Protein AF-0000000084940306 (afdb_homodimer)

Secondary structure (DSSP, 8-state):
---S---EE-GGGS-EE--SS--S---GGGGGS-SS-HHHHHHHHHHHHHHTS-GGGGGGGSSS----PPB----STT------HHHHHHHHHHHHHHHHHHHHTTT-TTHHHHHHHHHHHHHHHHHHTBT----HHHHHHHHHHHHHTTT-SS--TTT-TTHHHHHHS-HHHHHHHHHHHHHHHHHHHHHTTTT-SS---HHHHHHHHHHHHTTSTTGGG-SB--S-HHHHHHHHT----TTTB-PPPGGGHHHHHHHHHHHHH-SSS-HHHHHHHHHHHHHHTT-BSS--HHHHHHHHHHHHHHTTS-SS----TTHHHHH-HHHHHHHH-HHHH-TT--HHHHHHHHHHHHHHHHHHHHHHHHHHHHHHHHHHHHHHHHHHHHHHTT----HHHHHHHHHHHH--EE-HHHHHHHHT--HHHHHHHHHHHHHTTS-EEEE--SS--EEE-HHHHHHHHHHHHHHS-SS--BHHHHHHHHHH-TT--S------TT---/---S---EE-TTSS-EE--SS--S---GGGGGS-SS-HHHHHHHHHHHHHHHS-GGGTTTTTSS----PPB----STT------HHHHHHHHHHHHHHHHHHHHTTT-TTHHHHHHHHHHHHHHHHHHTBT----HHHHHHHHHHHHHTTT-S---TTT-TTHHHHHHS-HHHHHHHHHHHHHHHHHHHHHTTTT-SS---HHHHHHHHHHHHTTSTTGGG-SB--S-HHHHHHHHT----TTTB-PPPGGGHHHHHHHHHHHHH-SSS-HHHHHHHHHHHHHHTT-BSS--HHHHHHHHHHHHHHTTS-SS----TTHHHHH-HHHHHHHH-HHHH-TT--HHHHHHHHHHHHHHHHHHHHHHHHHHHHHHHHHHHHHHHHHHHHHHTT----HHHHHHHHHHHH--EEEHHHHHHHHT--HHHHHHHHHHHHHTTS-EEEE--SS--EEE-HHHHHHHHHHHHHHS-SS--BHHHHHHHHHH-TT--S------TT---

Nearest PDB structures (foldseek):
  7cb8-assembly1_A  TM=8.113E-01  e=1.638E-12  Mycobacterium marinum M
  7cb8-assembly2_B  TM=8.211E-01  e=1.141E-11  Mycobacterium marinum M
  3zcn-assembly2_B  TM=7.288E-01  e=4.977E-09  Shewanella oneidensis
  3eqx-assembly1_B  TM=7.258E-01  e=2.475E-08  Shewanella oneidensis
  8cil-assembly1_A  TM=5.936E-01  e=3.453E-06  Coxiella burnetii

Structure (mmCIF, N/CA/C/O backbone):
data_AF-0000000084940306-model_v1
#
loop_
_entity.id
_entity.type
_entity.pdbx_description
1 polymer 'Fido domain-containing protein'
#
loop_
_atom_site.group_PDB
_atom_site.id
_atom_site.type_symbol
_atom_site.label_atom_id
_atom_site.label_alt_id
_atom_site.label_comp_id
_atom_site.label_asym_id
_atom_site.label_entity_id
_atom_site.label_seq_id
_atom_site.pdbx_PDB_ins_code
_atom_site.Cartn_x
_atom_site.Cartn_y
_atom_site.Cartn_z
_atom_site.occupancy
_atom_site.B_iso_or_equiv
_atom_site.auth_seq_id
_atom_site.auth_comp_id
_atom_site.auth_asym_id
_atom_site.auth_atom_id
_atom_site.pdbx_PDB_model_num
ATOM 1 N N . MET A 1 1 ? -8.75 5.555 -23.359 1 19.38 1 MET A N 1
ATOM 2 C CA . MET A 1 1 ? -9.391 6.438 -22.391 1 19.38 1 MET A CA 1
ATOM 3 C C . MET A 1 1 ? -8.758 6.289 -21.016 1 19.38 1 MET A C 1
ATOM 5 O O . MET A 1 1 ? -8.727 5.191 -20.453 1 19.38 1 MET A O 1
ATOM 9 N N . GLU A 1 2 ? -7.746 7.164 -20.812 1 25.11 2 GLU A N 1
ATOM 10 C CA . GLU A 1 2 ? -6.73 7.438 -19.797 1 25.11 2 GLU A CA 1
ATOM 11 C C . GLU A 1 2 ? -7.363 7.734 -18.438 1 25.11 2 GLU A C 1
ATOM 13 O O . GLU A 1 2 ? -7.684 8.883 -18.141 1 25.11 2 GLU A O 1
ATOM 18 N N . SER A 1 3 ? -8.289 7.008 -18.188 1 28.73 3 SER A N 1
ATOM 19 C CA . SER A 1 3 ? -9.133 7.402 -17.062 1 28.73 3 SER A CA 1
ATOM 20 C C . SER A 1 3 ? -8.312 7.547 -15.781 1 28.73 3 SER A C 1
ATOM 22 O O . SER A 1 3 ? -8.867 7.766 -14.703 1 28.73 3 SER A O 1
ATOM 24 N N . GLY A 1 4 ? -7.227 6.805 -15.75 1 29.41 4 GLY A N 1
ATOM 25 C CA . GLY A 1 4 ? -6.57 6.809 -14.453 1 29.41 4 GLY A CA 1
ATOM 26 C C . GLY A 1 4 ? -6.109 8.188 -14.023 1 29.41 4 GLY A C 1
ATOM 27 O O . GLY A 1 4 ? -5.773 9.023 -14.859 1 29.41 4 GLY A O 1
ATOM 28 N N . PHE A 1 5 ? -6.754 8.805 -13.156 1 30.81 5 PHE A N 1
ATOM 29 C CA . PHE A 1 5 ? -6.324 10.047 -12.539 1 30.81 5 PHE A CA 1
ATOM 30 C C . PHE A 1 5 ? -4.805 10.133 -12.484 1 30.81 5 PHE A C 1
ATOM 32 O O . PHE A 1 5 ? -4.16 9.344 -11.781 1 30.81 5 PHE A O 1
ATOM 39 N N . ARG A 1 6 ? -4.16 10.344 -13.633 1 35.56 6 ARG A N 1
ATOM 40 C CA . ARG A 1 6 ? -2.719 10.578 -13.625 1 35.56 6 ARG A CA 1
ATOM 41 C C . ARG A 1 6 ? -2.35 11.688 -12.648 1 35.56 6 ARG A C 1
ATOM 43 O O . ARG A 1 6 ? -3.209 12.477 -12.234 1 35.56 6 ARG A O 1
ATOM 50 N N . ALA A 1 7 ? -0.98 11.734 -12.508 1 38.09 7 ALA A N 1
ATOM 51 C CA . ALA A 1 7 ? -0.039 12.523 -11.719 1 38.09 7 ALA A CA 1
ATOM 52 C C . ALA A 1 7 ? -0.328 14.016 -11.852 1 38.09 7 ALA A C 1
ATOM 54 O O . ALA A 1 7 ? -0.888 14.461 -12.859 1 38.09 7 ALA A O 1
ATOM 55 N N . VAL A 1 8 ? -0.591 14.641 -10.781 1 40.59 8 VAL A N 1
ATOM 56 C CA . VAL A 1 8 ? -0.479 16.094 -10.711 1 40.59 8 VAL A CA 1
ATOM 57 C C . VAL A 1 8 ? 0.73 16.562 -11.516 1 40.59 8 VAL A C 1
ATOM 59 O O . VAL A 1 8 ? 1.843 16.062 -11.32 1 40.59 8 VAL A O 1
ATOM 62 N N . ASP A 1 9 ? 0.517 16.766 -12.812 1 39.81 9 ASP A N 1
ATOM 63 C CA . ASP A 1 9 ? 1.61 17.359 -13.57 1 39.81 9 ASP A CA 1
ATOM 64 C C . ASP A 1 9 ? 1.823 18.828 -13.156 1 39.81 9 ASP A C 1
ATOM 66 O O . ASP A 1 9 ? 0.876 19.609 -13.133 1 39.81 9 ASP A O 1
ATOM 70 N N . PHE A 1 10 ? 2.756 18.938 -12.375 1 34.66 10 PHE A N 1
ATOM 71 C CA . PHE A 1 10 ? 3.17 20.266 -11.977 1 34.66 10 PHE A CA 1
ATOM 72 C C . PHE A 1 10 ? 3.967 20.953 -13.086 1 34.66 10 PHE A C 1
ATOM 74 O O . PHE A 1 10 ? 4.809 21.812 -12.812 1 34.66 10 PHE A O 1
ATOM 81 N N . ALA A 1 11 ? 3.789 20.703 -14.297 1 35.56 11 ALA A N 1
ATOM 82 C CA . ALA A 1 11 ? 4.516 21.453 -15.32 1 35.56 11 ALA A CA 1
ATOM 83 C C . ALA A 1 11 ? 3.992 22.875 -15.43 1 35.56 11 ALA A C 1
ATOM 85 O O . ALA A 1 11 ? 2.807 23.125 -15.203 1 35.56 11 ALA A O 1
ATOM 86 N N . ASP A 1 12 ? 5.008 24.031 -15.5 1 40.28 12 ASP A N 1
ATOM 87 C CA . ASP A 1 12 ? 5.098 25.469 -15.664 1 40.28 12 ASP A CA 1
ATOM 88 C C . ASP A 1 12 ? 4.574 26.203 -14.422 1 40.28 12 ASP A C 1
ATOM 90 O O . ASP A 1 12 ? 4.027 27.297 -14.523 1 40.28 12 ASP A O 1
ATOM 94 N N . GLY A 1 13 ? 4.637 25.578 -13.25 1 37.5 13 GLY A N 1
ATOM 95 C CA . GLY A 1 13 ? 4.25 26.156 -11.977 1 37.5 13 GLY A CA 1
ATOM 96 C C . GLY A 1 13 ? 2.795 25.922 -11.625 1 37.5 13 GLY A C 1
ATOM 97 O O . GLY A 1 13 ? 2.305 26.422 -10.609 1 37.5 13 GLY A O 1
ATOM 98 N N . LYS A 1 14 ? 2.094 25.5 -12.727 1 39 14 LYS A N 1
ATOM 99 C CA . LYS A 1 14 ? 0.675 25.234 -12.5 1 39 14 LYS A CA 1
ATOM 100 C C . LYS A 1 14 ? 0.43 23.75 -12.211 1 39 14 LYS A C 1
ATOM 102 O O . LYS A 1 14 ? 0.997 22.891 -12.875 1 39 14 LYS A O 1
ATOM 107 N N . MET A 1 15 ? 0.136 23.562 -11.062 1 41.12 15 MET A N 1
ATOM 108 C CA . MET A 1 15 ? -0.288 22.219 -10.711 1 41.12 15 MET A CA 1
ATOM 109 C C . MET A 1 15 ? -1.394 21.719 -11.641 1 41.12 15 MET A C 1
ATOM 111 O O . MET A 1 15 ? -2.443 22.359 -11.75 1 41.12 15 MET A O 1
ATOM 115 N N . ARG A 1 16 ? -1.066 21.016 -12.773 1 45.19 16 ARG A N 1
ATOM 116 C CA . ARG A 1 16 ? -2.092 20.406 -13.609 1 45.19 16 ARG A CA 1
ATOM 117 C C . ARG A 1 16 ? -2.389 18.969 -13.164 1 45.19 16 ARG A C 1
ATOM 119 O O . ARG A 1 16 ? -1.468 18.188 -12.922 1 45.19 16 ARG A O 1
ATOM 126 N N . MET A 1 17 ? -3.299 18.844 -12.5 1 42.03 17 MET A N 1
ATOM 127 C CA . MET A 1 17 ? -3.713 17.469 -12.258 1 42.03 17 MET A CA 1
ATOM 128 C C . MET A 1 17 ? -4.215 16.812 -13.539 1 42.03 17 MET A C 1
ATOM 130 O O . MET A 1 17 ? -5.078 17.359 -14.227 1 42.03 17 MET A O 1
ATOM 134 N N . LEU A 1 18 ? -3.432 16.219 -14.312 1 38.16 18 LEU A N 1
ATOM 135 C CA . LEU A 1 18 ? -3.77 15.633 -15.602 1 38.16 18 LEU A CA 1
ATOM 136 C C . LEU A 1 18 ? -4.844 14.562 -15.445 1 38.16 18 LEU A C 1
ATOM 138 O O . LEU A 1 18 ? -4.617 13.539 -14.805 1 38.16 18 LEU A O 1
ATOM 142 N N . ARG A 1 19 ? -6.008 14.812 -15.164 1 34.69 19 ARG A N 1
ATOM 143 C CA . ARG A 1 19 ? -6.941 13.742 -15.5 1 34.69 19 ARG A CA 1
ATOM 144 C C . ARG A 1 19 ? -6.852 13.383 -16.984 1 34.69 19 ARG A C 1
ATOM 146 O O . ARG A 1 19 ? -6.398 14.188 -17.797 1 34.69 19 ARG A O 1
ATOM 153 N N . GLY A 1 20 ? -7.375 12.258 -17.484 1 32.53 20 GLY A N 1
ATOM 154 C CA . GLY A 1 20 ? -7.703 11.992 -18.875 1 32.53 20 GLY A CA 1
ATOM 155 C C . GLY A 1 20 ? -7.957 13.258 -19.672 1 32.53 20 GLY A C 1
ATOM 156 O O . GLY A 1 20 ? -7.664 14.359 -19.219 1 32.53 20 GLY A O 1
ATOM 157 N N . SER A 1 21 ? -8.867 13.141 -20.828 1 30.34 21 SER A N 1
ATOM 158 C CA . SER A 1 21 ? -9.258 14.055 -21.891 1 30.34 21 SER A CA 1
ATOM 159 C C . SER A 1 21 ? -9.852 15.344 -21.328 1 30.34 21 SER A C 1
ATOM 161 O O . SER A 1 21 ? -10.383 16.172 -22.078 1 30.34 21 SER A O 1
ATOM 163 N N . ILE A 1 22 ? -10.242 15.484 -20.219 1 29.73 22 ILE A N 1
ATOM 164 C CA . ILE A 1 22 ? -11.047 16.688 -20.094 1 29.73 22 ILE A CA 1
ATOM 165 C C . ILE A 1 22 ? -10.141 17.922 -20.156 1 29.73 22 ILE A C 1
ATOM 167 O O . ILE A 1 22 ? -9.32 18.141 -19.25 1 29.73 22 ILE A O 1
ATOM 171 N N . LYS A 1 23 ? -9.906 18.391 -21.156 1 36.25 23 LYS A N 1
ATOM 172 C CA . LYS A 1 23 ? -9.398 19.672 -21.609 1 36.25 23 LYS A CA 1
ATOM 173 C C . LYS A 1 23 ? -10.125 20.828 -20.906 1 36.25 23 LYS A C 1
ATOM 175 O O . LYS A 1 23 ? -11.219 21.219 -21.312 1 36.25 23 LYS A O 1
ATOM 180 N N . GLY A 1 24 ? -10.602 20.812 -19.422 1 34.28 24 GLY A N 1
ATOM 181 C CA . GLY A 1 24 ? -11.141 22.031 -18.828 1 34.28 24 GLY A CA 1
ATOM 182 C C . GLY A 1 24 ? -10.469 22.406 -17.516 1 34.28 24 GLY A C 1
ATOM 183 O O . GLY A 1 24 ? -9.57 21.703 -17.062 1 34.28 24 GLY A O 1
ATOM 184 N N . LYS A 1 25 ? -10.75 23.641 -16.969 1 39.41 25 LYS A N 1
ATOM 185 C CA . LYS A 1 25 ? -10.344 24.266 -15.719 1 39.41 25 LYS A CA 1
ATOM 186 C C . LYS A 1 25 ? -10.57 23.328 -14.539 1 39.41 25 LYS A C 1
ATOM 188 O O . LYS A 1 25 ? -11.625 22.703 -14.422 1 39.41 25 LYS A O 1
ATOM 193 N N . TRP A 1 26 ? -9.555 23 -13.992 1 42.69 26 TRP A N 1
ATOM 194 C CA . TRP A 1 26 ? -9.641 22.156 -12.805 1 42.69 26 TRP A CA 1
ATOM 195 C C . TRP A 1 26 ? -10.625 22.719 -11.797 1 42.69 26 TRP A C 1
ATOM 197 O O . TRP A 1 26 ? -10.531 23.891 -11.414 1 42.69 26 TRP A O 1
ATOM 207 N N . ASP A 1 27 ? -11.68 22.219 -11.641 1 48.31 27 ASP A N 1
ATOM 208 C CA . ASP A 1 27 ? -12.531 22.469 -10.484 1 48.31 27 ASP A CA 1
ATOM 209 C C . ASP A 1 27 ? -12.195 21.531 -9.336 1 48.31 27 ASP A C 1
ATOM 211 O O . ASP A 1 27 ? -12.539 20.344 -9.375 1 48.31 27 ASP A O 1
ATOM 215 N N . PRO A 1 28 ? -11.156 22.016 -8.43 1 51.5 28 PRO A N 1
ATOM 216 C CA . PRO A 1 28 ? -10.789 21.188 -7.281 1 51.5 28 PRO A CA 1
ATOM 217 C C . PRO A 1 28 ? -11.984 20.469 -6.652 1 51.5 28 PRO A C 1
ATOM 219 O O . PRO A 1 28 ? -11.836 19.391 -6.086 1 51.5 28 PRO A O 1
ATOM 222 N N . MET A 1 29 ? -13.094 21.078 -6.906 1 55.94 29 MET A N 1
ATOM 223 C CA . MET A 1 29 ? -14.273 20.5 -6.254 1 55.94 29 MET A CA 1
ATOM 224 C C . MET A 1 29 ? -14.727 19.234 -6.965 1 55.94 29 MET A C 1
ATOM 226 O O . MET A 1 29 ? -15.359 18.375 -6.355 1 55.94 29 MET A O 1
ATOM 230 N N . GLN A 1 30 ? -14.344 19.156 -8.156 1 53.62 30 GLN A N 1
ATOM 231 C CA . GLN A 1 30 ? -14.734 17.969 -8.914 1 53.62 30 GLN A CA 1
ATOM 232 C C . GLN A 1 30 ? -13.945 16.75 -8.461 1 53.62 30 GLN A C 1
ATOM 234 O O . GLN A 1 30 ? -14.43 15.617 -8.57 1 53.62 30 GLN A O 1
ATOM 239 N N . PHE A 1 31 ? -12.82 17.078 -7.871 1 53.12 31 PHE A N 1
ATOM 240 C CA . PHE A 1 31 ? -11.961 16.016 -7.371 1 53.12 31 PHE A CA 1
ATOM 241 C C . PHE A 1 31 ? -12.641 15.258 -6.242 1 53.12 31 PHE A C 1
ATOM 243 O O . PHE A 1 31 ? -12.406 14.062 -6.062 1 53.12 31 PHE A O 1
ATOM 250 N N . PHE A 1 32 ? -13.555 15.875 -5.688 1 62.53 32 PHE A N 1
ATOM 251 C CA . PHE A 1 32 ? -14.164 15.297 -4.5 1 62.53 32 PHE A CA 1
ATOM 252 C C . PHE A 1 32 ? -15.555 14.758 -4.812 1 62.53 32 PHE A C 1
ATOM 254 O O . PHE A 1 32 ? -16.25 14.258 -3.922 1 62.53 32 PHE A O 1
ATOM 261 N N . SER A 1 33 ? -15.883 14.859 -6.156 1 66.75 33 SER A N 1
ATOM 262 C CA . SER A 1 33 ? -17.219 14.398 -6.504 1 66.75 33 SER A CA 1
ATOM 263 C C . SER A 1 33 ? -17.234 12.906 -6.824 1 66.75 33 SER A C 1
ATOM 265 O O . SER A 1 33 ? -16.25 12.383 -7.367 1 66.75 33 SER A O 1
ATOM 267 N N . ARG A 1 34 ? -18.297 12.227 -6.457 1 71.81 34 ARG A N 1
ATOM 268 C CA . ARG A 1 34 ? -18.469 10.805 -6.746 1 71.81 34 ARG A CA 1
ATOM 269 C C . ARG A 1 34 ? -18.719 10.57 -8.234 1 71.81 34 ARG A C 1
ATOM 271 O O . ARG A 1 34 ? -19.312 11.414 -8.914 1 71.81 34 ARG A O 1
ATOM 278 N N . GLN A 1 35 ? -18.109 9.5 -8.719 1 55.66 35 GLN A N 1
ATOM 279 C CA . GLN A 1 35 ? -18.281 9.125 -10.125 1 55.66 35 GLN A CA 1
ATOM 280 C C . GLN A 1 35 ? -19.484 8.203 -10.297 1 55.66 35 GLN A C 1
ATOM 282 O O . GLN A 1 35 ? -20.094 8.172 -11.367 1 55.66 35 GLN A O 1
ATOM 287 N N . GLN A 1 36 ? -19.641 7.223 -9.406 1 55.78 36 GLN A N 1
ATOM 288 C CA . GLN A 1 36 ? -20.719 6.238 -9.516 1 55.78 36 GLN A CA 1
ATOM 289 C C . GLN A 1 36 ? -21.953 6.688 -8.75 1 55.78 36 GLN A C 1
ATOM 291 O O . GLN A 1 36 ? -21.859 7.488 -7.816 1 55.78 36 GLN A O 1
ATOM 296 N N . SER A 1 37 ? -23.031 6.203 -9.203 1 50.19 37 SER A N 1
ATOM 297 C CA . SER A 1 37 ? -24.312 6.703 -8.719 1 50.19 37 SER A CA 1
ATOM 298 C C . SER A 1 37 ? -24.484 6.449 -7.227 1 50.19 37 SER A C 1
ATOM 300 O O . SER A 1 37 ? -24.453 5.301 -6.781 1 50.19 37 SER A O 1
ATOM 302 N N . HIS A 1 38 ? -24.188 7.391 -6.457 1 55.41 38 HIS A N 1
ATOM 303 C CA . HIS A 1 38 ? -24.562 7.539 -5.051 1 55.41 38 HIS A CA 1
ATOM 304 C C . HIS A 1 38 ? -25.969 7.027 -4.801 1 55.41 38 HIS A C 1
ATOM 306 O O . HIS A 1 38 ? -26.281 6.531 -3.713 1 55.41 38 HIS A O 1
ATOM 312 N N . ASP A 1 39 ? -26.562 6.906 -5.914 1 54.28 39 ASP A N 1
ATOM 313 C CA . ASP A 1 39 ? -27.984 6.562 -5.777 1 54.28 39 ASP A CA 1
ATOM 314 C C . ASP A 1 39 ? -28.156 5.078 -5.473 1 54.28 39 ASP A C 1
ATOM 316 O O . ASP A 1 39 ? -29 4.703 -4.648 1 54.28 39 ASP A O 1
ATOM 320 N N . LEU A 1 40 ? -27.422 4.297 -6.098 1 56 40 LEU A N 1
ATOM 321 C CA . LEU A 1 40 ? -27.562 2.865 -5.852 1 56 40 LEU A CA 1
ATOM 322 C C . LEU A 1 40 ? -27.188 2.521 -4.41 1 56 40 LEU A C 1
ATOM 324 O O . LEU A 1 40 ? -27.875 1.722 -3.766 1 56 40 LEU A O 1
ATOM 328 N N . PHE A 1 41 ? -26.266 3.213 -3.959 1 61.84 41 PHE A N 1
ATOM 329 C CA . PHE A 1 41 ? -25.859 2.969 -2.582 1 61.84 41 PHE A CA 1
ATOM 330 C C . PHE A 1 41 ? -26.891 3.504 -1.604 1 61.84 41 PHE A C 1
ATOM 332 O O . PHE A 1 41 ? -27.25 2.83 -0.634 1 61.84 41 PHE A O 1
ATOM 339 N N . ALA A 1 42 ? -27.297 4.695 -1.97 1 60.09 42 ALA A N 1
ATOM 340 C CA . ALA A 1 42 ? -28.344 5.277 -1.125 1 60.09 42 ALA A CA 1
ATOM 341 C C . ALA A 1 42 ? -29.562 4.359 -1.037 1 60.09 42 ALA A C 1
ATOM 343 O O . ALA A 1 42 ? -30.125 4.172 0.041 1 60.09 42 ALA A O 1
ATOM 344 N N . ARG A 1 43 ? -29.859 3.754 -2.107 1 61.88 43 ARG A N 1
ATOM 345 C CA . ARG A 1 43 ? -30.984 2.83 -2.135 1 61.88 43 ARG A CA 1
ATOM 346 C C . ARG A 1 43 ? -30.703 1.597 -1.284 1 61.88 43 ARG A C 1
ATOM 348 O O . ARG A 1 43 ? -31.594 1.1 -0.587 1 61.88 43 ARG A O 1
ATOM 355 N N . THR A 1 44 ? -29.547 1.229 -1.351 1 62.16 44 THR A N 1
ATOM 356 C CA . THR A 1 44 ? -29.141 0.072 -0.559 1 62.16 44 THR A CA 1
ATOM 357 C C . THR A 1 44 ? -29.234 0.379 0.933 1 62.16 44 THR A C 1
ATOM 359 O O . THR A 1 44 ? -29.75 -0.43 1.708 1 62.16 44 THR A O 1
ATOM 362 N N . ILE A 1 45 ? -28.812 1.524 1.296 1 62.53 45 ILE A N 1
ATOM 363 C CA . ILE A 1 45 ? -28.844 1.934 2.695 1 62.53 45 ILE A CA 1
ATOM 364 C C . ILE A 1 45 ? -30.281 2.07 3.166 1 62.53 45 ILE A C 1
ATOM 366 O O . ILE A 1 45 ? -30.625 1.676 4.285 1 62.53 45 ILE A O 1
ATOM 370 N N . GLU A 1 46 ? -31.078 2.697 2.318 1 60.62 46 GLU A N 1
ATOM 371 C CA . GLU A 1 46 ? -32.5 2.818 2.648 1 60.62 46 GLU A CA 1
ATOM 372 C C . GLU A 1 46 ? -33.125 1.449 2.883 1 60.62 46 GLU A C 1
ATOM 374 O O . GLU A 1 46 ? -33.938 1.283 3.793 1 60.62 46 GLU A O 1
ATOM 379 N N . LYS A 1 47 ? -32.656 0.621 2.123 1 59.78 47 LYS A N 1
ATOM 380 C CA . LYS A 1 47 ? -33.156 -0.743 2.25 1 59.78 47 LYS A CA 1
ATOM 381 C C . LYS A 1 47 ? -32.719 -1.371 3.568 1 59.78 47 LYS A C 1
ATOM 383 O O . LYS A 1 47 ? -33.5 -2.049 4.234 1 59.78 47 LYS A O 1
ATOM 388 N N . ILE A 1 48 ? -31.594 -1.102 3.904 1 58.59 48 ILE A N 1
ATOM 389 C CA . ILE A 1 48 ? -31.031 -1.628 5.145 1 58.59 48 ILE A CA 1
ATOM 390 C C . ILE A 1 48 ? -31.719 -0.981 6.34 1 58.59 48 ILE A C 1
ATOM 392 O O . ILE A 1 48 ? -32.062 -1.661 7.312 1 58.59 48 ILE A O 1
ATOM 396 N N . ALA A 1 49 ? -31.891 0.34 6.254 1 56.28 49 ALA A N 1
ATOM 397 C CA . ALA A 1 49 ? -32.531 1.095 7.34 1 56.28 49 ALA A CA 1
ATOM 398 C C . ALA A 1 49 ? -34 0.714 7.5 1 56.28 49 ALA A C 1
ATOM 400 O O . ALA A 1 49 ? -34.5 0.664 8.617 1 56.28 49 ALA A O 1
ATOM 401 N N . ALA A 1 50 ? -34.75 0.526 6.508 1 53 50 ALA A N 1
ATOM 402 C CA . ALA A 1 50 ? -36.188 0.182 6.543 1 53 50 ALA A CA 1
ATOM 403 C C . ALA A 1 50 ? -36.406 -1.155 7.242 1 53 50 ALA A C 1
ATOM 405 O O . ALA A 1 50 ? -37.438 -1.369 7.871 1 53 50 ALA A O 1
ATOM 406 N N . THR A 1 51 ? -35.562 -2.023 7.023 1 46.72 51 THR A N 1
ATOM 407 C CA . THR A 1 51 ? -35.781 -3.348 7.602 1 46.72 51 THR A CA 1
ATOM 408 C C . THR A 1 51 ? -35.531 -3.33 9.102 1 46.72 51 THR A C 1
ATOM 410 O O . THR A 1 51 ? -36 -4.195 9.836 1 46.72 51 THR A O 1
ATOM 413 N N . GLY A 1 52 ? -34.656 -2.564 9.531 1 42.5 52 GLY A N 1
ATOM 414 C CA . GLY A 1 52 ? -34.438 -2.438 10.961 1 42.5 52 GLY A CA 1
ATOM 415 C C . GLY A 1 52 ? -35.656 -1.859 11.695 1 42.5 52 GLY A C 1
ATOM 416 O O . GLY A 1 52 ? -35.656 -1.807 12.93 1 42.5 52 GLY A O 1
ATOM 417 N N . GLU A 1 53 ? -36.5 -1.1 11.07 1 38.88 53 GLU A N 1
ATOM 418 C CA . GLU A 1 53 ? -37.688 -0.621 11.766 1 38.88 53 GLU A CA 1
ATOM 419 C C . GLU A 1 53 ? -38.688 -1.751 11.992 1 38.88 53 GLU A C 1
ATOM 421 O O . GLU A 1 53 ? -39.156 -2.365 11.031 1 38.88 53 GLU A O 1
ATOM 426 N N . THR A 1 54 ? -38.75 -2.643 12.898 1 33.72 54 THR A N 1
ATOM 427 C CA . THR A 1 54 ? -39.844 -3.455 13.391 1 33.72 54 THR A CA 1
ATOM 428 C C . THR A 1 54 ? -41.188 -2.732 13.188 1 33.72 54 THR A C 1
ATOM 430 O O . THR A 1 54 ? -41.219 -1.5 13.164 1 33.72 54 THR A O 1
ATOM 433 N N . ALA A 1 55 ? -42.469 -3.594 13.039 1 34.81 55 ALA A N 1
ATOM 434 C CA . ALA A 1 55 ? -43.906 -3.354 13.016 1 34.81 55 ALA A CA 1
ATOM 435 C C . ALA A 1 55 ? -44.312 -2.383 14.125 1 34.81 55 ALA A C 1
ATOM 437 O O . ALA A 1 55 ? -45.344 -1.709 14.016 1 34.81 55 ALA A O 1
ATOM 438 N N . SER A 1 56 ? -43.906 -2.639 15.336 1 30.55 56 SER A N 1
ATOM 439 C CA . SER A 1 56 ? -44.562 -1.891 16.391 1 30.55 56 SER A CA 1
ATOM 440 C C . SER A 1 56 ? -44.531 -0.39 16.125 1 30.55 56 SER A C 1
ATOM 442 O O . SER A 1 56 ? -45.438 0.347 16.547 1 30.55 56 SER A O 1
ATOM 444 N N . SER A 1 57 ? -43.438 0.116 15.477 1 30.39 57 SER A N 1
ATOM 445 C CA . SER A 1 57 ? -43.5 1.57 15.383 1 30.39 57 SER A CA 1
ATOM 446 C C . SER A 1 57 ? -44.094 2.01 14.062 1 30.39 57 SER A C 1
ATOM 448 O O . SER A 1 57 ? -44.062 3.189 13.703 1 30.39 57 SER A O 1
ATOM 450 N N . ARG A 1 58 ? -44.625 1.123 13.164 1 33.66 58 ARG A N 1
ATOM 451 C CA . ARG A 1 58 ? -45.469 1.665 12.102 1 33.66 58 ARG A CA 1
ATOM 452 C C . ARG A 1 58 ? -46.688 2.361 12.68 1 33.66 58 ARG A C 1
ATOM 454 O O . ARG A 1 58 ? -47.469 2.973 11.938 1 33.66 58 ARG A O 1
ATOM 461 N N . LYS A 1 59 ? -47.312 1.747 13.625 1 32.84 59 LYS A N 1
ATOM 462 C CA . LYS A 1 59 ? -48.594 2.33 14.008 1 32.84 59 LYS A CA 1
ATOM 463 C C . LYS A 1 59 ? -48.5 3.844 14.172 1 32.84 59 LYS A C 1
ATOM 465 O O . LYS A 1 59 ? -49.5 4.555 14.086 1 32.84 59 LYS A O 1
ATOM 470 N N . ARG A 1 60 ? -47.438 4.367 14.789 1 31.3 60 ARG A N 1
ATOM 471 C CA . ARG A 1 60 ? -47.531 5.82 14.922 1 31.3 60 ARG A CA 1
ATOM 472 C C . ARG A 1 60 ? -47.094 6.516 13.641 1 31.3 60 ARG A C 1
ATOM 474 O O . ARG A 1 60 ? -46.25 7.434 13.688 1 31.3 60 ARG A O 1
ATOM 481 N N . ALA A 1 61 ? -46.844 5.902 12.672 1 34.16 61 ALA A N 1
ATOM 482 C CA . ALA A 1 61 ? -46.531 6.629 11.445 1 34.16 61 ALA A CA 1
ATOM 483 C C . ALA A 1 61 ? -47.719 7.453 10.969 1 34.16 61 ALA A C 1
ATOM 485 O O . ALA A 1 61 ? -47.594 8.273 10.055 1 34.16 61 ALA A O 1
ATOM 486 N N . ASN A 1 62 ? -48.844 7.043 11.008 1 30.55 62 ASN A N 1
ATOM 487 C CA . ASN A 1 62 ? -49.969 7.805 10.477 1 30.55 62 ASN A CA 1
ATOM 488 C C . ASN A 1 62 ? -50.094 9.172 11.141 1 30.55 62 ASN A C 1
ATOM 490 O O . ASN A 1 62 ? -51.062 9.898 10.914 1 30.55 62 ASN A O 1
ATOM 494 N N . VAL A 1 63 ? -49.844 9.188 12.531 1 29.5 63 VAL A N 1
ATOM 495 C CA . VAL A 1 63 ? -50.188 10.516 13.039 1 29.5 63 VAL A CA 1
ATOM 496 C C . VAL A 1 63 ? -49.219 11.555 12.445 1 29.5 63 VAL A C 1
ATOM 498 O O . VAL A 1 63 ? -48.062 11.281 12.227 1 29.5 63 VAL A O 1
ATOM 501 N N . ALA A 1 64 ? -49.719 12.781 12.055 1 33.59 64 ALA A N 1
ATOM 502 C CA . ALA A 1 64 ? -49.219 14.031 11.492 1 33.59 64 ALA A CA 1
ATOM 503 C C . ALA A 1 64 ? -47.75 14.234 11.82 1 33.59 64 ALA A C 1
ATOM 505 O O . ALA A 1 64 ? -46.906 14.414 10.922 1 33.59 64 ALA A O 1
ATOM 506 N N . GLY A 1 65 ? -47.312 15.258 12.781 1 33.38 65 GLY A N 1
ATOM 507 C CA . GLY A 1 65 ? -46.219 16.047 13.297 1 33.38 65 GLY A CA 1
ATOM 508 C C . GLY A 1 65 ? -45.156 15.219 13.977 1 33.38 65 GLY A C 1
ATOM 509 O O . GLY A 1 65 ? -44.719 15.539 15.078 1 33.38 65 GLY A O 1
ATOM 510 N N . ALA A 1 66 ? -45.062 14.062 13.906 1 39.03 66 ALA A N 1
ATOM 511 C CA . ALA A 1 66 ? -44.156 13.336 14.805 1 39.03 66 ALA A CA 1
ATOM 512 C C . ALA A 1 66 ? -42.75 13.938 14.766 1 39.03 66 ALA A C 1
ATOM 514 O O . ALA A 1 66 ? -42.125 14.031 13.703 1 39.03 66 ALA A O 1
ATOM 515 N N . ALA A 1 67 ? -42.344 14.727 15.586 1 44.09 67 ALA A N 1
ATOM 516 C CA . ALA A 1 67 ? -41.156 15.523 15.836 1 44.09 67 ALA A CA 1
ATOM 517 C C . ALA A 1 67 ? -39.875 14.703 15.578 1 44.09 67 ALA A C 1
ATOM 519 O O . ALA A 1 67 ? -39.719 13.609 16.109 1 44.09 67 ALA A O 1
ATOM 520 N N . ALA A 1 68 ? -39.188 14.68 14.43 1 56.09 68 ALA A N 1
ATOM 521 C CA . ALA A 1 68 ? -37.906 14.102 14 1 56.09 68 ALA A CA 1
ATOM 522 C C . ALA A 1 68 ? -36.938 13.992 15.172 1 56.09 68 ALA A C 1
ATOM 524 O O . ALA A 1 68 ? -36.781 14.93 15.961 1 56.09 68 ALA A O 1
ATOM 525 N N . VAL A 1 69 ? -36.656 12.695 15.68 1 68.25 69 VAL A N 1
ATOM 526 C CA . VAL A 1 69 ? -35.688 12.5 16.75 1 68.25 69 VAL A CA 1
ATOM 527 C C . VAL A 1 69 ? -34.344 13.102 16.375 1 68.25 69 VAL A C 1
ATOM 529 O O . VAL A 1 69 ? -33.781 12.797 15.305 1 68.25 69 VAL A O 1
ATOM 532 N N . PRO A 1 70 ? -33.969 14.078 17.172 1 77.31 70 PRO A N 1
ATOM 533 C CA . PRO A 1 70 ? -32.656 14.68 16.875 1 77.31 70 PRO A CA 1
ATOM 534 C C . PRO A 1 70 ? -31.531 13.648 16.875 1 77.31 70 PRO A C 1
ATOM 536 O O . PRO A 1 70 ? -31.609 12.633 17.578 1 77.31 70 PRO A O 1
ATOM 539 N N . PHE A 1 71 ? -30.562 13.891 16.062 1 83.94 71 PHE A N 1
ATOM 540 C CA . PHE A 1 71 ? -29.375 13.031 16 1 83.94 71 PHE A CA 1
ATOM 541 C C . PHE A 1 71 ? -28.562 13.141 17.281 1 83.94 71 PHE A C 1
ATOM 543 O O . PHE A 1 71 ? -28.281 14.25 17.75 1 83.94 71 PHE A O 1
ATOM 550 N N . SER A 1 72 ? -28.359 12.008 17.922 1 86.19 72 SER A N 1
ATOM 551 C CA . SER A 1 72 ? -27.438 11.883 19.047 1 86.19 72 SER A CA 1
ATOM 552 C C . SER A 1 72 ? -26.406 10.781 18.797 1 86.19 72 SER A C 1
ATOM 554 O O . SER A 1 72 ? -26.781 9.617 18.594 1 86.19 72 SER A O 1
ATOM 556 N N . PRO A 1 73 ? -25.141 11.188 18.812 1 89.62 73 PRO A N 1
ATOM 557 C CA . PRO A 1 73 ? -24.125 10.164 18.516 1 89.62 73 PRO A CA 1
ATOM 558 C C . PRO A 1 73 ? -24.062 9.062 19.578 1 89.62 73 PRO A C 1
ATOM 560 O O . PRO A 1 73 ? -24.125 9.352 20.766 1 89.62 73 PRO A O 1
ATOM 563 N N . GLY A 1 74 ? -24.062 7.824 19.094 1 89.12 74 GLY A N 1
ATOM 564 C CA . GLY A 1 74 ? -23.875 6.664 19.953 1 89.12 74 GLY A CA 1
ATOM 565 C C . GLY A 1 74 ? -22.5 6.035 19.812 1 89.12 74 GLY A C 1
ATOM 566 O O . GLY A 1 74 ? -21.609 6.609 19.203 1 89.12 74 GLY A O 1
ATOM 567 N N . PRO A 1 75 ? -22.328 4.918 20.531 1 92.56 75 PRO A N 1
ATOM 568 C CA . PRO A 1 75 ? -21.047 4.219 20.422 1 92.56 75 PRO A CA 1
ATOM 569 C C . PRO A 1 75 ? -20.734 3.797 19 1 92.56 75 PRO A C 1
ATOM 571 O O . PRO A 1 75 ? -21.594 3.26 18.297 1 92.56 75 PRO A O 1
ATOM 574 N N . LEU A 1 76 ? -19.516 4.066 18.625 1 90.5 76 LEU A N 1
ATOM 575 C CA . LEU A 1 76 ? -19.062 3.781 17.266 1 90.5 76 LEU A CA 1
ATOM 576 C C . LEU A 1 76 ? -18.891 2.281 17.062 1 90.5 76 LEU A C 1
ATOM 578 O O . LEU A 1 76 ? -19.172 1.765 15.977 1 90.5 76 LEU A O 1
ATOM 582 N N . CYS A 1 77 ? -18.406 1.511 18.047 1 88.38 77 CYS A N 1
ATOM 583 C CA . CYS A 1 77 ? -18.094 0.089 17.938 1 88.38 77 CYS A CA 1
ATOM 584 C C . CYS A 1 77 ? -19.344 -0.72 17.641 1 88.38 77 CYS A C 1
ATOM 586 O O . CYS A 1 77 ? -19.266 -1.816 17.094 1 88.38 77 CYS A O 1
ATOM 588 N N . GLN A 1 78 ? -20.469 -0.221 17.953 1 79.75 78 GLN A N 1
ATOM 589 C CA . GLN A 1 78 ? -21.734 -0.945 17.797 1 79.75 78 GLN A CA 1
ATOM 590 C C . GLN A 1 78 ? -22.438 -0.52 16.516 1 79.75 78 GLN A C 1
ATOM 592 O O . GLN A 1 78 ? -23.484 -1.075 16.172 1 79.75 78 GLN A O 1
ATOM 597 N N . GLN A 1 79 ? -21.938 0.414 15.867 1 76.44 79 GLN A N 1
ATOM 598 C CA . GLN A 1 79 ? -22.578 0.945 14.672 1 76.44 79 GLN A CA 1
ATOM 599 C C . GLN A 1 79 ? -22.328 0.042 13.469 1 76.44 79 GLN A C 1
ATOM 601 O O . GLN A 1 79 ? -21.203 -0.426 13.258 1 76.44 79 GLN A O 1
ATOM 606 N N . GLU A 1 80 ? -23.422 -0.322 12.805 1 69.94 80 GLU A N 1
ATOM 607 C CA . GLU A 1 80 ? -23.297 -1.036 11.539 1 69.94 80 GLU A CA 1
ATOM 608 C C . GLU A 1 80 ? -22.828 -0.103 10.422 1 69.94 80 GLU A C 1
ATOM 610 O O . GLU A 1 80 ? -23.438 0.936 10.18 1 69.94 80 GLU A O 1
ATOM 615 N N . LEU A 1 81 ? -21.734 -0.352 9.859 1 76.5 81 LEU A N 1
ATOM 616 C CA . LEU A 1 81 ? -21.156 0.502 8.828 1 76.5 81 LEU A CA 1
ATOM 617 C C . LEU A 1 81 ? -21.156 -0.208 7.48 1 76.5 81 LEU A C 1
ATOM 619 O O . LEU A 1 81 ? -20.703 -1.355 7.383 1 76.5 81 LEU A O 1
ATOM 623 N N . VAL A 1 82 ? -21.828 0.373 6.516 1 75.19 82 VAL A N 1
ATOM 624 C CA . VAL A 1 82 ? -21.766 -0.077 5.129 1 75.19 82 VAL A CA 1
ATOM 625 C C . VAL A 1 82 ? -21.188 1.032 4.25 1 75.19 82 VAL A C 1
ATOM 627 O O . VAL A 1 82 ? -21.641 2.178 4.312 1 75.19 82 VAL A O 1
ATOM 630 N N . LEU A 1 83 ? -20.172 0.711 3.586 1 82.31 83 LEU A N 1
ATOM 631 C CA . LEU A 1 83 ? -19.562 1.666 2.67 1 82.31 83 LEU A CA 1
ATOM 632 C C . LEU A 1 83 ? -19.781 1.255 1.22 1 82.31 83 LEU A C 1
ATOM 634 O O . LEU A 1 83 ? -19.812 0.063 0.906 1 82.31 83 LEU A O 1
ATOM 638 N N . SER A 1 84 ? -19.984 2.225 0.374 1 80.12 84 SER A N 1
ATOM 639 C CA . SER A 1 84 ? -20.188 1.967 -1.048 1 80.12 84 SER A CA 1
ATOM 640 C C . SER A 1 84 ? -18.922 1.385 -1.689 1 80.12 84 SER A C 1
ATOM 642 O O . SER A 1 84 ? -17.812 1.586 -1.19 1 80.12 84 SER A O 1
ATOM 644 N N . SER A 1 85 ? -19.078 0.698 -2.842 1 76.62 85 SER A N 1
ATOM 645 C CA . SER A 1 85 ? -17.953 0.132 -3.584 1 76.62 85 SER A CA 1
ATOM 646 C C . SER A 1 85 ? -17 1.223 -4.062 1 76.62 85 SER A C 1
ATOM 648 O O . SER A 1 85 ? -15.789 1.025 -4.09 1 76.62 85 SER A O 1
ATOM 650 N N . GLU A 1 86 ? -17.578 2.35 -4.445 1 80.44 86 GLU A N 1
ATOM 651 C CA . GLU A 1 86 ? -16.75 3.465 -4.895 1 80.44 86 GLU A CA 1
ATOM 652 C C . GLU A 1 86 ? -15.836 3.961 -3.775 1 80.44 86 GLU A C 1
ATOM 654 O O . GLU A 1 86 ? -14.656 4.223 -4.004 1 80.44 86 GLU A O 1
ATOM 659 N N . THR A 1 87 ? -16.453 4.102 -2.584 1 87.81 87 THR A N 1
ATOM 660 C CA . THR A 1 87 ? -15.68 4.535 -1.424 1 87.81 87 THR A CA 1
ATOM 661 C C . THR A 1 87 ? -14.578 3.529 -1.104 1 87.81 87 THR A C 1
ATOM 663 O O . THR A 1 87 ? -13.422 3.912 -0.891 1 87.81 87 THR A O 1
ATOM 666 N N . LEU A 1 88 ? -14.906 2.334 -1.204 1 85.31 88 LEU A N 1
ATOM 667 C CA . LEU A 1 88 ? -13.953 1.284 -0.857 1 85.31 88 LEU A CA 1
ATOM 668 C C . LEU A 1 88 ? -12.836 1.206 -1.887 1 85.31 88 LEU A C 1
ATOM 670 O O . LEU A 1 88 ? -11.672 0.969 -1.533 1 85.31 88 LEU A O 1
ATOM 674 N N . ALA A 1 89 ? -13.148 1.368 -3.111 1 84.12 89 ALA A N 1
ATOM 675 C CA . ALA A 1 89 ? -12.125 1.4 -4.16 1 84.12 89 ALA A CA 1
ATOM 676 C C . ALA A 1 89 ? -11.172 2.568 -3.957 1 84.12 89 ALA A C 1
ATOM 678 O O . ALA A 1 89 ? -9.953 2.418 -4.113 1 84.12 89 ALA A O 1
ATOM 679 N N . ALA A 1 90 ? -11.734 3.715 -3.629 1 87.12 90 ALA A N 1
ATOM 680 C CA . ALA A 1 90 ? -10.914 4.895 -3.381 1 87.12 90 ALA A CA 1
ATOM 681 C C . ALA A 1 90 ? -10 4.688 -2.176 1 87.12 90 ALA A C 1
ATOM 683 O O . ALA A 1 90 ? -8.844 5.105 -2.186 1 87.12 90 ALA A O 1
ATOM 684 N N . VAL A 1 91 ? -10.547 4.027 -1.147 1 92.31 91 VAL A N 1
ATOM 685 C CA . VAL A 1 91 ? -9.773 3.738 0.052 1 92.31 91 VAL A CA 1
ATOM 686 C C . VAL A 1 91 ? -8.57 2.867 -0.309 1 92.31 91 VAL A C 1
ATOM 688 O O . VAL A 1 91 ? -7.438 3.17 0.076 1 92.31 91 VAL A O 1
ATOM 691 N N . SER A 1 92 ? -8.797 1.862 -1.035 1 88.81 92 SER A N 1
ATOM 692 C CA . SER A 1 92 ? -7.734 0.951 -1.446 1 88.81 92 SER A CA 1
ATOM 693 C C . SER A 1 92 ? -6.656 1.68 -2.246 1 88.81 92 SER A C 1
ATOM 695 O O . SER A 1 92 ? -5.465 1.541 -1.963 1 88.81 92 SER A O 1
ATOM 697 N N . ARG A 1 93 ? -7.031 2.455 -3.203 1 87.19 93 ARG A N 1
ATOM 698 C CA . ARG A 1 93 ? -6.086 3.189 -4.039 1 87.19 93 ARG A CA 1
ATOM 699 C C . ARG A 1 93 ? -5.242 4.145 -3.205 1 87.19 93 ARG A C 1
ATOM 701 O O . ARG A 1 93 ? -4.023 4.211 -3.375 1 87.19 93 ARG A O 1
ATOM 708 N N . ALA A 1 94 ? -5.914 4.824 -2.359 1 92.19 94 ALA A N 1
ATOM 709 C CA . ALA A 1 94 ? -5.207 5.801 -1.529 1 92.19 94 ALA A CA 1
ATOM 710 C C . ALA A 1 94 ? -4.203 5.109 -0.61 1 92.19 94 ALA A C 1
ATOM 712 O O . ALA A 1 94 ? -3.057 5.551 -0.492 1 92.19 94 ALA A O 1
ATOM 713 N N . GLU A 1 95 ? -4.648 4.047 0.027 1 94 95 GLU A N 1
ATOM 714 C CA . GLU A 1 95 ? -3.785 3.355 0.979 1 94 95 GLU A CA 1
ATOM 715 C C . GLU A 1 95 ? -2.574 2.742 0.281 1 94 95 GLU A C 1
ATOM 717 O O . GLU A 1 95 ? -1.457 2.805 0.796 1 94 95 GLU A O 1
ATOM 722 N N . ILE A 1 96 ? -2.77 2.178 -0.898 1 91.31 96 ILE A N 1
ATOM 723 C CA . ILE A 1 96 ? -1.676 1.615 -1.683 1 91.31 96 ILE A CA 1
ATOM 724 C C . ILE A 1 96 ? -0.683 2.717 -2.047 1 91.31 96 ILE A C 1
ATOM 726 O O . ILE A 1 96 ? 0.526 2.559 -1.856 1 91.31 96 ILE A O 1
ATOM 730 N N . ALA A 1 97 ? -1.199 3.82 -2.533 1 91.56 97 ALA A N 1
ATOM 731 C CA . ALA A 1 97 ? -0.348 4.926 -2.967 1 91.56 97 ALA A CA 1
ATOM 732 C C . ALA A 1 97 ? 0.458 5.488 -1.798 1 91.56 97 ALA A C 1
ATOM 734 O O . ALA A 1 97 ? 1.656 5.746 -1.93 1 91.56 97 ALA A O 1
ATOM 735 N N . ILE A 1 98 ? -0.176 5.648 -0.688 1 95.56 98 ILE A N 1
ATOM 736 C CA . ILE A 1 98 ? 0.474 6.195 0.498 1 95.56 98 ILE A CA 1
ATOM 737 C C . ILE A 1 98 ? 1.566 5.238 0.973 1 95.56 98 ILE A C 1
ATOM 739 O O . ILE A 1 98 ? 2.689 5.66 1.255 1 95.56 98 ILE A O 1
ATOM 743 N N . ALA A 1 99 ? 1.261 3.992 1.007 1 93.44 99 ALA A N 1
ATOM 744 C CA . ALA A 1 99 ? 2.219 2.986 1.46 1 93.44 99 ALA A CA 1
ATOM 745 C C . ALA A 1 99 ? 3.426 2.92 0.529 1 93.44 99 ALA A C 1
ATOM 747 O O . ALA A 1 99 ? 4.566 2.834 0.989 1 93.44 99 ALA A O 1
ATOM 748 N N . ARG A 1 100 ? 3.191 2.936 -0.764 1 93.12 100 ARG A N 1
ATOM 749 C CA . ARG A 1 100 ? 4.27 2.879 -1.744 1 93.12 100 ARG A CA 1
ATOM 750 C C . ARG A 1 100 ? 5.191 4.09 -1.616 1 93.12 100 ARG A C 1
ATOM 752 O O . ARG A 1 100 ? 6.414 3.949 -1.614 1 93.12 100 ARG A O 1
ATOM 759 N N . PHE A 1 101 ? 4.59 5.242 -1.519 1 94.19 101 PHE A N 1
ATOM 760 C CA . PHE A 1 101 ? 5.398 6.449 -1.426 1 94.19 101 PHE A CA 1
ATOM 761 C C . PHE A 1 101 ? 6.227 6.449 -0.145 1 94.19 101 PHE A C 1
ATOM 763 O O . PHE A 1 101 ? 7.426 6.727 -0.173 1 94.19 101 PHE A O 1
ATOM 770 N N . ASP A 1 102 ? 5.609 6.16 0.929 1 95.75 102 ASP A N 1
ATOM 771 C CA . ASP A 1 102 ? 6.297 6.117 2.215 1 95.75 102 ASP A CA 1
ATOM 772 C C . ASP A 1 102 ? 7.488 5.156 2.166 1 95.75 102 ASP A C 1
ATOM 774 O O . ASP A 1 102 ? 8.586 5.496 2.619 1 95.75 102 ASP A O 1
ATOM 778 N N . THR A 1 103 ? 7.254 3.959 1.576 1 93.5 103 THR A N 1
ATOM 779 C CA . THR A 1 103 ? 8.289 2.936 1.495 1 93.5 103 THR A CA 1
ATOM 780 C C . THR A 1 103 ? 9.414 3.373 0.562 1 93.5 103 THR A C 1
ATOM 782 O O . THR A 1 103 ? 10.586 3.068 0.803 1 93.5 103 THR A O 1
ATOM 785 N N . SER A 1 104 ? 9.094 4.09 -0.434 1 93.69 104 SER A N 1
ATOM 786 C CA . SER A 1 104 ? 10.078 4.527 -1.421 1 93.69 104 SER A CA 1
ATOM 787 C C . SER A 1 104 ? 11.086 5.496 -0.809 1 93.69 104 SER A C 1
ATOM 789 O O . SER A 1 104 ? 12.148 5.734 -1.379 1 93.69 104 SER A O 1
ATOM 791 N N . LEU A 1 105 ? 10.766 6 0.316 1 94.75 105 LEU A N 1
ATOM 792 C CA . LEU A 1 105 ? 11.633 6.988 0.955 1 94.75 105 LEU A CA 1
ATOM 793 C C . LEU A 1 105 ? 12.703 6.309 1.801 1 94.75 105 LEU A C 1
ATOM 795 O O . LEU A 1 105 ? 13.641 6.957 2.258 1 94.75 105 LEU A O 1
ATOM 799 N N . ASN A 1 106 ? 12.5 4.996 1.954 1 91.81 106 ASN A N 1
ATOM 800 C CA . ASN A 1 106 ? 13.516 4.289 2.725 1 91.81 106 ASN A CA 1
ATOM 801 C C . ASN A 1 106 ? 14.906 4.469 2.117 1 91.81 106 ASN A C 1
ATOM 803 O O . ASN A 1 106 ? 15.109 4.191 0.934 1 91.81 106 ASN A O 1
ATOM 807 N N . GLY A 1 107 ? 15.797 4.965 2.891 1 89.81 107 GLY A N 1
ATOM 808 C CA . GLY A 1 107 ? 17.172 5.141 2.445 1 89.81 107 GLY A CA 1
ATOM 809 C C . GLY A 1 107 ? 17.391 6.41 1.646 1 89.81 107 GLY A C 1
ATOM 810 O O . GLY A 1 107 ? 18.5 6.707 1.227 1 89.81 107 GLY A O 1
ATOM 811 N N . SER A 1 108 ? 16.328 7.176 1.447 1 92.94 108 SER A N 1
ATOM 812 C CA . SER A 1 108 ? 16.453 8.422 0.691 1 92.94 108 SER A CA 1
ATOM 813 C C . SER A 1 108 ? 17.172 9.492 1.499 1 92.94 108 SER A C 1
ATOM 815 O O . SER A 1 108 ? 16.938 9.641 2.697 1 92.94 108 SER A O 1
ATOM 817 N N . CYS A 1 109 ? 18.016 10.227 0.836 1 94.06 109 CYS A N 1
ATOM 818 C CA . CYS A 1 109 ? 18.734 11.312 1.499 1 94.06 109 CYS A CA 1
ATOM 819 C C . CYS A 1 109 ? 17.812 12.5 1.761 1 94.06 109 CYS A C 1
ATOM 821 O O . CYS A 1 109 ? 18.156 13.398 2.531 1 94.06 109 CYS A O 1
ATOM 823 N N . LEU A 1 110 ? 16.656 12.539 1.144 1 95.5 110 LEU A N 1
ATOM 824 C CA . LEU A 1 110 ? 15.742 13.664 1.264 1 95.5 110 LEU A CA 1
ATOM 825 C C . LEU A 1 110 ? 14.703 13.406 2.344 1 95.5 110 LEU A C 1
ATOM 827 O O . LEU A 1 110 ? 13.844 14.258 2.607 1 95.5 110 LEU A O 1
ATOM 831 N N . LEU A 1 111 ? 14.719 12.258 2.941 1 96.44 111 LEU A N 1
ATOM 832 C CA . LEU A 1 111 ? 13.672 11.82 3.859 1 96.44 111 LEU A CA 1
ATOM 833 C C . LEU A 1 111 ? 13.453 12.852 4.961 1 96.44 111 LEU A C 1
ATOM 835 O O . LEU A 1 111 ? 12.32 13.305 5.18 1 96.44 111 LEU A O 1
ATOM 839 N N . ASP A 1 112 ? 14.484 13.297 5.605 1 95.69 112 ASP A N 1
ATOM 840 C CA . ASP A 1 112 ? 14.359 14.211 6.742 1 95.69 112 ASP A CA 1
ATOM 841 C C . ASP A 1 112 ? 13.805 15.562 6.309 1 95.69 112 ASP A C 1
ATOM 843 O O . ASP A 1 112 ? 12.953 16.141 6.992 1 95.69 112 ASP A O 1
ATOM 847 N N . SER A 1 113 ? 14.328 16.062 5.219 1 96.5 113 SER A N 1
ATOM 848 C CA . SER A 1 113 ? 13.867 17.359 4.715 1 96.5 113 SER A CA 1
ATOM 849 C C . SER A 1 113 ? 12.391 17.297 4.324 1 96.5 113 SER A C 1
ATOM 851 O O . SER A 1 113 ? 11.633 18.219 4.613 1 96.5 113 SER A O 1
ATOM 853 N N . LEU A 1 114 ? 12.055 16.234 3.656 1 96.44 114 LEU A N 1
ATOM 854 C CA . LEU A 1 114 ? 10.664 16.062 3.24 1 96.44 114 LEU A CA 1
ATOM 855 C C . LEU A 1 114 ? 9.75 15.953 4.449 1 96.44 114 LEU A C 1
ATOM 857 O O . LEU A 1 114 ? 8.648 16.516 4.453 1 96.44 114 LEU A O 1
ATOM 861 N N . ARG A 1 115 ? 10.188 15.195 5.414 1 96.88 115 ARG A N 1
ATOM 862 C CA . ARG A 1 115 ? 9.43 15.016 6.648 1 96.88 115 ARG A CA 1
ATOM 863 C C . ARG A 1 115 ? 9.125 16.359 7.305 1 96.88 115 ARG A C 1
ATOM 865 O O . ARG A 1 115 ? 7.984 16.625 7.695 1 96.88 115 ARG A O 1
ATOM 872 N N . GLN A 1 116 ? 10.094 17.203 7.406 1 96.06 116 GLN A N 1
ATOM 873 C CA . GLN A 1 116 ? 9.93 18.516 8 1 96.06 116 GLN A CA 1
ATOM 874 C C . GLN A 1 116 ? 8.984 19.391 7.164 1 96.06 116 GLN A C 1
ATOM 876 O O . GLN A 1 116 ? 8.07 20.016 7.703 1 96.06 116 GLN A O 1
ATOM 881 N N . GLY A 1 117 ? 9.219 19.391 5.914 1 95.62 117 GLY A N 1
ATOM 882 C CA . GLY A 1 117 ? 8.414 20.219 5.035 1 95.62 117 GLY A CA 1
ATOM 883 C C . GLY A 1 117 ? 6.945 19.828 5.027 1 95.62 117 GLY A C 1
ATOM 884 O O . GLY A 1 117 ? 6.066 20.688 5.121 1 95.62 117 GLY A O 1
ATOM 885 N N . LEU A 1 118 ? 6.68 18.562 4.906 1 96.19 118 LEU A N 1
ATOM 886 C CA . LEU A 1 118 ? 5.301 18.094 4.844 1 96.19 118 LEU A CA 1
ATOM 887 C C . LEU A 1 118 ? 4.586 18.328 6.172 1 96.19 118 LEU A C 1
ATOM 889 O O . LEU A 1 118 ? 3.404 18.672 6.195 1 96.19 118 LEU A O 1
ATOM 893 N N . ALA A 1 119 ? 5.281 18.078 7.277 1 97 119 ALA A N 1
ATOM 894 C CA . ALA A 1 119 ? 4.691 18.328 8.586 1 97 119 ALA A CA 1
ATOM 895 C C . ALA A 1 119 ? 4.355 19.812 8.758 1 97 119 ALA A C 1
ATOM 897 O O . ALA A 1 119 ? 3.336 20.156 9.367 1 97 119 ALA A O 1
ATOM 898 N N . ARG A 1 120 ? 5.203 20.672 8.258 1 96.06 120 ARG A N 1
ATOM 899 C CA . ARG A 1 120 ? 4.953 22.109 8.328 1 96.06 120 ARG A CA 1
ATOM 900 C C . ARG A 1 120 ? 3.713 22.5 7.531 1 96.06 120 ARG A C 1
ATOM 902 O O . ARG A 1 120 ? 2.893 23.297 7.992 1 96.06 120 ARG A O 1
ATOM 909 N N . ILE A 1 121 ? 3.596 21.906 6.359 1 94.06 121 ILE A N 1
ATOM 910 C CA . ILE A 1 121 ? 2.422 22.172 5.539 1 94.06 121 ILE A CA 1
ATOM 911 C C . ILE A 1 121 ? 1.166 21.688 6.254 1 94.06 121 ILE A C 1
ATOM 913 O O . ILE A 1 121 ? 0.118 22.328 6.195 1 94.06 121 ILE A O 1
ATOM 917 N N . GLU A 1 122 ? 1.291 20.547 6.844 1 95.75 122 GLU A N 1
ATOM 918 C CA . GLU A 1 122 ? 0.167 20.016 7.613 1 95.75 122 GLU A CA 1
ATOM 919 C C . GLU A 1 122 ? -0.243 20.969 8.727 1 95.75 122 GLU A C 1
ATOM 921 O O . GLU A 1 122 ? -1.433 21.234 8.922 1 95.75 122 GLU A O 1
ATOM 926 N N . GLY A 1 123 ? 0.748 21.5 9.453 1 95.31 123 GLY A N 1
ATOM 927 C CA . GLY A 1 123 ? 0.458 22.469 10.5 1 95.31 123 GLY A CA 1
ATOM 928 C C . GLY A 1 123 ? -0.22 23.734 9.977 1 95.31 123 GLY A C 1
ATOM 929 O O . GLY A 1 123 ? -1.25 24.141 10.508 1 95.31 123 GLY A O 1
ATOM 930 N N . VAL A 1 124 ? 0.327 24.281 8.945 1 94.12 124 VAL A N 1
ATOM 931 C CA . VAL A 1 124 ? -0.203 25.5 8.352 1 94.12 124 VAL A CA 1
ATOM 932 C C . VAL A 1 124 ? -1.62 25.25 7.84 1 94.12 124 VAL A C 1
ATOM 934 O O . VAL A 1 124 ? -2.525 26.062 8.094 1 94.12 124 VAL A O 1
ATOM 937 N N . SER A 1 125 ? -1.791 24.125 7.176 1 93.44 125 SER A N 1
ATOM 938 C CA . SER A 1 125 ? -3.094 23.797 6.609 1 93.44 125 SER A CA 1
ATOM 939 C C . SER A 1 125 ? -4.137 23.594 7.703 1 93.44 125 SER A C 1
ATOM 941 O O . SER A 1 125 ? -5.277 24.062 7.57 1 93.44 125 SER A O 1
ATOM 943 N N . THR A 1 126 ? -3.799 22.922 8.703 1 93.38 126 THR A N 1
ATOM 944 C CA . THR A 1 126 ? -4.715 22.641 9.805 1 93.38 126 THR A CA 1
ATOM 945 C C . THR A 1 126 ? -5.203 23.938 10.438 1 93.38 126 THR A C 1
ATOM 947 O O . THR A 1 126 ? -6.402 24.125 10.664 1 93.38 126 THR A O 1
ATOM 950 N N . ILE A 1 127 ? -4.324 24.859 10.719 1 91.25 127 ILE A N 1
ATOM 951 C CA . ILE A 1 127 ? -4.656 26.094 11.422 1 91.25 127 ILE A CA 1
ATOM 952 C C . ILE A 1 127 ? -5.457 27 10.508 1 91.25 127 ILE A C 1
ATOM 954 O O . ILE A 1 127 ? -6.332 27.75 10.969 1 91.25 127 ILE A O 1
ATOM 958 N N . ARG A 1 128 ? -5.262 26.938 9.25 1 90.88 128 ARG A N 1
ATOM 959 C CA . ARG A 1 128 ? -6.023 27.75 8.305 1 90.88 128 ARG A CA 1
ATOM 960 C C . ARG A 1 128 ? -7.512 27.422 8.391 1 90.88 128 ARG A C 1
ATOM 962 O O . ARG A 1 128 ? -8.352 28.297 8.125 1 90.88 128 ARG A O 1
ATOM 969 N N . THR A 1 129 ? -7.859 26.25 8.766 1 88.69 129 THR A N 1
ATOM 970 C CA . THR A 1 129 ? -9.258 25.859 8.867 1 88.69 129 THR A CA 1
ATOM 971 C C . THR A 1 129 ? -9.93 26.562 10.047 1 88.69 129 THR A C 1
ATOM 973 O O . THR A 1 129 ? -11.148 26.5 10.203 1 88.69 129 THR A O 1
ATOM 976 N N . MET A 1 130 ? -9.164 27.203 10.828 1 85.75 130 MET A N 1
ATOM 977 C CA . MET A 1 130 ? -9.688 27.984 11.945 1 85.75 130 MET A CA 1
ATOM 978 C C . MET A 1 130 ? -9.953 29.422 11.539 1 85.75 130 MET A C 1
ATOM 980 O O . MET A 1 130 ? -10.32 30.25 12.367 1 85.75 130 MET A O 1
ATOM 984 N N . GLY A 1 131 ? -9.688 29.766 10.344 1 87 131 GLY A N 1
ATOM 985 C CA . GLY A 1 131 ? -9.992 31.078 9.812 1 87 131 GLY A CA 1
ATOM 986 C C . GLY A 1 131 ? -8.852 32.062 9.984 1 87 131 GLY A C 1
ATOM 987 O O . GLY A 1 131 ? -9.055 33.281 9.883 1 87 131 GLY A O 1
ATOM 988 N N . VAL A 1 132 ? -7.715 31.578 10.383 1 89.75 132 VAL A N 1
ATOM 989 C CA . VAL A 1 132 ? -6.539 32.406 10.547 1 89.75 132 VAL A CA 1
ATOM 990 C C . VAL A 1 132 ? -5.453 31.984 9.562 1 89.75 132 VAL A C 1
ATOM 992 O O . VAL A 1 132 ? -5.535 30.906 8.969 1 89.75 132 VAL A O 1
ATOM 995 N N . LYS A 1 133 ? -4.477 32.875 9.391 1 91.56 133 LYS A N 1
ATOM 996 C CA . LYS A 1 133 ? -3.5 32.656 8.328 1 91.56 133 LYS A CA 1
ATOM 997 C C . LYS A 1 133 ? -2.084 32.562 8.891 1 91.56 133 LYS A C 1
ATOM 999 O O . LYS A 1 133 ? -1.372 33.594 8.945 1 91.56 133 LYS A O 1
ATOM 1004 N N . PRO A 1 134 ? -1.617 31.375 9.125 1 92.88 134 PRO A N 1
ATOM 1005 C CA . PRO A 1 134 ? -0.205 31.219 9.484 1 92.88 134 PRO A CA 1
ATOM 1006 C C . PRO A 1 134 ? 0.733 31.453 8.305 1 92.88 134 PRO A C 1
ATOM 1008 O O . PRO A 1 134 ? 0.289 31.469 7.152 1 92.88 134 PRO A O 1
ATOM 1011 N N . SER A 1 135 ? 1.934 31.734 8.633 1 91.12 135 SER A N 1
ATOM 1012 C CA . SER A 1 135 ? 2.967 31.922 7.625 1 91.12 135 SER A CA 1
ATOM 1013 C C . SER A 1 135 ? 3.98 30.797 7.637 1 91.12 135 SER A C 1
ATOM 1015 O O . SER A 1 135 ? 4.59 30.5 8.672 1 91.12 135 SER A O 1
ATOM 1017 N N . TYR A 1 136 ? 4.141 30.188 6.504 1 92.31 136 TYR A N 1
ATOM 1018 C CA . TYR A 1 136 ? 5.109 29.094 6.395 1 92.31 136 TYR A CA 1
ATOM 1019 C C . TYR A 1 136 ? 6.512 29.578 6.734 1 92.31 136 TYR A C 1
ATOM 1021 O O . TYR A 1 136 ? 7.254 28.906 7.453 1 92.31 136 TYR A O 1
ATOM 1029 N N . ARG A 1 137 ? 6.906 30.719 6.16 1 90.75 137 ARG A N 1
ATOM 1030 C CA . ARG A 1 137 ? 8.227 31.281 6.418 1 90.75 137 ARG A CA 1
ATOM 1031 C C . ARG A 1 137 ? 8.438 31.516 7.91 1 90.75 137 ARG A C 1
ATOM 1033 O O . ARG A 1 137 ? 9.508 31.219 8.453 1 90.75 137 ARG A O 1
ATOM 1040 N N . MET A 1 138 ? 7.445 32.094 8.5 1 90.69 138 MET A N 1
ATOM 1041 C CA . MET A 1 138 ? 7.562 32.375 9.93 1 90.69 138 MET A CA 1
ATOM 1042 C C . MET A 1 138 ? 7.672 31.094 10.734 1 90.69 138 MET A C 1
ATOM 1044 O O . MET A 1 138 ? 8.312 31.062 11.781 1 90.69 138 MET A O 1
ATOM 1048 N N . CYS A 1 139 ? 7.043 30.016 10.266 1 92.25 139 CYS A N 1
ATOM 1049 C CA . CYS A 1 139 ? 7.23 28.719 10.914 1 92.25 139 CYS A CA 1
ATOM 1050 C C . CYS A 1 139 ? 8.695 28.312 10.898 1 92.25 139 CYS A C 1
ATOM 1052 O O . CYS A 1 139 ? 9.219 27.812 11.898 1 92.25 139 CYS A O 1
ATOM 1054 N N . CYS A 1 140 ? 9.375 28.5 9.773 1 92.5 140 CYS A N 1
ATOM 1055 C CA . CYS A 1 140 ? 10.789 28.156 9.656 1 92.5 140 CYS A CA 1
ATOM 1056 C C . CYS A 1 140 ? 11.625 28.984 10.633 1 92.5 140 CYS A C 1
ATOM 1058 O O . CYS A 1 140 ? 12.539 28.453 11.266 1 92.5 140 CYS A O 1
ATOM 1060 N N . ILE A 1 141 ? 11.297 30.203 10.742 1 89.94 141 ILE A N 1
ATOM 1061 C CA . ILE A 1 141 ? 12.023 31.109 11.633 1 89.94 141 ILE A CA 1
ATOM 1062 C C . ILE A 1 141 ? 11.789 30.688 13.086 1 89.94 141 ILE A C 1
ATOM 1064 O O . ILE A 1 141 ? 12.727 30.672 13.891 1 89.94 141 ILE A O 1
ATOM 1068 N N . LEU A 1 142 ? 10.562 30.375 13.375 1 88.25 142 LEU A N 1
ATOM 1069 C CA . LEU A 1 142 ? 10.227 29.938 14.727 1 88.25 142 LEU A CA 1
ATOM 1070 C C . LEU A 1 142 ? 10.992 28.656 15.086 1 88.25 142 LEU A C 1
ATOM 1072 O O . LEU A 1 142 ? 11.398 28.484 16.234 1 88.25 142 LEU A O 1
ATOM 1076 N N . GLU A 1 143 ? 11.141 27.797 14.172 1 88.62 143 GLU A N 1
ATOM 1077 C CA . GLU A 1 143 ? 11.875 26.562 14.406 1 88.62 143 GLU A CA 1
ATOM 1078 C C . GLU A 1 143 ? 13.344 26.859 14.734 1 88.62 143 GLU A C 1
ATOM 1080 O O . GLU A 1 143 ? 13.922 26.219 15.617 1 88.62 143 GLU A O 1
ATOM 1085 N N . PHE A 1 144 ? 13.898 27.75 13.992 1 89.25 144 PHE A N 1
ATOM 1086 C CA . PHE A 1 144 ? 15.266 28.172 14.273 1 89.25 144 PHE A CA 1
ATOM 1087 C C . PHE A 1 144 ? 15.367 28.781 15.664 1 89.25 144 PHE A C 1
ATOM 1089 O O . PHE A 1 144 ? 16.281 28.469 16.422 1 89.25 144 PHE A O 1
ATOM 1096 N N . ALA A 1 145 ? 14.406 29.609 15.945 1 84.06 145 ALA A N 1
ATOM 1097 C CA . ALA A 1 145 ? 14.391 30.266 17.25 1 84.06 145 ALA A CA 1
ATOM 1098 C C . ALA A 1 145 ? 14.266 29.266 18.375 1 84.06 145 ALA A C 1
ATOM 1100 O O . ALA A 1 145 ? 14.898 29.406 19.422 1 84.06 145 ALA A O 1
ATOM 1101 N N . SER A 1 146 ? 13.43 28.344 18.203 1 83.12 146 SER A N 1
ATOM 1102 C CA . SER A 1 146 ? 13.25 27.281 19.203 1 83.12 146 SER A CA 1
ATOM 1103 C C . SER A 1 146 ? 14.547 26.516 19.422 1 83.12 146 SER A C 1
ATOM 1105 O O . SER A 1 146 ? 14.867 26.125 20.547 1 83.12 146 SER A O 1
ATOM 1107 N N . TRP A 1 147 ? 15.211 26.156 18.391 1 83.06 147 TRP A N 1
ATOM 1108 C CA . TRP A 1 147 ? 16.484 25.453 18.5 1 83.06 147 TRP A CA 1
ATOM 1109 C C . TRP A 1 147 ? 17.5 26.297 19.281 1 83.06 147 TRP A C 1
ATOM 1111 O O . TRP A 1 147 ? 18.234 25.766 20.125 1 83.06 147 TRP A O 1
ATOM 1121 N N . GLU A 1 148 ? 17.625 27.531 18.984 1 79.94 148 GLU A N 1
ATOM 1122 C CA . GLU A 1 148 ? 18.578 28.422 19.625 1 79.94 148 GLU A CA 1
ATOM 1123 C C . GLU A 1 148 ? 18.359 28.469 21.141 1 79.94 148 GLU A C 1
ATOM 1125 O O . GLU A 1 148 ? 19.328 28.609 21.891 1 79.94 148 GLU A O 1
ATOM 1130 N N . CYS A 1 149 ? 17.172 28.312 21.484 1 75.5 149 CYS A N 1
ATOM 1131 C CA . CYS A 1 149 ? 16.844 28.422 22.891 1 75.5 149 CYS A CA 1
ATOM 1132 C C . CYS A 1 149 ? 16.938 27.062 23.578 1 75.5 149 CYS A C 1
ATOM 1134 O O . CYS A 1 149 ? 16.625 26.938 24.766 1 75.5 149 CYS A O 1
ATOM 1136 N N . GLY A 1 150 ? 17.531 25.984 22.984 1 69.06 150 GLY A N 1
ATOM 1137 C CA . GLY A 1 150 ? 17.688 24.672 23.578 1 69.06 150 GLY A CA 1
ATOM 1138 C C . GLY A 1 150 ? 16.391 23.891 23.656 1 69.06 150 GLY A C 1
ATOM 1139 O O . GLY A 1 150 ? 16.234 23.047 24.547 1 69.06 150 GLY A O 1
ATOM 1140 N N . GLY A 1 151 ? 15.523 24.031 22.781 1 58.06 151 GLY A N 1
ATOM 1141 C CA . GLY A 1 151 ? 14.305 23.234 22.703 1 58.06 151 GLY A CA 1
ATOM 1142 C C . GLY A 1 151 ? 13.25 23.672 23.703 1 58.06 151 GLY A C 1
ATOM 1143 O O . GLY A 1 151 ? 12.203 23.047 23.812 1 58.06 151 GLY A O 1
ATOM 1144 N N . VAL A 1 152 ? 13.633 24.516 24.781 1 46 152 VAL A N 1
ATOM 1145 C CA . VAL A 1 152 ? 12.688 24.859 25.828 1 46 152 VAL A CA 1
ATOM 1146 C C . VAL A 1 152 ? 11.531 25.672 25.234 1 46 152 VAL A C 1
ATOM 1148 O O . VAL A 1 152 ? 11.719 26.406 24.266 1 46 152 VAL A O 1
ATOM 1151 N N . ALA A 1 153 ? 10.336 25.141 25.391 1 47.53 153 ALA A N 1
ATOM 1152 C CA . ALA A 1 153 ? 9.016 25.562 24.922 1 47.53 153 ALA A CA 1
ATOM 1153 C C . ALA A 1 153 ? 8.93 27.078 24.828 1 47.53 153 ALA A C 1
ATOM 1155 O O . ALA A 1 153 ? 8 27.625 24.203 1 47.53 153 ALA A O 1
ATOM 1156 N N . ALA A 1 154 ? 9.43 27.812 25.922 1 42.66 154 ALA A N 1
ATOM 1157 C CA . ALA A 1 154 ? 9.062 29.219 26.047 1 42.66 154 ALA A CA 1
ATOM 1158 C C . ALA A 1 154 ? 9.797 30.078 25.031 1 42.66 154 ALA A C 1
ATOM 1160 O O . ALA A 1 154 ? 11.023 30 24.922 1 42.66 154 ALA A O 1
ATOM 1161 N N . PHE A 1 155 ? 9.078 30.297 23.953 1 45.56 155 PHE A N 1
ATOM 1162 C CA . PHE A 1 155 ? 9.539 31.359 23.062 1 45.56 155 PHE A CA 1
ATOM 1163 C C . PHE A 1 155 ? 10.203 32.469 23.875 1 45.56 155 PHE A C 1
ATOM 1165 O O . PHE A 1 155 ? 9.547 33.156 24.672 1 45.56 155 PHE A O 1
ATOM 1172 N N . SER A 1 156 ? 11.258 32.281 24.5 1 42.69 156 SER A N 1
ATOM 1173 C CA . SER A 1 156 ? 11.867 33.469 25.109 1 42.69 156 SER A CA 1
ATOM 1174 C C . SER A 1 156 ? 12.18 34.531 24.062 1 42.69 156 SER A C 1
ATOM 1176 O O . SER A 1 156 ? 12.875 34.25 23.078 1 42.69 156 SER A O 1
ATOM 1178 N N . PRO A 1 157 ? 11.445 35.344 24.078 1 43.12 157 PRO A N 1
ATOM 1179 C CA . PRO A 1 157 ? 11.727 36.531 23.25 1 43.12 157 PRO A CA 1
ATOM 1180 C C . PRO A 1 157 ? 13.219 36.844 23.172 1 43.12 157 PRO A C 1
ATOM 1182 O O . PRO A 1 157 ? 13.664 37.469 22.203 1 43.12 157 PRO A O 1
ATOM 1185 N N . ALA A 1 158 ? 13.836 36.656 24.391 1 40.41 158 ALA A N 1
ATOM 1186 C CA . ALA A 1 158 ? 15.242 37.062 24.438 1 40.41 158 ALA A CA 1
ATOM 1187 C C . ALA A 1 158 ? 16.078 36.25 23.453 1 40.41 158 ALA A C 1
ATOM 1189 O O . ALA A 1 158 ? 17.25 36.562 23.203 1 40.41 158 ALA A O 1
ATOM 1190 N N . ALA A 1 159 ? 15.898 35 23.531 1 46.53 159 ALA A N 1
ATOM 1191 C CA . ALA A 1 159 ? 16.812 34.25 22.688 1 46.53 159 ALA A CA 1
ATOM 1192 C C . ALA A 1 159 ? 16.984 34.906 21.328 1 46.53 159 ALA A C 1
ATOM 1194 O O . ALA A 1 159 ? 17.891 34.531 20.562 1 46.53 159 ALA A O 1
ATOM 1195 N N . ALA A 1 160 ? 16 35.094 20.422 1 50.59 160 ALA A N 1
ATOM 1196 C CA . ALA A 1 160 ? 16.219 34.875 18.984 1 50.59 160 ALA A CA 1
ATOM 1197 C C . ALA A 1 160 ? 16.953 36.062 18.359 1 50.59 160 ALA A C 1
ATOM 1199 O O . ALA A 1 160 ? 16.703 37.219 18.734 1 50.59 160 ALA A O 1
ATOM 1200 N N . GLY A 1 161 ? 18.125 35.875 17.875 1 56.59 161 GLY A N 1
ATOM 1201 C CA . GLY A 1 161 ? 18.625 36.531 16.672 1 56.59 161 GLY A CA 1
ATOM 1202 C C . GLY A 1 161 ? 17.516 37 15.742 1 56.59 161 GLY A C 1
ATOM 1203 O O . GLY A 1 161 ? 17.656 38 15.062 1 56.59 161 GLY A O 1
ATOM 1204 N N . MET A 1 162 ? 16.406 36.219 15.891 1 63.59 162 MET A N 1
ATOM 1205 C CA . MET A 1 162 ? 15.328 36.594 14.984 1 63.59 162 MET A CA 1
ATOM 1206 C C . MET A 1 162 ? 14.172 37.219 15.742 1 63.59 162 MET A C 1
ATOM 1208 O O . MET A 1 162 ? 13.047 37.281 15.242 1 63.59 162 MET A O 1
ATOM 1212 N N . ALA A 1 163 ? 14.43 37.625 16.953 1 66.44 163 ALA A N 1
ATOM 1213 C CA . ALA A 1 163 ? 13.398 38.25 17.797 1 66.44 163 ALA A CA 1
ATOM 1214 C C . ALA A 1 163 ? 12.758 39.438 17.109 1 66.44 163 ALA A C 1
ATOM 1216 O O . ALA A 1 163 ? 11.531 39.625 17.172 1 66.44 163 ALA A O 1
ATOM 1217 N N . ASN A 1 164 ? 13.664 40.156 16.5 1 69.19 164 ASN A N 1
ATOM 1218 C CA . ASN A 1 164 ? 13.164 41.375 15.828 1 69.19 164 ASN A CA 1
ATOM 1219 C C . ASN A 1 164 ? 12.211 41 14.688 1 69.19 164 ASN A C 1
ATOM 1221 O O . ASN A 1 164 ? 11.195 41.688 14.492 1 69.19 164 ASN A O 1
ATOM 1225 N N . THR A 1 165 ? 12.578 40.031 13.977 1 72.44 165 THR A N 1
ATOM 1226 C CA . THR A 1 165 ? 11.734 39.594 12.875 1 72.44 165 THR A CA 1
ATOM 1227 C C . THR A 1 165 ? 10.398 39.062 13.391 1 72.44 165 THR A C 1
ATOM 1229 O O . THR A 1 165 ? 9.344 39.375 12.82 1 72.44 165 THR A O 1
ATOM 1232 N N . LEU A 1 166 ? 10.375 38.438 14.391 1 77.06 166 LEU A N 1
ATOM 1233 C CA . LEU A 1 166 ? 9.164 37.875 15 1 77.06 166 LEU A CA 1
ATOM 1234 C C . LEU A 1 166 ? 8.297 39 15.578 1 77.06 166 LEU A C 1
ATOM 1236 O O . LEU A 1 166 ? 7.066 38.938 15.484 1 77.06 166 LEU A O 1
ATOM 1240 N N . ALA A 1 167 ? 9.031 39.938 16.031 1 75 167 ALA A N 1
ATOM 1241 C CA . ALA A 1 167 ? 8.312 41.062 16.625 1 75 167 ALA A CA 1
ATOM 1242 C C . ALA A 1 167 ? 7.582 41.875 15.555 1 75 167 ALA A C 1
ATOM 1244 O O . ALA A 1 167 ? 6.555 42.5 15.836 1 75 167 ALA A O 1
ATOM 1245 N N . LYS A 1 168 ? 8.133 41.906 14.398 1 81.81 168 LYS A N 1
ATOM 1246 C CA . LYS A 1 168 ? 7.539 42.656 13.312 1 81.81 168 LYS A CA 1
ATOM 1247 C C . LYS A 1 168 ? 6.359 41.938 12.688 1 81.81 168 LYS A C 1
ATOM 1249 O O . LYS A 1 168 ? 5.578 42.5 11.938 1 81.81 168 LYS A O 1
ATOM 1254 N N . CYS A 1 169 ? 6.234 40.781 13.055 1 86.06 169 CYS A N 1
ATOM 1255 C CA . CYS A 1 169 ? 5.117 39.969 12.555 1 86.06 169 CYS A CA 1
ATOM 1256 C C . CYS A 1 169 ? 3.814 40.375 13.242 1 86.06 169 CYS A C 1
ATOM 1258 O O . CYS A 1 169 ? 3.777 40.562 14.461 1 86.06 169 CYS A O 1
ATOM 1260 N N . PRO A 1 170 ? 2.756 40.625 12.367 1 88.69 170 PRO A N 1
ATOM 1261 C CA . PRO A 1 170 ? 1.469 40.906 13.016 1 88.69 170 PRO A CA 1
ATOM 1262 C C . PRO A 1 170 ? 1.105 39.844 14.062 1 88.69 170 PRO A C 1
ATOM 1264 O O . PRO A 1 170 ? 1.304 38.656 13.844 1 88.69 170 PRO A O 1
ATOM 1267 N N . PRO A 1 171 ? 0.642 40.344 15.18 1 85.88 171 PRO A N 1
ATOM 1268 C CA . PRO A 1 171 ? 0.407 39.438 16.297 1 85.88 171 PRO A CA 1
ATOM 1269 C C . PRO A 1 171 ? -0.518 38.281 15.945 1 85.88 171 PRO A C 1
ATOM 1271 O O . PRO A 1 171 ? -0.303 37.156 16.391 1 85.88 171 PRO A O 1
ATOM 1274 N N . ASP A 1 172 ? -1.538 38.562 15.18 1 86.62 172 ASP A N 1
ATOM 1275 C CA . ASP A 1 172 ? -2.48 37.5 14.797 1 86.62 172 ASP A CA 1
ATOM 1276 C C . ASP A 1 172 ? -1.8 36.438 13.945 1 86.62 172 ASP A C 1
ATOM 1278 O O . ASP A 1 172 ? -2.072 35.25 14.102 1 86.62 172 ASP A O 1
ATOM 1282 N N . VAL A 1 173 ? -0.963 36.875 13.094 1 89.75 173 VAL A N 1
ATOM 1283 C CA . VAL A 1 173 ? -0.227 35.938 12.227 1 89.75 173 VAL A CA 1
ATOM 1284 C C . VAL A 1 173 ? 0.771 35.156 13.055 1 89.75 173 VAL A C 1
ATOM 1286 O O . VAL A 1 173 ? 0.93 33.938 12.852 1 89.75 173 VAL A O 1
ATOM 1289 N N . LEU A 1 174 ? 1.402 35.812 13.961 1 88.44 174 LEU A N 1
ATOM 1290 C CA . LEU A 1 174 ? 2.375 35.156 14.812 1 88.44 174 LEU A CA 1
ATOM 1291 C C . LEU A 1 174 ? 1.702 34.094 15.664 1 88.44 174 LEU A C 1
ATOM 1293 O O . LEU A 1 174 ? 2.219 32.969 15.797 1 88.44 174 LEU A O 1
ATOM 1297 N N . GLU A 1 175 ? 0.593 34.5 16.203 1 87.5 175 GLU A N 1
ATOM 1298 C CA . GLU A 1 175 ? -0.146 33.531 17.031 1 87.5 175 GLU A CA 1
ATOM 1299 C C . GLU A 1 175 ? -0.563 32.312 16.203 1 87.5 175 GLU A C 1
ATOM 1301 O O . GLU A 1 175 ? -0.438 31.172 16.672 1 87.5 175 GLU A O 1
ATOM 1306 N N . ALA A 1 176 ? -1.104 32.531 15.039 1 90.31 176 ALA A N 1
ATOM 1307 C CA . ALA A 1 176 ? -1.486 31.469 14.133 1 90.31 176 ALA A CA 1
ATOM 1308 C C . ALA A 1 176 ? -0.284 30.594 13.781 1 90.31 176 ALA A C 1
ATOM 1310 O O . ALA A 1 176 ? -0.403 29.375 13.672 1 90.31 176 ALA A O 1
ATOM 1311 N N . THR A 1 177 ? 0.821 31.234 13.586 1 91.81 177 THR A N 1
ATOM 1312 C CA . THR A 1 177 ? 2.035 30.547 13.18 1 91.81 177 THR A CA 1
ATOM 1313 C C . THR A 1 177 ? 2.564 29.672 14.32 1 91.81 177 THR A C 1
ATOM 1315 O O . THR A 1 177 ? 3.068 28.578 14.086 1 91.81 177 THR A O 1
ATOM 1318 N N . VAL A 1 178 ? 2.484 30.188 15.477 1 88.94 178 VAL A N 1
ATOM 1319 C CA . VAL A 1 178 ? 2.898 29.406 16.641 1 88.94 178 VAL A CA 1
ATOM 1320 C C . VAL A 1 178 ? 2.039 28.156 16.75 1 88.94 178 VAL A C 1
ATOM 1322 O O . VAL A 1 178 ? 2.557 27.062 17 1 88.94 178 VAL A O 1
ATOM 1325 N N . ALA A 1 179 ? 0.766 28.312 16.578 1 90.31 179 ALA A N 1
ATOM 1326 C CA . ALA A 1 179 ? -0.143 27.172 16.625 1 90.31 179 ALA A CA 1
ATOM 1327 C C . ALA A 1 179 ? 0.205 26.156 15.539 1 90.31 179 ALA A C 1
ATOM 1329 O O . ALA A 1 179 ? 0.185 24.953 15.789 1 90.31 179 ALA A O 1
ATOM 1330 N N . ALA A 1 180 ? 0.489 26.625 14.367 1 93.31 180 ALA A N 1
ATOM 1331 C CA . ALA A 1 180 ? 0.868 25.75 13.258 1 93.31 180 ALA A CA 1
ATOM 1332 C C . ALA A 1 180 ? 2.146 24.984 13.57 1 93.31 180 ALA A C 1
ATOM 1334 O O . ALA A 1 180 ? 2.26 23.797 13.258 1 93.31 180 ALA A O 1
ATOM 1335 N N . ALA A 1 181 ? 3.084 25.688 14.148 1 92.19 181 ALA A N 1
ATOM 1336 C CA . ALA A 1 181 ? 4.352 25.062 14.523 1 92.19 181 ALA A CA 1
ATOM 1337 C C . ALA A 1 181 ? 4.141 23.969 15.555 1 92.19 181 ALA A C 1
ATOM 1339 O O . ALA A 1 181 ? 4.836 22.953 15.539 1 92.19 181 ALA A O 1
ATOM 1340 N N . GLN A 1 182 ? 3.234 24.188 16.453 1 91.75 182 GLN A N 1
ATOM 1341 C CA . GLN A 1 182 ? 2.943 23.188 17.453 1 91.75 182 GLN A CA 1
ATOM 1342 C C . GLN A 1 182 ? 2.35 21.922 16.828 1 91.75 182 GLN A C 1
ATOM 1344 O O . GLN A 1 182 ? 2.672 20.812 17.234 1 91.75 182 GLN A O 1
ATOM 1349 N N . ILE A 1 183 ? 1.452 22.109 15.898 1 94.62 183 ILE A N 1
ATOM 1350 C CA . ILE A 1 183 ? 0.888 20.969 15.18 1 94.62 183 ILE A CA 1
ATOM 1351 C C . ILE A 1 183 ? 1.997 20.219 14.445 1 94.62 183 ILE A C 1
ATOM 1353 O O . ILE A 1 183 ? 2.066 19 14.492 1 94.62 183 ILE A O 1
ATOM 1357 N N . LYS A 1 184 ? 2.795 20.969 13.734 1 96 184 LYS A N 1
ATOM 1358 C CA . LYS A 1 184 ? 3.934 20.391 13.031 1 96 184 LYS A CA 1
ATOM 1359 C C . LYS A 1 184 ? 4.789 19.547 13.969 1 96 184 LYS A C 1
ATOM 1361 O O . LYS A 1 184 ? 5.141 18.406 13.633 1 96 184 LYS A O 1
ATOM 1366 N N . ASP A 1 185 ? 5.129 20.078 15.117 1 93.5 185 ASP A N 1
ATOM 1367 C CA . ASP A 1 185 ? 5.961 19.375 16.078 1 93.5 185 ASP A CA 1
ATOM 1368 C C . ASP A 1 185 ? 5.27 18.094 16.578 1 93.5 185 ASP A C 1
ATOM 1370 O O . ASP A 1 185 ? 5.914 17.062 16.75 1 93.5 185 ASP A O 1
ATOM 1374 N N . CYS A 1 186 ? 4.02 18.25 16.781 1 95.56 186 CYS A N 1
ATOM 1375 C CA . CYS A 1 186 ? 3.271 17.078 17.234 1 95.56 186 CYS A CA 1
ATOM 1376 C C . CYS A 1 186 ? 3.277 15.977 16.188 1 95.56 186 CYS A C 1
ATOM 1378 O O . CYS A 1 186 ? 3.393 14.797 16.516 1 95.56 186 CYS A O 1
ATOM 1380 N N . VAL A 1 187 ? 3.109 16.312 14.922 1 97.19 187 VAL A N 1
ATOM 1381 C CA . VAL A 1 187 ? 3.166 15.344 13.828 1 97.19 187 VAL A CA 1
ATOM 1382 C C . VAL A 1 187 ? 4.512 14.625 13.844 1 97.19 187 VAL A C 1
ATOM 1384 O O . VAL A 1 187 ? 4.566 13.391 13.742 1 97.19 187 VAL A O 1
ATOM 1387 N N . ILE A 1 188 ? 5.59 15.375 13.984 1 96.56 188 ILE A N 1
ATOM 1388 C CA . ILE A 1 188 ? 6.938 14.812 14 1 96.56 188 ILE A CA 1
ATOM 1389 C C . ILE A 1 188 ? 7.09 13.875 15.195 1 96.56 188 ILE A C 1
ATOM 1391 O O . ILE A 1 188 ? 7.648 12.781 15.07 1 96.56 188 ILE A O 1
ATOM 1395 N N . ASP A 1 189 ? 6.605 14.305 16.312 1 95.75 189 ASP A N 1
ATOM 1396 C CA . ASP A 1 189 ? 6.691 13.484 17.516 1 95.75 189 ASP A CA 1
ATOM 1397 C C . ASP A 1 189 ? 5.973 12.148 17.328 1 95.75 189 ASP A C 1
ATOM 1399 O O . ASP A 1 189 ? 6.465 11.102 17.75 1 95.75 189 ASP A O 1
ATOM 1403 N N . ILE A 1 190 ? 4.832 12.227 16.766 1 96.88 190 ILE A N 1
ATOM 1404 C CA . ILE A 1 190 ? 4.07 11.008 16.5 1 96.88 190 ILE A CA 1
ATOM 1405 C C . ILE A 1 190 ? 4.867 10.094 15.578 1 96.88 190 ILE A C 1
ATOM 1407 O O . ILE A 1 190 ? 5.008 8.898 15.852 1 96.88 190 ILE A O 1
ATOM 1411 N N . LEU A 1 191 ? 5.391 10.578 14.508 1 96.31 191 LEU A N 1
ATOM 1412 C CA . LEU A 1 191 ? 6.137 9.789 13.531 1 96.31 191 LEU A CA 1
ATOM 1413 C C . LEU A 1 191 ? 7.387 9.188 14.164 1 96.31 191 LEU A C 1
ATOM 1415 O O . LEU A 1 191 ? 7.801 8.078 13.797 1 96.31 191 LEU A O 1
ATOM 1419 N N . ASP A 1 192 ? 7.93 9.891 15.156 1 95.5 192 ASP A N 1
ATOM 1420 C CA . ASP A 1 192 ? 9.148 9.43 15.812 1 95.5 192 ASP A CA 1
ATOM 1421 C C . ASP A 1 192 ? 8.836 8.359 16.859 1 95.5 192 ASP A C 1
ATOM 1423 O O . ASP A 1 192 ? 9.75 7.797 17.469 1 95.5 192 ASP A O 1
ATOM 1427 N N . GLY A 1 193 ? 7.621 8.164 17.172 1 93 193 GLY A N 1
ATOM 1428 C CA . GLY A 1 193 ? 7.234 7.125 18.109 1 93 193 GLY A CA 1
ATOM 1429 C C . GLY A 1 193 ? 7.152 7.617 19.547 1 93 193 GLY A C 1
ATOM 1430 O O . GLY A 1 193 ? 7.188 6.82 20.484 1 93 193 GLY A O 1
ATOM 1431 N N . SER A 1 194 ? 7.059 8.914 19.703 1 91.38 194 SER A N 1
ATOM 1432 C CA . SER A 1 194 ? 7.027 9.516 21.047 1 91.38 194 SER A CA 1
ATOM 1433 C C . SER A 1 194 ? 5.793 9.07 21.812 1 91.38 194 SER A C 1
ATOM 1435 O O . SER A 1 194 ? 5.762 9.156 23.047 1 91.38 194 SER A O 1
ATOM 1437 N N . PHE A 1 195 ? 4.789 8.633 21.219 1 93.06 195 PHE A N 1
ATOM 1438 C CA . PHE A 1 195 ? 3.562 8.188 21.859 1 93.06 195 PHE A CA 1
ATOM 1439 C C . PHE A 1 195 ? 3.586 6.676 22.094 1 93.06 195 PHE A C 1
ATOM 1441 O O . PHE A 1 195 ? 2.561 6.078 22.422 1 93.06 195 PHE A O 1
ATOM 1448 N N . GLY A 1 196 ? 4.727 6.078 21.859 1 89.75 196 GLY A N 1
ATOM 1449 C CA . GLY A 1 196 ? 4.887 4.652 22.094 1 89.75 196 GLY A CA 1
ATOM 1450 C C . GLY A 1 196 ? 4.43 3.801 20.922 1 89.75 196 GLY A C 1
ATOM 1451 O O . GLY A 1 196 ? 3.818 4.309 19.984 1 89.75 196 GLY A O 1
ATOM 1452 N N . GLU A 1 197 ? 4.656 2.459 21.016 1 87.5 197 GLU A N 1
ATOM 1453 C CA . GLU A 1 197 ? 4.316 1.524 19.938 1 87.5 197 GLU A CA 1
ATOM 1454 C C . GLU A 1 197 ? 3.023 0.776 20.266 1 87.5 197 GLU A C 1
ATOM 1456 O O . GLU A 1 197 ? 2.531 0.004 19.438 1 87.5 197 GLU A O 1
ATOM 1461 N N . GLY A 1 198 ? 2.484 1.017 21.406 1 89.19 198 GLY A N 1
ATOM 1462 C CA . GLY A 1 198 ? 1.26 0.345 21.797 1 89.19 198 GLY A CA 1
ATOM 1463 C C . GLY A 1 198 ? 0.02 0.918 21.141 1 89.19 198 GLY A C 1
ATOM 1464 O O . GLY A 1 198 ? 0.118 1.792 20.281 1 89.19 198 GLY A O 1
ATOM 1465 N N . PRO A 1 199 ? -1.162 0.378 21.531 1 93.06 199 PRO A N 1
ATOM 1466 C CA . PRO A 1 199 ? -2.412 0.861 20.938 1 93.06 199 PRO A CA 1
ATOM 1467 C C . PRO A 1 199 ? -2.717 2.311 21.312 1 93.06 199 PRO A C 1
ATOM 1469 O O . PRO A 1 199 ? -2.156 2.838 22.281 1 93.06 199 PRO A O 1
ATOM 1472 N N . VAL A 1 200 ? -3.502 2.963 20.516 1 96.06 200 VAL A N 1
ATOM 1473 C CA . VAL A 1 200 ? -4 4.301 20.812 1 96.06 200 VAL A CA 1
ATOM 1474 C C . VAL A 1 200 ? -4.738 4.281 22.156 1 96.06 200 VAL A C 1
ATOM 1476 O O . VAL A 1 200 ? -5.492 3.348 22.438 1 96.06 200 VAL A O 1
ATOM 1479 N N . SER A 1 201 ? -4.566 5.219 22.953 1 95.38 201 SER A N 1
ATOM 1480 C CA . SER A 1 201 ? -5.234 5.32 24.234 1 95.38 201 SER A CA 1
ATOM 1481 C C . SER A 1 201 ? -5.938 6.664 24.406 1 95.38 201 SER A C 1
ATOM 1483 O O . SER A 1 201 ? -5.684 7.598 23.625 1 95.38 201 SER A O 1
ATOM 1485 N N . ALA A 1 202 ? -6.844 6.695 25.422 1 93.62 202 ALA A N 1
ATOM 1486 C CA . ALA A 1 202 ? -7.488 7.969 25.734 1 93.62 202 ALA A CA 1
ATOM 1487 C C . ALA A 1 202 ? -6.469 9 26.219 1 93.62 202 ALA A C 1
ATOM 1489 O O . ALA A 1 202 ? -6.609 10.188 25.938 1 93.62 202 ALA A O 1
ATOM 1490 N N . SER A 1 203 ? -5.453 8.508 26.875 1 93.12 203 SER A N 1
ATOM 1491 C CA . SER A 1 203 ? -4.395 9.391 27.359 1 93.12 203 SER A CA 1
ATOM 1492 C C . SER A 1 203 ? -3.639 10.023 26.188 1 93.12 203 SER A C 1
ATOM 1494 O O . SER A 1 203 ? -3.207 11.172 26.266 1 93.12 203 SER A O 1
ATOM 1496 N N . ASP A 1 204 ? -3.395 9.258 25.141 1 95.19 204 ASP A N 1
ATOM 1497 C CA . ASP A 1 204 ? -2.771 9.805 23.938 1 95.19 204 ASP A CA 1
ATOM 1498 C C . ASP A 1 204 ? -3.555 11.008 23.406 1 95.19 204 ASP A C 1
ATOM 1500 O O . ASP A 1 204 ? -2.967 12.023 23.047 1 95.19 204 ASP A O 1
ATOM 1504 N N . LEU A 1 205 ? -4.898 10.875 23.406 1 92.94 205 LEU A N 1
ATOM 1505 C CA . LEU A 1 205 ? -5.762 11.922 22.875 1 92.94 205 LEU A CA 1
ATOM 1506 C C . LEU A 1 205 ? -5.691 13.172 23.734 1 92.94 205 LEU A C 1
ATOM 1508 O O . LEU A 1 205 ? -5.621 14.289 23.219 1 92.94 205 LEU A O 1
ATOM 1512 N N . LEU A 1 206 ? -5.711 12.977 24.969 1 91.06 206 LEU A N 1
ATOM 1513 C CA . LEU A 1 206 ? -5.637 14.102 25.891 1 91.06 206 LEU A CA 1
ATOM 1514 C C . LEU A 1 206 ? -4.27 14.781 25.812 1 91.06 206 LEU A C 1
ATOM 1516 O O . LEU A 1 206 ? -4.176 16.016 25.891 1 91.06 206 LEU A O 1
ATOM 1520 N N . ASP A 1 207 ? -3.281 13.977 25.656 1 92.5 207 ASP A N 1
ATOM 1521 C CA . ASP A 1 207 ? -1.931 14.516 25.531 1 92.5 207 ASP A CA 1
ATOM 1522 C C . ASP A 1 207 ? -1.783 15.336 24.25 1 92.5 207 ASP A C 1
ATOM 1524 O O . ASP A 1 207 ? -1.169 16.406 24.266 1 92.5 207 ASP A O 1
ATOM 1528 N N . ILE A 1 208 ? -2.279 14.828 23.203 1 93.88 208 ILE A N 1
ATOM 1529 C CA . ILE A 1 208 ? -2.25 15.555 21.938 1 93.88 208 ILE A CA 1
ATOM 1530 C C . ILE A 1 208 ? -2.959 16.906 22.094 1 93.88 208 ILE A C 1
ATOM 1532 O O . ILE A 1 208 ? -2.418 17.938 21.719 1 93.88 208 ILE A O 1
ATOM 1536 N N . ASN A 1 209 ? -4.18 16.844 22.672 1 91.94 209 ASN A N 1
ATOM 1537 C CA . ASN A 1 209 ? -4.945 18.062 22.859 1 91.94 209 ASN A CA 1
ATOM 1538 C C . ASN A 1 209 ? -4.184 19.078 23.719 1 91.94 209 ASN A C 1
ATOM 1540 O O . ASN A 1 209 ? -4.145 20.266 23.391 1 91.94 209 ASN A O 1
ATOM 1544 N N . ARG A 1 210 ? -3.551 18.641 24.703 1 88.62 210 ARG A N 1
ATOM 1545 C CA . ARG A 1 210 ? -2.793 19.5 25.609 1 88.62 210 ARG A CA 1
ATOM 1546 C C . ARG A 1 210 ? -1.602 20.125 24.875 1 88.62 210 ARG A C 1
ATOM 1548 O O . ARG A 1 210 ? -1.348 21.328 25.016 1 88.62 210 ARG A O 1
ATOM 1555 N N . ARG A 1 211 ? -0.926 19.391 24.156 1 88.62 211 ARG A N 1
ATOM 1556 C CA . ARG A 1 211 ? 0.281 19.844 23.469 1 88.62 211 ARG A CA 1
ATOM 1557 C C . ARG A 1 211 ? -0.044 20.938 22.453 1 88.62 211 ARG A C 1
ATOM 1559 O O . ARG A 1 211 ? 0.704 21.906 22.328 1 88.62 211 ARG A O 1
ATOM 1566 N N . ILE A 1 212 ? -1.127 20.766 21.781 1 89.19 212 ILE A N 1
ATOM 1567 C CA . ILE A 1 212 ? -1.357 21.672 20.672 1 89.19 212 ILE A CA 1
ATOM 1568 C C . ILE A 1 212 ? -2.086 22.922 21.156 1 89.19 212 ILE A C 1
ATOM 1570 O O . ILE A 1 212 ? -2.184 23.922 20.438 1 89.19 212 ILE A O 1
ATOM 1574 N N . THR A 1 213 ? -2.555 22.906 22.422 1 85.12 213 THR A N 1
ATOM 1575 C CA . THR A 1 213 ? -3.244 24.078 22.969 1 85.12 213 THR A CA 1
ATOM 1576 C C . THR A 1 213 ? -2.314 24.875 23.875 1 85.12 213 THR A C 1
ATOM 1578 O O . THR A 1 213 ? -2.584 26.047 24.172 1 85.12 213 THR A O 1
ATOM 1581 N N . LEU A 1 214 ? -1.258 24.312 24.266 1 83.12 214 LEU A N 1
ATOM 1582 C CA . LEU A 1 214 ? -0.358 24.953 25.219 1 83.12 214 LEU A CA 1
ATOM 1583 C C . LEU A 1 214 ? 0.185 26.25 24.656 1 83.12 214 LEU A C 1
ATOM 1585 O O . LEU A 1 214 ? 0.723 26.281 23.547 1 83.12 214 LEU A O 1
ATOM 1589 N N . GLY A 1 215 ? 0.035 27.328 25.391 1 75.94 215 GLY A N 1
ATOM 1590 C CA . GLY A 1 215 ? 0.57 28.625 25 1 75.94 215 GLY A CA 1
ATOM 1591 C C . GLY A 1 215 ? -0.263 29.312 23.938 1 75.94 215 GLY A C 1
ATOM 1592 O O . GLY A 1 215 ? 0.133 30.359 23.422 1 75.94 215 GLY A O 1
ATOM 1593 N N . THR A 1 216 ? -1.362 28.734 23.562 1 77.06 216 THR A N 1
ATOM 1594 C CA . THR A 1 216 ? -2.25 29.344 22.562 1 77.06 216 THR A CA 1
ATOM 1595 C C . THR A 1 216 ? -3.482 29.938 23.25 1 77.06 216 THR A C 1
ATOM 1597 O O . THR A 1 216 ? -3.707 29.719 24.438 1 77.06 216 THR A O 1
ATOM 1600 N N . PRO A 1 217 ? -4.238 30.672 22.453 1 69.81 217 PRO A N 1
ATOM 1601 C CA . PRO A 1 217 ? -5.465 31.234 23.016 1 69.81 217 PRO A CA 1
ATOM 1602 C C . PRO A 1 217 ? -6.477 30.156 23.422 1 69.81 217 PRO A C 1
ATOM 1604 O O . PRO A 1 217 ? -7.402 30.438 24.188 1 69.81 217 PRO A O 1
ATOM 1607 N N . TRP A 1 218 ? -6.258 29 23.062 1 75.62 218 TRP A N 1
ATOM 1608 C CA . TRP A 1 218 ? -7.23 27.938 23.281 1 75.62 218 TRP A CA 1
ATOM 1609 C C . TRP A 1 218 ? -6.809 27.062 24.453 1 75.62 218 TRP A C 1
ATOM 1611 O O . TRP A 1 218 ? -7.469 26.062 24.766 1 75.62 218 TRP A O 1
ATOM 1621 N N . GLU A 1 219 ? -5.762 27.438 25.094 1 80.38 219 GLU A N 1
ATOM 1622 C CA . GLU A 1 219 ? -5.242 26.656 26.219 1 80.38 219 GLU A CA 1
ATOM 1623 C C . GLU A 1 219 ? -6.277 26.516 27.328 1 80.38 219 GLU A C 1
ATOM 1625 O O . GLU A 1 219 ? -6.367 25.484 27.984 1 80.38 219 GLU A O 1
ATOM 1630 N N . ALA A 1 220 ? -7.031 27.547 27.5 1 76.75 220 ALA A N 1
ATOM 1631 C CA . ALA A 1 220 ? -8.023 27.562 28.578 1 76.75 220 ALA A CA 1
ATOM 1632 C C . ALA A 1 220 ? -9.117 26.531 28.312 1 76.75 220 ALA A C 1
ATOM 1634 O O . ALA A 1 220 ? -9.781 26.078 29.25 1 76.75 220 ALA A O 1
ATOM 1635 N N . GLU A 1 221 ? -9.234 26.125 27.141 1 77.12 221 GLU A N 1
ATOM 1636 C CA . GLU A 1 221 ? -10.289 25.188 26.75 1 77.12 221 GLU A CA 1
ATOM 1637 C C . GLU A 1 221 ? -9.734 23.781 26.547 1 77.12 221 GLU A C 1
ATOM 1639 O O . GLU A 1 221 ? -10.422 22.906 26.031 1 77.12 221 GLU A O 1
ATOM 1644 N N . ALA A 1 222 ? -8.547 23.656 27.031 1 80.81 222 ALA A N 1
ATOM 1645 C CA . ALA A 1 222 ? -7.914 22.344 26.844 1 80.81 222 ALA A CA 1
ATOM 1646 C C . ALA A 1 222 ? -8.586 21.281 27.703 1 80.81 222 ALA A C 1
ATOM 1648 O O . ALA A 1 222 ? -9.102 21.594 28.781 1 80.81 222 ALA A O 1
ATOM 1649 N N . GLY A 1 223 ? -8.594 20.047 27.172 1 82.88 223 GLY A N 1
ATOM 1650 C CA . GLY A 1 223 ? -9.148 18.938 27.922 1 82.88 223 GLY A CA 1
ATOM 1651 C C . GLY A 1 223 ? -10.539 18.547 27.484 1 82.88 223 GLY A C 1
ATOM 1652 O O . GLY A 1 223 ? -11.133 19.203 26.625 1 82.88 223 GLY A O 1
ATOM 1653 N N . LEU A 1 224 ? -11.016 17.5 28.078 1 87.81 224 LEU A N 1
ATOM 1654 C CA . LEU A 1 224 ? -12.359 17 27.766 1 87.81 224 LEU A CA 1
ATOM 1655 C C . LEU A 1 224 ? -13.422 18.016 28.203 1 87.81 224 LEU A C 1
ATOM 1657 O O . LEU A 1 224 ? -13.328 18.594 29.281 1 87.81 224 LEU A O 1
ATOM 1661 N N . ARG A 1 225 ? -14.391 18.188 27.359 1 87.56 225 ARG A N 1
ATOM 1662 C CA . ARG A 1 225 ? -15.453 19.141 27.656 1 87.56 225 ARG A CA 1
ATOM 1663 C C . ARG A 1 225 ? -16.125 18.797 28.984 1 87.56 225 ARG A C 1
ATOM 1665 O O . ARG A 1 225 ? -16.594 17.672 29.172 1 87.56 225 ARG A O 1
ATOM 1672 N N . ALA A 1 226 ? -16.25 19.766 29.797 1 85.44 226 ALA A N 1
ATOM 1673 C CA . ALA A 1 226 ? -16.812 19.562 31.141 1 85.44 226 ALA A CA 1
ATOM 1674 C C . ALA A 1 226 ? -18.188 20.188 31.266 1 85.44 226 ALA A C 1
ATOM 1676 O O . ALA A 1 226 ? -18.938 19.875 32.188 1 85.44 226 ALA A O 1
ATOM 1677 N N . VAL A 1 227 ? -18.516 21.016 30.297 1 83.81 227 VAL A N 1
ATOM 1678 C CA . VAL A 1 227 ? -19.781 21.734 30.375 1 83.81 227 VAL A CA 1
ATOM 1679 C C . VAL A 1 227 ? -20.719 21.281 29.25 1 83.81 227 VAL A C 1
ATOM 1681 O O . VAL A 1 227 ? -20.25 20.797 28.219 1 83.81 227 VAL A O 1
ATOM 1684 N N . ASP A 1 228 ? -22 21.438 29.578 1 83.62 228 ASP A N 1
ATOM 1685 C CA . ASP A 1 228 ? -22.969 21.109 28.531 1 83.62 228 ASP A CA 1
ATOM 1686 C C . ASP A 1 228 ? -22.781 22 27.312 1 83.62 228 ASP A C 1
ATOM 1688 O O . ASP A 1 228 ? -22.531 23.203 27.453 1 83.62 228 ASP A O 1
ATOM 1692 N N . TYR A 1 229 ? -22.922 21.453 26.188 1 79.25 229 TYR A N 1
ATOM 1693 C CA . TYR A 1 229 ? -22.641 22.172 24.938 1 79.25 229 TYR A CA 1
ATOM 1694 C C . TYR A 1 229 ? -23.594 23.344 24.766 1 79.25 229 TYR A C 1
ATOM 1696 O O . TYR A 1 229 ? -23.25 24.344 24.156 1 79.25 229 TYR A O 1
ATOM 1704 N N . ARG A 1 230 ? -24.781 23.203 25.281 1 73.19 230 ARG A N 1
ATOM 1705 C CA . ARG A 1 230 ? -25.734 24.297 25.203 1 73.19 230 ARG A CA 1
ATOM 1706 C C . ARG A 1 230 ? -25.156 25.578 25.812 1 73.19 230 ARG A C 1
ATOM 1708 O O . ARG A 1 230 ? -25.375 26.672 25.297 1 73.19 230 ARG A O 1
ATOM 1715 N N . THR A 1 231 ? -24.484 25.344 26.875 1 72.06 231 THR A N 1
ATOM 1716 C CA . THR A 1 231 ? -23.859 26.469 27.562 1 72.06 231 THR A CA 1
ATOM 1717 C C . THR A 1 231 ? -22.75 27.062 26.703 1 72.06 231 THR A C 1
ATOM 1719 O O . THR A 1 231 ? -22.625 28.281 26.594 1 72.06 231 THR A O 1
ATOM 1722 N N . LEU A 1 232 ? -22.016 26.219 26.094 1 68.31 232 LEU A N 1
ATOM 1723 C CA . LEU A 1 232 ? -20.906 26.656 25.266 1 68.31 232 LEU A CA 1
ATOM 1724 C C . LEU A 1 232 ? -21.422 27.375 24.016 1 68.31 232 LEU A C 1
ATOM 1726 O O . LEU A 1 232 ? -20.812 28.359 23.562 1 68.31 232 LEU A O 1
ATOM 1730 N N . LYS A 1 233 ? -22.438 26.828 23.5 1 66.31 233 LYS A N 1
ATOM 1731 C CA . LYS A 1 233 ? -23.062 27.422 22.312 1 66.31 233 LYS A CA 1
ATOM 1732 C C . LYS A 1 233 ? -23.438 28.875 22.547 1 66.31 233 LYS A C 1
ATOM 1734 O O . LYS A 1 233 ? -23.25 29.719 21.672 1 66.31 233 LYS A O 1
ATOM 1739 N N . GLU A 1 234 ? -24.031 29.031 23.594 1 63.88 234 GLU A N 1
ATOM 1740 C CA . GLU A 1 234 ? -24.469 30.375 23.938 1 63.88 234 GLU A CA 1
ATOM 1741 C C . GLU A 1 234 ? -23.297 31.328 24.031 1 63.88 234 GLU A C 1
ATOM 1743 O O . GLU A 1 234 ? -23.344 32.438 23.516 1 63.88 234 GLU A O 1
ATOM 1748 N N . VAL A 1 235 ? -22.312 30.797 24.562 1 55.78 235 VAL A N 1
ATOM 1749 C CA . VAL A 1 235 ? -21.125 31.625 24.766 1 55.78 235 VAL A CA 1
ATOM 1750 C C . VAL A 1 235 ? -20.438 31.891 23.422 1 55.78 235 VAL A C 1
ATOM 1752 O O . VAL A 1 235 ? -19.984 33 23.156 1 55.78 235 VAL A O 1
ATOM 1755 N N . ARG A 1 236 ? -20.5 30.891 22.578 1 62.12 236 ARG A N 1
ATOM 1756 C CA . ARG A 1 236 ? -19.75 30.984 21.344 1 62.12 236 ARG A CA 1
ATOM 1757 C C . ARG A 1 236 ? -20.641 31.422 20.188 1 62.12 236 ARG A C 1
ATOM 1759 O O . ARG A 1 236 ? -20.172 31.594 19.062 1 62.12 236 ARG A O 1
ATOM 1766 N N . GLN A 1 237 ? -21.906 31.656 20.516 1 58.94 237 GLN A N 1
ATOM 1767 C CA . GLN A 1 237 ? -22.875 32.031 19.484 1 58.94 237 GLN A CA 1
ATOM 1768 C C . GLN A 1 237 ? -22.828 31.062 18.312 1 58.94 237 GLN A C 1
ATOM 1770 O O . GLN A 1 237 ? -22.766 31.484 17.156 1 58.94 237 GLN A O 1
ATOM 1775 N N . SER A 1 238 ? -22.766 29.812 18.734 1 62.62 238 SER A N 1
ATOM 1776 C CA . SER A 1 238 ? -22.719 28.766 17.719 1 62.62 238 SER A CA 1
ATOM 1777 C C . SER A 1 238 ? -24.047 28.609 17 1 62.62 238 SER A C 1
ATOM 1779 O O . SER A 1 238 ? -25.109 28.781 17.609 1 62.62 238 SER A O 1
ATOM 1781 N N . ALA A 1 239 ? -24.016 28.422 15.703 1 61.69 239 ALA A N 1
ATOM 1782 C CA . ALA A 1 239 ? -25.203 28.281 14.859 1 61.69 239 ALA A CA 1
ATOM 1783 C C . ALA A 1 239 ? -25.781 26.875 14.945 1 61.69 239 ALA A C 1
ATOM 1785 O O . ALA A 1 239 ? -26.766 26.562 14.266 1 61.69 239 ALA A O 1
ATOM 1786 N N . VAL A 1 240 ? -25.312 26.156 15.883 1 64.12 240 VAL A N 1
ATOM 1787 C CA . VAL A 1 240 ? -25.766 24.781 15.977 1 64.12 240 VAL A CA 1
ATOM 1788 C C . VAL A 1 240 ? -27.219 24.734 16.406 1 64.12 240 VAL A C 1
ATOM 1790 O O . VAL A 1 240 ? -27.625 25.438 17.344 1 64.12 240 VAL A O 1
ATOM 1793 N N . ASP A 1 241 ? -28.016 23.984 15.609 1 68.56 241 ASP A N 1
ATOM 1794 C CA . ASP A 1 241 ? -29.422 23.781 15.961 1 68.56 241 ASP A CA 1
ATOM 1795 C C . ASP A 1 241 ? -29.578 22.562 16.875 1 68.56 241 ASP A C 1
ATOM 1797 O O . ASP A 1 241 ? -29.484 21.422 16.422 1 68.56 241 ASP A O 1
ATOM 1801 N N . LEU A 1 242 ? -29.875 22.844 18.094 1 73.81 242 LEU A N 1
ATOM 1802 C CA . LEU A 1 242 ? -29.922 21.781 19.094 1 73.81 242 LEU A CA 1
ATOM 1803 C C . LEU A 1 242 ? -31.234 21 18.984 1 73.81 242 LEU A C 1
ATOM 1805 O O . LEU A 1 242 ? -31.406 19.969 19.625 1 73.81 242 LEU A O 1
ATOM 1809 N N . ASP A 1 243 ? -32.094 21.375 18.094 1 72.44 243 ASP A N 1
ATOM 1810 C CA . ASP A 1 243 ? -33.312 20.609 17.828 1 72.44 243 ASP A CA 1
ATOM 1811 C C . ASP A 1 243 ? -33.062 19.469 16.844 1 72.44 243 ASP A C 1
ATOM 1813 O O . ASP A 1 243 ? -33.812 18.516 16.766 1 72.44 243 ASP A O 1
ATOM 1817 N N . LEU A 1 244 ? -32.031 19.703 16.234 1 72.94 244 LEU A N 1
ATOM 1818 C CA . LEU A 1 244 ? -31.703 18.719 15.227 1 72.94 244 LEU A CA 1
ATOM 1819 C C . LEU A 1 244 ? -30.547 17.828 15.695 1 72.94 244 LEU A C 1
ATOM 1821 O O . LEU A 1 244 ? -30.391 16.703 15.219 1 72.94 244 LEU A O 1
ATOM 1825 N N . TYR A 1 245 ? -29.781 18.312 16.531 1 82.81 245 TYR A N 1
ATOM 1826 C CA . TYR A 1 245 ? -28.562 17.656 17 1 82.81 245 TYR A CA 1
ATOM 1827 C C . TYR A 1 245 ? -28.391 17.828 18.5 1 82.81 245 TYR A C 1
ATOM 1829 O O . TYR A 1 245 ? -28.5 18.953 19.016 1 82.81 245 TYR A O 1
ATOM 1837 N N . VAL A 1 246 ? -28.203 16.672 19.188 1 83.31 246 VAL A N 1
ATOM 1838 C CA . VAL A 1 246 ? -27.969 16.703 20.625 1 83.31 246 VAL A CA 1
ATOM 1839 C C . VAL A 1 246 ? -26.547 16.219 20.906 1 83.31 246 VAL A C 1
ATOM 1841 O O . VAL A 1 246 ? -26.281 15.008 20.891 1 83.31 246 VAL A O 1
ATOM 1844 N N . PRO A 1 247 ? -25.688 17.141 21.328 1 85.75 247 PRO A N 1
ATOM 1845 C CA . PRO A 1 247 ? -24.328 16.719 21.672 1 85.75 247 PRO A CA 1
ATOM 1846 C C . PRO A 1 247 ? -24.297 15.812 22.906 1 85.75 247 PRO A C 1
ATOM 1848 O O . PRO A 1 247 ? -25.203 15.867 23.734 1 85.75 247 PRO A O 1
ATOM 1851 N N . THR A 1 248 ? -23.312 15.055 22.969 1 90.69 248 THR A N 1
ATOM 1852 C CA . THR A 1 248 ? -23.172 14.125 24.078 1 90.69 248 THR A CA 1
ATOM 1853 C C . THR A 1 248 ? -23 14.867 25.406 1 90.69 248 THR A C 1
ATOM 1855 O O . THR A 1 248 ? -22.172 15.766 25.516 1 90.69 248 THR A O 1
ATOM 1858 N N . PRO A 1 249 ? -23.766 14.531 26.422 1 91.25 249 PRO A N 1
ATOM 1859 C CA . PRO A 1 249 ? -23.562 15.133 27.75 1 91.25 249 PRO A CA 1
ATOM 1860 C C . PRO A 1 249 ? -22.188 14.82 28.328 1 91.25 249 PRO A C 1
ATOM 1862 O O . PRO A 1 249 ? -21.672 13.711 28.141 1 91.25 249 PRO A O 1
ATOM 1865 N N . PRO A 1 250 ? -21.656 15.789 29.094 1 91.12 250 PRO A N 1
ATOM 1866 C CA . PRO A 1 250 ? -20.297 15.633 29.625 1 91.12 250 PRO A CA 1
ATOM 1867 C C . PRO A 1 250 ? -20.125 14.336 30.422 1 91.12 250 PRO A C 1
ATOM 1869 O O . PRO A 1 250 ? -19.078 13.688 30.344 1 91.12 250 PRO A O 1
ATOM 1872 N N . LYS A 1 251 ? -21.094 13.867 31.109 1 92.75 251 LYS A N 1
ATOM 1873 C CA . LYS A 1 251 ? -21 12.68 31.953 1 92.75 251 LYS A CA 1
ATOM 1874 C C . LYS A 1 251 ? -20.781 11.422 31.125 1 92.75 251 LYS A C 1
ATOM 1876 O O . LYS A 1 251 ? -20.234 10.438 31.609 1 92.75 251 LYS A O 1
ATOM 1881 N N . ARG A 1 252 ? -21.188 11.508 29.922 1 94.69 252 ARG A N 1
ATOM 1882 C CA . ARG A 1 252 ? -21.125 10.336 29.047 1 94.69 252 ARG A CA 1
ATOM 1883 C C . ARG A 1 252 ? -19.875 10.367 28.172 1 94.69 252 ARG A C 1
ATOM 1885 O O . ARG A 1 252 ? -19.547 9.383 27.516 1 94.69 252 ARG A O 1
ATOM 1892 N N . LEU A 1 253 ? -19.172 11.414 28.172 1 93.19 253 LEU A N 1
ATOM 1893 C CA . LEU A 1 253 ? -18.062 11.625 27.234 1 93.19 253 LEU A CA 1
ATOM 1894 C C . LEU A 1 253 ? -16.938 10.633 27.5 1 93.19 253 LEU A C 1
ATOM 1896 O O . LEU A 1 253 ? -16.391 10.055 26.562 1 93.19 253 LEU A O 1
ATOM 1900 N N . PRO A 1 254 ? -16.609 10.305 28.828 1 93.94 254 PRO A N 1
ATOM 1901 C CA . PRO A 1 254 ? -15.539 9.336 29.047 1 93.94 254 PRO A CA 1
ATOM 1902 C C . PRO A 1 254 ? -15.844 7.965 28.469 1 93.94 254 PRO A C 1
ATOM 1904 O O . PRO A 1 254 ? -14.969 7.32 27.891 1 93.94 254 PRO A O 1
ATOM 1907 N N . ARG A 1 255 ? -17.031 7.586 28.562 1 94.75 255 ARG A N 1
ATOM 1908 C CA . ARG A 1 255 ? -17.438 6.293 28.016 1 94.75 255 ARG A CA 1
ATOM 1909 C C . ARG A 1 255 ? -17.344 6.273 26.5 1 94.75 255 ARG A C 1
ATOM 1911 O O . ARG A 1 255 ? -16.859 5.305 25.906 1 94.75 255 ARG A O 1
ATOM 1918 N N . LEU A 1 256 ? -17.781 7.324 25.844 1 95.12 256 LEU A N 1
ATOM 1919 C CA . LEU A 1 256 ? -17.75 7.391 24.391 1 95.12 256 LEU A CA 1
ATOM 1920 C C . LEU A 1 256 ? -16.312 7.551 23.875 1 95.12 256 LEU A C 1
ATOM 1922 O O . LEU A 1 256 ? -15.977 7.055 22.797 1 95.12 256 LEU A O 1
ATOM 1926 N N . LEU A 1 257 ? -15.492 8.203 24.703 1 94.38 257 LEU A N 1
ATOM 1927 C CA . LEU A 1 257 ? -14.086 8.305 24.344 1 94.38 257 LEU A CA 1
ATOM 1928 C C . LEU A 1 257 ? -13.414 6.934 24.375 1 94.38 257 LEU A C 1
ATOM 1930 O O . LEU A 1 257 ? -12.609 6.602 23.5 1 94.38 257 LEU A O 1
ATOM 1934 N N . ASN A 1 258 ? -13.75 6.164 25.391 1 95.12 258 ASN A N 1
ATOM 1935 C CA . ASN A 1 258 ? -13.211 4.812 25.484 1 95.12 258 ASN A CA 1
ATOM 1936 C C . ASN A 1 258 ? -13.695 3.934 24.328 1 95.12 258 ASN A C 1
ATOM 1938 O O . ASN A 1 258 ? -12.945 3.096 23.828 1 95.12 258 ASN A O 1
ATOM 1942 N N . ASP A 1 259 ? -14.891 4.117 24.016 1 96.44 259 ASP A N 1
ATOM 1943 C CA . ASP A 1 259 ? -15.43 3.404 22.859 1 96.44 259 ASP A CA 1
ATOM 1944 C C . ASP A 1 259 ? -14.695 3.799 21.578 1 96.44 259 ASP A C 1
ATOM 1946 O O . ASP A 1 259 ? -14.398 2.945 20.75 1 96.44 259 ASP A O 1
ATOM 1950 N N . LEU A 1 260 ? -14.461 5.074 21.453 1 95.69 260 LEU A N 1
ATOM 1951 C CA . LEU A 1 260 ? -13.727 5.586 20.297 1 95.69 260 LEU A CA 1
ATOM 1952 C C . LEU A 1 260 ? -12.336 4.965 20.219 1 95.69 260 LEU A C 1
ATOM 1954 O O . LEU A 1 260 ? -11.906 4.535 19.141 1 95.69 260 LEU A O 1
ATOM 1958 N N . VAL A 1 261 ? -11.688 4.891 21.297 1 95.62 261 VAL A N 1
ATOM 1959 C CA . VAL A 1 261 ? -10.344 4.32 21.359 1 95.62 261 VAL A CA 1
ATOM 1960 C C . VAL A 1 261 ? -10.391 2.84 20.984 1 95.62 261 VAL A C 1
ATOM 1962 O O . VAL A 1 261 ? -9.531 2.35 20.25 1 95.62 261 VAL A O 1
ATOM 1965 N N . SER A 1 262 ? -11.359 2.121 21.484 1 94.81 262 SER A N 1
ATOM 1966 C CA . SER A 1 262 ? -11.539 0.718 21.125 1 94.81 262 SER A CA 1
ATOM 1967 C C . SER A 1 262 ? -11.742 0.55 19.625 1 94.81 262 SER A C 1
ATOM 1969 O O . SER A 1 262 ? -11.188 -0.371 19.016 1 94.81 262 SER A O 1
ATOM 1971 N N . PHE A 1 263 ? -12.484 1.41 19.109 1 94.38 263 PHE A N 1
ATOM 1972 C CA . PHE A 1 263 ? -12.727 1.401 17.672 1 94.38 263 PHE A CA 1
ATOM 1973 C C . PHE A 1 263 ? -11.438 1.632 16.906 1 94.38 263 PHE A C 1
ATOM 1975 O O . PHE A 1 263 ? -11.156 0.932 15.93 1 94.38 263 PHE A O 1
ATOM 1982 N N . CYS A 1 264 ? -10.672 2.586 17.328 1 94.5 264 CYS A N 1
ATOM 1983 C CA . CYS A 1 264 ? -9.414 2.924 16.672 1 94.5 264 CYS A CA 1
ATOM 1984 C C . CYS A 1 264 ? -8.477 1.726 16.641 1 94.5 264 CYS A C 1
ATOM 1986 O O . CYS A 1 264 ? -7.68 1.578 15.703 1 94.5 264 CYS A O 1
ATOM 1988 N N . ASN A 1 265 ? -8.57 0.909 17.625 1 92.06 265 ASN A N 1
ATOM 1989 C CA . ASN A 1 265 ? -7.617 -0.188 17.781 1 92.06 265 ASN A CA 1
ATOM 1990 C C . ASN A 1 265 ? -8.156 -1.484 17.188 1 92.06 265 ASN A C 1
ATOM 1992 O O . ASN A 1 265 ? -7.449 -2.494 17.141 1 92.06 265 ASN A O 1
ATOM 1996 N N . SER A 1 266 ? -9.344 -1.417 16.703 1 85.12 266 SER A N 1
ATOM 1997 C CA . SER A 1 266 ? -9.938 -2.619 16.125 1 85.12 266 SER A CA 1
ATOM 1998 C C . SER A 1 266 ? -9.406 -2.885 14.719 1 85.12 266 SER A C 1
ATOM 2000 O O . SER A 1 266 ? -8.859 -1.986 14.078 1 85.12 266 SER A O 1
ATOM 2002 N N . ASP A 1 267 ? -9.453 -4.078 14.273 1 76.75 267 ASP A N 1
ATOM 2003 C CA . ASP A 1 267 ? -9.008 -4.441 12.938 1 76.75 267 ASP A CA 1
ATOM 2004 C C . ASP A 1 267 ? -10.203 -4.711 12.016 1 76.75 267 ASP A C 1
ATOM 2006 O O . ASP A 1 267 ? -10.062 -5.406 11.008 1 76.75 267 ASP A O 1
ATOM 2010 N N . ARG A 1 268 ? -11.305 -4.023 12.391 1 79.38 268 ARG A N 1
ATOM 2011 C CA . ARG A 1 268 ? -12.539 -4.297 11.672 1 79.38 268 ARG A CA 1
ATOM 2012 C C . ARG A 1 268 ? -12.602 -3.504 10.367 1 79.38 268 ARG A C 1
ATOM 2014 O O . ARG A 1 268 ? -13.336 -3.863 9.453 1 79.38 268 ARG A O 1
ATOM 2021 N N . HIS A 1 269 ? -11.906 -2.396 10.406 1 88.12 269 HIS A N 1
ATOM 2022 C CA . HIS A 1 269 ? -11.906 -1.526 9.234 1 88.12 269 HIS A CA 1
ATOM 2023 C C . HIS A 1 269 ? -10.484 -1.16 8.82 1 88.12 269 HIS A C 1
ATOM 2025 O O . HIS A 1 269 ? -9.539 -1.355 9.586 1 88.12 269 HIS A O 1
ATOM 2031 N N . SER A 1 270 ? -10.422 -0.727 7.555 1 90.19 270 SER A N 1
ATOM 2032 C CA . SER A 1 270 ? -9.117 -0.266 7.094 1 90.19 270 SER A CA 1
ATOM 2033 C C . SER A 1 270 ? -8.641 0.943 7.895 1 90.19 270 SER A C 1
ATOM 2035 O O . SER A 1 270 ? -9.445 1.62 8.539 1 90.19 270 SER A O 1
ATOM 2037 N N . VAL A 1 271 ? -7.426 1.215 7.832 1 92.56 271 VAL A N 1
ATOM 2038 C CA . VAL A 1 271 ? -6.785 2.248 8.641 1 92.56 271 VAL A CA 1
ATOM 2039 C C . VAL A 1 271 ? -7.371 3.613 8.289 1 92.56 271 VAL A C 1
ATOM 2041 O O . VAL A 1 271 ? -7.699 4.402 9.188 1 92.56 271 VAL A O 1
ATOM 2044 N N . VAL A 1 272 ? -7.535 3.932 7.008 1 94.81 272 VAL A N 1
ATOM 2045 C CA . VAL A 1 272 ? -8.039 5.23 6.574 1 94.81 272 VAL A CA 1
ATOM 2046 C C . VAL A 1 272 ? -9.508 5.371 6.969 1 94.81 272 VAL A C 1
ATOM 2048 O O . VAL A 1 272 ? -9.945 6.441 7.398 1 94.81 272 VAL A O 1
ATOM 2051 N N . VAL A 1 273 ? -10.258 4.27 6.836 1 94.44 273 VAL A N 1
ATOM 2052 C CA . VAL A 1 273 ? -11.664 4.293 7.234 1 94.44 273 VAL A CA 1
ATOM 2053 C C . VAL A 1 273 ? -11.773 4.531 8.742 1 94.44 273 VAL A C 1
ATOM 2055 O O . VAL A 1 273 ? -12.57 5.363 9.188 1 94.44 273 VAL A O 1
ATOM 2058 N N . ARG A 1 274 ? -11 3.846 9.5 1 94.38 274 ARG A N 1
ATOM 2059 C CA . ARG A 1 274 ? -11.008 3.994 10.953 1 94.38 274 ARG A CA 1
ATOM 2060 C C . ARG A 1 274 ? -10.672 5.426 11.359 1 94.38 274 ARG A C 1
ATOM 2062 O O . ARG A 1 274 ? -11.328 6 12.227 1 94.38 274 ARG A O 1
ATOM 2069 N N . SER A 1 275 ? -9.664 5.953 10.75 1 96.06 275 SER A N 1
ATOM 2070 C CA . SER A 1 275 ? -9.242 7.305 11.102 1 96.06 275 SER A CA 1
ATOM 2071 C C . SER A 1 275 ? -10.305 8.328 10.727 1 96.06 275 SER A C 1
ATOM 2073 O O . SER A 1 275 ? -10.555 9.281 11.477 1 96.06 275 SER A O 1
ATOM 2075 N N . ALA A 1 276 ? -10.875 8.164 9.516 1 96.12 276 ALA A N 1
ATOM 2076 C CA . ALA A 1 276 ? -11.93 9.078 9.086 1 96.12 276 ALA A CA 1
ATOM 2077 C C . ALA A 1 276 ? -13.117 9.023 10.047 1 96.12 276 ALA A C 1
ATOM 2079 O O . ALA A 1 276 ? -13.617 10.07 10.477 1 96.12 276 ALA A O 1
ATOM 2080 N N . LEU A 1 277 ? -13.555 7.824 10.375 1 95.62 277 LEU A N 1
ATOM 2081 C CA . LEU A 1 277 ? -14.719 7.668 11.234 1 95.62 277 LEU A CA 1
ATOM 2082 C C . LEU A 1 277 ? -14.414 8.133 12.656 1 95.62 277 LEU A C 1
ATOM 2084 O O . LEU A 1 277 ? -15.289 8.656 13.352 1 95.62 277 LEU A O 1
ATOM 2088 N N . ALA A 1 278 ? -13.219 7.918 13.086 1 95.69 278 ALA A N 1
ATOM 2089 C CA . ALA A 1 278 ? -12.812 8.438 14.391 1 95.69 278 ALA A CA 1
ATOM 2090 C C . ALA A 1 278 ? -12.914 9.953 14.43 1 95.69 278 ALA A C 1
ATOM 2092 O O . ALA A 1 278 ? -13.391 10.523 15.414 1 95.69 278 ALA A O 1
ATOM 2093 N N . HIS A 1 279 ? -12.422 10.547 13.398 1 94.75 279 HIS A N 1
ATOM 2094 C CA . HIS A 1 279 ? -12.531 11.992 13.297 1 94.75 279 HIS A CA 1
ATOM 2095 C C . HIS A 1 279 ? -13.992 12.445 13.312 1 94.75 279 HIS A C 1
ATOM 2097 O O . HIS A 1 279 ? -14.344 13.391 14.016 1 94.75 279 HIS A O 1
ATOM 2103 N N . PHE A 1 280 ? -14.812 11.766 12.531 1 93.69 280 PHE A N 1
ATOM 2104 C CA . PHE A 1 280 ? -16.25 12.047 12.5 1 93.69 280 PHE A CA 1
ATOM 2105 C C . PHE A 1 280 ? -16.844 11.945 13.891 1 93.69 280 PHE A C 1
ATOM 2107 O O . PHE A 1 280 ? -17.578 12.844 14.328 1 93.69 280 PHE A O 1
ATOM 2114 N N . GLN A 1 281 ? -16.547 10.875 14.562 1 93.62 281 GLN A N 1
ATOM 2115 C CA . GLN A 1 281 ? -17.094 10.609 15.898 1 93.62 281 GLN A CA 1
ATOM 2116 C C . GLN A 1 281 ? -16.625 11.664 16.891 1 93.62 281 GLN A C 1
ATOM 2118 O O . GLN A 1 281 ? -17.406 12.109 17.75 1 93.62 281 GLN A O 1
ATOM 2123 N N . MET A 1 282 ? -15.391 12.055 16.859 1 92 282 MET A N 1
ATOM 2124 C CA . MET A 1 282 ? -14.844 13.062 17.75 1 92 282 MET A CA 1
ATOM 2125 C C . MET A 1 282 ? -15.609 14.375 17.641 1 92 282 MET A C 1
ATOM 2127 O O . MET A 1 282 ? -15.898 15.023 18.641 1 92 282 MET A O 1
ATOM 2131 N N . GLU A 1 283 ? -15.883 14.719 16.422 1 89.56 283 GLU A N 1
ATOM 2132 C CA . GLU A 1 283 ? -16.641 15.945 16.188 1 89.56 283 GLU A CA 1
ATOM 2133 C C . GLU A 1 283 ? -18.094 15.773 16.609 1 89.56 283 GLU A C 1
ATOM 2135 O O . GLU A 1 283 ? -18.703 16.703 17.141 1 89.56 283 GLU A O 1
ATOM 2140 N N . ALA A 1 284 ? -18.641 14.633 16.328 1 89.06 284 ALA A N 1
ATOM 2141 C CA . ALA A 1 284 ? -20.047 14.383 16.625 1 89.06 284 ALA A CA 1
ATOM 2142 C C . ALA A 1 284 ? -20.297 14.406 18.125 1 89.06 284 ALA A C 1
ATOM 2144 O O . ALA A 1 284 ? -21.328 14.93 18.578 1 89.06 284 ALA A O 1
ATOM 2145 N N . ILE A 1 285 ? -19.438 13.891 18.875 1 90.38 285 ILE A N 1
ATOM 2146 C CA . ILE A 1 285 ? -19.672 13.812 20.312 1 90.38 285 ILE A CA 1
ATOM 2147 C C . ILE A 1 285 ? -19.219 15.117 20.969 1 90.38 285 ILE A C 1
ATOM 2149 O O . ILE A 1 285 ? -19.453 15.328 22.156 1 90.38 285 ILE A O 1
ATOM 2153 N N . LYS A 1 286 ? -18.562 15.953 20.203 1 88.19 286 LYS A N 1
ATOM 2154 C CA . LYS A 1 286 ? -18.031 17.203 20.719 1 88.19 286 LYS A CA 1
ATOM 2155 C C . LYS A 1 286 ? -17.203 16.969 21.984 1 88.19 286 LYS A C 1
ATOM 2157 O O . LYS A 1 286 ? -17.469 17.578 23.031 1 88.19 286 LYS A O 1
ATOM 2162 N N . ALA A 1 287 ? -16.25 16.234 21.828 1 88 287 ALA A N 1
ATOM 2163 C CA . ALA A 1 287 ? -15.461 15.727 22.938 1 88 287 ALA A CA 1
ATOM 2164 C C . ALA A 1 287 ? -14.703 16.859 23.641 1 88 287 ALA A C 1
ATOM 2166 O O . ALA A 1 287 ? -14.477 16.797 24.844 1 88 287 ALA A O 1
ATOM 2167 N N . PHE A 1 288 ? -14.305 17.859 22.922 1 85.38 288 PHE A N 1
ATOM 2168 C CA . PHE A 1 288 ? -13.477 18.938 23.469 1 85.38 288 PHE A CA 1
ATOM 2169 C C . PHE A 1 288 ? -14.188 20.266 23.344 1 85.38 288 PHE A C 1
ATOM 2171 O O . PHE A 1 288 ? -15.086 20.438 22.516 1 85.38 288 PHE A O 1
ATOM 2178 N N . GLU A 1 289 ? -13.859 21.141 24.234 1 73.69 289 GLU A N 1
ATOM 2179 C CA . GLU A 1 289 ? -14.492 22.469 24.25 1 73.69 289 GLU A CA 1
ATOM 2180 C C . GLU A 1 289 ? -14.078 23.297 23.031 1 73.69 289 GLU A C 1
ATOM 2182 O O . GLU A 1 289 ? -14.914 23.906 22.375 1 73.69 289 GLU A O 1
ATOM 2187 N N . ALA A 1 290 ? -12.727 23.312 22.938 1 62.56 290 ALA A N 1
ATOM 2188 C CA . ALA A 1 290 ? -12.227 24.016 21.766 1 62.56 290 ALA A CA 1
ATOM 2189 C C . ALA A 1 290 ? -12.438 23.203 20.5 1 62.56 290 ALA A C 1
ATOM 2191 O O . ALA A 1 290 ? -12.789 22.016 20.562 1 62.56 290 ALA A O 1
ATOM 2192 N N . GLU A 1 291 ? -12.469 23.859 19.359 1 64.12 291 GLU A N 1
ATOM 2193 C CA . GLU A 1 291 ? -12.586 23.141 18.094 1 64.12 291 GLU A CA 1
ATOM 2194 C C . GLU A 1 291 ? -11.648 21.938 18.062 1 64.12 291 GLU A C 1
ATOM 2196 O O . GLU A 1 291 ? -10.461 22.062 18.375 1 64.12 291 GLU A O 1
ATOM 2201 N N . SER A 1 292 ? -12.234 20.797 18.031 1 68 292 SER A N 1
ATOM 2202 C CA . SER A 1 292 ? -11.578 19.5 18.156 1 68 292 SER A CA 1
ATOM 2203 C C . SER A 1 292 ? -11 19.047 16.812 1 68 292 SER A C 1
ATOM 2205 O O . SER A 1 292 ? -10.406 17.969 16.734 1 68 292 SER A O 1
ATOM 2207 N N . ASP A 1 293 ? -11.078 19.906 15.867 1 81.31 293 ASP A N 1
ATOM 2208 C CA . ASP A 1 293 ? -10.703 19.438 14.531 1 81.31 293 ASP A CA 1
ATOM 2209 C C . ASP A 1 293 ? -9.219 19.109 14.461 1 81.31 293 ASP A C 1
ATOM 2211 O O . ASP A 1 293 ? -8.828 18.109 13.852 1 81.31 293 ASP A O 1
ATOM 2215 N N . GLN A 1 294 ? -8.438 19.922 15.234 1 88.94 294 GLN A N 1
ATOM 2216 C CA . GLN A 1 294 ? -6.996 19.703 15.234 1 88.94 294 GLN A CA 1
ATOM 2217 C C . GLN A 1 294 ? -6.645 18.391 15.922 1 88.94 294 GLN A C 1
ATOM 2219 O O . GLN A 1 294 ? -5.824 17.625 15.414 1 88.94 294 GLN A O 1
ATOM 2224 N N . THR A 1 295 ? -7.309 18.188 17 1 91.56 295 THR A N 1
ATOM 2225 C CA . THR A 1 295 ? -7.074 16.938 17.734 1 91.56 295 THR A CA 1
ATOM 2226 C C . THR A 1 295 ? -7.492 15.734 16.906 1 91.56 295 THR A C 1
ATOM 2228 O O . THR A 1 295 ? -6.809 14.711 16.891 1 91.56 295 THR A O 1
ATOM 2231 N N . GLY A 1 296 ? -8.602 15.867 16.266 1 92.75 296 GLY A N 1
ATOM 2232 C CA . GLY A 1 296 ? -9.078 14.797 15.406 1 92.75 296 GLY A CA 1
ATOM 2233 C C . GLY A 1 296 ? -8.117 14.461 14.281 1 92.75 296 GLY A C 1
ATOM 2234 O O . GLY A 1 296 ? -7.906 13.289 13.961 1 92.75 296 GLY A O 1
ATOM 2235 N N . ARG A 1 297 ? -7.562 15.422 13.695 1 92.94 297 ARG A N 1
ATOM 2236 C CA . ARG A 1 297 ? -6.602 15.219 12.617 1 92.94 297 ARG A CA 1
ATOM 2237 C C . ARG A 1 297 ? -5.328 14.562 13.133 1 92.94 297 ARG A C 1
ATOM 2239 O O . ARG A 1 297 ? -4.766 13.68 12.484 1 92.94 297 ARG A O 1
ATOM 2246 N N . LEU A 1 298 ? -4.855 15.031 14.25 1 96.12 298 LEU A N 1
ATOM 2247 C CA . LEU A 1 298 ? -3.65 14.438 14.82 1 96.12 298 LEU A CA 1
ATOM 2248 C C . LEU A 1 298 ? -3.918 13.016 15.297 1 96.12 298 LEU A C 1
ATOM 2250 O O . LEU A 1 298 ? -3.025 12.164 15.258 1 96.12 298 LEU A O 1
ATOM 2254 N N . LEU A 1 299 ? -5.18 12.766 15.727 1 95.62 299 LEU A N 1
ATOM 2255 C CA . LEU A 1 299 ? -5.559 11.383 16.016 1 95.62 299 LEU A CA 1
ATOM 2256 C C . LEU A 1 299 ? -5.418 10.516 14.766 1 95.62 299 LEU A C 1
ATOM 2258 O O . LEU A 1 299 ? -4.961 9.375 14.852 1 95.62 299 LEU A O 1
ATOM 2262 N N . ALA A 1 300 ? -5.836 11.031 13.688 1 95.81 300 ALA A N 1
ATOM 2263 C CA . ALA A 1 300 ? -5.68 10.305 12.43 1 95.81 300 ALA A CA 1
ATOM 2264 C C . ALA A 1 300 ? -4.211 9.984 12.164 1 95.81 300 ALA A C 1
ATOM 2266 O O . ALA A 1 300 ? -3.877 8.867 11.766 1 95.81 300 ALA A O 1
ATOM 2267 N N . VAL A 1 301 ? -3.322 10.953 12.375 1 96.62 301 VAL A N 1
ATOM 2268 C CA . VAL A 1 301 ? -1.888 10.742 12.203 1 96.62 301 VAL A CA 1
ATOM 2269 C C . VAL A 1 301 ? -1.414 9.617 13.117 1 96.62 301 VAL A C 1
ATOM 2271 O O . VAL A 1 301 ? -0.653 8.742 12.695 1 96.62 301 VAL A O 1
ATOM 2274 N N . LEU A 1 302 ? -1.842 9.688 14.305 1 97.19 302 LEU A N 1
ATOM 2275 C CA . LEU A 1 302 ? -1.447 8.688 15.289 1 97.19 302 LEU A CA 1
ATOM 2276 C C . LEU A 1 302 ? -1.898 7.297 14.867 1 97.19 302 LEU A C 1
ATOM 2278 O O . LEU A 1 302 ? -1.134 6.332 14.961 1 97.19 302 LEU A O 1
ATOM 2282 N N . ILE A 1 303 ? -3.107 7.168 14.438 1 96.06 303 ILE A N 1
ATOM 2283 C CA . ILE A 1 303 ? -3.648 5.895 13.977 1 96.06 303 ILE A CA 1
ATOM 2284 C C . ILE A 1 303 ? -2.812 5.371 12.812 1 96.06 303 ILE A C 1
ATOM 2286 O O . ILE A 1 303 ? -2.422 4.203 12.797 1 96.06 303 ILE A O 1
ATOM 2290 N N . TRP A 1 304 ? -2.562 6.219 11.797 1 96.12 304 TRP A N 1
ATOM 2291 C CA . TRP A 1 304 ? -1.802 5.816 10.617 1 96.12 304 TRP A CA 1
ATOM 2292 C C . TRP A 1 304 ? -0.426 5.293 11.016 1 96.12 304 TRP A C 1
ATOM 2294 O O . TRP A 1 304 ? 0.039 4.285 10.477 1 96.12 304 TRP A O 1
ATOM 2304 N N . ARG A 1 305 ? 0.215 5.992 11.93 1 95.94 305 ARG A N 1
ATOM 2305 C CA . ARG A 1 305 ? 1.559 5.613 12.352 1 95.94 305 ARG A CA 1
ATOM 2306 C C . ARG A 1 305 ? 1.536 4.301 13.133 1 95.94 305 ARG A C 1
ATOM 2308 O O . ARG A 1 305 ? 2.346 3.408 12.875 1 95.94 305 ARG A O 1
ATOM 2315 N N . LYS A 1 306 ? 0.691 4.215 14.086 1 93.69 306 LYS A N 1
ATOM 2316 C CA . LYS A 1 306 ? 0.665 3.039 14.953 1 93.69 306 LYS A CA 1
ATOM 2317 C C . LYS A 1 306 ? 0.217 1.802 14.18 1 93.69 306 LYS A C 1
ATOM 2319 O O . LYS A 1 306 ? 0.64 0.685 14.484 1 93.69 306 LYS A O 1
ATOM 2324 N N . GLN A 1 307 ? -0.587 2.023 13.164 1 90.31 307 GLN A N 1
ATOM 2325 C CA . GLN A 1 307 ? -1.07 0.896 12.375 1 90.31 307 GLN A CA 1
ATOM 2326 C C . GLN A 1 307 ? -0.142 0.612 11.195 1 90.31 307 GLN A C 1
ATOM 2328 O O . GLN A 1 307 ? -0.38 -0.317 10.422 1 90.31 307 GLN A O 1
ATOM 2333 N N . GLY A 1 308 ? 0.771 1.439 10.953 1 88.88 308 GLY A N 1
ATOM 2334 C CA . GLY A 1 308 ? 1.841 1.132 10.016 1 88.88 308 GLY A CA 1
ATOM 2335 C C . GLY A 1 308 ? 1.561 1.622 8.609 1 88.88 308 GLY A C 1
ATOM 2336 O O . GLY A 1 308 ? 2.266 1.256 7.668 1 88.88 308 GLY A O 1
ATOM 2337 N N . LEU A 1 309 ? 0.518 2.357 8.414 1 93.56 309 LEU A N 1
ATOM 2338 C CA . LEU A 1 309 ? 0.275 2.906 7.086 1 93.56 309 LEU A CA 1
ATOM 2339 C C . LEU A 1 309 ? 1.367 3.896 6.699 1 93.56 309 LEU A C 1
ATOM 2341 O O . LEU A 1 309 ? 1.791 3.939 5.539 1 93.56 309 LEU A O 1
ATOM 2345 N N . VAL A 1 310 ? 1.825 4.703 7.688 1 95.44 310 VAL A N 1
ATOM 2346 C CA . VAL A 1 310 ? 2.961 5.594 7.473 1 95.44 310 VAL A CA 1
ATOM 2347 C C . VAL A 1 310 ? 4.035 5.324 8.523 1 95.44 310 VAL A C 1
ATOM 2349 O O . VAL A 1 310 ? 3.721 5.008 9.672 1 95.44 310 VAL A O 1
ATOM 2352 N N . ARG A 1 311 ? 5.266 5.457 8.055 1 93.12 311 ARG A N 1
ATOM 2353 C CA . ARG A 1 311 ? 6.402 5.285 8.945 1 93.12 311 ARG A CA 1
ATOM 2354 C C . ARG A 1 311 ? 7.359 6.469 8.852 1 93.12 311 ARG A C 1
ATOM 2356 O O . ARG A 1 311 ? 7.984 6.852 9.844 1 93.12 311 ARG A O 1
ATOM 2363 N N . ASN A 1 312 ? 7.398 7.039 7.699 1 95.06 312 ASN A N 1
ATOM 2364 C CA . ASN A 1 312 ? 8.43 8.031 7.422 1 95.06 312 ASN A CA 1
ATOM 2365 C C . ASN A 1 312 ? 7.848 9.445 7.359 1 95.06 312 ASN A C 1
ATOM 2367 O O . ASN A 1 312 ? 8.375 10.367 7.984 1 95.06 312 ASN A O 1
ATOM 2371 N N . VAL A 1 313 ? 6.805 9.648 6.605 1 96.75 313 VAL A N 1
ATOM 2372 C CA . VAL A 1 313 ? 6.25 10.984 6.402 1 96.75 313 VAL A CA 1
ATOM 2373 C C . VAL A 1 313 ? 4.727 10.922 6.484 1 96.75 313 VAL A C 1
ATOM 2375 O O . VAL A 1 313 ? 4.121 9.875 6.242 1 96.75 313 VAL A O 1
ATOM 2378 N N . MET A 1 314 ? 4.148 11.992 6.84 1 96.25 314 MET A N 1
ATOM 2379 C CA . MET A 1 314 ? 2.697 12.148 6.824 1 96.25 314 MET A CA 1
ATOM 2380 C C . MET A 1 314 ? 2.258 13.023 5.652 1 96.25 314 MET A C 1
ATOM 2382 O O . MET A 1 314 ? 2.604 14.203 5.586 1 96.25 314 MET A O 1
ATOM 2386 N N . PRO A 1 315 ? 1.517 12.398 4.68 1 96.31 315 PRO A N 1
ATOM 2387 C CA . PRO A 1 315 ? 0.918 13.281 3.682 1 96.31 315 PRO A CA 1
ATOM 2388 C C . PRO A 1 315 ? 0.043 14.367 4.305 1 96.31 315 PRO A C 1
ATOM 2390 O O . PRO A 1 315 ? -0.745 14.086 5.211 1 96.31 315 PRO A O 1
ATOM 2393 N N . PRO A 1 316 ? 0.191 15.602 3.889 1 95.38 316 PRO A N 1
ATOM 2394 C CA . PRO A 1 316 ? -0.563 16.688 4.516 1 95.38 316 PRO A CA 1
ATOM 2395 C C . PRO A 1 316 ? -2.033 16.703 4.102 1 95.38 316 PRO A C 1
ATOM 2397 O O . PRO A 1 316 ? -2.443 17.547 3.293 1 95.38 316 PRO A O 1
ATOM 2400 N N . PHE A 1 317 ? -2.828 15.898 4.68 1 94.19 317 PHE A N 1
ATOM 2401 C CA . PHE A 1 317 ? -4.195 15.68 4.223 1 94.19 317 PHE A CA 1
ATOM 2402 C C . PHE A 1 317 ? -5.102 16.828 4.664 1 94.19 317 PHE A C 1
ATOM 2404 O O . PHE A 1 317 ? -6.254 16.922 4.234 1 94.19 317 PHE A O 1
ATOM 2411 N N . SER A 1 318 ? -4.586 17.781 5.477 1 93.88 318 SER A N 1
ATOM 2412 C CA . SER A 1 318 ? -5.371 18.938 5.887 1 93.88 318 SER A CA 1
ATOM 2413 C C . SER A 1 318 ? -5.391 20.016 4.797 1 93.88 318 SER A C 1
ATOM 2415 O O . SER A 1 318 ? -6.102 21.016 4.914 1 93.88 318 SER A O 1
ATOM 2417 N N . ILE A 1 319 ? -4.664 19.812 3.717 1 89.75 319 ILE A N 1
ATOM 2418 C CA . ILE A 1 319 ? -4.684 20.734 2.588 1 89.75 319 ILE A CA 1
ATOM 2419 C C . ILE A 1 319 ? -6.102 20.859 2.041 1 89.75 319 ILE A C 1
ATOM 2421 O O . ILE A 1 319 ? -6.559 21.953 1.712 1 89.75 319 ILE A O 1
ATOM 2425 N N . THR A 1 320 ? -6.801 19.766 2.002 1 87.5 320 THR A N 1
ATOM 2426 C CA . THR A 1 320 ? -8.133 19.75 1.406 1 87.5 320 THR A CA 1
ATOM 2427 C C . THR A 1 320 ? -9.117 20.547 2.258 1 87.5 320 THR A C 1
ATOM 2429 O O . THR A 1 320 ? -9.828 21.406 1.745 1 87.5 320 THR A O 1
ATOM 2432 N N . PRO A 1 321 ? -9.234 20.281 3.562 1 89.5 321 PRO A N 1
ATOM 2433 C CA . PRO A 1 321 ? -10.133 21.125 4.371 1 89.5 321 PRO A CA 1
ATOM 2434 C C . PRO A 1 321 ? -9.773 22.609 4.309 1 89.5 321 PRO A C 1
ATOM 2436 O O . PRO A 1 321 ? -10.664 23.453 4.375 1 89.5 321 PRO A O 1
ATOM 2439 N N . ALA A 1 322 ? -8.516 22.875 4.238 1 88.19 322 ALA A N 1
ATOM 2440 C CA . ALA A 1 322 ? -8.102 24.281 4.156 1 88.19 322 ALA A CA 1
ATOM 2441 C C . ALA A 1 322 ? -8.516 24.891 2.822 1 88.19 322 ALA A C 1
ATOM 2443 O O . ALA A 1 322 ? -8.867 26.078 2.758 1 88.19 322 ALA A O 1
ATOM 2444 N N . MET A 1 323 ? -8.43 24.109 1.841 1 82.62 323 MET A N 1
ATOM 2445 C CA . MET A 1 323 ? -8.758 24.531 0.486 1 82.62 323 MET A CA 1
ATOM 2446 C C . MET A 1 323 ? -10.273 24.672 0.317 1 82.62 323 MET A C 1
ATOM 2448 O O . MET A 1 323 ? -10.742 25.594 -0.352 1 82.62 323 MET A O 1
ATOM 2452 N N . ALA A 1 324 ? -10.953 23.781 0.89 1 82.38 324 ALA A N 1
ATOM 2453 C CA . ALA A 1 324 ? -12.406 23.703 0.729 1 82.38 324 ALA A CA 1
ATOM 2454 C C . ALA A 1 324 ? -13.094 23.484 2.072 1 82.38 324 ALA A C 1
ATOM 2456 O O . ALA A 1 324 ? -13.812 22.5 2.26 1 82.38 324 ALA A O 1
ATOM 2457 N N . THR A 1 325 ? -12.977 24.484 2.857 1 84.94 325 THR A N 1
ATOM 2458 C CA . THR A 1 325 ? -13.461 24.391 4.23 1 84.94 325 THR A CA 1
ATOM 2459 C C . THR A 1 325 ? -14.969 24.156 4.254 1 84.94 325 THR A C 1
ATOM 2461 O O . THR A 1 325 ? -15.469 23.375 5.066 1 84.94 325 THR A O 1
ATOM 2464 N N . ASN A 1 326 ? -15.688 24.797 3.398 1 80.25 326 ASN A N 1
ATOM 2465 C CA . ASN A 1 326 ? -17.141 24.656 3.342 1 80.25 326 ASN A CA 1
ATOM 2466 C C . ASN A 1 326 ? -17.547 23.219 3.078 1 80.25 326 ASN A C 1
ATOM 2468 O O . ASN A 1 326 ? -18.391 22.656 3.793 1 80.25 326 ASN A O 1
ATOM 2472 N N . ARG A 1 327 ? -16.984 22.656 2.115 1 82.5 327 ARG A N 1
ATOM 2473 C CA . ARG A 1 327 ? -17.312 21.281 1.764 1 82.5 327 ARG A CA 1
ATOM 2474 C C . ARG A 1 327 ? -16.922 20.328 2.887 1 82.5 327 ARG A C 1
ATOM 2476 O O . ARG A 1 327 ? -17.641 19.375 3.184 1 82.5 327 ARG A O 1
ATOM 2483 N N . HIS A 1 328 ? -15.789 20.609 3.393 1 87.25 328 HIS A N 1
ATOM 2484 C CA . HIS A 1 328 ? -15.297 19.766 4.48 1 87.25 328 HIS A CA 1
ATOM 2485 C C . HIS A 1 328 ? -16.266 19.766 5.656 1 87.25 328 HIS A C 1
ATOM 2487 O O . HIS A 1 328 ? -16.609 18.703 6.184 1 87.25 328 HIS A O 1
ATOM 2493 N N . VAL A 1 329 ? -16.781 20.891 5.988 1 84.5 329 VAL A N 1
ATOM 2494 C CA . VAL A 1 329 ? -17.656 21.016 7.148 1 84.5 329 VAL A CA 1
ATOM 2495 C C . VAL A 1 329 ? -18.984 20.328 6.871 1 84.5 329 VAL A C 1
ATOM 2497 O O . VAL A 1 329 ? -19.547 19.656 7.746 1 84.5 329 VAL A O 1
ATOM 2500 N N . MET A 1 330 ? -19.422 20.422 5.711 1 82.75 330 MET A N 1
ATOM 2501 C CA . MET A 1 330 ? -20.719 19.828 5.344 1 82.75 330 MET A CA 1
ATOM 2502 C C . MET A 1 330 ? -20.641 18.312 5.379 1 82.75 330 MET A C 1
ATOM 2504 O O . MET A 1 330 ? -21.625 17.641 5.672 1 82.75 330 MET A O 1
ATOM 2508 N N . LYS A 1 331 ? -19.484 17.844 5.059 1 88.25 331 LYS A N 1
ATOM 2509 C CA . LYS A 1 331 ? -19.312 16.391 5.07 1 88.25 331 LYS A CA 1
ATOM 2510 C C . LYS A 1 331 ? -19.016 15.883 6.477 1 88.25 331 LYS A C 1
ATOM 2512 O O . LYS A 1 331 ? -19.453 14.797 6.859 1 88.25 331 LYS A O 1
ATOM 2517 N N . LEU A 1 332 ? -18.328 16.656 7.215 1 89.12 332 LEU A N 1
ATOM 2518 C CA . LEU A 1 332 ? -17.906 16.25 8.547 1 89.12 332 LEU A CA 1
ATOM 2519 C C . LEU A 1 332 ? -19.047 16.375 9.547 1 89.12 332 LEU A C 1
ATOM 2521 O O . LEU A 1 332 ? -19.188 15.547 10.445 1 89.12 332 LEU A O 1
ATOM 2525 N N . GLU A 1 333 ? -19.844 17.422 9.391 1 86.81 333 GLU A N 1
ATOM 2526 C CA . GLU A 1 333 ? -20.906 17.688 10.352 1 86.81 333 GLU A CA 1
ATOM 2527 C C . GLU A 1 333 ? -22.25 17.875 9.641 1 86.81 333 GLU A C 1
ATOM 2529 O O . GLU A 1 333 ? -22.922 18.891 9.852 1 86.81 333 GLU A O 1
ATOM 2534 N N . PRO A 1 334 ? -22.609 16.859 8.977 1 78.31 334 PRO A N 1
ATOM 2535 C CA . PRO A 1 334 ? -23.875 16.984 8.258 1 78.31 334 PRO A CA 1
ATOM 2536 C C . PRO A 1 334 ? -25.078 17.141 9.195 1 78.31 334 PRO A C 1
ATOM 2538 O O . PRO A 1 334 ? -26.109 17.672 8.797 1 78.31 334 PRO A O 1
ATOM 2541 N N . TYR A 1 335 ? -25 16.734 10.391 1 79.5 335 TYR A N 1
ATOM 2542 C CA . TYR A 1 335 ? -26.094 16.766 11.367 1 79.5 335 TYR A CA 1
ATOM 2543 C C . TYR A 1 335 ? -26.328 18.188 11.859 1 79.5 335 TYR A C 1
ATOM 2545 O O . TYR A 1 335 ? -27.344 18.469 12.492 1 79.5 335 TYR A O 1
ATOM 2553 N N . LEU A 1 336 ? -25.422 19.031 11.555 1 76.25 336 LEU A N 1
ATOM 2554 C CA . LEU A 1 336 ? -25.625 20.438 11.914 1 76.25 336 LEU A CA 1
ATOM 2555 C C . LEU A 1 336 ? -26.234 21.219 10.75 1 76.25 336 LEU A C 1
ATOM 2557 O O . LEU A 1 336 ? -26.781 22.297 10.945 1 76.25 336 LEU A O 1
ATOM 2561 N N . ALA A 1 337 ? -26.078 20.688 9.617 1 65.06 337 ALA A N 1
ATOM 2562 C CA . ALA A 1 337 ? -26.406 21.453 8.422 1 65.06 337 ALA A CA 1
ATOM 2563 C C . ALA A 1 337 ? -27.781 21.094 7.891 1 65.06 337 ALA A C 1
ATOM 2565 O O . ALA A 1 337 ? -28.453 21.906 7.254 1 65.06 337 ALA A O 1
ATOM 2566 N N . THR A 1 338 ? -28.109 19.891 8.078 1 63.34 338 THR A N 1
ATOM 2567 C CA . THR A 1 338 ? -29.312 19.453 7.387 1 63.34 338 THR A CA 1
ATOM 2568 C C . THR A 1 338 ? -30.453 19.219 8.383 1 63.34 338 THR A C 1
ATOM 2570 O O . THR A 1 338 ? -30.25 18.578 9.414 1 63.34 338 THR A O 1
ATOM 2573 N N . SER A 1 339 ? -31.578 19.703 8.055 1 59.84 339 SER A N 1
ATOM 2574 C CA . SER A 1 339 ? -32.75 19.625 8.914 1 59.84 339 SER A CA 1
ATOM 2575 C C . SER A 1 339 ? -33.344 18.219 8.922 1 59.84 339 SER A C 1
ATOM 2577 O O . SER A 1 339 ? -34.094 17.859 9.828 1 59.84 339 SER A O 1
ATOM 2579 N N . THR A 1 340 ? -32.906 17.453 8.062 1 59.97 340 THR A N 1
ATOM 2580 C CA . THR A 1 340 ? -33.562 16.141 7.93 1 59.97 340 THR A CA 1
ATOM 2581 C C . THR A 1 340 ? -32.562 15.023 8.305 1 59.97 340 THR A C 1
ATOM 2583 O O . THR A 1 340 ? -32.844 13.852 8.016 1 59.97 340 THR A O 1
ATOM 2586 N N . PHE A 1 341 ? -31.562 15.43 8.984 1 66.81 341 PHE A N 1
ATOM 2587 C CA . PHE A 1 341 ? -30.578 14.406 9.32 1 66.81 341 PHE A CA 1
ATOM 2588 C C . PHE A 1 341 ? -31.109 13.477 10.414 1 66.81 341 PHE A C 1
ATOM 2590 O O . PHE A 1 341 ? -31.469 13.938 11.5 1 66.81 341 PHE A O 1
ATOM 2597 N N . ARG A 1 342 ? -31.391 12.188 9.961 1 63.44 342 ARG A N 1
ATOM 2598 C CA . ARG A 1 342 ? -31.875 11.156 10.883 1 63.44 342 ARG A CA 1
ATOM 2599 C C . ARG A 1 342 ? -30.859 10.023 11 1 63.44 342 ARG A C 1
ATOM 2601 O O . ARG A 1 342 ? -29.844 10.016 10.312 1 63.44 342 ARG A O 1
ATOM 2608 N N . THR A 1 343 ? -31.125 9.18 11.938 1 62.94 343 THR A N 1
ATOM 2609 C CA . THR A 1 343 ? -30.219 8.07 12.234 1 62.94 343 THR A CA 1
ATOM 2610 C C . THR A 1 343 ? -30 7.211 10.992 1 62.94 343 THR A C 1
ATOM 2612 O O . THR A 1 343 ? -28.891 6.703 10.773 1 62.94 343 THR A O 1
ATOM 2615 N N . ASP A 1 344 ? -31.031 7.086 10.242 1 61.12 344 ASP A N 1
ATOM 2616 C CA . ASP A 1 344 ? -30.938 6.266 9.039 1 61.12 344 ASP A CA 1
ATOM 2617 C C . ASP A 1 344 ? -30 6.91 8.008 1 61.12 344 ASP A C 1
ATOM 2619 O O . ASP A 1 344 ? -29.391 6.215 7.203 1 61.12 344 ASP A O 1
ATOM 2623 N N . LYS A 1 345 ? -29.922 8.195 8.18 1 73 345 LYS A N 1
ATOM 2624 C CA . LYS A 1 345 ? -29.062 8.906 7.23 1 73 345 LYS A CA 1
ATOM 2625 C C . LYS A 1 345 ? -27.609 8.914 7.695 1 73 345 LYS A C 1
ATOM 2627 O O . LYS A 1 345 ? -26.719 9.25 6.922 1 73 345 LYS A O 1
ATOM 2632 N N . ALA A 1 346 ? -27.484 8.484 8.875 1 76.38 346 ALA A N 1
ATOM 2633 C CA . ALA A 1 346 ? -26.141 8.492 9.453 1 76.38 346 ALA A CA 1
ATOM 2634 C C . ALA A 1 346 ? -25.203 7.586 8.664 1 76.38 346 ALA A C 1
ATOM 2636 O O . ALA A 1 346 ? -24.031 7.934 8.43 1 76.38 346 ALA A O 1
ATOM 2637 N N . MET A 1 347 ? -25.719 6.492 8.172 1 77.81 347 MET A N 1
ATOM 2638 C CA . MET A 1 347 ? -24.875 5.574 7.414 1 77.81 347 MET A CA 1
ATOM 2639 C C . MET A 1 347 ? -24.453 6.199 6.094 1 77.81 347 MET A C 1
ATOM 2641 O O . MET A 1 347 ? -23.281 6.082 5.699 1 77.81 347 MET A O 1
ATOM 2645 N N . LEU A 1 348 ? -25.406 6.832 5.508 1 80.94 348 LEU A N 1
ATOM 2646 C CA . LEU A 1 348 ? -25.094 7.492 4.246 1 80.94 348 LEU A CA 1
ATOM 2647 C C . LEU A 1 348 ? -24.109 8.633 4.457 1 80.94 348 LEU A C 1
ATOM 2649 O O . LEU A 1 348 ? -23.188 8.82 3.652 1 80.94 348 LEU A O 1
ATOM 2653 N N . ALA A 1 349 ? -24.312 9.336 5.531 1 84.44 349 ALA A N 1
ATOM 2654 C CA . ALA A 1 349 ? -23.438 10.453 5.855 1 84.44 349 ALA A CA 1
ATOM 2655 C C . ALA A 1 349 ? -22.016 9.969 6.137 1 84.44 349 ALA A C 1
ATOM 2657 O O . ALA A 1 349 ? -21.031 10.625 5.754 1 84.44 349 ALA A O 1
ATOM 2658 N N . MET A 1 350 ? -21.969 8.867 6.766 1 88.81 350 MET A N 1
ATOM 2659 C CA . MET A 1 350 ? -20.656 8.312 7.078 1 88.81 350 MET A CA 1
ATOM 2660 C C . MET A 1 350 ? -19.938 7.867 5.809 1 88.81 350 MET A C 1
ATOM 2662 O O . MET A 1 350 ? -18.734 8.078 5.668 1 88.81 350 MET A O 1
ATOM 2666 N N . ASP A 1 351 ? -20.625 7.25 4.91 1 86.38 351 ASP A N 1
ATOM 2667 C CA . ASP A 1 351 ? -20.047 6.883 3.625 1 86.38 351 ASP A CA 1
ATOM 2668 C C . ASP A 1 351 ? -19.531 8.117 2.883 1 86.38 351 ASP A C 1
ATOM 2670 O O . ASP A 1 351 ? -18.422 8.102 2.34 1 86.38 351 ASP A O 1
ATOM 2674 N N . GLU A 1 352 ? -20.312 9.188 2.914 1 88.06 352 GLU A N 1
ATOM 2675 C CA . GLU A 1 352 ? -19.922 10.422 2.242 1 88.06 352 GLU A CA 1
ATOM 2676 C C . GLU A 1 352 ? -18.688 11.039 2.883 1 88.06 352 GLU A C 1
ATOM 2678 O O . GLU A 1 352 ? -17.812 11.555 2.184 1 88.06 352 GLU A O 1
ATOM 2683 N N . TRP A 1 353 ? -18.656 10.977 4.129 1 92.88 353 TRP A N 1
ATOM 2684 C CA . TRP A 1 353 ? -17.516 11.523 4.855 1 92.88 353 TRP A CA 1
ATOM 2685 C C . TRP A 1 353 ? -16.25 10.734 4.547 1 92.88 353 TRP A C 1
ATOM 2687 O O . TRP A 1 353 ? -15.195 11.312 4.277 1 92.88 353 TRP A O 1
ATOM 2697 N N . VAL A 1 354 ? -16.375 9.414 4.609 1 93.81 354 VAL A N 1
ATOM 2698 C CA . VAL A 1 354 ? -15.219 8.578 4.324 1 93.81 354 VAL A CA 1
ATOM 2699 C C . VAL A 1 354 ? -14.727 8.844 2.902 1 93.81 354 VAL A C 1
ATOM 2701 O O . VAL A 1 354 ? -13.523 8.984 2.674 1 93.81 354 VAL A O 1
ATOM 2704 N N . PHE A 1 355 ? -15.641 8.938 2 1 90.62 355 PHE A N 1
ATOM 2705 C CA . PHE A 1 355 ? -15.273 9.211 0.618 1 90.62 355 PHE A CA 1
ATOM 2706 C C . PHE A 1 355 ? -14.539 10.547 0.513 1 90.62 355 PHE A C 1
ATOM 2708 O O . PHE A 1 355 ? -13.492 10.633 -0.137 1 90.62 355 PHE A O 1
ATOM 2715 N N . HIS A 1 356 ? -15.039 11.57 1.167 1 91.19 356 HIS A N 1
ATOM 2716 C CA . HIS A 1 356 ? -14.406 12.883 1.18 1 91.19 356 HIS A CA 1
ATOM 2717 C C . HIS A 1 356 ? -13 12.812 1.768 1 91.19 356 HIS A C 1
ATOM 2719 O O . HIS A 1 356 ? -12.062 13.391 1.218 1 91.19 356 HIS A O 1
ATOM 2725 N N . SER A 1 357 ? -12.867 12.141 2.842 1 94.94 357 SER A N 1
ATOM 2726 C CA . SER A 1 357 ? -11.586 12.008 3.533 1 94.94 357 SER A CA 1
ATOM 2727 C C . SER A 1 357 ? -10.562 11.273 2.67 1 94.94 357 SER A C 1
ATOM 2729 O O . SER A 1 357 ? -9.391 11.648 2.635 1 94.94 357 SER A O 1
ATOM 2731 N N . VAL A 1 358 ? -11.023 10.234 2.027 1 93.5 358 VAL A N 1
ATOM 2732 C CA . VAL A 1 358 ? -10.102 9.43 1.233 1 93.5 358 VAL A CA 1
ATOM 2733 C C . VAL A 1 358 ? -9.641 10.234 0.018 1 93.5 358 VAL A C 1
ATOM 2735 O O . VAL A 1 358 ? -8.477 10.133 -0.395 1 93.5 358 VAL A O 1
ATOM 2738 N N . ARG A 1 359 ? -10.484 10.977 -0.564 1 88.5 359 ARG A N 1
ATOM 2739 C CA . ARG A 1 359 ? -10.078 11.844 -1.671 1 88.5 359 ARG A CA 1
ATOM 2740 C C . ARG A 1 359 ? -9.07 12.883 -1.214 1 88.5 359 ARG A C 1
ATOM 2742 O O . ARG A 1 359 ? -8.141 13.227 -1.955 1 88.5 359 ARG A O 1
ATOM 2749 N N . ALA A 1 360 ? -9.289 13.383 -0.053 1 91.62 360 ALA A N 1
ATOM 2750 C CA . ALA A 1 360 ? -8.312 14.289 0.54 1 91.62 360 ALA A CA 1
ATOM 2751 C C . ALA A 1 360 ? -6.957 13.617 0.69 1 91.62 360 ALA A C 1
ATOM 2753 O O . ALA A 1 360 ? -5.918 14.234 0.451 1 91.62 360 ALA A O 1
ATOM 2754 N N . CYS A 1 361 ? -6.996 12.344 1.075 1 94.06 361 CYS A N 1
ATOM 2755 C CA . CYS A 1 361 ? -5.766 11.578 1.226 1 94.06 361 CYS A CA 1
ATOM 2756 C C . CYS A 1 361 ? -5.07 11.398 -0.118 1 94.06 361 CYS A C 1
ATOM 2758 O O . CYS A 1 361 ? -3.842 11.484 -0.201 1 94.06 361 CYS A O 1
ATOM 2760 N N . GLU A 1 362 ? -5.836 11.133 -1.122 1 88.31 362 GLU A N 1
ATOM 2761 C CA . GLU A 1 362 ? -5.262 10.969 -2.455 1 88.31 362 GLU A CA 1
ATOM 2762 C C . GLU A 1 362 ? -4.566 12.25 -2.91 1 88.31 362 GLU A C 1
ATOM 2764 O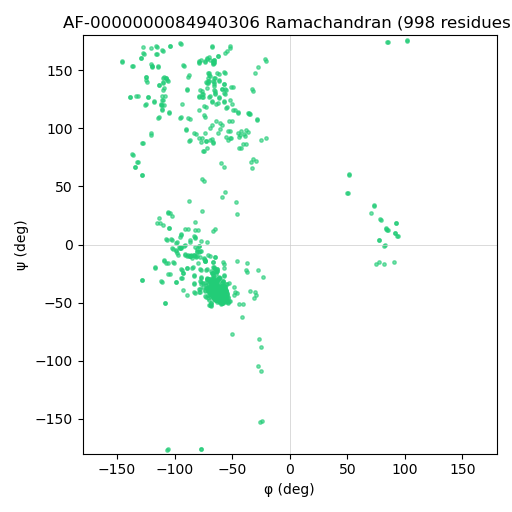 O . GLU A 1 362 ? -3.461 12.203 -3.459 1 88.31 362 GLU A O 1
ATOM 2769 N N . LEU A 1 363 ? -5.207 13.336 -2.674 1 86.06 363 LEU A N 1
ATOM 2770 C CA . LEU A 1 363 ? -4.602 14.617 -3.023 1 86.06 363 LEU A CA 1
ATOM 2771 C C . LEU A 1 363 ? -3.332 14.852 -2.213 1 86.06 363 LEU A C 1
ATOM 2773 O O . LEU A 1 363 ? -2.312 15.281 -2.76 1 86.06 363 LEU A O 1
ATOM 2777 N N . ALA A 1 364 ? -3.404 14.617 -0.97 1 92.12 364 ALA A N 1
ATOM 2778 C CA . ALA A 1 364 ? -2.252 14.82 -0.093 1 92.12 364 ALA A CA 1
ATOM 2779 C C . ALA A 1 364 ? -1.063 13.977 -0.549 1 92.12 364 ALA A C 1
ATOM 2781 O O . ALA A 1 364 ? 0.082 14.43 -0.495 1 92.12 364 ALA A O 1
ATOM 2782 N N . GLU A 1 365 ? -1.342 12.734 -0.914 1 91.75 365 GLU A N 1
ATOM 2783 C CA . GLU A 1 365 ? -0.288 11.867 -1.43 1 91.75 365 GLU A CA 1
ATOM 2784 C C . GLU A 1 365 ? 0.333 12.445 -2.697 1 91.75 365 GLU A C 1
ATOM 2786 O O . GLU A 1 365 ? 1.555 12.414 -2.865 1 91.75 365 GLU A O 1
ATOM 2791 N N . SER A 1 366 ? -0.429 12.977 -3.578 1 86.31 366 SER A N 1
ATOM 2792 C CA . SER A 1 366 ? 0.066 13.609 -4.801 1 86.31 366 SER A CA 1
ATOM 2793 C C . SER A 1 366 ? 0.931 14.82 -4.484 1 86.31 366 SER A C 1
ATOM 2795 O O . SER A 1 366 ? 1.959 15.039 -5.125 1 86.31 366 SER A O 1
ATOM 2797 N N . VAL A 1 367 ? 0.481 15.57 -3.539 1 86.81 367 VAL A N 1
ATOM 2798 C CA . VAL A 1 367 ? 1.244 16.734 -3.107 1 86.81 367 VAL A CA 1
ATOM 2799 C C . VAL A 1 367 ? 2.584 16.297 -2.527 1 86.81 367 VAL A C 1
ATOM 2801 O O . VAL A 1 367 ? 3.613 16.938 -2.766 1 86.81 367 VAL A O 1
ATOM 2804 N N . SER A 1 368 ? 2.602 15.234 -1.769 1 93.12 368 SER A N 1
ATOM 2805 C CA . SER A 1 368 ? 3.834 14.703 -1.193 1 93.12 368 SER A CA 1
ATOM 2806 C C . SER A 1 368 ? 4.832 14.32 -2.281 1 93.12 368 SER A C 1
ATOM 2808 O O . SER A 1 368 ? 6.02 14.625 -2.176 1 93.12 368 SER A O 1
ATOM 2810 N N . ARG A 1 369 ? 4.352 13.672 -3.285 1 89.06 369 ARG A N 1
ATOM 2811 C CA . ARG A 1 369 ? 5.203 13.289 -4.402 1 89.06 369 ARG A CA 1
ATOM 2812 C C . ARG A 1 369 ? 5.754 14.516 -5.121 1 89.06 369 ARG A C 1
ATOM 2814 O O . ARG A 1 369 ? 6.93 14.555 -5.488 1 89.06 369 ARG A O 1
ATOM 2821 N N . PHE A 1 370 ? 4.902 15.453 -5.219 1 86.62 370 PHE A N 1
ATOM 2822 C CA . PHE A 1 370 ? 5.309 16.703 -5.844 1 86.62 370 PHE A CA 1
ATOM 2823 C C . PHE A 1 370 ? 6.41 17.391 -5.039 1 86.62 370 PHE A C 1
ATOM 2825 O O . PHE A 1 370 ? 7.418 17.828 -5.602 1 86.62 370 PHE A O 1
ATOM 2832 N N . CYS A 1 371 ? 6.199 17.484 -3.783 1 91 371 CYS A N 1
ATOM 2833 C CA . CYS A 1 371 ? 7.18 18.125 -2.92 1 91 371 CYS A CA 1
ATOM 2834 C C . CYS A 1 371 ? 8.516 17.391 -2.967 1 91 371 CYS A C 1
ATOM 2836 O O . CYS A 1 371 ? 9.578 18.016 -2.977 1 91 371 CYS A O 1
ATOM 2838 N N . CYS A 1 372 ? 8.461 16.078 -3.008 1 92.88 372 CYS A N 1
ATOM 2839 C CA . CYS A 1 372 ? 9.688 15.281 -3.09 1 92.88 372 CYS A CA 1
ATOM 2840 C C . CYS A 1 372 ? 10.445 15.578 -4.379 1 92.88 372 CYS A C 1
ATOM 2842 O O . CYS A 1 372 ? 11.656 15.773 -4.355 1 92.88 372 CYS A O 1
ATOM 2844 N N . ALA A 1 373 ? 9.719 15.617 -5.449 1 89.12 373 ALA A N 1
ATOM 2845 C CA . ALA A 1 373 ? 10.328 15.914 -6.746 1 89.12 373 ALA A CA 1
ATOM 2846 C C . ALA A 1 373 ? 10.914 17.312 -6.766 1 89.12 373 ALA A C 1
ATOM 2848 O O . ALA A 1 373 ? 12.008 17.531 -7.305 1 89.12 373 ALA A O 1
ATOM 2849 N N . GLU A 1 374 ? 10.211 18.234 -6.219 1 89.44 374 GLU A N 1
ATOM 2850 C CA . GLU A 1 374 ? 10.672 19.625 -6.195 1 89.44 374 GLU A CA 1
ATOM 2851 C C . GLU A 1 374 ? 11.898 19.781 -5.305 1 89.44 374 GLU A C 1
ATOM 2853 O O . GLU A 1 374 ? 12.797 20.562 -5.617 1 89.44 374 GLU A O 1
ATOM 2858 N N . LEU A 1 375 ? 11.914 19.141 -4.164 1 94.56 375 LEU A N 1
ATOM 2859 C CA . LEU A 1 375 ? 13.094 19.172 -3.299 1 94.56 375 LEU A CA 1
ATOM 2860 C C . LEU A 1 375 ? 14.32 18.641 -4.023 1 94.56 375 LEU A C 1
ATOM 2862 O O . LEU A 1 375 ? 15.414 19.188 -3.895 1 94.56 375 LEU A O 1
ATOM 2866 N N . THR A 1 376 ? 14.078 17.562 -4.785 1 94.88 376 THR A N 1
ATOM 2867 C CA . THR A 1 376 ? 15.156 16.984 -5.578 1 94.88 376 THR A CA 1
ATOM 2868 C C . THR A 1 376 ? 15.672 17.984 -6.605 1 94.88 376 THR A C 1
ATOM 2870 O O . THR A 1 376 ? 16.875 18.125 -6.793 1 94.88 376 THR A O 1
ATOM 2873 N N . ARG A 1 377 ? 14.797 18.672 -7.203 1 92.5 377 ARG A N 1
ATOM 2874 C CA . ARG A 1 377 ? 15.164 19.688 -8.203 1 92.5 377 ARG A CA 1
ATOM 2875 C C . ARG A 1 377 ? 15.953 20.812 -7.566 1 92.5 377 ARG A C 1
ATOM 2877 O O . ARG A 1 377 ? 16.969 21.266 -8.117 1 92.5 377 ARG A O 1
ATOM 2884 N N . VAL A 1 378 ? 15.492 21.312 -6.434 1 95.75 378 VAL A N 1
ATOM 2885 C CA . VAL A 1 378 ? 16.188 22.391 -5.734 1 95.75 378 VAL A CA 1
ATOM 2886 C C . VAL A 1 378 ? 17.578 21.938 -5.336 1 95.75 378 VAL A C 1
ATOM 2888 O O . VAL A 1 378 ? 18.562 22.688 -5.516 1 95.75 378 VAL A O 1
ATOM 2891 N N . TYR A 1 379 ? 17.719 20.766 -4.836 1 97.31 379 TYR A N 1
ATOM 2892 C CA . TYR A 1 379 ? 19 20.219 -4.426 1 97.31 379 TYR A CA 1
ATOM 2893 C C . TYR A 1 379 ? 19.969 20.141 -5.609 1 97.31 379 TYR A C 1
ATOM 2895 O O . TYR A 1 379 ? 21.125 20.531 -5.5 1 97.31 379 TYR A O 1
ATOM 2903 N N . ASN A 1 380 ? 19.469 19.625 -6.73 1 96.5 380 ASN A N 1
ATOM 2904 C CA . ASN A 1 380 ? 20.281 19.5 -7.93 1 96.5 380 ASN A CA 1
ATOM 2905 C C . ASN A 1 380 ? 20.703 20.875 -8.461 1 96.5 380 ASN A C 1
ATOM 2907 O O . ASN A 1 380 ? 21.828 21.031 -8.953 1 96.5 380 ASN A O 1
ATOM 2911 N N . ASN A 1 381 ? 19.828 21.797 -8.383 1 96.81 381 ASN A N 1
ATOM 2912 C CA . ASN A 1 381 ? 20.172 23.172 -8.75 1 96.81 381 ASN A CA 1
ATOM 2913 C C . ASN A 1 381 ? 21.281 23.719 -7.863 1 96.81 381 ASN A C 1
ATOM 2915 O O . ASN A 1 381 ? 22.156 24.453 -8.344 1 96.81 381 ASN A O 1
ATOM 2919 N N . TRP A 1 382 ? 21.234 23.484 -6.578 1 97.75 382 TRP A N 1
ATOM 2920 C CA . TRP A 1 382 ? 22.266 23.922 -5.645 1 97.75 382 TRP A CA 1
ATOM 2921 C C . TRP A 1 382 ? 23.625 23.297 -6 1 97.75 382 TRP A C 1
ATOM 2923 O O . TRP A 1 382 ? 24.656 23.984 -5.941 1 97.75 382 TRP A O 1
ATOM 2933 N N . LEU A 1 383 ? 23.609 22 -6.391 1 97.06 383 LEU A N 1
ATOM 2934 C CA . LEU A 1 383 ? 24.828 21.328 -6.812 1 97.06 383 LEU A CA 1
ATOM 2935 C C . LEU A 1 383 ? 25.422 22.016 -8.039 1 97.06 383 LEU A C 1
ATOM 2937 O O . LEU A 1 383 ? 26.641 22.219 -8.125 1 97.06 383 LEU A O 1
ATOM 2941 N N . THR A 1 384 ? 24.578 22.375 -8.961 1 96.94 384 THR A N 1
ATOM 2942 C CA . THR A 1 384 ? 25 23.062 -10.172 1 96.94 384 THR A CA 1
ATOM 2943 C C . THR A 1 384 ? 25.594 24.422 -9.836 1 96.94 384 THR A C 1
ATOM 2945 O O . THR A 1 384 ? 26.609 24.828 -10.414 1 96.94 384 THR A O 1
ATOM 2948 N N . ARG A 1 385 ? 25.031 25.172 -8.922 1 96.75 385 ARG A N 1
ATOM 2949 C CA . ARG A 1 385 ? 25.516 26.469 -8.508 1 96.75 385 ARG A CA 1
ATOM 2950 C C . ARG A 1 385 ? 26.875 26.359 -7.816 1 96.75 385 ARG A C 1
ATOM 2952 O O . ARG A 1 385 ? 27.75 27.203 -8 1 96.75 385 ARG A O 1
ATOM 2959 N N . LEU A 1 386 ? 27 25.344 -6.996 1 96.5 386 LEU A N 1
ATOM 2960 C CA . LEU A 1 386 ? 28.281 25.094 -6.336 1 96.5 386 LEU A CA 1
ATOM 2961 C C . LEU A 1 386 ? 29.375 24.828 -7.359 1 96.5 386 LEU A C 1
ATOM 2963 O O . LEU A 1 386 ? 30.484 25.375 -7.238 1 96.5 386 LEU A O 1
ATOM 2967 N N . GLU A 1 387 ? 29.062 24 -8.289 1 95 387 GLU A N 1
ATOM 2968 C CA . GLU A 1 387 ? 30.016 23.719 -9.359 1 95 387 GLU A CA 1
ATOM 2969 C C . GLU A 1 387 ? 30.359 24.984 -10.133 1 95 387 GLU A C 1
ATOM 2971 O O . GLU A 1 387 ? 31.531 25.203 -10.492 1 95 387 GLU A O 1
ATOM 2976 N N . GLY A 1 388 ? 29.359 25.75 -10.414 1 93.81 388 GLY A N 1
ATOM 2977 C CA . GLY A 1 388 ? 29.578 27 -11.102 1 93.81 388 GLY A CA 1
ATOM 2978 C C . GLY A 1 388 ? 30.469 27.969 -10.328 1 93.81 388 GLY A C 1
ATOM 2979 O O . GLY A 1 388 ? 31.172 28.781 -10.922 1 93.81 388 GLY A O 1
ATOM 2980 N N . ALA A 1 389 ? 30.469 27.891 -9.031 1 93.38 389 ALA A N 1
ATOM 2981 C CA . ALA A 1 389 ? 31.297 28.734 -8.172 1 93.38 389 ALA A CA 1
ATOM 2982 C C . ALA A 1 389 ? 32.688 28.125 -7.965 1 93.38 389 ALA A C 1
ATOM 2984 O O . ALA A 1 389 ? 33.469 28.625 -7.172 1 93.38 389 ALA A O 1
ATOM 2985 N N . GLY A 1 390 ? 32.969 26.984 -8.609 1 93 390 GLY A N 1
ATOM 2986 C CA . GLY A 1 390 ? 34.281 26.312 -8.547 1 93 390 GLY A CA 1
ATOM 2987 C C . GLY A 1 390 ? 34.469 25.531 -7.258 1 93 390 GLY A C 1
ATOM 2988 O O . GLY A 1 390 ? 35.594 25.359 -6.809 1 93 390 GLY A O 1
ATOM 2989 N N . LYS A 1 391 ? 33.375 25.188 -6.641 1 93.25 391 LYS A N 1
ATOM 2990 C CA . LYS A 1 391 ? 33.438 24.484 -5.367 1 93.25 391 LYS A CA 1
ATOM 2991 C C . LYS A 1 391 ? 32.969 23.031 -5.512 1 93.25 391 LYS A C 1
ATOM 2993 O O . LYS A 1 391 ? 32.031 22.75 -6.25 1 93.25 391 LYS A O 1
ATOM 2998 N N . HIS A 1 392 ? 33.688 22.156 -4.84 1 92.75 392 HIS A N 1
ATOM 2999 C CA . HIS A 1 392 ? 33.344 20.75 -4.824 1 92.75 392 HIS A CA 1
ATOM 3000 C C . HIS A 1 392 ? 32.375 20.438 -3.674 1 92.75 392 HIS A C 1
ATOM 3002 O O . HIS A 1 392 ? 32.594 20.891 -2.549 1 92.75 392 HIS A O 1
ATOM 3008 N N . ALA A 1 393 ? 31.375 19.703 -3.984 1 93.75 393 ALA A N 1
ATOM 3009 C CA . ALA A 1 393 ? 30.422 19.312 -2.957 1 93.75 393 ALA A CA 1
ATOM 3010 C C . ALA A 1 393 ? 30.953 18.172 -2.105 1 93.75 393 ALA A C 1
ATOM 3012 O O . ALA A 1 393 ? 30.688 17 -2.379 1 93.75 393 ALA A O 1
ATOM 3013 N N . THR A 1 394 ? 31.594 18.5 -1.047 1 94.06 394 THR A N 1
ATOM 3014 C CA . THR A 1 394 ? 32.094 17.484 -0.115 1 94.06 394 THR A CA 1
ATOM 3015 C C . THR A 1 394 ? 30.938 16.781 0.589 1 94.06 394 THR A C 1
ATOM 3017 O O . THR A 1 394 ? 29.797 17.219 0.49 1 94.06 394 THR A O 1
ATOM 3020 N N . LYS A 1 395 ? 31.266 15.734 1.298 1 94.12 395 LYS A N 1
ATOM 3021 C CA . LYS A 1 395 ? 30.266 14.992 2.047 1 94.12 395 LYS A CA 1
ATOM 3022 C C . LYS A 1 395 ? 29.531 15.898 3.035 1 94.12 395 LYS A C 1
ATOM 3024 O O . LYS A 1 395 ? 28.312 15.867 3.125 1 94.12 395 LYS A O 1
ATOM 3029 N N . ASN A 1 396 ? 30.266 16.734 3.758 1 94.69 396 ASN A N 1
ATOM 3030 C CA . ASN A 1 396 ? 29.688 17.641 4.746 1 94.69 396 ASN A CA 1
ATOM 3031 C C . ASN A 1 396 ? 28.828 18.719 4.086 1 94.69 396 ASN A C 1
ATOM 3033 O O . ASN A 1 396 ? 27.781 19.094 4.613 1 94.69 396 ASN A O 1
ATOM 3037 N N . LEU A 1 397 ? 29.328 19.219 3.02 1 95.88 397 LEU A N 1
ATOM 3038 C CA . LEU A 1 397 ? 28.562 20.25 2.311 1 95.88 397 LEU A CA 1
ATOM 3039 C C . LEU A 1 397 ? 27.25 19.672 1.784 1 95.88 397 LEU A C 1
ATOM 3041 O O . LEU A 1 397 ? 26.219 20.344 1.828 1 95.88 397 LEU A O 1
ATOM 3045 N N . ARG A 1 398 ? 27.281 18.469 1.275 1 96.75 398 ARG A N 1
ATOM 3046 C CA . ARG A 1 398 ? 26.062 17.797 0.82 1 96.75 398 ARG A CA 1
ATOM 3047 C C . ARG A 1 398 ? 25.078 17.609 1.968 1 96.75 398 ARG A C 1
ATOM 3049 O O . ARG A 1 398 ? 23.891 17.859 1.81 1 96.75 398 ARG A O 1
ATOM 3056 N N . GLN A 1 399 ? 25.625 17.219 3.047 1 96.06 399 GLN A N 1
ATOM 3057 C CA . GLN A 1 399 ? 24.797 17.031 4.227 1 96.06 399 GLN A CA 1
ATOM 3058 C C . GLN A 1 399 ? 24.156 18.344 4.672 1 96.06 399 GLN A C 1
ATOM 3060 O O . GLN A 1 399 ? 22.984 18.375 5.062 1 96.06 399 GLN A O 1
ATOM 3065 N N . ALA A 1 400 ? 24.922 19.359 4.684 1 96.94 400 ALA A N 1
ATOM 3066 C CA . ALA A 1 400 ? 24.406 20.672 5.055 1 96.94 400 ALA A CA 1
ATOM 3067 C C . ALA A 1 400 ? 23.281 21.109 4.113 1 96.94 400 ALA A C 1
ATOM 3069 O O . ALA A 1 400 ? 22.25 21.609 4.555 1 96.94 400 ALA A O 1
ATOM 3070 N N . MET A 1 401 ? 23.531 20.922 2.838 1 97.69 401 MET A N 1
ATOM 3071 C CA . MET A 1 401 ? 22.547 21.328 1.842 1 97.69 401 MET A CA 1
ATOM 3072 C C . MET A 1 401 ? 21.25 20.531 2.02 1 97.69 401 MET A C 1
ATOM 3074 O O . MET A 1 401 ? 20.156 21.094 1.906 1 97.69 401 MET A O 1
ATOM 3078 N N . LEU A 1 402 ? 21.391 19.266 2.279 1 97.31 402 LEU A N 1
ATOM 3079 C CA . LEU A 1 402 ? 20.219 18.438 2.508 1 97.31 402 LEU A CA 1
ATOM 3080 C C . LEU A 1 402 ? 19.453 18.922 3.736 1 97.31 402 LEU A C 1
ATOM 3082 O O . LEU A 1 402 ? 18.219 19 3.711 1 97.31 402 LEU A O 1
ATOM 3086 N N . ALA A 1 403 ? 20.125 19.266 4.758 1 96.19 403 ALA A N 1
ATOM 3087 C CA . ALA A 1 403 ? 19.484 19.75 5.977 1 96.19 403 ALA A CA 1
ATOM 3088 C C . ALA A 1 403 ? 18.766 21.078 5.734 1 96.19 403 ALA A C 1
ATOM 3090 O O . ALA A 1 403 ? 17.688 21.312 6.285 1 96.19 403 ALA A O 1
ATOM 3091 N N . LEU A 1 404 ? 19.328 21.906 4.906 1 97.12 404 LEU A N 1
ATOM 3092 C CA . LEU A 1 404 ? 18.781 23.219 4.621 1 97.12 404 LEU A CA 1
ATOM 3093 C C . LEU A 1 404 ? 17.438 23.125 3.91 1 97.12 404 LEU A C 1
ATOM 3095 O O . LEU A 1 404 ? 16.594 24 4.039 1 97.12 404 LEU A O 1
ATOM 3099 N N . LEU A 1 405 ? 17.281 22.062 3.207 1 97 405 LEU A N 1
ATOM 3100 C CA . LEU A 1 405 ? 16.016 21.875 2.5 1 97 405 LEU A CA 1
ATOM 3101 C C . LEU A 1 405 ? 14.859 21.75 3.48 1 97 405 LEU A C 1
ATOM 3103 O O . LEU A 1 405 ? 13.758 22.219 3.203 1 97 405 LEU A O 1
ATOM 3107 N N . GLY A 1 406 ? 15.078 21.125 4.605 1 95.5 406 GLY A N 1
ATOM 3108 C CA . GLY A 1 406 ? 14.055 20.922 5.617 1 95.5 406 GLY A CA 1
ATOM 3109 C C . GLY A 1 406 ? 14.047 22.016 6.68 1 95.5 406 GLY A C 1
ATOM 3110 O O . GLY A 1 406 ? 13.008 22.266 7.297 1 95.5 406 GLY A O 1
ATOM 3111 N N . MET A 1 407 ? 15.219 22.594 6.902 1 94.88 407 MET A N 1
ATOM 3112 C CA . MET A 1 407 ? 15.414 23.688 7.859 1 94.88 407 MET A CA 1
ATOM 3113 C C . MET A 1 407 ? 16.125 24.859 7.203 1 94.88 407 MET A C 1
ATOM 3115 O O . MET A 1 407 ? 17.312 25.094 7.434 1 94.88 407 MET A O 1
ATOM 3119 N N . PRO A 1 408 ? 15.32 25.688 6.613 1 96.38 408 PRO A N 1
ATOM 3120 C CA . PRO A 1 408 ? 15.922 26.641 5.684 1 96.38 408 PRO A CA 1
ATOM 3121 C C . PRO A 1 408 ? 16.484 27.875 6.387 1 96.38 408 PRO A C 1
ATOM 3123 O O . PRO A 1 408 ? 17.141 28.719 5.754 1 96.38 408 PRO A O 1
ATOM 3126 N N . VAL A 1 409 ? 16.281 28.141 7.691 1 93.56 409 VAL A N 1
ATOM 3127 C CA . VAL A 1 409 ? 16.844 29.234 8.469 1 93.56 409 VAL A CA 1
ATOM 3128 C C . VAL A 1 409 ? 17.875 28.703 9.461 1 93.56 409 VAL A C 1
ATOM 3130 O O . VAL A 1 409 ? 17.547 27.891 10.328 1 93.56 409 VAL A O 1
ATOM 3133 N N . VAL A 1 410 ? 19.109 29.219 9.273 1 93.56 410 VAL A N 1
ATOM 3134 C CA . VAL A 1 410 ? 20.141 28.578 10.07 1 93.56 410 VAL A CA 1
ATOM 3135 C C . VAL A 1 410 ? 21.188 29.625 10.484 1 93.56 410 VAL A C 1
ATOM 3137 O O . VAL A 1 410 ? 21.25 30.703 9.914 1 93.56 410 VAL A O 1
ATOM 3140 N N . SER A 1 411 ? 21.891 29.328 11.508 1 91.94 411 SER A N 1
ATOM 3141 C CA . SER A 1 411 ? 23.141 29.969 11.891 1 91.94 411 SER A CA 1
ATOM 3142 C C . SER A 1 411 ? 24.328 29.016 11.719 1 91.94 411 SER A C 1
ATOM 3144 O O . SER A 1 411 ? 24.141 27.828 11.445 1 91.94 411 SER A O 1
ATOM 3146 N N . VAL A 1 412 ? 25.516 29.594 11.797 1 93.5 412 VAL A N 1
ATOM 3147 C CA . VAL A 1 412 ? 26.703 28.75 11.727 1 93.5 412 VAL A CA 1
ATOM 3148 C C . VAL A 1 412 ? 26.656 27.688 12.82 1 93.5 412 VAL A C 1
ATOM 3150 O O . VAL A 1 412 ? 27.031 26.531 12.586 1 93.5 412 VAL A O 1
ATOM 3153 N N . GLY A 1 413 ? 26.188 28.094 13.969 1 91.12 413 GLY A N 1
ATOM 3154 C CA . GLY A 1 413 ? 26.047 27.156 15.062 1 91.12 413 GLY A CA 1
ATOM 3155 C C . GLY A 1 413 ? 25.125 26 14.742 1 91.12 413 GLY A C 1
ATOM 3156 O O . GLY A 1 413 ? 25.422 24.844 15.078 1 91.12 413 GLY A O 1
ATOM 3157 N N . MET A 1 414 ? 24.031 26.25 14.148 1 91.75 414 MET A N 1
ATOM 3158 C CA . MET A 1 414 ? 23.062 25.219 13.805 1 91.75 414 MET A CA 1
ATOM 3159 C C . MET A 1 414 ? 23.625 24.297 12.734 1 91.75 414 MET A C 1
ATOM 3161 O O . MET A 1 414 ? 23.422 23.078 12.789 1 91.75 414 MET A O 1
ATOM 3165 N N . VAL A 1 415 ? 24.281 24.812 11.742 1 95.06 415 VAL A N 1
ATOM 3166 C CA . VAL A 1 415 ? 24.891 24 10.703 1 95.06 415 VAL A CA 1
ATOM 3167 C C . VAL A 1 415 ? 25.922 23.047 11.32 1 95.06 415 VAL A C 1
ATOM 3169 O O . VAL A 1 415 ? 26 21.875 10.945 1 95.06 415 VAL A O 1
ATOM 3172 N N . SER A 1 416 ? 26.703 23.594 12.203 1 95.69 416 SER A N 1
ATOM 3173 C CA . SER A 1 416 ? 27.688 22.766 12.906 1 95.69 416 SER A CA 1
ATOM 3174 C C . SER A 1 416 ? 27 21.625 13.648 1 95.69 416 SER A C 1
ATOM 3176 O O . SER A 1 416 ? 27.453 20.469 13.578 1 95.69 416 SER A O 1
ATOM 3178 N N . SER A 1 417 ? 25.938 21.953 14.273 1 92.56 417 SER A N 1
ATOM 3179 C CA . SER A 1 417 ? 25.203 20.969 15.062 1 92.56 417 SER A CA 1
ATOM 3180 C C . SER A 1 417 ? 24.625 19.875 14.18 1 92.56 417 SER A C 1
ATOM 3182 O O . SER A 1 417 ? 24.719 18.688 14.508 1 92.56 417 SER A O 1
ATOM 3184 N N . VAL A 1 418 ? 24.047 20.156 13.078 1 90.62 418 VAL A N 1
ATOM 3185 C CA . VAL A 1 418 ? 23.312 19.219 12.234 1 90.62 418 VAL A CA 1
ATOM 3186 C C . VAL A 1 418 ? 24.297 18.344 11.445 1 90.62 418 VAL A C 1
ATOM 3188 O O . VAL A 1 418 ? 24.031 17.172 11.195 1 90.62 418 VAL A O 1
ATOM 3191 N N . THR A 1 419 ? 25.406 18.844 11.102 1 93.69 419 THR A N 1
ATOM 3192 C CA . THR A 1 419 ? 26.359 18.094 10.297 1 93.69 419 THR A CA 1
ATOM 3193 C C . THR A 1 419 ? 27.359 17.359 11.188 1 93.69 419 THR A C 1
ATOM 3195 O O . THR A 1 419 ? 28.062 16.453 10.727 1 93.69 419 THR A O 1
ATOM 3198 N N . GLY A 1 420 ? 27.547 17.859 12.359 1 93.62 420 GLY A N 1
ATOM 3199 C CA . GLY A 1 420 ? 28.484 17.25 13.289 1 93.62 420 GLY A CA 1
ATOM 3200 C C . GLY A 1 420 ? 29.906 17.719 13.078 1 93.62 420 GLY A C 1
ATOM 3201 O O . GLY A 1 420 ? 30.844 17.125 13.625 1 93.62 420 GLY A O 1
ATOM 3202 N N . CYS A 1 421 ? 30.109 18.703 12.352 1 95 421 CYS A N 1
ATOM 3203 C CA . CYS A 1 421 ? 31.453 19.203 12.102 1 95 421 CYS A CA 1
ATOM 3204 C C . CYS A 1 421 ? 31.797 20.344 13.062 1 95 421 CYS A C 1
ATOM 3206 O O . CYS A 1 421 ? 30.969 20.766 13.852 1 95 421 CYS A O 1
ATOM 3208 N N . SER A 1 422 ? 33.062 20.781 13.016 1 95.69 422 SER A N 1
ATOM 3209 C CA . SER A 1 422 ? 33.531 21.891 13.867 1 95.69 422 SER A CA 1
ATOM 3210 C C . SER A 1 422 ? 32.906 23.203 13.438 1 95.69 422 SER A C 1
ATOM 3212 O O . SER A 1 422 ? 32.438 23.344 12.305 1 95.69 422 SER A O 1
ATOM 3214 N N . PHE A 1 423 ? 32.906 24.188 14.398 1 94.88 423 PHE A N 1
ATOM 3215 C CA . PHE A 1 423 ? 32.375 25.516 14.109 1 94.88 423 PHE A CA 1
ATOM 3216 C C . PHE A 1 423 ? 33.125 26.156 12.945 1 94.88 423 PHE A C 1
ATOM 3218 O O . PHE A 1 423 ? 32.531 26.828 12.109 1 94.88 423 PHE A O 1
ATOM 3225 N N . SER A 1 424 ? 34.438 26 12.922 1 96.12 424 SER A N 1
ATOM 3226 C CA . SER A 1 424 ? 35.25 26.578 11.859 1 96.12 424 SER A CA 1
ATOM 3227 C C . SER A 1 424 ? 34.906 25.984 10.5 1 96.12 424 SER A C 1
ATOM 3229 O O . SER A 1 424 ? 34.781 26.703 9.508 1 96.12 424 SER A O 1
ATOM 3231 N N . THR A 1 425 ? 34.688 24.641 10.477 1 96.06 425 THR A N 1
ATOM 3232 C CA . THR A 1 425 ? 34.281 23.984 9.242 1 96.06 425 THR A CA 1
ATOM 3233 C C . THR A 1 425 ? 32.906 24.438 8.797 1 96.06 425 THR A C 1
ATOM 3235 O O . THR A 1 425 ? 32.656 24.688 7.613 1 96.06 425 THR A O 1
ATOM 3238 N N . ALA A 1 426 ? 32 24.562 9.758 1 96.88 426 ALA A N 1
ATOM 3239 C CA . ALA A 1 426 ? 30.656 25.047 9.469 1 96.88 426 ALA A CA 1
ATOM 3240 C C . ALA A 1 426 ? 30.672 26.469 8.922 1 96.88 426 ALA A C 1
ATOM 3242 O O . ALA A 1 426 ? 29.922 26.797 8 1 96.88 426 ALA A O 1
ATOM 3243 N N . SER A 1 427 ? 31.5 27.266 9.531 1 95.75 427 SER A N 1
ATOM 3244 C CA . SER A 1 427 ? 31.625 28.656 9.078 1 95.75 427 SER A CA 1
ATOM 3245 C C . SER A 1 427 ? 32.125 28.734 7.637 1 95.75 427 SER A C 1
ATOM 3247 O O . SER A 1 427 ? 31.609 29.531 6.848 1 95.75 427 SER A O 1
ATOM 3249 N N . SER A 1 428 ? 33.031 27.922 7.355 1 96.19 428 SER A N 1
ATOM 3250 C CA . SER A 1 428 ? 33.562 27.859 5.992 1 96.19 428 SER A CA 1
ATOM 3251 C C . SER A 1 428 ? 32.469 27.391 5.016 1 96.19 428 SER A C 1
ATOM 3253 O O . SER A 1 428 ? 32.375 27.906 3.9 1 96.19 428 SER A O 1
ATOM 3255 N N . MET A 1 429 ? 31.703 26.375 5.406 1 96.5 429 MET A N 1
ATOM 3256 C CA . MET A 1 429 ? 30.641 25.859 4.562 1 96.5 429 MET A CA 1
ATOM 3257 C C . MET A 1 429 ? 29.578 26.922 4.309 1 96.5 429 MET A C 1
ATOM 3259 O O . MET A 1 429 ? 29.125 27.094 3.178 1 96.5 429 MET A O 1
ATOM 3263 N N . VAL A 1 430 ? 29.234 27.641 5.332 1 96.88 430 VAL A N 1
ATOM 3264 C CA . VAL A 1 430 ? 28.234 28.688 5.215 1 96.88 430 VAL A CA 1
ATOM 3265 C C . VAL A 1 430 ? 28.719 29.781 4.262 1 96.88 430 VAL A C 1
ATOM 3267 O O . VAL A 1 430 ? 27.953 30.297 3.445 1 96.88 430 VAL A O 1
ATOM 3270 N N . ALA A 1 431 ? 29.969 30.094 4.355 1 96.12 431 ALA A N 1
ATOM 3271 C CA . ALA A 1 431 ? 30.562 31.078 3.461 1 96.12 431 ALA A CA 1
ATOM 3272 C C . ALA A 1 431 ? 30.484 30.625 2.006 1 96.12 431 ALA A C 1
ATOM 3274 O O . ALA A 1 431 ? 30.172 31.422 1.118 1 96.12 431 ALA A O 1
ATOM 3275 N N . VAL A 1 432 ? 30.766 29.406 1.82 1 97.12 432 VAL A N 1
ATOM 3276 C CA . VAL A 1 432 ? 30.719 28.844 0.478 1 97.12 432 VAL A CA 1
ATOM 3277 C C . VAL A 1 432 ? 29.281 28.891 -0.054 1 97.12 432 VAL A C 1
ATOM 3279 O O . VAL A 1 432 ? 29.062 29.234 -1.213 1 97.12 432 VAL A O 1
ATOM 3282 N N . LEU A 1 433 ? 28.359 28.5 0.752 1 97.81 433 LEU A N 1
ATOM 3283 C CA . LEU A 1 433 ? 26.953 28.469 0.348 1 97.81 433 LEU A CA 1
ATOM 3284 C C . LEU A 1 433 ? 26.422 29.875 0.106 1 97.81 433 LEU A C 1
ATOM 3286 O O . LEU A 1 433 ? 25.578 30.078 -0.768 1 97.81 433 LEU A O 1
ATOM 3290 N N . GLU A 1 434 ? 26.906 30.781 0.876 1 96.38 434 GLU A N 1
ATOM 3291 C CA . GLU A 1 434 ? 26.547 32.188 0.656 1 96.38 434 GLU A CA 1
ATOM 3292 C C . GLU A 1 434 ? 27.109 32.688 -0.668 1 96.38 434 GLU A C 1
ATOM 3294 O O . GLU A 1 434 ? 26.406 33.375 -1.42 1 96.38 434 GLU A O 1
ATOM 3299 N N . GLN A 1 435 ? 28.328 32.375 -0.954 1 95.88 435 GLN A N 1
ATOM 3300 C CA . GLN A 1 435 ? 28.969 32.781 -2.199 1 95.88 435 GLN A CA 1
ATOM 3301 C C . GLN A 1 435 ? 28.25 32.188 -3.408 1 95.88 435 GLN A C 1
ATOM 3303 O O . GLN A 1 435 ? 28.125 32.844 -4.449 1 95.88 435 GLN A O 1
ATOM 3308 N N . ALA A 1 436 ? 27.797 31.016 -3.178 1 97.06 436 ALA A N 1
ATOM 3309 C CA . ALA A 1 436 ? 27.109 30.344 -4.27 1 97.06 436 ALA A CA 1
ATOM 3310 C C . ALA A 1 436 ? 25.672 30.828 -4.41 1 97.06 436 ALA A C 1
ATOM 3312 O O . ALA A 1 436 ? 24.953 30.406 -5.309 1 97.06 436 ALA A O 1
ATOM 3313 N N . GLY A 1 437 ? 25.188 31.641 -3.523 1 96.06 437 GLY A N 1
ATOM 3314 C CA . GLY A 1 437 ? 23.844 32.219 -3.588 1 96.06 437 GLY A CA 1
ATOM 3315 C C . GLY A 1 437 ? 22.781 31.281 -3.023 1 96.06 437 GLY A C 1
ATOM 3316 O O . GLY A 1 437 ? 21.594 31.484 -3.262 1 96.06 437 GLY A O 1
ATOM 3317 N N . ILE A 1 438 ? 23.188 30.281 -2.344 1 97.75 438 ILE A N 1
ATOM 3318 C CA . ILE A 1 438 ? 22.25 29.312 -1.767 1 97.75 438 ILE A CA 1
ATOM 3319 C C . ILE A 1 438 ? 21.703 29.844 -0.441 1 97.75 438 ILE A C 1
ATOM 3321 O O . ILE A 1 438 ? 20.516 29.719 -0.146 1 97.75 438 ILE A O 1
ATOM 3325 N N . LEU A 1 439 ? 22.625 30.438 0.326 1 97.5 439 LEU A N 1
ATOM 3326 C CA . LEU A 1 439 ? 22.25 31.094 1.573 1 97.5 439 LEU A CA 1
ATOM 3327 C C . LEU A 1 439 ? 22.328 32.594 1.44 1 97.5 439 LEU A C 1
ATOM 3329 O O . LEU A 1 439 ? 23.219 33.125 0.759 1 97.5 439 LEU A O 1
ATOM 3333 N N . ARG A 1 440 ? 21.406 33.25 2.084 1 95.38 440 ARG A N 1
ATOM 3334 C CA . ARG A 1 440 ? 21.422 34.688 2.201 1 95.38 440 ARG A CA 1
ATOM 3335 C C . ARG A 1 440 ? 21.375 35.125 3.664 1 95.38 440 ARG A C 1
ATOM 3337 O O . ARG A 1 440 ? 20.641 34.531 4.465 1 95.38 440 ARG A O 1
ATOM 3344 N N . ARG A 1 441 ? 22.094 36.125 3.928 1 91.19 441 ARG A N 1
ATOM 3345 C CA . ARG A 1 441 ? 22.109 36.656 5.293 1 91.19 441 ARG A CA 1
ATOM 3346 C C . ARG A 1 441 ? 20.844 37.438 5.578 1 91.19 441 ARG A C 1
ATOM 3348 O O . ARG A 1 441 ? 20.438 38.281 4.781 1 91.19 441 ARG A O 1
ATOM 3355 N N . VAL A 1 442 ? 20.141 37.125 6.652 1 86 442 VAL A N 1
ATOM 3356 C CA . VAL A 1 442 ? 18.891 37.812 6.965 1 86 442 VAL A CA 1
ATOM 3357 C C . VAL A 1 442 ? 19.062 38.656 8.227 1 86 442 VAL A C 1
ATOM 3359 O O . VAL A 1 442 ? 18.312 39.594 8.445 1 86 442 VAL A O 1
ATOM 3362 N N . LYS A 1 443 ? 19.844 38.281 9.109 1 75.75 443 LYS A N 1
ATOM 3363 C CA . LYS A 1 443 ? 20.156 39.094 10.289 1 75.75 443 LYS A CA 1
ATOM 3364 C C . LYS A 1 443 ? 21.656 39.344 10.398 1 75.75 443 LYS A C 1
ATOM 3366 O O . LYS A 1 443 ? 22.453 38.438 10.266 1 75.75 443 LYS A O 1
ATOM 3371 N N . SER A 1 444 ? 21.984 40.719 10.516 1 62 444 SER A N 1
ATOM 3372 C CA . SER A 1 444 ? 23.391 41.094 10.414 1 62 444 SER A CA 1
ATOM 3373 C C . SER A 1 444 ? 23.969 41.406 11.789 1 62 444 SER A C 1
ATOM 3375 O O . SER A 1 444 ? 25 42.062 11.898 1 62 444 SER A O 1
ATOM 3377 N N . GLY A 1 445 ? 23.5 40.875 12.852 1 56.38 445 GLY A N 1
ATOM 3378 C CA . GLY A 1 445 ? 24.25 41.25 14.031 1 56.38 445 GLY A CA 1
ATOM 3379 C C . GLY A 1 445 ? 25.656 40.719 14.055 1 56.38 445 GLY A C 1
ATOM 3380 O O . GLY A 1 445 ? 25.969 39.75 13.352 1 56.38 445 GLY A O 1
ATOM 3381 N N . GLU A 1 446 ? 26.688 41.469 14.523 1 55.62 446 GLU A N 1
ATOM 3382 C CA . GLU A 1 446 ? 28.125 41.156 14.508 1 55.62 446 GLU A CA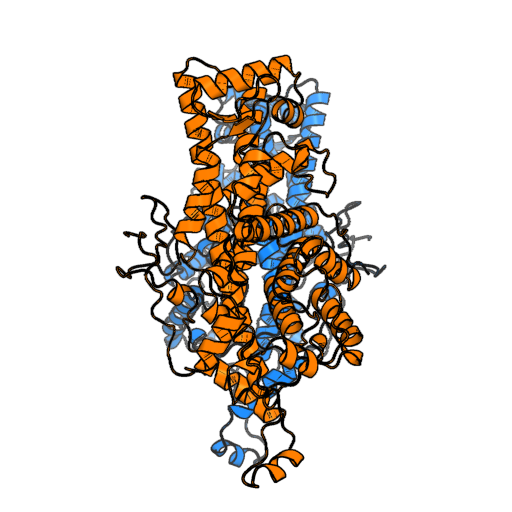 1
ATOM 3383 C C . GLU A 1 446 ? 28.391 39.75 15 1 55.62 446 GLU A C 1
ATOM 3385 O O . GLU A 1 446 ? 29.219 39.031 14.43 1 55.62 446 GLU A O 1
ATOM 3390 N N . ARG A 1 447 ? 27.75 39.156 16.078 1 60.25 447 ARG A N 1
ATOM 3391 C CA . ARG A 1 447 ? 28.156 37.906 16.688 1 60.25 447 ARG A CA 1
ATOM 3392 C C . ARG A 1 447 ? 27.188 36.781 16.344 1 60.25 447 ARG A C 1
ATOM 3394 O O . ARG A 1 447 ? 27.547 35.625 16.375 1 60.25 447 ARG A O 1
ATOM 3401 N N . ASN A 1 448 ? 25.922 37.188 15.82 1 75.75 448 ASN A N 1
ATOM 3402 C CA . ASN A 1 448 ? 24.984 36.062 15.633 1 75.75 448 ASN A CA 1
ATOM 3403 C C . ASN A 1 448 ? 24.25 36.188 14.297 1 75.75 448 ASN A C 1
ATOM 3405 O O . ASN A 1 448 ? 23.047 36.469 14.266 1 75.75 448 ASN A O 1
ATOM 3409 N N . LYS A 1 449 ? 24.984 35.812 13.234 1 87.25 449 LYS A N 1
ATOM 3410 C CA . LYS A 1 449 ? 24.422 35.906 11.883 1 87.25 449 LYS A CA 1
ATOM 3411 C C . LYS A 1 449 ? 23.453 34.75 11.609 1 87.25 449 LYS A C 1
ATOM 3413 O O . LYS A 1 449 ? 23.672 33.625 12.023 1 87.25 449 LYS A O 1
ATOM 3418 N N . VAL A 1 450 ? 22.359 35.125 11.086 1 91.75 450 VAL A N 1
ATOM 3419 C CA . VAL A 1 450 ? 21.359 34.156 10.68 1 91.75 450 VAL A CA 1
ATOM 3420 C C . VAL A 1 450 ? 21.203 34.156 9.164 1 91.75 450 VAL A C 1
ATOM 3422 O O . VAL A 1 450 ? 21.266 35.219 8.531 1 91.75 450 VAL A O 1
ATOM 3425 N N . TYR A 1 451 ? 21.109 32.969 8.57 1 94.38 451 TYR A N 1
ATOM 3426 C CA . TYR A 1 451 ? 21.016 32.812 7.121 1 94.38 451 TYR A CA 1
ATOM 3427 C C . TYR A 1 451 ? 19.719 32.094 6.742 1 94.38 451 TYR A C 1
ATOM 3429 O O . TYR A 1 451 ? 19.156 31.359 7.551 1 94.38 451 TYR A O 1
ATOM 3437 N N . GLU A 1 452 ? 19.297 32.344 5.523 1 95.25 452 GLU A N 1
ATOM 3438 C CA . GLU A 1 452 ? 18.078 31.719 5.012 1 95.25 452 GLU A CA 1
ATOM 3439 C C . GLU A 1 452 ? 18.297 31.156 3.617 1 95.25 452 GLU A C 1
ATOM 3441 O O . GLU A 1 452 ? 18.922 31.781 2.77 1 95.25 452 GLU A O 1
ATOM 3446 N N . ALA A 1 453 ? 17.953 29.891 3.457 1 97.44 453 ALA A N 1
ATOM 3447 C CA . ALA A 1 453 ? 17.875 29.312 2.121 1 97.44 453 ALA A CA 1
ATOM 3448 C C . ALA A 1 453 ? 16.531 29.625 1.457 1 97.44 453 ALA A C 1
ATOM 3450 O O . ALA A 1 453 ? 15.594 28.844 1.548 1 97.44 453 ALA A O 1
ATOM 3451 N N . LYS A 1 454 ? 16.484 30.594 0.7 1 95.06 454 LYS A N 1
ATOM 3452 C CA . LYS A 1 454 ? 15.25 31.141 0.142 1 95.06 454 LYS A CA 1
ATOM 3453 C C . LYS A 1 454 ? 14.555 30.141 -0.77 1 95.06 454 LYS A C 1
ATOM 3455 O O . LYS A 1 454 ? 13.32 30.062 -0.794 1 95.06 454 LYS A O 1
ATOM 3460 N N . ASP A 1 455 ? 15.328 29.391 -1.55 1 95.69 455 ASP A N 1
ATOM 3461 C CA . ASP A 1 455 ? 14.758 28.438 -2.484 1 95.69 455 ASP A CA 1
ATOM 3462 C C . ASP A 1 455 ? 13.891 27.406 -1.755 1 95.69 455 ASP A C 1
ATOM 3464 O O . ASP A 1 455 ? 12.828 27.016 -2.248 1 95.69 455 ASP A O 1
ATOM 3468 N N . ALA A 1 456 ? 14.383 26.969 -0.622 1 95 456 ALA A N 1
ATOM 3469 C CA . ALA A 1 456 ? 13.656 25.969 0.156 1 95 456 ALA A CA 1
ATOM 3470 C C . ALA A 1 456 ? 12.375 26.547 0.736 1 95 456 ALA A C 1
ATOM 3472 O O . ALA A 1 456 ? 11.336 25.875 0.759 1 95 456 ALA A O 1
ATOM 3473 N N . VAL A 1 457 ? 12.359 27.75 1.192 1 93.38 457 VAL A N 1
ATOM 3474 C CA . VAL A 1 457 ? 11.18 28.422 1.723 1 93.38 457 VAL A CA 1
ATOM 3475 C C . VAL A 1 457 ? 10.164 28.641 0.603 1 93.38 457 VAL A C 1
ATOM 3477 O O . VAL A 1 457 ? 8.969 28.406 0.781 1 93.38 457 VAL A O 1
ATOM 3480 N N . ASP A 1 458 ? 10.664 29.047 -0.52 1 90.56 458 ASP A N 1
ATOM 3481 C CA . ASP A 1 458 ? 9.805 29.391 -1.653 1 90.56 458 ASP A CA 1
ATOM 3482 C C . ASP A 1 458 ? 9.078 28.156 -2.176 1 90.56 458 ASP A C 1
ATOM 3484 O O . ASP A 1 458 ? 7.945 28.25 -2.66 1 90.56 458 ASP A O 1
ATOM 3488 N N . LEU A 1 459 ? 9.742 27.062 -2.139 1 86.75 459 LEU A N 1
ATOM 3489 C CA . LEU A 1 459 ? 9.133 25.828 -2.611 1 86.75 459 LEU A CA 1
ATOM 3490 C C . LEU A 1 459 ? 7.801 25.578 -1.915 1 86.75 459 LEU A C 1
ATOM 3492 O O . LEU A 1 459 ? 6.781 25.375 -2.576 1 86.75 459 LEU A O 1
ATOM 3496 N N . PHE A 1 460 ? 7.73 25.734 -0.662 1 83.31 460 PHE A N 1
ATOM 3497 C CA . PHE A 1 460 ? 6.535 25.344 0.082 1 83.31 460 PHE A CA 1
ATOM 3498 C C . PHE A 1 460 ? 5.543 26.5 0.136 1 83.31 460 PHE A C 1
ATOM 3500 O O . PHE A 1 460 ? 4.34 26.297 0.288 1 83.31 460 PHE A O 1
ATOM 3507 N N . THR A 1 461 ? 6.086 27.672 -0.087 1 82 461 THR A N 1
ATOM 3508 C CA . THR A 1 461 ? 5.188 28.812 -0.227 1 82 461 THR A CA 1
ATOM 3509 C C . THR A 1 461 ? 4.402 28.734 -1.532 1 82 461 THR A C 1
ATOM 3511 O O . THR A 1 461 ? 3.244 29.156 -1.596 1 82 461 THR A O 1
ATOM 3514 N N . LYS A 1 462 ? 5.047 28.125 -2.457 1 77.44 462 LYS A N 1
ATOM 3515 C CA . LYS A 1 462 ? 4.363 27.875 -3.723 1 77.44 462 LYS A CA 1
ATOM 3516 C C . LYS A 1 462 ? 3.197 26.906 -3.537 1 77.44 462 LYS A C 1
ATOM 3518 O O . LYS A 1 462 ? 2.152 27.062 -4.172 1 77.44 462 LYS A O 1
ATOM 3523 N N . VAL A 1 463 ? 3.391 25.984 -2.711 1 77.19 463 VAL A N 1
ATOM 3524 C CA . VAL A 1 463 ? 2.322 25.031 -2.418 1 77.19 463 VAL A CA 1
ATOM 3525 C C . VAL A 1 463 ? 1.163 25.75 -1.736 1 77.19 463 VAL A C 1
ATOM 3527 O O . VAL A 1 463 ? -0.002 25.516 -2.064 1 77.19 463 VAL A O 1
ATOM 3530 N N . GLU A 1 464 ? 1.431 26.578 -0.825 1 77.31 464 GLU A N 1
ATOM 3531 C CA . GLU A 1 464 ? 0.41 27.359 -0.136 1 77.31 464 GLU A CA 1
ATOM 3532 C C . GLU A 1 464 ? -0.418 28.172 -1.123 1 77.31 464 GLU A C 1
ATOM 3534 O O . GLU A 1 464 ? -1.647 28.203 -1.035 1 77.31 464 GLU A O 1
ATOM 3539 N N . ARG A 1 465 ? 0.272 28.75 -1.989 1 73.62 465 ARG A N 1
ATOM 3540 C CA . ARG A 1 465 ? -0.383 29.641 -2.945 1 73.62 465 ARG A CA 1
ATOM 3541 C C . ARG A 1 465 ? -1.234 28.844 -3.932 1 73.62 465 ARG A C 1
ATOM 3543 O O . ARG A 1 465 ? -2.273 29.328 -4.391 1 73.62 465 ARG A O 1
ATOM 3550 N N . ALA A 1 466 ? -0.771 27.719 -4.129 1 72.38 466 ALA A N 1
ATOM 3551 C CA . ALA A 1 466 ? -1.462 26.906 -5.125 1 72.38 466 ALA A CA 1
ATOM 3552 C C . ALA A 1 466 ? -2.762 26.328 -4.562 1 72.38 466 ALA A C 1
ATOM 3554 O O . ALA A 1 466 ? -3.748 26.188 -5.289 1 72.38 466 ALA A O 1
ATOM 3555 N N . PHE A 1 467 ? -2.805 26.125 -3.285 1 76.19 467 PHE A N 1
ATOM 3556 C CA . PHE A 1 467 ? -3.924 25.328 -2.801 1 76.19 467 PHE A CA 1
ATOM 3557 C C . PHE A 1 467 ? -4.809 26.141 -1.867 1 76.19 467 PHE A C 1
ATOM 3559 O O . PHE A 1 467 ? -5.984 25.812 -1.679 1 76.19 467 PHE A O 1
ATOM 3566 N N . PHE A 1 468 ? -4.348 27.172 -1.32 1 79.38 468 PHE A N 1
ATOM 3567 C CA . PHE A 1 468 ? -5.105 27.828 -0.252 1 79.38 468 PHE A CA 1
ATOM 3568 C C . PHE A 1 468 ? -5.742 29.125 -0.744 1 79.38 468 PHE A C 1
ATOM 3570 O O . PHE A 1 468 ? -5.113 29.891 -1.474 1 79.38 468 PHE A O 1
ATOM 3577 N N . PRO A 1 469 ? -6.918 29.328 -0.286 1 77.06 469 PRO A N 1
ATOM 3578 C CA . PRO A 1 469 ? -7.527 30.641 -0.556 1 77.06 469 PRO A CA 1
ATOM 3579 C C . PRO A 1 469 ? -6.801 31.781 0.142 1 77.06 469 PRO A C 1
ATOM 3581 O O . PRO A 1 469 ? -6.16 31.578 1.174 1 77.06 469 PRO A O 1
ATOM 3584 N N . ALA A 1 470 ? -6.984 32.938 -0.428 1 79.69 470 ALA A N 1
ATOM 3585 C CA . ALA A 1 470 ? -6.34 34.125 0.127 1 79.69 470 ALA A CA 1
ATOM 3586 C C . ALA A 1 470 ? -6.863 34.438 1.525 1 79.69 470 ALA A C 1
ATOM 3588 O O . ALA A 1 470 ? -6.102 34.844 2.408 1 79.69 470 ALA A O 1
ATOM 3589 N N . VAL A 1 471 ? -8.109 34.281 1.621 1 82.5 471 VAL A N 1
ATOM 3590 C CA . VAL A 1 471 ? -8.734 34.5 2.916 1 82.5 471 VAL A CA 1
ATOM 3591 C C . VAL A 1 471 ? -9.234 33.188 3.492 1 82.5 471 VAL A C 1
ATOM 3593 O O . VAL A 1 471 ? -10.109 32.531 2.908 1 82.5 471 VAL A O 1
ATOM 3596 N N . PRO A 1 472 ? -8.633 32.812 4.605 1 85.81 472 PRO A N 1
ATOM 3597 C CA . PRO A 1 472 ? -9.094 31.578 5.203 1 85.81 472 PRO A CA 1
ATOM 3598 C C . PRO A 1 472 ? -10.508 31.688 5.781 1 85.81 472 PRO A C 1
ATOM 3600 O O . PRO A 1 472 ? -10.906 32.75 6.234 1 85.81 472 PRO A O 1
ATOM 3603 N N . LEU A 1 473 ? -11.234 30.641 5.688 1 80.94 473 LEU A N 1
ATOM 3604 C CA . LEU A 1 473 ? -12.57 30.5 6.25 1 80.94 473 LEU A CA 1
ATOM 3605 C C . LEU A 1 473 ? -12.57 29.562 7.441 1 80.94 473 LEU A C 1
ATOM 3607 O O . LEU A 1 473 ? -11.984 28.469 7.379 1 80.94 473 LEU A O 1
ATOM 3611 N N . SER A 1 474 ? -13.156 30.109 8.531 1 81.69 474 SER A N 1
ATOM 3612 C CA . SER A 1 474 ? -13.266 29.203 9.68 1 81.69 474 SER A CA 1
ATOM 3613 C C . SER A 1 474 ? -14.43 28.234 9.508 1 81.69 474 SER A C 1
ATOM 3615 O O . SER A 1 474 ? -15.359 28.5 8.742 1 81.69 474 SER A O 1
ATOM 3617 N N . ARG A 1 475 ? -14.383 27.156 10.18 1 78.12 475 ARG A N 1
ATOM 3618 C CA . ARG A 1 475 ? -15.469 26.188 10.133 1 78.12 475 ARG A CA 1
ATOM 3619 C C . ARG A 1 475 ? -16.781 26.797 10.617 1 78.12 475 ARG A C 1
ATOM 3621 O O . ARG A 1 475 ? -17.844 26.547 10.039 1 78.12 475 ARG A O 1
ATOM 3628 N N . ASP A 1 476 ? -16.672 27.562 11.609 1 75.69 476 ASP A N 1
ATOM 3629 C CA . ASP A 1 476 ? -17.859 28.219 12.164 1 75.69 476 ASP A CA 1
ATOM 3630 C C . ASP A 1 476 ? -18.5 29.141 11.141 1 75.69 476 ASP A C 1
ATOM 3632 O O . ASP A 1 476 ? -19.734 29.172 11 1 75.69 476 ASP A O 1
ATOM 3636 N N . GLU A 1 477 ? -17.641 29.891 10.547 1 77.81 477 GLU A N 1
ATOM 3637 C CA . GLU A 1 477 ? -18.141 30.797 9.523 1 77.81 477 GLU A CA 1
ATOM 3638 C C . GLU A 1 477 ? -18.766 30.031 8.359 1 77.81 477 GLU A C 1
ATOM 3640 O O . GLU A 1 477 ? -19.766 30.453 7.789 1 77.81 477 GLU A O 1
ATOM 3645 N N . ALA A 1 478 ? -18.141 28.938 8.062 1 77.19 478 ALA A N 1
ATOM 3646 C CA . ALA A 1 478 ? -18.656 28.109 6.98 1 77.19 478 ALA A CA 1
ATOM 3647 C C . ALA A 1 478 ? -20.031 27.562 7.328 1 77.19 478 ALA A C 1
ATOM 3649 O O . ALA A 1 478 ? -20.938 27.547 6.48 1 77.19 478 ALA A O 1
ATOM 3650 N N . LEU A 1 479 ? -20.219 27.078 8.484 1 75.88 479 LEU A N 1
ATOM 3651 C CA . LEU A 1 479 ? -21.484 26.547 8.93 1 75.88 479 LEU A CA 1
ATOM 3652 C C . LEU A 1 479 ? -22.562 27.609 8.938 1 75.88 479 LEU A C 1
ATOM 3654 O O . LEU A 1 479 ? -23.703 27.359 8.547 1 75.88 479 LEU A O 1
ATOM 3658 N N . LYS A 1 480 ? -22.219 28.797 9.422 1 75.44 480 LYS A N 1
ATOM 3659 C CA . LYS A 1 480 ? -23.172 29.906 9.445 1 75.44 480 LYS A CA 1
ATOM 3660 C C . LYS A 1 480 ? -23.641 30.25 8.031 1 75.44 480 LYS A C 1
ATOM 3662 O O . LYS A 1 480 ? -24.828 30.5 7.824 1 75.44 480 LYS A O 1
ATOM 3667 N N . ARG A 1 481 ? -22.734 30.25 7.164 1 74.69 481 ARG A N 1
ATOM 3668 C CA . ARG A 1 481 ? -23.062 30.562 5.777 1 74.69 481 ARG A CA 1
ATOM 3669 C C . ARG A 1 481 ? -24.016 29.516 5.195 1 74.69 481 ARG A C 1
ATOM 3671 O O . ARG A 1 481 ? -24.906 29.844 4.418 1 74.69 481 ARG A O 1
ATOM 3678 N N . TYR A 1 482 ? -23.75 28.344 5.582 1 71.69 482 TYR A N 1
ATOM 3679 C CA . TYR A 1 482 ? -24.578 27.25 5.059 1 71.69 482 TYR A CA 1
ATOM 3680 C C . TYR A 1 482 ? -25.984 27.312 5.625 1 71.69 482 TYR A C 1
ATOM 3682 O O . TYR A 1 482 ? -26.953 27.109 4.898 1 71.69 482 TYR A O 1
ATOM 3690 N N . VAL A 1 483 ? -26.109 27.469 6.879 1 68.62 483 VAL A N 1
ATOM 3691 C CA . VAL A 1 483 ? -27.406 27.531 7.535 1 68.62 483 VAL A CA 1
ATOM 3692 C C . VAL A 1 483 ? -28.219 28.703 6.984 1 68.62 483 VAL A C 1
ATOM 3694 O O . VAL A 1 483 ? -29.438 28.609 6.836 1 68.62 483 VAL A O 1
ATOM 3697 N N . GLN A 1 484 ? -27.531 29.734 6.688 1 68.06 484 GLN A N 1
ATOM 3698 C CA . GLN A 1 484 ? -28.203 30.922 6.168 1 68.06 484 GLN A CA 1
ATOM 3699 C C . GLN A 1 484 ? -28.609 30.734 4.707 1 68.06 484 GLN A C 1
ATOM 3701 O O . GLN A 1 484 ? -29.609 31.266 4.262 1 68.06 484 GLN A O 1
ATOM 3706 N N . ASN A 1 485 ? -27.797 30.062 3.961 1 61.59 485 ASN A N 1
ATOM 3707 C CA . ASN A 1 485 ? -28.078 29.812 2.549 1 61.59 485 ASN A CA 1
ATOM 3708 C C . ASN A 1 485 ? -27.875 28.344 2.184 1 61.59 485 ASN A C 1
ATOM 3710 O O . ASN A 1 485 ? -26.875 27.984 1.562 1 61.59 485 ASN A O 1
ATOM 3714 N N . PRO A 1 486 ? -28.906 27.562 2.764 1 54.16 486 PRO A N 1
ATOM 3715 C CA . PRO A 1 486 ? -28.703 26.125 2.561 1 54.16 486 PRO A CA 1
ATOM 3716 C C . PRO A 1 486 ? -28.562 25.75 1.088 1 54.16 486 PRO A C 1
ATOM 3718 O O . PRO A 1 486 ? -27.984 24.703 0.765 1 54.16 486 PRO A O 1
ATOM 3721 N N . TYR A 1 487 ? -29.516 26.422 0.297 1 43.16 487 TYR A N 1
ATOM 3722 C CA . TYR A 1 487 ? -29.531 26.062 -1.116 1 43.16 487 TYR A CA 1
ATOM 3723 C C . TYR A 1 487 ? -28.266 26.531 -1.815 1 43.16 487 TYR A C 1
ATOM 3725 O O . TYR A 1 487 ? -28.109 26.344 -3.023 1 43.16 487 TYR A O 1
ATOM 3733 N N . ASP A 1 488 ? -27.766 27.625 -1.329 1 39 488 ASP A N 1
ATOM 3734 C CA . ASP A 1 488 ? -26.688 28.172 -2.152 1 39 488 ASP A CA 1
ATOM 3735 C C . ASP A 1 488 ? -25.609 27.125 -2.4 1 39 488 ASP A C 1
ATOM 3737 O O . ASP A 1 488 ? -25.047 26.562 -1.455 1 39 488 ASP A O 1
ATOM 3741 N N . GLY A 1 489 ? -25.766 26.438 -3.395 1 37.09 489 GLY A N 1
ATOM 3742 C CA . GLY A 1 489 ? -24.672 25.672 -3.961 1 37.09 489 GLY A CA 1
ATOM 3743 C C . GLY A 1 489 ? -23.312 26.172 -3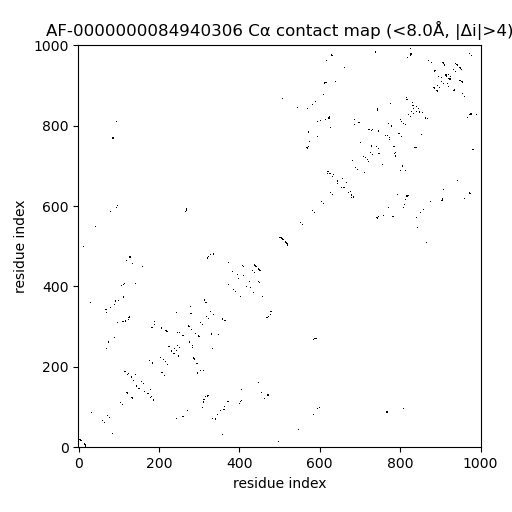.539 1 37.09 489 GLY A C 1
ATOM 3744 O O . GLY A 1 489 ? -23.188 27.25 -2.932 1 37.09 489 GLY A O 1
ATOM 3745 N N . PHE A 1 490 ? -22.281 25.359 -3.6 1 37.59 490 PHE A N 1
ATOM 3746 C CA . PHE A 1 490 ? -20.906 25.719 -3.322 1 37.59 490 PHE A CA 1
ATOM 3747 C C . PHE A 1 490 ? -20.609 27.141 -3.809 1 37.59 490 PHE A C 1
ATOM 3749 O O . PHE A 1 490 ? -20.906 27.484 -4.961 1 37.59 490 PHE A O 1
ATOM 3756 N N . PRO A 1 491 ? -20.672 28.141 -2.955 1 34.19 491 PRO A N 1
ATOM 3757 C CA . PRO A 1 491 ? -20.188 29.375 -3.588 1 34.19 491 PRO A CA 1
ATOM 3758 C C . PRO A 1 491 ? -19.094 29.109 -4.613 1 34.19 491 PRO A C 1
ATOM 3760 O O . PRO A 1 491 ? -18.344 28.125 -4.488 1 34.19 491 PRO A O 1
ATOM 3763 N N . LYS A 1 492 ? -19.203 29.688 -5.781 1 35.31 492 LYS A N 1
ATOM 3764 C CA . LYS A 1 492 ? -18.125 29.656 -6.766 1 35.31 492 LYS A CA 1
ATOM 3765 C C . LYS A 1 492 ? -16.766 29.938 -6.109 1 35.31 492 LYS A C 1
ATOM 3767 O O . LYS A 1 492 ? -16.625 30.906 -5.375 1 35.31 492 LYS A O 1
ATOM 3772 N N . ALA A 1 493 ? -16.078 29.016 -5.715 1 35.22 493 ALA A N 1
ATOM 3773 C CA . ALA A 1 493 ? -14.719 29.281 -5.242 1 35.22 493 ALA A CA 1
ATOM 3774 C C . ALA A 1 493 ? -14.203 30.609 -5.793 1 35.22 493 ALA A C 1
ATOM 3776 O O . ALA A 1 493 ? -14.227 30.844 -7.004 1 35.22 493 ALA A O 1
ATOM 3777 N N . GLU A 1 494 ? -14.359 31.703 -5.121 1 32.28 494 GLU A N 1
ATOM 3778 C CA . GLU A 1 494 ? -13.547 32.844 -5.578 1 32.28 494 GLU A CA 1
ATOM 3779 C C . GLU A 1 494 ? -12.188 32.344 -6.074 1 32.28 494 GLU A C 1
ATOM 3781 O O . GLU A 1 494 ? -11.539 31.531 -5.43 1 32.28 494 GLU A O 1
ATOM 3786 N N . ARG A 1 495 ? -11.945 32.438 -7.297 1 32.34 495 ARG A N 1
ATOM 3787 C CA . ARG A 1 495 ? -10.742 32.094 -8.047 1 32.34 495 ARG A CA 1
ATOM 3788 C C . ARG A 1 495 ? -9.492 32.469 -7.273 1 32.34 495 ARG A C 1
ATOM 3790 O O . ARG A 1 495 ? -9.336 33.625 -6.848 1 32.34 495 ARG A O 1
ATOM 3797 N N . PRO A 1 496 ? -9.016 31.609 -6.586 1 34.25 496 PRO A N 1
ATOM 3798 C CA . PRO A 1 496 ? -7.742 32.188 -6.18 1 34.25 496 PRO A CA 1
ATOM 3799 C C . PRO A 1 496 ? -7.09 33.031 -7.293 1 34.25 496 PRO A C 1
ATOM 3801 O O . PRO A 1 496 ? -7.27 32.719 -8.477 1 34.25 496 PRO A O 1
ATOM 3804 N N . ASN A 1 497 ? -6.973 34.344 -7.105 1 30.3 497 ASN A N 1
ATOM 3805 C CA . ASN A 1 497 ? -6.516 35.25 -8.164 1 30.3 497 ASN A CA 1
ATOM 3806 C C . ASN A 1 497 ? -5.645 34.5 -9.18 1 30.3 497 ASN A C 1
ATOM 3808 O O . ASN A 1 497 ? -5.844 34.656 -10.391 1 30.3 497 ASN A O 1
ATOM 3812 N N . GLY A 1 498 ? -4.254 34.469 -8.828 1 27.17 498 GLY A N 1
ATOM 3813 C CA . GLY A 1 498 ? -3.131 34.344 -9.742 1 27.17 498 GLY A CA 1
ATOM 3814 C C . GLY A 1 498 ? -2.982 32.969 -10.344 1 27.17 498 GLY A C 1
ATOM 3815 O O . GLY A 1 498 ? -1.927 32.625 -10.883 1 27.17 498 GLY A O 1
ATOM 3816 N N . LEU A 1 499 ? -3.859 32.25 -9.977 1 27.17 499 LEU A N 1
ATOM 3817 C CA . LEU A 1 499 ? -3.559 31 -10.68 1 27.17 499 LEU A CA 1
ATOM 3818 C C . LEU A 1 499 ? -3.922 31.109 -12.156 1 27.17 499 LEU A C 1
ATOM 3820 O O . LEU A 1 499 ? -5.102 31.156 -12.508 1 27.17 499 LEU A O 1
ATOM 3824 N N . CYS A 1 500 ? -3.326 32.156 -12.75 1 24.52 500 CYS A N 1
ATOM 3825 C CA . CYS A 1 500 ? -3.359 32.062 -14.203 1 24.52 500 CYS A CA 1
ATOM 3826 C C . CYS A 1 500 ? -3.047 30.625 -14.648 1 24.52 500 CYS A C 1
ATOM 3828 O O . CYS A 1 500 ? -1.964 30.109 -14.367 1 24.52 500 CYS A O 1
ATOM 3830 N N . LEU A 1 501 ? -3.951 29.797 -14.656 1 22.38 501 LEU A N 1
ATOM 3831 C CA . LEU A 1 501 ? -3.775 28.625 -15.516 1 22.38 501 LEU A CA 1
ATOM 3832 C C . LEU A 1 501 ? -3.482 29.047 -16.953 1 22.38 501 LEU A C 1
ATOM 3834 O O . LEU A 1 501 ? -4.105 29.984 -17.469 1 22.38 501 LEU A O 1
ATOM 3838 N N . MET B 1 1 ? -2.592 -7.309 24.422 1 19.23 1 MET B N 1
ATOM 3839 C CA . MET B 1 1 ? -3.023 -8.398 23.547 1 19.23 1 MET B CA 1
ATOM 3840 C C . MET B 1 1 ? -2.699 -8.094 22.094 1 19.23 1 MET B C 1
ATOM 3842 O O . MET B 1 1 ? -3.115 -7.059 21.562 1 19.23 1 MET B O 1
ATOM 3846 N N . GLU B 1 2 ? -1.504 -8.594 21.688 1 24.84 2 GLU B N 1
ATOM 3847 C CA . GLU B 1 2 ? -0.655 -8.547 20.5 1 24.84 2 GLU B CA 1
ATOM 3848 C C . GLU B 1 2 ? -1.406 -9.031 19.266 1 24.84 2 GLU B C 1
ATOM 3850 O O . GLU B 1 2 ? -1.45 -10.227 18.984 1 24.84 2 GLU B O 1
ATOM 3855 N N . SER B 1 3 ? -2.494 -8.602 19.156 1 29.06 3 SER B N 1
ATOM 3856 C CA . SER B 1 3 ? -3.371 -9.227 18.172 1 29.06 3 SER B CA 1
ATOM 3857 C C . SER B 1 3 ? -2.76 -9.18 16.781 1 29.06 3 SER B C 1
ATOM 3859 O O . SER B 1 3 ? -3.432 -9.477 15.789 1 29.06 3 SER B O 1
ATOM 3861 N N . GLY B 1 4 ? -1.818 -8.258 16.625 1 29.55 4 GLY B N 1
ATOM 3862 C CA . GLY B 1 4 ? -1.349 -8.102 15.258 1 29.55 4 GLY B CA 1
ATOM 3863 C C . GLY B 1 4 ? -0.736 -9.375 14.695 1 29.55 4 GLY B C 1
ATOM 3864 O O . GLY B 1 4 ? -0.082 -10.125 15.414 1 29.55 4 GLY B O 1
ATOM 3865 N N . PHE B 1 5 ? -1.388 -10.125 13.953 1 31.22 5 PHE B N 1
ATOM 3866 C CA . PHE B 1 5 ? -0.844 -11.258 13.219 1 31.22 5 PHE B CA 1
ATOM 3867 C C . PHE B 1 5 ? 0.606 -11 12.82 1 31.22 5 PHE B C 1
ATOM 3869 O O . PHE B 1 5 ? 0.891 -10.102 12.023 1 31.22 5 PHE B O 1
ATOM 3876 N N . ARG B 1 6 ? 1.535 -11.055 13.766 1 36.22 6 ARG B N 1
ATOM 3877 C CA . ARG B 1 6 ? 2.959 -10.969 13.453 1 36.22 6 ARG B CA 1
ATOM 3878 C C . ARG B 1 6 ? 3.35 -11.977 12.383 1 36.22 6 ARG B C 1
ATOM 3880 O O . ARG B 1 6 ? 2.633 -12.953 12.141 1 36.22 6 ARG B O 1
ATOM 3887 N N . ALA B 1 7 ? 4.633 -11.703 11.93 1 38.44 7 ALA B N 1
ATOM 3888 C CA . ALA B 1 7 ? 5.539 -12.25 10.922 1 38.44 7 ALA B CA 1
ATOM 3889 C C . ALA B 1 7 ? 5.688 -13.758 11.086 1 38.44 7 ALA B C 1
ATOM 3891 O O . ALA B 1 7 ? 5.496 -14.297 12.188 1 38.44 7 ALA B O 1
ATOM 3892 N N . VAL B 1 8 ? 5.426 -14.469 10.078 1 41.47 8 VAL B N 1
ATOM 3893 C CA . VAL B 1 8 ? 5.883 -15.844 9.953 1 41.47 8 VAL B CA 1
ATOM 3894 C C . VAL B 1 8 ? 7.316 -15.961 10.469 1 41.47 8 VAL B C 1
ATOM 3896 O O . VAL B 1 8 ? 8.195 -15.203 10.055 1 41.47 8 VAL B O 1
ATOM 3899 N N . ASP B 1 9 ? 7.484 -16.172 11.766 1 40.75 9 ASP B N 1
ATOM 3900 C CA . ASP B 1 9 ? 8.828 -16.453 12.258 1 40.75 9 ASP B CA 1
ATOM 3901 C C . ASP B 1 9 ? 9.336 -17.797 11.758 1 40.75 9 ASP B C 1
ATOM 3903 O O . ASP B 1 9 ? 8.656 -18.812 11.898 1 40.75 9 ASP B O 1
ATOM 3907 N N . PHE B 1 10 ? 10.188 -17.656 10.781 1 36.22 10 PHE B N 1
ATOM 3908 C CA . PHE B 1 10 ? 10.844 -18.828 10.227 1 36.22 10 PHE B CA 1
ATOM 3909 C C . PHE B 1 10 ? 12.039 -19.234 11.07 1 36.22 10 PHE B C 1
ATOM 3911 O O . PHE B 1 10 ? 12.977 -19.859 10.57 1 36.22 10 PHE B O 1
ATOM 3918 N N . ALA B 1 11 ? 12.25 -18.891 12.281 1 34.62 11 ALA B N 1
ATOM 3919 C CA . ALA B 1 11 ? 13.547 -19.094 12.93 1 34.62 11 ALA B CA 1
ATOM 3920 C C . ALA B 1 11 ? 14.039 -20.516 12.75 1 34.62 11 ALA B C 1
ATOM 3922 O O . ALA B 1 11 ? 15.195 -20.75 12.398 1 34.62 11 ALA B O 1
ATOM 3923 N N . ASP B 1 12 ? 13.594 -21.609 13.43 1 40.06 12 ASP B N 1
ATOM 3924 C CA . ASP B 1 12 ? 14.188 -22.938 13.523 1 40.06 12 ASP B CA 1
ATOM 3925 C C . ASP B 1 12 ? 13.719 -23.828 12.383 1 40.06 12 ASP B C 1
ATOM 3927 O O . ASP B 1 12 ? 13.625 -25.047 12.531 1 40.06 12 ASP B O 1
ATOM 3931 N N . GLY B 1 13 ? 13.555 -23.328 11.203 1 37.53 13 GLY B N 1
ATOM 3932 C CA . GLY B 1 13 ? 13.125 -24.047 10.008 1 37.53 13 GLY B CA 1
ATOM 3933 C C . GLY B 1 13 ? 11.617 -24.219 9.938 1 37.53 13 GLY B C 1
ATOM 3934 O O . GLY B 1 13 ? 11.109 -24.859 9.016 1 37.53 13 GLY B O 1
ATOM 3935 N N . LYS B 1 14 ? 11.062 -24 11.172 1 39.72 14 LYS B N 1
ATOM 3936 C CA . LYS B 1 14 ? 9.609 -24.141 11.211 1 39.72 14 LYS B CA 1
ATOM 3937 C C . LYS B 1 14 ? 8.922 -22.797 11.023 1 39.72 14 LYS B C 1
ATOM 3939 O O . LYS B 1 14 ? 9.344 -21.797 11.594 1 39.72 14 LYS B O 1
ATOM 3944 N N . MET B 1 15 ? 8.367 -22.719 9.945 1 41.47 15 MET B N 1
ATOM 3945 C CA . MET B 1 15 ? 7.535 -21.547 9.742 1 41.47 15 MET B CA 1
ATOM 3946 C C . MET B 1 15 ? 6.555 -21.359 10.898 1 41.47 15 MET B C 1
ATOM 3948 O O . MET B 1 15 ? 5.754 -22.25 11.188 1 41.47 15 MET B O 1
ATOM 3952 N N . ARG B 1 16 ? 6.887 -20.594 11.969 1 45.75 16 ARG B N 1
ATOM 3953 C CA . ARG B 1 16 ? 5.934 -20.266 13.031 1 45.75 16 ARG B CA 1
ATOM 3954 C C . ARG B 1 16 ? 5.184 -18.969 12.711 1 45.75 16 ARG B C 1
ATOM 3956 O O . ARG B 1 16 ? 5.797 -17.969 12.328 1 45.75 16 ARG B O 1
ATOM 3963 N N . MET B 1 17 ? 4.141 -19.078 12.273 1 42.12 17 MET B N 1
ATOM 3964 C CA . MET B 1 17 ? 3.342 -17.859 12.164 1 42.12 17 MET B CA 1
ATOM 3965 C C . MET B 1 17 ? 2.99 -17.312 13.547 1 42.12 17 MET B C 1
ATOM 3967 O O . MET B 1 17 ? 2.473 -18.047 14.391 1 42.12 17 MET B O 1
ATOM 3971 N N . LEU B 1 18 ? 3.738 -16.547 14.141 1 38.41 18 LEU B N 1
ATOM 3972 C CA . LEU B 1 18 ? 3.564 -16.031 15.492 1 38.41 18 LEU B CA 1
ATOM 3973 C C . LEU B 1 18 ? 2.236 -15.297 15.633 1 38.41 18 LEU B C 1
ATOM 3975 O O . LEU B 1 18 ? 2.031 -14.25 15.008 1 38.41 18 LEU B O 1
ATOM 3979 N N . ARG B 1 19 ? 1.121 -15.828 15.57 1 34.75 19 ARG B N 1
ATOM 3980 C CA . ARG B 1 19 ? 0.043 -15.031 16.156 1 34.75 19 ARG B CA 1
ATOM 3981 C C . ARG B 1 19 ? 0.357 -14.656 17.594 1 34.75 19 ARG B C 1
ATOM 3983 O O . ARG B 1 19 ? 1.177 -15.305 18.25 1 34.75 19 ARG B O 1
ATOM 3990 N N . GLY B 1 20 ? -0.344 -13.711 18.25 1 32.56 20 GLY B N 1
ATOM 3991 C CA . GLY B 1 20 ? -0.437 -13.508 19.688 1 32.56 20 GLY B CA 1
ATOM 3992 C C . GLY B 1 20 ? -0.198 -14.781 20.484 1 32.56 20 GLY B C 1
ATOM 3993 O O . GLY B 1 20 ? 0.254 -15.789 19.938 1 32.56 20 GLY B O 1
ATOM 3994 N N . SER B 1 21 ? -0.853 -14.875 21.812 1 30.55 21 SER B N 1
ATOM 3995 C CA . SER B 1 21 ? -0.791 -15.836 22.906 1 30.55 21 SER B CA 1
ATOM 3996 C C . SER B 1 21 ? -1.17 -17.234 22.453 1 30.55 21 SER B C 1
ATOM 3998 O O . SER B 1 21 ? -1.337 -18.141 23.266 1 30.55 21 SER B O 1
ATOM 4000 N N . ILE B 1 22 ? -1.724 -17.516 21.422 1 30.16 22 ILE B N 1
ATOM 4001 C CA . ILE B 1 22 ? -2.234 -18.875 21.422 1 30.16 22 ILE B CA 1
ATOM 4002 C C . ILE B 1 22 ? -1.075 -19.859 21.297 1 30.16 22 ILE B C 1
ATOM 4004 O O . ILE B 1 22 ? -0.407 -19.906 20.25 1 30.16 22 ILE B O 1
ATOM 4008 N N . LYS B 1 23 ? -0.539 -20.25 22.219 1 36.12 23 LYS B N 1
ATOM 4009 C CA . LYS B 1 23 ? 0.365 -21.359 22.531 1 36.12 23 LYS B CA 1
ATOM 4010 C C . LYS B 1 23 ? -0.133 -22.656 21.922 1 36.12 23 LYS B C 1
ATOM 4012 O O . LYS B 1 23 ? 0.416 -23.734 22.188 1 36.12 23 LYS B O 1
ATOM 4017 N N . GLY B 1 24 ? -1.026 -22.781 20.656 1 34.53 24 GLY B N 1
ATOM 4018 C CA . GLY B 1 24 ? -1.351 -24.109 20.141 1 34.53 24 GLY B CA 1
ATOM 4019 C C . GLY B 1 24 ? -0.884 -24.328 18.703 1 34.53 24 GLY B C 1
ATOM 4020 O O . GLY B 1 24 ? -0.316 -23.422 18.094 1 34.53 24 GLY B O 1
ATOM 4021 N N . LYS B 1 25 ? -0.926 -25.609 18.172 1 39.28 25 LYS B N 1
ATOM 4022 C CA . LYS B 1 25 ? -0.628 -26.141 16.844 1 39.28 25 LYS B CA 1
ATOM 4023 C C . LYS B 1 25 ? -1.299 -25.297 15.758 1 39.28 25 LYS B C 1
ATOM 4025 O O . LYS B 1 25 ? -2.482 -24.969 15.867 1 39.28 25 LYS B O 1
ATOM 4030 N N . TRP B 1 26 ? -0.538 -24.734 15.031 1 42.44 26 TRP B N 1
ATOM 4031 C CA . TRP B 1 26 ? -1.057 -23.938 13.93 1 42.44 26 TRP B CA 1
ATOM 4032 C C . TRP B 1 26 ? -2.033 -24.75 13.078 1 42.44 26 TRP B C 1
ATOM 4034 O O . TRP B 1 26 ? -1.706 -25.844 12.625 1 42.44 26 TRP B O 1
ATOM 4044 N N . ASP B 1 27 ? -3.197 -24.547 13.133 1 49.53 27 ASP B N 1
ATOM 4045 C CA . ASP B 1 27 ? -4.148 -25.016 12.133 1 49.53 27 ASP B CA 1
ATOM 4046 C C . ASP B 1 27 ? -4.273 -24.016 10.984 1 49.53 27 ASP B C 1
ATOM 4048 O O . ASP B 1 27 ? -4.887 -22.953 11.133 1 49.53 27 ASP B O 1
ATOM 4052 N N . PRO B 1 28 ? -3.32 -24.25 9.883 1 52.97 28 PRO B N 1
ATOM 4053 C CA . PRO B 1 28 ? -3.377 -23.359 8.727 1 52.97 28 PRO B CA 1
ATOM 4054 C C . PRO B 1 28 ? -4.805 -22.969 8.352 1 52.97 28 PRO B C 1
ATOM 4056 O O . PRO B 1 28 ? -5.031 -21.891 7.797 1 52.97 28 PRO B O 1
ATOM 4059 N N . MET B 1 29 ? -5.664 -23.812 8.789 1 58.31 29 MET B N 1
ATOM 4060 C CA . MET B 1 29 ? -7.043 -23.547 8.375 1 58.31 29 MET B CA 1
ATOM 4061 C C . MET B 1 29 ? -7.656 -22.422 9.203 1 58.31 29 MET B C 1
ATOM 4063 O O . MET B 1 29 ? -8.594 -21.766 8.758 1 58.31 29 MET B O 1
ATOM 4067 N N . GLN B 1 30 ? -7.082 -22.234 10.305 1 56.72 30 GLN B N 1
ATOM 4068 C CA . GLN B 1 30 ? -7.59 -21.156 11.148 1 56.72 30 GLN B CA 1
ATOM 4069 C C . GLN B 1 30 ? -7.242 -19.781 10.578 1 56.72 30 GLN B C 1
ATOM 4071 O O . GLN B 1 30 ? -7.957 -18.812 10.805 1 56.72 30 GLN B O 1
ATOM 4076 N N . PHE B 1 31 ? -6.207 -19.859 9.742 1 57.44 31 PHE B N 1
ATOM 4077 C CA . PHE B 1 31 ? -5.762 -18.625 9.094 1 57.44 31 PHE B CA 1
ATOM 4078 C C . PHE B 1 31 ? -6.828 -18.094 8.156 1 57.44 31 PHE B C 1
ATOM 4080 O O . PHE B 1 31 ? -6.945 -16.875 7.965 1 57.44 31 PHE B O 1
ATOM 4087 N N . PHE B 1 32 ? -7.664 -18.938 7.805 1 67.75 32 PHE B N 1
ATOM 4088 C CA . PHE B 1 32 ? -8.633 -18.547 6.781 1 67.75 32 PHE B CA 1
ATOM 4089 C C . PHE B 1 32 ? -10.016 -18.359 7.387 1 67.75 32 PHE B C 1
ATOM 4091 O O . PHE B 1 32 ? -10.977 -18.094 6.672 1 67.75 32 PHE B O 1
ATOM 4098 N N . SER B 1 33 ? -10.023 -18.5 8.758 1 70.19 33 SER B N 1
ATOM 4099 C CA . SER B 1 33 ? -11.328 -18.375 9.391 1 70.19 33 SER B CA 1
ATOM 4100 C C . SER B 1 33 ? -11.648 -16.922 9.727 1 70.19 33 SER B C 1
ATOM 4102 O O . SER B 1 33 ? -10.75 -16.141 10.07 1 70.19 33 SER B O 1
ATOM 4104 N N . ARG B 1 34 ? -12.93 -16.562 9.625 1 75.38 34 ARG B N 1
ATOM 4105 C CA . ARG B 1 34 ? -13.398 -15.234 9.977 1 75.38 34 ARG B CA 1
ATOM 4106 C C . ARG B 1 34 ? -13.352 -15.016 11.484 1 75.38 34 ARG B C 1
ATOM 4108 O O . ARG B 1 34 ? -13.562 -15.953 12.258 1 75.38 34 ARG B O 1
ATOM 4115 N N . GLN B 1 35 ? -13.008 -13.805 11.828 1 60.22 35 GLN B N 1
ATOM 4116 C CA . GLN B 1 35 ? -12.961 -13.43 13.242 1 60.22 35 GLN B CA 1
ATOM 4117 C C . GLN B 1 35 ? -14.289 -12.82 13.688 1 60.22 35 GLN B C 1
ATOM 4119 O O . GLN B 1 35 ? -14.641 -12.883 14.875 1 60.22 35 GLN B O 1
ATOM 4124 N N . GLN B 1 36 ? -14.875 -12.023 12.805 1 58.09 36 GLN B N 1
ATOM 4125 C CA . GLN B 1 36 ? -16.141 -11.391 13.133 1 58.09 36 GLN B CA 1
ATOM 4126 C C . GLN B 1 36 ? -17.328 -12.242 12.656 1 58.09 36 GLN B C 1
ATOM 4128 O O . GLN B 1 36 ? -17.188 -13.031 11.719 1 58.09 36 GLN B O 1
ATOM 4133 N N . SER B 1 37 ? -18.344 -11.984 13.359 1 53 37 SER B N 1
ATOM 4134 C CA . SER B 1 37 ? -19.516 -12.836 13.141 1 53 37 SER B CA 1
ATOM 4135 C C . SER B 1 37 ? -20.047 -12.664 11.727 1 53 37 SER B C 1
ATOM 4137 O O . SER B 1 37 ? -20.422 -11.562 11.32 1 53 37 SER B O 1
ATOM 4139 N N . HIS B 1 38 ? -19.844 -13.578 10.93 1 59.5 38 HIS B N 1
ATOM 4140 C CA . HIS B 1 38 ? -20.453 -13.789 9.625 1 59.5 38 HIS B CA 1
ATOM 4141 C C . HIS B 1 38 ? -21.969 -13.578 9.68 1 59.5 38 HIS B C 1
ATOM 4143 O O . HIS B 1 38 ? -22.578 -13.172 8.688 1 59.5 38 HIS B O 1
ATOM 4149 N N . ASP B 1 39 ? -22.391 -13.562 10.898 1 57.28 39 ASP B N 1
ATOM 4150 C CA . ASP B 1 39 ? -23.844 -13.508 11.062 1 57.28 39 ASP B CA 1
ATOM 4151 C C . ASP B 1 39 ? -24.359 -12.094 10.828 1 57.28 39 ASP B C 1
ATOM 4153 O O . ASP B 1 39 ? -25.406 -11.914 10.195 1 57.28 39 ASP B O 1
ATOM 4157 N N . LEU B 1 40 ? -23.688 -11.18 11.289 1 60.19 40 LEU B N 1
ATOM 4158 C CA . LEU B 1 40 ? -24.141 -9.805 11.125 1 60.19 40 LEU B CA 1
ATOM 4159 C C . LEU B 1 40 ? -24.172 -9.422 9.648 1 60.19 40 LEU B C 1
ATOM 4161 O O . LEU B 1 40 ? -25.141 -8.797 9.188 1 60.19 40 LEU B O 1
ATOM 4165 N N . PHE B 1 41 ? -23.25 -9.914 9.016 1 64.5 41 PHE B N 1
ATOM 4166 C CA . PHE B 1 41 ? -23.203 -9.617 7.59 1 64.5 41 PHE B CA 1
ATOM 4167 C C . PHE B 1 41 ? -24.297 -10.383 6.844 1 64.5 41 PHE B C 1
ATOM 4169 O O . PHE B 1 41 ? -24.969 -9.82 5.988 1 64.5 41 PHE B O 1
ATOM 4176 N N . ALA B 1 42 ? -24.375 -11.625 7.223 1 64.31 42 ALA B N 1
ATOM 4177 C CA . ALA B 1 42 ? -25.422 -12.43 6.598 1 64.31 42 ALA B CA 1
ATOM 4178 C C . ALA B 1 42 ? -26.797 -11.789 6.793 1 64.31 42 ALA B C 1
ATOM 4180 O O . ALA B 1 42 ? -27.609 -11.742 5.863 1 64.31 42 ALA B O 1
ATOM 4181 N N . ARG B 1 43 ? -27 -11.273 7.914 1 65 43 ARG B N 1
ATOM 4182 C CA . ARG B 1 43 ? -28.266 -10.609 8.203 1 65 43 ARG B CA 1
ATOM 4183 C C . ARG B 1 43 ? -28.438 -9.367 7.344 1 65 43 ARG B C 1
ATOM 4185 O O . ARG B 1 43 ? -29.547 -9.086 6.859 1 65 43 ARG B O 1
ATOM 4192 N N . THR B 1 44 ? -27.391 -8.742 7.184 1 64 44 THR B N 1
ATOM 4193 C CA . THR B 1 44 ? -27.422 -7.543 6.355 1 64 44 THR B CA 1
ATOM 4194 C C . THR B 1 44 ? -27.75 -7.895 4.906 1 64 44 THR B C 1
ATOM 4196 O O . THR B 1 44 ? -28.578 -7.23 4.277 1 64 44 THR B O 1
ATOM 4199 N N . ILE B 1 45 ? -27.172 -8.93 4.418 1 65.06 45 ILE B N 1
ATOM 4200 C CA . ILE B 1 45 ? -27.406 -9.359 3.041 1 65.06 45 ILE B CA 1
ATOM 4201 C C . ILE B 1 45 ? -28.859 -9.82 2.873 1 65.06 45 ILE B C 1
ATOM 4203 O O . ILE B 1 45 ? -29.484 -9.523 1.859 1 65.06 45 ILE B O 1
ATOM 4207 N N . GLU B 1 46 ? -29.281 -10.586 3.844 1 63.03 46 GLU B N 1
ATOM 4208 C CA . GLU B 1 46 ? -30.688 -11.016 3.812 1 63.03 46 GLU B CA 1
ATOM 4209 C C . GLU B 1 46 ? -31.625 -9.82 3.75 1 63.03 46 GLU B C 1
ATOM 4211 O O . GLU B 1 46 ? -32.625 -9.852 3.033 1 63.03 46 GLU B O 1
ATOM 4216 N N . LYS B 1 47 ? -31.219 -8.898 4.422 1 61.56 47 LYS B N 1
ATOM 4217 C CA . LYS B 1 47 ? -32.031 -7.676 4.438 1 61.56 47 LYS B CA 1
ATOM 4218 C C . LYS B 1 47 ? -32.031 -6.992 3.074 1 61.56 47 LYS B C 1
ATOM 4220 O O . LYS B 1 47 ? -33.062 -6.508 2.607 1 61.56 47 LYS B O 1
ATOM 4225 N N . ILE B 1 48 ? -30.922 -7.039 2.482 1 60.38 48 ILE B N 1
ATOM 4226 C CA . ILE B 1 48 ? -30.766 -6.426 1.17 1 60.38 48 ILE B CA 1
ATOM 4227 C C . ILE B 1 48 ? -31.516 -7.234 0.122 1 60.38 48 ILE B C 1
ATOM 4229 O O . ILE B 1 48 ? -32.188 -6.664 -0.75 1 60.38 48 ILE B O 1
ATOM 4233 N N . ALA B 1 49 ? -31.391 -8.57 0.209 1 57.91 49 ALA B N 1
ATOM 4234 C CA . ALA B 1 49 ? -32.031 -9.477 -0.75 1 57.91 49 ALA B CA 1
ATOM 4235 C C . ALA B 1 49 ? -33.531 -9.445 -0.607 1 57.91 49 ALA B C 1
ATOM 4237 O O . ALA B 1 49 ? -34.25 -9.57 -1.598 1 57.91 49 ALA B O 1
ATOM 4238 N N . ALA B 1 50 ? -34.125 -9.484 0.537 1 53.66 50 ALA B N 1
ATOM 4239 C CA . ALA B 1 50 ? -35.562 -9.469 0.786 1 53.66 50 ALA B CA 1
ATOM 4240 C C . ALA B 1 50 ? -36.219 -8.25 0.151 1 53.66 50 ALA B C 1
ATOM 4242 O O . ALA B 1 50 ? -37.375 -8.305 -0.25 1 53.66 50 ALA B O 1
ATOM 4243 N N . THR B 1 51 ? -35.562 -7.242 0.183 1 46.25 51 THR B N 1
ATOM 4244 C CA . THR B 1 51 ? -36.156 -6.023 -0.325 1 46.25 51 THR B CA 1
ATOM 4245 C C . THR B 1 51 ? -36.188 -6.023 -1.852 1 46.25 51 THR B C 1
ATOM 4247 O O . THR B 1 51 ? -36.969 -5.289 -2.467 1 46.25 51 THR B O 1
ATOM 4250 N N . GLY B 1 52 ? -35.25 -6.605 -2.438 1 42.25 52 GLY B N 1
ATOM 4251 C CA . GLY B 1 52 ? -35.281 -6.695 -3.889 1 42.25 52 GLY B CA 1
ATOM 4252 C C . GLY B 1 52 ? -36.406 -7.559 -4.422 1 42.25 52 GLY B C 1
ATOM 4253 O O . GLY B 1 52 ? -36.594 -7.645 -5.637 1 42.25 52 GLY B O 1
ATOM 4254 N N . GLU B 1 53 ? -36.906 -8.516 -3.703 1 39.22 53 GLU B N 1
ATOM 4255 C CA . GLU B 1 53 ? -38.062 -9.273 -4.211 1 39.22 53 GLU B CA 1
ATOM 4256 C C . GLU B 1 53 ? -39.312 -8.406 -4.273 1 39.22 53 GLU B C 1
ATOM 4258 O O . GLU B 1 53 ? -39.75 -7.859 -3.256 1 39.22 53 GLU B O 1
ATOM 4263 N N . THR B 1 54 ? -39.719 -7.727 -5.211 1 34.5 54 THR B N 1
ATOM 4264 C CA . THR B 1 54 ? -41.062 -7.234 -5.508 1 34.5 54 THR B CA 1
ATOM 4265 C C . THR B 1 54 ? -42.125 -8.188 -4.961 1 34.5 54 THR B C 1
ATOM 4267 O O . THR B 1 54 ? -41.906 -9.398 -4.891 1 34.5 54 THR B O 1
ATOM 4270 N N . ALA B 1 55 ? -43.438 -7.645 -4.473 1 35.19 55 ALA B N 1
ATOM 4271 C CA . ALA B 1 55 ? -44.719 -8.219 -4.094 1 35.19 55 ALA B CA 1
ATOM 4272 C C . ALA B 1 55 ? -45.125 -9.359 -5.031 1 35.19 55 ALA B C 1
ATOM 4274 O O . ALA B 1 55 ? -45.812 -10.305 -4.629 1 35.19 55 ALA B O 1
ATOM 4275 N N . SER B 1 56 ? -45.094 -9.102 -6.293 1 31.17 56 SER B N 1
ATOM 4276 C CA . SER B 1 56 ? -45.719 -10.078 -7.203 1 31.17 56 SER B CA 1
ATOM 4277 C C . SER B 1 56 ? -45.094 -11.461 -7.016 1 31.17 56 SER B C 1
ATOM 4279 O O . SER B 1 56 ? -45.75 -12.477 -7.273 1 31.17 56 SER B O 1
ATOM 4281 N N . SER B 1 57 ? -43.812 -11.531 -6.555 1 31.25 57 SER B N 1
ATOM 4282 C CA . SER B 1 57 ? -43.312 -12.891 -6.461 1 31.25 57 SER B CA 1
ATOM 4283 C C . SER B 1 57 ? -43.5 -13.461 -5.059 1 31.25 57 SER B C 1
ATOM 4285 O O . SER B 1 57 ? -43.031 -14.562 -4.758 1 31.25 57 SER B O 1
ATOM 4287 N N . ARG B 1 58 ? -44.031 -12.703 -4.066 1 34.66 58 ARG B N 1
ATOM 4288 C CA . ARG B 1 58 ? -44.469 -13.391 -2.857 1 34.66 58 ARG B CA 1
ATOM 4289 C C . ARG B 1 58 ? -45.594 -14.359 -3.162 1 34.66 58 ARG B C 1
ATOM 4291 O O . ARG B 1 58 ? -45.969 -15.172 -2.312 1 34.66 58 ARG B O 1
ATOM 4298 N N . LYS B 1 59 ? -46.531 -13.914 -3.912 1 33.69 59 LYS B N 1
ATOM 4299 C CA . LYS B 1 59 ? -47.719 -14.773 -4.051 1 33.69 59 LYS B CA 1
ATOM 4300 C C . LYS B 1 59 ? -47.312 -16.203 -4.367 1 33.69 59 LYS B C 1
ATOM 4302 O O . LYS B 1 59 ? -48.094 -17.141 -4.172 1 33.69 59 LYS B O 1
ATOM 4307 N N . ARG B 1 60 ? -46.25 -16.406 -5.164 1 32.53 60 ARG B N 1
ATOM 4308 C CA . ARG B 1 60 ? -45.969 -17.828 -5.375 1 32.53 60 ARG B CA 1
ATOM 4309 C C . ARG B 1 60 ? -45.156 -18.406 -4.219 1 32.53 60 ARG B C 1
ATOM 4311 O O . ARG B 1 60 ? -44.656 -19.531 -4.301 1 32.53 60 ARG B O 1
ATOM 4318 N N . ALA B 1 61 ? -44.812 -17.703 -3.328 1 34.97 61 ALA B N 1
ATOM 4319 C CA . ALA B 1 61 ? -44.125 -18.328 -2.207 1 34.97 61 ALA B CA 1
ATOM 4320 C C . ALA B 1 61 ? -45.031 -19.281 -1.454 1 34.97 61 ALA B C 1
ATOM 4322 O O . ALA B 1 61 ? -44.594 -20.031 -0.577 1 34.97 61 ALA B O 1
ATOM 4323 N N . ASN B 1 62 ? -46.188 -19.047 -1.253 1 31.2 62 ASN B N 1
ATOM 4324 C CA . ASN B 1 62 ? -47.031 -19.938 -0.448 1 31.2 62 ASN B CA 1
ATOM 4325 C C . ASN B 1 62 ? -47.031 -21.359 -1.024 1 31.2 62 ASN B C 1
ATOM 4327 O O . ASN B 1 62 ? -47.781 -22.219 -0.542 1 31.2 62 ASN B O 1
ATOM 4331 N N . VAL B 1 63 ? -47.125 -21.469 -2.428 1 30.25 63 VAL B N 1
ATOM 4332 C CA . VAL B 1 63 ? -47.312 -22.875 -2.77 1 30.25 63 VAL B CA 1
ATOM 4333 C C . VAL B 1 63 ? -46.094 -23.672 -2.395 1 30.25 63 VAL B C 1
ATOM 4335 O O . VAL B 1 63 ? -44.969 -23.172 -2.486 1 30.25 63 VAL B O 1
ATOM 4338 N N . ALA B 1 64 ? -46.188 -24.953 -1.896 1 34.41 64 ALA B N 1
ATOM 4339 C CA . ALA B 1 64 ? -45.312 -26.016 -1.41 1 34.41 64 ALA B CA 1
ATOM 4340 C C . ALA B 1 64 ? -43.938 -25.922 -2.053 1 34.41 64 ALA B C 1
ATOM 4342 O O . ALA B 1 64 ? -42.938 -25.875 -1.354 1 34.41 64 ALA B O 1
ATOM 4343 N N . GLY B 1 65 ? -43.562 -26.859 -3.105 1 34.91 65 GLY B N 1
ATOM 4344 C CA . GLY B 1 65 ? -42.469 -27.453 -3.869 1 34.91 65 GLY B CA 1
ATOM 4345 C C . GLY B 1 65 ? -41.75 -26.469 -4.777 1 34.91 65 GLY B C 1
ATOM 4346 O O . GLY B 1 65 ? -41.375 -26.797 -5.898 1 34.91 65 GLY B O 1
ATOM 4347 N N . ALA B 1 66 ? -41.875 -25.344 -4.758 1 39.25 66 ALA B N 1
ATOM 4348 C CA . ALA B 1 66 ? -41.375 -24.5 -5.84 1 39.25 66 ALA B CA 1
ATOM 4349 C C . ALA B 1 66 ? -39.906 -24.766 -6.113 1 39.25 66 ALA B C 1
ATOM 4351 O O . ALA B 1 66 ? -39.094 -24.719 -5.199 1 39.25 66 ALA B O 1
ATOM 4352 N N . ALA B 1 67 ? -39.531 -25.484 -6.977 1 45.09 67 ALA B N 1
ATOM 4353 C CA . ALA B 1 67 ? -38.25 -25.969 -7.484 1 45.09 67 ALA B CA 1
ATOM 4354 C C . ALA B 1 67 ? -37.219 -24.875 -7.484 1 45.09 67 ALA B C 1
ATOM 4356 O O . ALA B 1 67 ? -37.469 -23.766 -7.984 1 45.09 67 ALA B O 1
ATOM 4357 N N . ALA B 1 68 ? -36.344 -24.656 -6.527 1 56.5 68 ALA B N 1
ATOM 4358 C CA . ALA B 1 68 ? -35.188 -23.781 -6.371 1 56.5 68 ALA B CA 1
ATOM 4359 C C . ALA B 1 68 ? -34.531 -23.469 -7.719 1 56.5 68 ALA B C 1
ATOM 4361 O O . ALA B 1 68 ? -34.344 -24.375 -8.539 1 56.5 68 ALA B O 1
ATOM 4362 N N . VAL B 1 69 ? -34.688 -22.203 -8.258 1 67.94 69 VAL B N 1
ATOM 4363 C CA . VAL B 1 69 ? -34.031 -21.797 -9.508 1 67.94 69 VAL B CA 1
ATOM 4364 C C . VAL B 1 69 ? -32.531 -22.031 -9.414 1 67.94 69 VAL B C 1
ATOM 4366 O O . VAL B 1 69 ? -31.891 -21.562 -8.477 1 67.94 69 VAL B O 1
ATOM 4369 N N . PRO B 1 70 ? -32.094 -22.906 -10.32 1 77.12 70 PRO B N 1
ATOM 4370 C CA . PRO B 1 70 ? -30.672 -23.141 -10.328 1 77.12 70 PRO B CA 1
ATOM 4371 C C . PRO B 1 70 ? -29.859 -21.859 -10.523 1 77.12 70 PRO B C 1
ATOM 4373 O O . PRO B 1 70 ? -30.328 -20.922 -11.156 1 77.12 70 PRO B O 1
ATOM 4376 N N . PHE B 1 71 ? -28.719 -21.844 -9.93 1 83.94 71 PHE B N 1
ATOM 4377 C CA . PHE B 1 71 ? -27.812 -20.719 -10.102 1 83.94 71 PHE B CA 1
ATOM 4378 C C . PHE B 1 71 ? -27.281 -20.656 -11.523 1 83.94 71 PHE B C 1
ATOM 4380 O O . PHE B 1 71 ? -26.812 -21.672 -12.062 1 83.94 71 PHE B O 1
ATOM 4387 N N . SER B 1 72 ? -27.484 -19.531 -12.164 1 86.19 72 SER B N 1
ATOM 4388 C CA . SER B 1 72 ? -26.875 -19.203 -13.453 1 86.19 72 SER B CA 1
ATOM 4389 C C . SER B 1 72 ? -26.141 -17.875 -13.406 1 86.19 72 SER B C 1
ATOM 4391 O O . SER B 1 72 ? -26.719 -16.844 -13.086 1 86.19 72 SER B O 1
ATOM 4393 N N . PRO B 1 73 ? -24.828 -17.953 -13.695 1 89.56 73 PRO B N 1
ATOM 4394 C CA . PRO B 1 73 ? -24.062 -16.703 -13.578 1 89.56 73 PRO B CA 1
ATOM 4395 C C . PRO B 1 73 ? -24.5 -15.656 -14.594 1 89.56 73 PRO B C 1
ATOM 4397 O O . PRO B 1 73 ? -24.734 -15.984 -15.758 1 89.56 73 PRO B O 1
ATOM 4400 N N . GLY B 1 74 ? -24.688 -14.43 -14.102 1 89.06 74 GLY B N 1
ATOM 4401 C CA . GLY B 1 74 ? -24.984 -13.289 -14.945 1 89.06 74 GLY B CA 1
ATOM 4402 C C . GLY B 1 74 ? -23.812 -12.336 -15.094 1 89.06 74 GLY B C 1
ATOM 4403 O O . GLY B 1 74 ? -22.688 -12.648 -14.68 1 89.06 74 GLY B O 1
ATOM 4404 N N . PRO B 1 75 ? -24.078 -11.234 -15.805 1 92.56 75 PRO B N 1
ATOM 4405 C CA . PRO B 1 75 ? -23 -10.242 -15.945 1 92.56 75 PRO B CA 1
ATOM 4406 C C . PRO B 1 75 ? -22.516 -9.711 -14.602 1 92.56 75 PRO B C 1
ATOM 4408 O O . PRO B 1 75 ? -23.328 -9.367 -13.734 1 92.56 75 PRO B O 1
ATOM 4411 N N . LEU B 1 76 ? -21.234 -9.672 -14.492 1 90.5 76 LEU B N 1
ATOM 4412 C CA . LEU B 1 76 ? -20.594 -9.242 -13.25 1 90.5 76 LEU B CA 1
ATOM 4413 C C . LEU B 1 76 ? -20.75 -7.742 -13.047 1 90.5 76 LEU B C 1
ATOM 4415 O O . LEU B 1 76 ? -20.938 -7.277 -11.922 1 90.5 76 LEU B O 1
ATOM 4419 N N . CYS B 1 77 ? -20.688 -6.902 -14.094 1 88.44 77 CYS B N 1
ATOM 4420 C CA . CYS B 1 77 ? -20.734 -5.445 -14.023 1 88.44 77 CYS B CA 1
ATOM 4421 C C . CYS B 1 77 ? -22.062 -4.965 -13.461 1 88.44 77 CYS B C 1
ATOM 4423 O O . CYS B 1 77 ? -22.141 -3.867 -12.906 1 88.44 77 CYS B O 1
ATOM 4425 N N . GLN B 1 78 ? -23.062 -5.742 -13.555 1 80 78 GLN B N 1
ATOM 4426 C CA . GLN B 1 78 ? -24.391 -5.348 -13.117 1 80 78 GLN B CA 1
ATOM 4427 C C . GLN B 1 78 ? -24.703 -5.891 -11.727 1 80 78 GLN B C 1
ATOM 4429 O O . GLN B 1 78 ? -25.75 -5.598 -11.156 1 80 78 GLN B O 1
ATOM 4434 N N . GLN B 1 79 ? -23.859 -6.648 -11.211 1 76.44 79 GLN B N 1
ATOM 4435 C CA . GLN B 1 79 ? -24.078 -7.277 -9.922 1 76.44 79 GLN B CA 1
ATOM 4436 C C . GLN B 1 79 ? -23.812 -6.305 -8.773 1 76.44 79 GLN B C 1
ATOM 4438 O O . GLN B 1 79 ? -22.797 -5.586 -8.797 1 76.44 79 GLN B O 1
ATOM 4443 N N . GLU B 1 80 ? -24.797 -6.18 -7.891 1 70.06 80 GLU B N 1
ATOM 4444 C CA . GLU B 1 80 ? -24.578 -5.414 -6.668 1 70.06 80 GLU B CA 1
ATOM 4445 C C . GLU B 1 80 ? -23.703 -6.188 -5.684 1 70.06 80 GLU B C 1
ATOM 4447 O O . GLU B 1 80 ? -24 -7.332 -5.344 1 70.06 80 GLU B O 1
ATOM 4452 N N . LEU B 1 81 ? -22.609 -5.68 -5.336 1 76.81 81 LEU B N 1
ATOM 4453 C CA . LEU B 1 81 ? -21.656 -6.355 -4.461 1 76.81 81 LEU B CA 1
ATOM 4454 C C . LEU B 1 81 ? -21.562 -5.637 -3.119 1 76.81 81 LEU B C 1
ATOM 4456 O O . LEU B 1 81 ? -21.406 -4.414 -3.078 1 76.81 81 LEU B O 1
ATOM 4460 N N . VAL B 1 82 ? -21.859 -6.352 -2.057 1 75.56 82 VAL B N 1
ATOM 4461 C CA . VAL B 1 82 ? -21.641 -5.875 -0.697 1 75.56 82 VAL B CA 1
ATOM 4462 C C . VAL B 1 82 ? -20.641 -6.785 0.011 1 75.56 82 VAL B C 1
ATOM 4464 O O . VAL B 1 82 ? -20.781 -8.008 0.005 1 75.56 82 VAL B O 1
ATOM 4467 N N . LEU B 1 83 ? -19.609 -6.199 0.456 1 83.12 83 LEU B N 1
ATOM 4468 C CA . LEU B 1 83 ? -18.609 -6.945 1.199 1 83.12 83 LEU B CA 1
ATOM 4469 C C . LEU B 1 83 ? -18.625 -6.562 2.676 1 83.12 83 LEU B C 1
ATOM 4471 O O . LEU B 1 83 ? -18.875 -5.406 3.02 1 83.12 83 LEU B O 1
ATOM 4475 N N . SER B 1 84 ? -18.391 -7.531 3.518 1 81 84 SER B N 1
ATOM 4476 C CA . SER B 1 84 ? -18.359 -7.293 4.957 1 81 84 SER B CA 1
ATOM 4477 C C . SER B 1 84 ? -17.188 -6.398 5.34 1 81 84 SER B C 1
ATOM 4479 O O . SER B 1 84 ? -16.188 -6.328 4.621 1 81 84 SER B O 1
ATOM 4481 N N . SER B 1 85 ? -17.281 -5.746 6.508 1 77.44 85 SER B N 1
ATOM 4482 C CA . SER B 1 85 ? -16.203 -4.895 7.016 1 77.44 85 SER B CA 1
ATOM 4483 C C . SER B 1 85 ? -14.93 -5.695 7.258 1 77.44 85 SER B C 1
ATOM 4485 O O . SER B 1 85 ? -13.828 -5.199 7.035 1 77.44 85 SER B O 1
ATOM 4487 N N . GLU B 1 86 ? -15.109 -6.914 7.727 1 81.44 86 GLU B N 1
ATOM 4488 C CA . GLU B 1 86 ? -13.953 -7.773 7.965 1 81.44 86 GLU B CA 1
ATOM 4489 C C . GLU B 1 86 ? -13.203 -8.055 6.668 1 81.44 86 GLU B C 1
ATOM 4491 O O . GLU B 1 86 ? -11.969 -8.016 6.637 1 81.44 86 GLU B O 1
ATOM 4496 N N . THR B 1 87 ? -13.984 -8.375 5.625 1 88.38 87 THR B N 1
ATOM 4497 C CA . THR B 1 87 ? -13.383 -8.633 4.32 1 88.38 87 THR B CA 1
ATOM 4498 C C . THR B 1 87 ? -12.656 -7.395 3.807 1 88.38 87 THR B C 1
ATOM 4500 O O . THR B 1 87 ? -11.516 -7.488 3.352 1 88.38 87 THR B O 1
ATOM 4503 N N . LEU B 1 88 ? -13.25 -6.32 3.998 1 85.69 88 LEU B N 1
ATOM 4504 C CA . LEU B 1 88 ? -12.68 -5.074 3.488 1 85.69 88 LEU B CA 1
ATOM 4505 C C . LEU B 1 88 ? -11.422 -4.691 4.266 1 85.69 88 LEU B C 1
ATOM 4507 O O . LEU B 1 88 ? -10.461 -4.188 3.686 1 85.69 88 LEU B O 1
ATOM 4511 N N . ALA B 1 89 ? -11.43 -4.887 5.527 1 84.38 89 ALA B N 1
ATOM 4512 C CA . ALA B 1 89 ? -10.242 -4.637 6.344 1 84.38 89 ALA B CA 1
ATOM 4513 C C . ALA B 1 89 ? -9.086 -5.535 5.918 1 84.38 89 ALA B C 1
ATOM 4515 O O . ALA B 1 89 ? -7.941 -5.082 5.824 1 84.38 89 ALA B O 1
ATOM 4516 N N . ALA B 1 90 ? -9.406 -6.801 5.684 1 87.31 90 ALA B N 1
ATOM 4517 C CA . ALA B 1 90 ? -8.391 -7.746 5.242 1 87.31 90 ALA B CA 1
ATOM 4518 C C . ALA B 1 90 ? -7.82 -7.348 3.883 1 87.31 90 ALA B C 1
ATOM 4520 O O . ALA B 1 90 ? -6.617 -7.469 3.643 1 87.31 90 ALA B O 1
ATOM 4521 N N . VAL B 1 91 ? -8.711 -6.875 3.01 1 92.56 91 VAL B N 1
ATOM 4522 C CA . VAL B 1 91 ? -8.297 -6.434 1.684 1 92.56 91 VAL B CA 1
ATOM 4523 C C . VAL B 1 91 ? -7.301 -5.285 1.812 1 92.56 91 VAL B C 1
ATOM 4525 O O . VAL B 1 91 ? -6.23 -5.309 1.196 1 92.56 91 VAL B O 1
ATOM 4528 N N . SER B 1 92 ? -7.613 -4.344 2.596 1 88.81 92 SER B N 1
ATOM 4529 C CA . SER B 1 92 ? -6.746 -3.186 2.803 1 88.81 92 SER B CA 1
ATOM 4530 C C . SER B 1 92 ? -5.383 -3.604 3.344 1 88.81 92 SER B C 1
ATOM 4532 O O . SER B 1 92 ? -4.348 -3.184 2.824 1 88.81 92 SER B O 1
ATOM 4534 N N . ARG B 1 93 ? -5.348 -4.426 4.332 1 87.19 93 ARG B N 1
ATOM 4535 C CA . ARG B 1 93 ? -4.102 -4.883 4.938 1 87.19 93 ARG B CA 1
ATOM 4536 C C . ARG B 1 93 ? -3.234 -5.617 3.918 1 87.19 93 ARG B C 1
ATOM 4538 O O . ARG B 1 93 ? -2.029 -5.375 3.83 1 87.19 93 ARG B O 1
ATOM 4545 N N . ALA B 1 94 ? -3.869 -6.465 3.211 1 92.25 94 ALA B N 1
ATOM 4546 C CA . ALA B 1 94 ? -3.131 -7.254 2.227 1 92.25 94 ALA B CA 1
ATOM 4547 C C . ALA B 1 94 ? -2.541 -6.359 1.14 1 92.25 94 ALA B C 1
ATOM 4549 O O . ALA B 1 94 ? -1.373 -6.508 0.774 1 92.25 94 ALA B O 1
ATOM 4550 N N . GLU B 1 95 ? -3.365 -5.457 0.634 1 94 95 GLU B N 1
ATOM 4551 C CA . GLU B 1 95 ? -2.914 -4.598 -0.457 1 94 95 GLU B CA 1
ATOM 4552 C C . GLU B 1 95 ? -1.777 -3.684 -0.008 1 94 95 GLU B C 1
ATOM 4554 O O . GLU B 1 95 ? -0.81 -3.48 -0.744 1 94 95 GLU B O 1
ATOM 4559 N N . ILE B 1 96 ? -1.86 -3.16 1.2 1 91.25 96 ILE B N 1
ATOM 4560 C CA . ILE B 1 96 ? -0.803 -2.324 1.757 1 91.25 96 ILE B CA 1
ATOM 4561 C C . ILE B 1 96 ? 0.485 -3.133 1.881 1 91.25 96 ILE B C 1
ATOM 4563 O O . ILE B 1 96 ? 1.551 -2.686 1.45 1 91.25 96 ILE B O 1
ATOM 4567 N N . ALA B 1 97 ? 0.372 -4.316 2.432 1 91.56 97 ALA B N 1
ATOM 4568 C CA . ALA B 1 97 ? 1.542 -5.164 2.652 1 91.56 97 ALA B CA 1
ATOM 4569 C C . ALA B 1 97 ? 2.205 -5.539 1.329 1 91.56 97 ALA B C 1
ATOM 4571 O O . ALA B 1 97 ? 3.43 -5.484 1.204 1 91.56 97 ALA B O 1
ATOM 4572 N N . ILE B 1 98 ? 1.416 -5.883 0.375 1 95.56 98 ILE B N 1
ATOM 4573 C CA . ILE B 1 98 ? 1.923 -6.281 -0.934 1 95.56 98 ILE B CA 1
ATOM 4574 C C . ILE B 1 98 ? 2.621 -5.098 -1.601 1 95.56 98 ILE B C 1
ATOM 4576 O O . ILE B 1 98 ? 3.732 -5.234 -2.119 1 95.56 98 ILE B O 1
ATOM 4580 N N . ALA B 1 99 ? 2.016 -3.973 -1.549 1 93.5 99 ALA B N 1
ATOM 4581 C CA . ALA B 1 99 ? 2.574 -2.773 -2.166 1 93.5 99 ALA B CA 1
ATOM 4582 C C . ALA B 1 99 ? 3.893 -2.381 -1.504 1 93.5 99 ALA B C 1
ATOM 4584 O O . ALA B 1 99 ? 4.855 -2.023 -2.188 1 93.5 99 ALA B O 1
ATOM 4585 N N . ARG B 1 100 ? 3.943 -2.422 -0.187 1 93.19 100 ARG B N 1
ATOM 4586 C CA . ARG B 1 100 ? 5.152 -2.068 0.549 1 93.19 100 ARG B CA 1
ATOM 4587 C C . ARG B 1 100 ? 6.297 -3.016 0.206 1 93.19 100 ARG B C 1
ATOM 4589 O O . ARG B 1 100 ? 7.422 -2.572 -0.046 1 93.19 100 ARG B O 1
ATOM 4596 N N . PHE B 1 101 ? 5.996 -4.281 0.202 1 94.25 101 PHE B N 1
ATOM 4597 C CA . PHE B 1 101 ? 7.047 -5.254 -0.084 1 94.25 101 PHE B CA 1
ATOM 4598 C C . PHE B 1 101 ? 7.566 -5.082 -1.506 1 94.25 101 PHE B C 1
ATOM 4600 O O . PHE B 1 101 ? 8.781 -5.047 -1.729 1 94.25 101 PHE B O 1
ATOM 4607 N N . ASP B 1 102 ? 6.684 -4.977 -2.42 1 95.75 102 ASP B N 1
ATOM 4608 C CA . ASP B 1 102 ? 7.066 -4.801 -3.818 1 95.75 102 ASP B CA 1
ATOM 4609 C C . ASP B 1 102 ? 7.961 -3.574 -3.992 1 95.75 102 ASP B C 1
ATOM 4611 O O . ASP B 1 102 ? 8.992 -3.641 -4.668 1 95.75 102 ASP B O 1
ATOM 4615 N N . THR B 1 103 ? 7.562 -2.461 -3.338 1 93.44 103 THR B N 1
ATOM 4616 C CA . THR B 1 103 ? 8.305 -1.208 -3.445 1 93.44 103 THR B CA 1
ATOM 4617 C C . THR B 1 103 ? 9.664 -1.328 -2.775 1 93.44 103 THR B C 1
ATOM 4619 O O . THR B 1 103 ? 10.648 -0.747 -3.244 1 93.44 103 THR B O 1
ATOM 4622 N N . SER B 1 104 ? 9.75 -2.076 -1.747 1 93.75 104 SER B N 1
ATOM 4623 C CA . SER B 1 104 ? 10.992 -2.229 -0.994 1 93.75 104 SER B CA 1
ATOM 4624 C C . SER B 1 104 ? 12.062 -2.934 -1.824 1 93.75 104 SER B C 1
ATOM 4626 O O . SER B 1 104 ? 13.25 -2.881 -1.494 1 93.75 104 SER B O 1
ATOM 4628 N N . LEU B 1 105 ? 11.648 -3.533 -2.875 1 94.88 105 LEU B N 1
ATOM 4629 C CA . LEU B 1 105 ? 12.586 -4.293 -3.701 1 94.88 105 LEU B CA 1
ATOM 4630 C C . LEU B 1 105 ? 13.25 -3.391 -4.73 1 94.88 105 LEU B C 1
ATOM 4632 O O . LEU B 1 105 ? 14.211 -3.799 -5.387 1 94.88 105 LEU B O 1
ATOM 4636 N N . ASN B 1 106 ? 12.703 -2.178 -4.805 1 91.75 106 ASN B N 1
ATOM 4637 C CA . ASN B 1 106 ? 13.328 -1.262 -5.75 1 91.75 106 ASN B CA 1
ATOM 4638 C C . ASN B 1 106 ? 14.812 -1.074 -5.449 1 91.75 106 ASN B C 1
ATOM 4640 O O . ASN B 1 106 ? 15.188 -0.724 -4.324 1 91.75 106 ASN B O 1
ATOM 4644 N N . GLY B 1 107 ? 15.625 -1.351 -6.406 1 89.81 107 GLY B N 1
ATOM 4645 C CA . GLY B 1 107 ? 17.062 -1.165 -6.258 1 89.81 107 GLY B CA 1
ATOM 4646 C C . GLY B 1 107 ? 17.75 -2.318 -5.547 1 89.81 107 GLY B C 1
ATOM 4647 O O . GLY B 1 107 ? 18.969 -2.314 -5.371 1 89.81 107 GLY B O 1
ATOM 4648 N N . SER B 1 108 ? 16.984 -3.311 -5.145 1 92.88 108 SER B N 1
ATOM 4649 C CA . SER B 1 108 ? 17.547 -4.461 -4.457 1 92.88 108 SER B CA 1
ATOM 4650 C C . SER B 1 108 ? 18.344 -5.34 -5.418 1 92.88 108 SER B C 1
ATOM 4652 O O . SER B 1 108 ? 17.906 -5.59 -6.543 1 92.88 108 SER B O 1
ATOM 4654 N N . CYS B 1 109 ? 19.469 -5.82 -4.961 1 94 109 CYS B N 1
ATOM 4655 C CA . CYS B 1 109 ? 20.281 -6.711 -5.777 1 94 109 CYS B CA 1
ATOM 4656 C C . CYS B 1 109 ? 19.656 -8.094 -5.875 1 94 109 CYS B C 1
ATOM 4658 O O . CYS B 1 109 ? 20.047 -8.898 -6.723 1 94 109 CYS B O 1
ATOM 4660 N N . LEU B 1 110 ? 18.688 -8.414 -5.035 1 95.5 110 LEU B N 1
ATOM 4661 C CA . LEU B 1 110 ? 18.078 -9.734 -4.992 1 95.5 110 LEU B CA 1
ATOM 4662 C C . LEU B 1 110 ? 16.812 -9.773 -5.832 1 95.5 110 LEU B C 1
ATOM 4664 O O . LEU B 1 110 ? 16.156 -10.82 -5.938 1 95.5 110 LEU B O 1
ATOM 4668 N N . LEU B 1 111 ? 16.422 -8.688 -6.387 1 96.44 111 LEU B N 1
ATOM 4669 C CA . LEU B 1 111 ? 15.133 -8.547 -7.062 1 96.44 111 LEU B CA 1
ATOM 4670 C C . LEU B 1 111 ? 14.953 -9.633 -8.117 1 96.44 111 LEU B C 1
ATOM 4672 O O . LEU B 1 111 ? 13.961 -10.359 -8.109 1 96.44 111 LEU B O 1
ATOM 4676 N N . ASP B 1 112 ? 15.914 -9.82 -8.969 1 95.62 112 ASP B N 1
ATOM 4677 C CA . ASP B 1 112 ? 15.789 -10.758 -10.078 1 95.62 112 ASP B CA 1
ATOM 4678 C C . ASP B 1 112 ? 15.688 -12.195 -9.57 1 95.62 112 ASP B C 1
ATOM 4680 O O . ASP B 1 112 ? 14.891 -12.984 -10.078 1 95.62 112 ASP B O 1
ATOM 4684 N N . SER B 1 113 ? 16.547 -12.516 -8.625 1 96.44 113 SER B N 1
ATOM 4685 C CA . SER B 1 113 ? 16.531 -13.867 -8.07 1 96.44 113 SER B CA 1
ATOM 4686 C C . SER B 1 113 ? 15.203 -14.172 -7.383 1 96.44 113 SER B C 1
ATOM 4688 O O . SER B 1 113 ? 14.656 -15.266 -7.535 1 96.44 113 SER B O 1
ATOM 4690 N N . LEU B 1 114 ? 14.75 -13.211 -6.641 1 96.5 114 LEU B N 1
ATOM 4691 C CA . LEU B 1 114 ? 13.477 -13.383 -5.941 1 96.5 114 LEU B CA 1
ATOM 4692 C C . LEU B 1 114 ? 12.328 -13.531 -6.934 1 96.5 114 LEU B C 1
ATOM 4694 O O . LEU B 1 114 ? 11.43 -14.352 -6.73 1 96.5 114 LEU B O 1
ATOM 4698 N N . ARG B 1 115 ? 12.359 -12.719 -7.949 1 96.88 115 ARG B N 1
ATOM 4699 C CA . ARG B 1 115 ? 11.352 -12.773 -9 1 96.88 115 ARG B CA 1
ATOM 4700 C C . ARG B 1 115 ? 11.266 -14.164 -9.609 1 96.88 115 ARG B C 1
ATOM 4702 O O . ARG B 1 115 ? 10.172 -14.711 -9.766 1 96.88 115 ARG B O 1
ATOM 4709 N N . GLN B 1 116 ? 12.367 -14.742 -9.93 1 96 116 GLN B N 1
ATOM 4710 C CA . GLN B 1 116 ? 12.422 -16.078 -10.508 1 96 116 GLN B CA 1
ATOM 4711 C C . GLN B 1 116 ? 11.914 -17.125 -9.523 1 96 116 GLN B C 1
ATOM 4713 O O . GLN B 1 116 ? 11.094 -17.969 -9.875 1 96 116 GLN B O 1
ATOM 4718 N N . GLY B 1 117 ? 12.391 -17.031 -8.344 1 95.56 117 GLY B N 1
ATOM 4719 C CA . GLY B 1 117 ? 12.008 -18.016 -7.336 1 95.56 117 GLY B CA 1
ATOM 4720 C C . GLY B 1 117 ? 10.523 -18 -7.016 1 95.56 117 GLY B C 1
ATOM 4721 O O . GLY B 1 117 ? 9.891 -19.047 -6.953 1 95.56 117 GLY B O 1
ATOM 4722 N N . LEU B 1 118 ? 9.984 -16.844 -6.82 1 96.19 118 LEU B N 1
ATOM 4723 C CA . LEU B 1 118 ? 8.578 -16.734 -6.465 1 96.19 118 LEU B CA 1
ATOM 4724 C C . LEU B 1 118 ? 7.684 -17.156 -7.625 1 96.19 118 LEU B C 1
ATOM 4726 O O . LEU B 1 118 ? 6.648 -17.797 -7.414 1 96.19 118 LEU B O 1
ATOM 4730 N N . ALA B 1 119 ? 8.055 -16.781 -8.836 1 97 119 ALA B N 1
ATOM 4731 C CA . ALA B 1 119 ? 7.293 -17.219 -10.008 1 97 119 ALA B CA 1
ATOM 4732 C C . ALA B 1 119 ? 7.305 -18.734 -10.141 1 97 119 ALA B C 1
ATOM 4734 O O . ALA B 1 119 ? 6.301 -19.344 -10.531 1 97 119 ALA B O 1
ATOM 4735 N N . ARG B 1 120 ? 8.43 -19.344 -9.844 1 96 120 ARG B N 1
ATOM 4736 C CA . ARG B 1 120 ? 8.539 -20.797 -9.898 1 96 120 ARG B CA 1
ATOM 4737 C C . ARG B 1 120 ? 7.621 -21.453 -8.875 1 96 120 ARG B C 1
ATOM 4739 O O . ARG B 1 120 ? 6.945 -22.438 -9.18 1 96 120 ARG B O 1
ATOM 4746 N N . ILE B 1 121 ? 7.602 -20.891 -7.691 1 94.06 121 ILE B N 1
ATOM 4747 C CA . ILE B 1 121 ? 6.723 -21.422 -6.652 1 94.06 121 ILE B CA 1
ATOM 4748 C C . ILE B 1 121 ? 5.266 -21.266 -7.086 1 94.06 121 ILE B C 1
ATOM 4750 O O . ILE B 1 121 ? 4.445 -22.156 -6.832 1 94.06 121 ILE B O 1
ATOM 4754 N N . GLU B 1 122 ? 4.977 -20.141 -7.656 1 95.75 122 GLU B N 1
ATOM 4755 C CA . GLU B 1 122 ? 3.623 -19.938 -8.164 1 95.75 122 GLU B CA 1
ATOM 4756 C C . GLU B 1 122 ? 3.25 -21 -9.195 1 95.75 122 GLU B C 1
ATOM 4758 O O . GLU B 1 122 ? 2.148 -21.547 -9.148 1 95.75 122 GLU B O 1
ATOM 4763 N N . GLY B 1 123 ? 4.172 -21.281 -10.117 1 95.25 123 GLY B N 1
ATOM 4764 C CA . GLY B 1 123 ? 3.926 -22.312 -11.102 1 95.25 123 GLY B CA 1
ATOM 4765 C C . GLY B 1 123 ? 3.703 -23.688 -10.492 1 95.25 123 GLY B C 1
ATOM 4766 O O . GLY B 1 123 ? 2.725 -24.359 -10.805 1 95.25 123 GLY B O 1
ATOM 4767 N N . VAL B 1 124 ? 4.566 -24.047 -9.609 1 94.06 124 VAL B N 1
ATOM 4768 C CA . VAL B 1 124 ? 4.492 -25.359 -8.953 1 94.06 124 VAL B CA 1
ATOM 4769 C C . VAL B 1 124 ? 3.193 -25.453 -8.156 1 94.06 124 VAL B C 1
ATOM 4771 O O . VAL B 1 124 ? 2.482 -26.453 -8.242 1 94.06 124 VAL B O 1
ATOM 4774 N N . SER B 1 125 ? 2.889 -24.391 -7.438 1 93.5 125 SER B N 1
ATOM 4775 C CA . SER B 1 125 ? 1.689 -24.375 -6.605 1 93.5 125 SER B CA 1
ATOM 4776 C C . SER B 1 125 ? 0.427 -24.484 -7.457 1 93.5 125 SER B C 1
ATOM 4778 O O . SER B 1 125 ? -0.509 -25.203 -7.105 1 93.5 125 SER B O 1
ATOM 4780 N N . THR B 1 126 ? 0.373 -23.766 -8.484 1 93.44 126 THR B N 1
ATOM 4781 C CA . THR B 1 126 ? -0.79 -23.75 -9.367 1 93.44 126 THR B CA 1
ATOM 4782 C C . THR B 1 126 ? -1.058 -25.156 -9.922 1 93.44 126 THR B C 1
ATOM 4784 O O . THR B 1 126 ? -2.193 -25.625 -9.891 1 93.44 126 THR B O 1
ATOM 4787 N N . ILE B 1 127 ? -0.05 -25.828 -10.398 1 91.19 127 ILE B N 1
ATOM 4788 C CA . ILE B 1 127 ? -0.205 -27.125 -11.047 1 91.19 127 ILE B CA 1
ATOM 4789 C C . ILE B 1 127 ? -0.543 -28.188 -10.008 1 91.19 127 ILE B C 1
ATOM 4791 O O . ILE B 1 127 ? -1.282 -29.125 -10.297 1 91.19 127 ILE B O 1
ATOM 4795 N N . ARG B 1 128 ? -0.116 -28.031 -8.828 1 90.88 128 ARG B N 1
ATOM 4796 C CA . ARG B 1 128 ? -0.441 -28.969 -7.766 1 90.88 128 ARG B CA 1
ATOM 4797 C C . ARG B 1 128 ? -1.947 -29.047 -7.535 1 90.88 128 ARG B C 1
ATOM 4799 O O . ARG B 1 128 ? -2.471 -30.078 -7.121 1 90.88 128 ARG B O 1
ATOM 4806 N N . THR B 1 129 ? -2.645 -28 -7.793 1 88.75 129 THR B N 1
ATOM 4807 C CA . THR B 1 129 ? -4.09 -27.969 -7.602 1 88.75 129 THR B CA 1
ATOM 4808 C C . THR B 1 129 ? -4.789 -28.859 -8.633 1 88.75 129 THR B C 1
ATOM 4810 O O . THR B 1 129 ? -5.996 -29.094 -8.539 1 88.75 129 THR B O 1
ATOM 4813 N N . MET B 1 130 ? -4.066 -29.312 -9.57 1 85.75 130 MET B N 1
ATOM 4814 C CA . MET B 1 130 ? -4.602 -30.219 -10.578 1 85.75 130 MET B CA 1
ATOM 4815 C C . MET B 1 130 ? -4.41 -31.672 -10.156 1 85.75 130 MET B C 1
ATOM 4817 O O . MET B 1 130 ? -4.727 -32.594 -10.914 1 85.75 130 MET B O 1
ATOM 4821 N N . GLY B 1 131 ? -3.824 -31.891 -9.055 1 86.88 131 GLY B N 1
ATOM 4822 C CA . GLY B 1 131 ? -3.674 -33.219 -8.508 1 86.88 131 GLY B CA 1
ATOM 4823 C C . GLY B 1 131 ? -2.385 -33.906 -8.93 1 86.88 131 GLY B C 1
ATOM 4824 O O . GLY B 1 131 ? -2.252 -35.125 -8.82 1 86.88 131 GLY B O 1
ATOM 4825 N N . VAL B 1 132 ? -1.506 -33.156 -9.539 1 89.75 132 VAL B N 1
ATOM 4826 C CA . VAL B 1 132 ? -0.215 -33.688 -9.961 1 89.75 132 VAL B CA 1
ATOM 4827 C C . VAL B 1 132 ? 0.908 -32.969 -9.211 1 89.75 132 VAL B C 1
ATOM 4829 O O . VAL B 1 132 ? 0.684 -31.938 -8.586 1 89.75 132 VAL B O 1
ATOM 4832 N N . LYS B 1 133 ? 2.09 -33.594 -9.266 1 91.44 133 LYS B N 1
ATOM 4833 C CA . LYS B 1 133 ? 3.174 -33.125 -8.422 1 91.44 133 LYS B CA 1
ATOM 4834 C C . LYS B 1 133 ? 4.379 -32.688 -9.258 1 91.44 133 LYS B C 1
ATOM 4836 O O . LYS B 1 133 ? 5.297 -33.469 -9.477 1 91.44 133 LYS B O 1
ATOM 4841 N N . PRO B 1 134 ? 4.465 -31.406 -9.57 1 92.69 134 PRO B N 1
ATOM 4842 C CA . PRO B 1 134 ? 5.691 -30.922 -10.211 1 92.69 134 PRO B CA 1
ATOM 4843 C C . PRO B 1 134 ? 6.879 -30.875 -9.25 1 92.69 134 PRO B C 1
ATOM 4845 O O . PRO B 1 134 ? 6.695 -30.969 -8.031 1 92.69 134 PRO B O 1
ATOM 4848 N N . SER B 1 135 ? 8.016 -30.844 -9.812 1 90.94 135 SER B N 1
ATOM 4849 C CA . SER B 1 135 ? 9.25 -30.766 -9.047 1 90.94 135 SER B CA 1
ATOM 4850 C C . SER B 1 135 ? 9.922 -29.406 -9.234 1 90.94 135 SER B C 1
ATOM 4852 O O . SER B 1 135 ? 10.219 -29 -10.359 1 90.94 135 SER B O 1
ATOM 4854 N N . TYR B 1 136 ? 10.164 -28.766 -8.148 1 92.12 136 TYR B N 1
ATOM 4855 C CA . TYR B 1 136 ? 10.828 -27.469 -8.211 1 92.12 136 TYR B CA 1
ATOM 4856 C C . TYR B 1 136 ? 12.211 -27.594 -8.844 1 92.12 136 TYR B C 1
ATOM 4858 O O . TYR B 1 136 ? 12.594 -26.781 -9.68 1 92.12 136 TYR B O 1
ATOM 4866 N N . ARG B 1 137 ? 12.977 -28.562 -8.383 1 90.5 137 ARG B N 1
ATOM 4867 C CA . ARG B 1 137 ? 14.312 -28.781 -8.922 1 90.5 137 ARG B CA 1
ATOM 4868 C C . ARG B 1 137 ? 14.266 -29 -10.43 1 90.5 137 ARG B C 1
ATOM 4870 O O . ARG B 1 137 ? 15.094 -28.469 -11.164 1 90.5 137 ARG B O 1
ATOM 4877 N N . MET B 1 138 ? 13.359 -29.828 -10.82 1 90.5 138 MET B N 1
ATOM 4878 C CA . MET B 1 138 ? 13.242 -30.109 -12.25 1 90.5 138 MET B CA 1
ATOM 4879 C C . MET B 1 138 ? 12.859 -28.859 -13.031 1 90.5 138 MET B C 1
ATOM 4881 O O . MET B 1 138 ? 13.25 -28.703 -14.188 1 90.5 138 MET B O 1
ATOM 4885 N N . CYS B 1 139 ? 12.102 -27.969 -12.414 1 92 139 CYS B N 1
ATOM 4886 C CA . CYS B 1 139 ? 11.82 -26.688 -13.055 1 92 139 CYS B CA 1
ATOM 4887 C C . CYS B 1 139 ? 13.109 -25.922 -13.336 1 92 139 CYS B C 1
ATOM 4889 O O . CYS B 1 139 ? 13.273 -25.344 -14.406 1 92 139 CYS B O 1
ATOM 4891 N N . CYS B 1 140 ? 14.023 -25.906 -12.375 1 92.38 140 CYS B N 1
ATOM 4892 C CA . CYS B 1 140 ? 15.305 -25.234 -12.539 1 92.38 140 CYS B CA 1
ATOM 4893 C C . CYS B 1 140 ? 16.094 -25.844 -13.688 1 92.38 140 CYS B C 1
ATOM 4895 O O . CYS B 1 140 ? 16.703 -25.125 -14.484 1 92.38 140 CYS B O 1
ATOM 4897 N N . ILE B 1 141 ? 16.078 -27.109 -13.758 1 89.75 141 ILE B N 1
ATOM 4898 C CA . ILE B 1 141 ? 16.797 -27.828 -14.805 1 89.75 141 ILE B CA 1
ATOM 4899 C C . ILE B 1 141 ? 16.188 -27.516 -16.156 1 89.75 141 ILE B C 1
ATOM 4901 O O . ILE B 1 141 ? 16.891 -27.281 -17.141 1 89.75 141 ILE B O 1
ATOM 4905 N N . LEU B 1 142 ? 14.883 -27.531 -16.188 1 87.94 142 LEU B N 1
ATOM 4906 C CA . LEU B 1 142 ? 14.18 -27.219 -17.422 1 87.94 142 LEU B CA 1
ATOM 4907 C C . LEU B 1 142 ? 14.523 -25.812 -17.906 1 87.94 142 LEU B C 1
ATOM 4909 O O . LEU B 1 142 ? 14.633 -25.578 -19.109 1 87.94 142 LEU B O 1
ATOM 4913 N N . GLU B 1 143 ? 14.625 -24.906 -17.031 1 88.31 143 GLU B N 1
ATOM 4914 C CA . GLU B 1 143 ? 14.977 -23.547 -17.375 1 88.31 143 GLU B CA 1
ATOM 4915 C C . GLU B 1 143 ? 16.359 -23.469 -18 1 88.31 143 GLU B C 1
ATOM 4917 O O . GLU B 1 143 ? 16.578 -22.734 -18.969 1 88.31 143 GLU B O 1
ATOM 4922 N N . PHE B 1 144 ? 17.266 -24.172 -17.406 1 89.12 144 PHE B N 1
ATOM 4923 C CA . PHE B 1 144 ? 18.594 -24.25 -17.984 1 89.12 144 PHE B CA 1
ATOM 4924 C C . PHE B 1 144 ? 18.562 -24.859 -19.375 1 89.12 144 PHE B C 1
ATOM 4926 O O . PHE B 1 144 ? 19.203 -24.344 -20.297 1 89.12 144 PHE B O 1
ATOM 4933 N N . ALA B 1 145 ? 17.812 -25.906 -19.469 1 83.88 145 ALA B N 1
ATOM 4934 C CA . ALA B 1 145 ? 17.703 -26.594 -20.75 1 83.88 145 ALA B CA 1
ATOM 4935 C C . ALA B 1 145 ? 17.109 -25.688 -21.812 1 83.88 145 ALA B C 1
ATOM 4937 O O . ALA B 1 145 ? 17.531 -25.703 -22.969 1 83.88 145 ALA B O 1
ATOM 4938 N N . SER B 1 146 ? 16.109 -24.984 -21.438 1 82.81 146 SER B N 1
ATOM 4939 C CA . SER B 1 146 ? 15.484 -24.047 -22.359 1 82.81 146 SER B CA 1
ATOM 4940 C C . SER B 1 146 ? 16.469 -22.969 -22.812 1 82.81 146 SER B C 1
ATOM 4942 O O . SER B 1 146 ? 16.438 -22.562 -23.969 1 82.81 146 SER B O 1
ATOM 4944 N N . TRP B 1 147 ? 17.219 -22.438 -21.938 1 82.88 147 TRP B N 1
ATOM 4945 C CA . TRP B 1 147 ? 18.234 -21.453 -22.281 1 82.88 147 TRP B CA 1
ATOM 4946 C C . TRP B 1 147 ? 19.234 -22.016 -23.281 1 82.88 147 TRP B C 1
ATOM 4948 O O . TRP B 1 147 ? 19.625 -21.344 -24.234 1 82.88 147 TRP B O 1
ATOM 4958 N N . GLU B 1 148 ? 19.719 -23.188 -23.047 1 79.88 148 GLU B N 1
ATOM 4959 C CA . GLU B 1 148 ? 20.719 -23.828 -23.875 1 79.88 148 GLU B CA 1
ATOM 4960 C C . GLU B 1 148 ? 20.219 -23.969 -25.312 1 79.88 148 GLU B C 1
ATOM 4962 O O . GLU B 1 148 ? 21.016 -23.891 -26.266 1 79.88 148 GLU B O 1
ATOM 4967 N N . CYS B 1 149 ? 19 -24.156 -25.406 1 75.56 149 CYS B N 1
ATOM 4968 C CA . CYS B 1 149 ? 18.422 -24.375 -26.734 1 75.56 149 CYS B CA 1
ATOM 4969 C C . CYS B 1 149 ? 18.031 -23.062 -27.391 1 75.56 149 CYS B C 1
ATOM 4971 O O . CYS B 1 149 ? 17.469 -23.047 -28.484 1 75.56 149 CYS B O 1
ATOM 4973 N N . GLY B 1 150 ? 18.438 -21.828 -26.922 1 69.31 150 GLY B N 1
ATOM 4974 C CA . GLY B 1 150 ? 18.156 -20.531 -27.484 1 69.31 150 GLY B CA 1
ATOM 4975 C C . GLY B 1 150 ? 16.719 -20.078 -27.266 1 69.31 150 GLY B C 1
ATOM 4976 O O . GLY B 1 150 ? 16.172 -19.312 -28.062 1 69.31 150 GLY B O 1
ATOM 4977 N N . GLY B 1 151 ? 16.141 -20.406 -26.203 1 57.91 151 GLY B N 1
ATOM 4978 C CA . GLY B 1 151 ? 14.812 -19.922 -25.859 1 57.91 151 GLY B CA 1
ATOM 4979 C C . GLY B 1 151 ? 13.703 -20.594 -26.641 1 57.91 151 GLY B C 1
ATOM 4980 O O . GLY B 1 151 ? 12.531 -20.25 -26.484 1 57.91 151 GLY B O 1
ATOM 4981 N N . VAL B 1 152 ? 14.055 -21.297 -27.812 1 45.78 152 VAL B N 1
ATOM 4982 C CA . VAL B 1 152 ? 13.008 -21.859 -28.656 1 45.78 152 VAL B CA 1
ATOM 4983 C C . VAL B 1 152 ? 12.219 -22.906 -27.891 1 45.78 152 VAL B C 1
ATOM 4985 O O . VAL B 1 152 ? 12.758 -23.578 -27 1 45.78 152 VAL B O 1
ATOM 4988 N N . ALA B 1 153 ? 10.93 -22.688 -27.797 1 47.41 153 ALA B N 1
ATOM 4989 C CA . ALA B 1 153 ? 9.844 -23.391 -27.109 1 47.41 153 ALA B CA 1
ATOM 4990 C C . ALA B 1 153 ? 10.125 -24.875 -27 1 47.41 153 ALA B C 1
ATOM 4992 O O . ALA B 1 153 ? 9.453 -25.594 -26.25 1 47.41 153 ALA B O 1
ATOM 4993 N N . ALA B 1 154 ? 10.641 -25.531 -28.125 1 42.5 154 ALA B N 1
ATOM 4994 C CA . ALA B 1 154 ? 10.562 -26.984 -28.172 1 42.5 154 ALA B CA 1
ATOM 4995 C C . ALA B 1 154 ? 11.633 -27.625 -27.281 1 42.5 154 ALA B C 1
ATOM 4997 O O . ALA B 1 154 ? 12.82 -27.375 -27.453 1 42.5 154 ALA B O 1
ATOM 4998 N N . PHE B 1 155 ? 11.25 -27.812 -26 1 45.94 155 PHE B N 1
ATOM 4999 C CA . PHE B 1 155 ? 12.047 -28.719 -25.203 1 45.94 155 PHE B CA 1
ATOM 5000 C C . PHE B 1 155 ? 12.609 -29.859 -26.047 1 45.94 155 PHE B C 1
ATOM 5002 O O . PHE B 1 155 ? 11.859 -30.672 -26.578 1 45.94 155 PHE B O 1
ATOM 5009 N N . SER B 1 156 ? 13.508 -29.656 -26.875 1 43.28 156 SER B N 1
ATOM 5010 C CA . SER B 1 156 ? 14.094 -30.844 -27.5 1 43.28 156 SER B CA 1
ATOM 5011 C C . SER B 1 156 ? 14.906 -31.656 -26.5 1 43.28 156 SER B C 1
ATOM 5013 O O . SER B 1 156 ? 15.898 -31.156 -25.953 1 43.28 156 SER B O 1
ATOM 5015 N N . PRO B 1 157 ? 14.32 -32.5 -25.906 1 44.66 157 PRO B N 1
ATOM 5016 C CA . PRO B 1 157 ? 15 -33.438 -25 1 44.66 157 PRO B CA 1
ATOM 5017 C C . PRO B 1 157 ? 16.438 -33.719 -25.422 1 44.66 157 PRO B C 1
ATOM 5019 O O . PRO B 1 157 ? 17.297 -33.938 -24.562 1 44.66 157 PRO B O 1
ATOM 5022 N N . ALA B 1 158 ? 16.609 -33.875 -26.75 1 41.81 158 ALA B N 1
ATOM 5023 C CA . ALA B 1 158 ? 17.875 -34.344 -27.281 1 41.81 158 ALA B CA 1
ATOM 5024 C C . ALA B 1 158 ? 18.984 -33.312 -27.031 1 41.81 158 ALA B C 1
ATOM 5026 O O . ALA B 1 158 ? 20.172 -33.656 -27 1 41.81 158 ALA B O 1
ATOM 5027 N N . ALA B 1 159 ? 18.797 -32.094 -27.219 1 49 159 ALA B N 1
ATOM 5028 C CA . ALA B 1 159 ? 19.859 -31.109 -27.328 1 49 159 ALA B CA 1
ATOM 5029 C C . ALA B 1 159 ? 20.391 -30.703 -25.938 1 49 159 ALA B C 1
ATOM 5031 O O . ALA B 1 159 ? 21.422 -30.047 -25.828 1 49 159 ALA B O 1
ATOM 5032 N N . ALA B 1 160 ? 19.672 -30.984 -24.766 1 53.47 160 ALA B N 1
ATOM 5033 C CA . ALA B 1 160 ? 20.062 -30.297 -23.547 1 53.47 160 ALA B CA 1
ATOM 5034 C C . ALA B 1 160 ? 21.047 -31.141 -22.734 1 53.47 160 ALA B C 1
ATOM 5036 O O . ALA B 1 160 ? 21.016 -32.375 -22.812 1 53.47 160 ALA B O 1
ATOM 5037 N N . GLY B 1 161 ? 22.266 -30.609 -22.469 1 57.06 161 GLY B N 1
ATOM 5038 C CA . GLY B 1 161 ? 23.203 -31.156 -21.484 1 57.06 161 GLY B CA 1
ATOM 5039 C C . GLY B 1 161 ? 22.531 -31.906 -20.359 1 57.06 161 GLY B C 1
ATOM 5040 O O . GLY B 1 161 ? 23.094 -32.844 -19.812 1 57.06 161 GLY B O 1
ATOM 5041 N N . MET B 1 162 ? 21.281 -31.594 -20.156 1 63.84 162 MET B N 1
ATOM 5042 C CA . MET B 1 162 ? 20.609 -32.25 -19.031 1 63.84 162 MET B CA 1
ATOM 5043 C C . MET B 1 162 ? 19.516 -33.188 -19.531 1 63.84 162 MET B C 1
ATOM 5045 O O . MET B 1 162 ? 18.578 -33.531 -18.797 1 63.84 162 MET B O 1
ATOM 5049 N N . ALA B 1 163 ? 19.594 -33.625 -20.719 1 66.5 163 ALA B N 1
ATOM 5050 C CA . ALA B 1 163 ? 18.609 -34.5 -21.344 1 66.5 163 ALA B CA 1
ATOM 5051 C C . ALA B 1 163 ? 18.453 -35.781 -20.562 1 66.5 163 ALA B C 1
ATOM 5053 O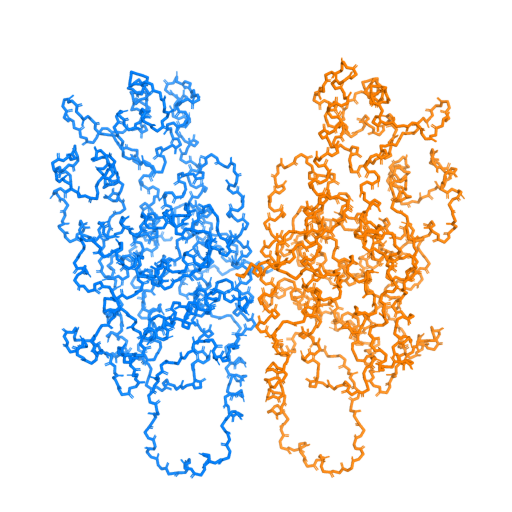 O . ALA B 1 163 ? 17.328 -36.281 -20.375 1 66.5 163 ALA B O 1
ATOM 5054 N N . ASN B 1 164 ? 19.625 -36.25 -20.156 1 68.94 164 ASN B N 1
ATOM 5055 C CA . ASN B 1 164 ? 19.594 -37.531 -19.422 1 68.94 164 ASN B CA 1
ATOM 5056 C C . ASN B 1 164 ? 18.844 -37.406 -18.109 1 68.94 164 ASN B C 1
ATOM 5058 O O . ASN B 1 164 ? 18.094 -38.281 -17.719 1 68.94 164 ASN B O 1
ATOM 5062 N N . THR B 1 165 ? 19.078 -36.375 -17.453 1 72.12 165 THR B N 1
ATOM 5063 C CA . THR B 1 165 ? 18.406 -36.125 -16.188 1 72.12 165 THR B CA 1
ATOM 5064 C C . THR B 1 165 ? 16.906 -35.969 -16.406 1 72.12 165 THR B C 1
ATOM 5066 O O . THR B 1 165 ? 16.094 -36.5 -15.633 1 72.12 165 THR B O 1
ATOM 5069 N N . LEU B 1 166 ? 16.5 -35.375 -17.344 1 76.81 166 LEU B N 1
ATOM 5070 C CA . LEU B 1 166 ? 15.102 -35.156 -17.672 1 76.81 166 LEU B CA 1
ATOM 5071 C C . LEU B 1 166 ? 14.445 -36.469 -18.094 1 76.81 166 LEU B C 1
ATOM 5073 O O . LEU B 1 166 ? 13.289 -36.75 -17.734 1 76.81 166 LEU B O 1
ATOM 5077 N N . ALA B 1 167 ? 15.289 -37.219 -18.703 1 74.5 167 ALA B N 1
ATOM 5078 C CA . ALA B 1 167 ? 14.773 -38.531 -19.172 1 74.5 167 ALA B CA 1
ATOM 5079 C C . ALA B 1 167 ? 14.508 -39.469 -17.984 1 74.5 167 ALA B C 1
ATOM 5081 O O . ALA B 1 167 ? 13.641 -40.344 -18.062 1 74.5 167 ALA B O 1
ATOM 5082 N N . LYS B 1 168 ? 15.258 -39.281 -16.969 1 81.44 168 LYS B N 1
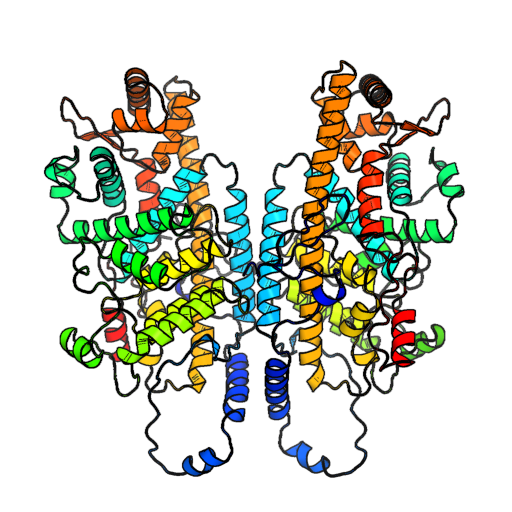ATOM 5083 C CA . LYS B 1 168 ? 15.117 -40.156 -15.805 1 81.44 168 LYS B CA 1
ATOM 5084 C C . LYS B 1 168 ? 13.938 -39.719 -14.938 1 81.44 168 LYS B C 1
ATOM 5086 O O . LYS B 1 168 ? 13.5 -40.469 -14.055 1 81.44 168 LYS B O 1
ATOM 5091 N N . CYS B 1 169 ? 13.445 -38.656 -15.234 1 85.75 169 CYS B N 1
ATOM 5092 C CA . CYS B 1 169 ? 12.297 -38.156 -14.5 1 85.75 169 CYS B CA 1
ATOM 5093 C C . CYS B 1 169 ? 11.023 -38.875 -14.914 1 85.75 169 CYS B C 1
ATOM 5095 O O . CYS B 1 169 ? 10.773 -39.094 -16.109 1 85.75 169 CYS B O 1
ATOM 5097 N N . PRO B 1 170 ? 10.266 -39.375 -13.859 1 88.5 170 PRO B N 1
ATOM 5098 C CA . PRO B 1 170 ? 8.984 -39.969 -14.234 1 88.5 170 PRO B CA 1
ATOM 5099 C C . PRO B 1 170 ? 8.164 -39.094 -15.156 1 88.5 170 PRO B C 1
ATOM 5101 O O . PRO B 1 170 ? 8.094 -37.875 -14.953 1 88.5 170 PRO B O 1
ATOM 5104 N N . PRO B 1 171 ? 7.605 -39.688 -16.172 1 85.69 171 PRO B N 1
ATOM 5105 C CA . PRO B 1 171 ? 6.926 -38.906 -17.203 1 85.69 171 PRO B CA 1
ATOM 5106 C C . PRO B 1 171 ? 5.836 -38 -16.625 1 85.69 171 PRO B C 1
ATOM 5108 O O . PRO B 1 171 ? 5.664 -36.875 -17.078 1 85.69 171 PRO B O 1
ATOM 5111 N N . ASP B 1 172 ? 5.105 -38.5 -15.68 1 86.56 172 ASP B N 1
ATOM 5112 C CA . ASP B 1 172 ? 4.027 -37.719 -15.086 1 86.56 172 ASP B CA 1
ATOM 5113 C C . ASP B 1 172 ? 4.582 -36.5 -14.367 1 86.56 172 ASP B C 1
ATOM 5115 O O . ASP B 1 172 ? 3.996 -35.406 -14.43 1 86.56 172 ASP B O 1
ATOM 5119 N N . VAL B 1 173 ? 5.648 -36.656 -13.711 1 89.62 173 VAL B N 1
ATOM 5120 C CA . VAL B 1 173 ? 6.293 -35.562 -12.992 1 89.62 173 VAL B CA 1
ATOM 5121 C C . VAL B 1 173 ? 6.867 -34.562 -13.984 1 89.62 173 VAL B C 1
ATOM 5123 O O . VAL B 1 173 ? 6.758 -33.344 -13.789 1 89.62 173 VAL B O 1
ATOM 5126 N N . LEU B 1 174 ? 7.453 -35.094 -15.016 1 88.25 174 LEU B N 1
ATOM 5127 C CA . LEU B 1 174 ? 8.031 -34.219 -16.031 1 88.25 174 LEU B CA 1
ATOM 5128 C C . LEU B 1 174 ? 6.953 -33.375 -16.703 1 88.25 174 LEU B C 1
ATOM 5130 O O . LEU B 1 174 ? 7.137 -32.188 -16.906 1 88.25 174 LEU B O 1
ATOM 5134 N N . GLU B 1 175 ? 5.895 -34.062 -17.016 1 87.38 175 GLU B N 1
ATOM 5135 C CA . GLU B 1 175 ? 4.789 -33.344 -17.641 1 87.38 175 GLU B CA 1
ATOM 5136 C C . GLU B 1 175 ? 4.254 -32.25 -16.734 1 87.38 175 GLU B C 1
ATOM 5138 O O . GLU B 1 175 ? 3.994 -31.125 -17.172 1 87.38 175 GLU B O 1
ATOM 5143 N N . ALA B 1 176 ? 4.043 -32.562 -15.477 1 90.19 176 ALA B N 1
ATOM 5144 C CA . ALA B 1 176 ? 3.594 -31.594 -14.484 1 90.19 176 ALA B CA 1
ATOM 5145 C C . ALA B 1 176 ? 4.59 -30.453 -14.359 1 90.19 176 ALA B C 1
ATOM 5147 O O . ALA B 1 176 ? 4.195 -29.297 -14.203 1 90.19 176 ALA B O 1
ATOM 5148 N N . THR B 1 177 ? 5.832 -30.797 -14.422 1 91.56 177 THR B N 1
ATOM 5149 C CA . THR B 1 177 ? 6.891 -29.812 -14.258 1 91.56 177 THR B CA 1
ATOM 5150 C C . THR B 1 177 ? 6.941 -28.875 -15.453 1 91.56 177 THR B C 1
ATOM 5152 O O . THR B 1 177 ? 7.191 -27.672 -15.305 1 91.56 177 THR B O 1
ATOM 5155 N N . VAL B 1 178 ? 6.758 -29.406 -16.578 1 88.69 178 VAL B N 1
ATOM 5156 C CA . VAL B 1 178 ? 6.719 -28.594 -17.781 1 88.69 178 VAL B CA 1
ATOM 5157 C C . VAL B 1 178 ? 5.566 -27.594 -17.688 1 88.69 178 VAL B C 1
ATOM 5159 O O . VAL B 1 178 ? 5.734 -26.406 -18 1 88.69 178 VAL B O 1
ATOM 5162 N N . ALA B 1 179 ? 4.441 -28.062 -17.266 1 90.19 179 ALA B N 1
ATOM 5163 C CA . ALA B 1 179 ? 3.287 -27.188 -17.094 1 90.19 179 ALA B CA 1
ATOM 5164 C C . ALA B 1 179 ? 3.584 -26.078 -16.078 1 90.19 179 ALA B C 1
ATOM 5166 O O . ALA B 1 179 ? 3.213 -24.922 -16.281 1 90.19 179 ALA B O 1
ATOM 5167 N N . ALA B 1 180 ? 4.211 -26.438 -14.992 1 93.19 180 ALA B N 1
ATOM 5168 C CA . ALA B 1 180 ? 4.578 -25.484 -13.961 1 93.19 180 ALA B CA 1
ATOM 5169 C C . ALA B 1 180 ? 5.531 -24.422 -14.516 1 93.19 180 ALA B C 1
ATOM 5171 O O . ALA B 1 180 ? 5.406 -23.234 -14.203 1 93.19 180 ALA B O 1
ATOM 5172 N N . ALA B 1 181 ? 6.473 -24.875 -15.297 1 92 181 ALA B N 1
ATOM 5173 C CA . ALA B 1 181 ? 7.441 -23.969 -15.906 1 92 181 ALA B CA 1
ATOM 5174 C C . ALA B 1 181 ? 6.75 -22.984 -16.844 1 92 181 ALA B C 1
ATOM 5176 O O . ALA B 1 181 ? 7.16 -21.812 -16.953 1 92 181 ALA B O 1
ATOM 5177 N N . GLN B 1 182 ? 5.77 -23.453 -17.531 1 91.62 182 GLN B N 1
ATOM 5178 C CA . GLN B 1 182 ? 5.031 -22.578 -18.438 1 91.62 182 GLN B CA 1
ATOM 5179 C C . GLN B 1 182 ? 4.285 -21.5 -17.672 1 91.62 182 GLN B C 1
ATOM 5181 O O . GLN B 1 182 ? 4.23 -20.344 -18.109 1 91.62 182 GLN B O 1
ATOM 5186 N N . ILE B 1 183 ? 3.67 -21.875 -16.578 1 94.5 183 ILE B N 1
ATOM 5187 C CA . ILE B 1 183 ? 2.998 -20.891 -15.727 1 94.5 183 ILE B CA 1
ATOM 5188 C C . ILE B 1 183 ? 4.012 -19.875 -15.219 1 94.5 183 ILE B C 1
ATOM 5190 O O . ILE B 1 183 ? 3.76 -18.672 -15.25 1 94.5 183 ILE B O 1
ATOM 5194 N N . LYS B 1 184 ? 5.102 -20.375 -14.719 1 95.94 184 LYS B N 1
ATOM 5195 C CA . LYS B 1 184 ? 6.184 -19.5 -14.25 1 95.94 184 LYS B CA 1
ATOM 5196 C C . LYS B 1 184 ? 6.59 -18.5 -15.32 1 95.94 184 LYS B C 1
ATOM 5198 O O . LYS B 1 184 ? 6.707 -17.297 -15.039 1 95.94 184 LYS B O 1
ATOM 5203 N N . ASP B 1 185 ? 6.801 -18.969 -16.516 1 93.38 185 ASP B N 1
ATOM 5204 C CA . ASP B 1 185 ? 7.211 -18.094 -17.625 1 93.38 185 ASP B CA 1
ATOM 5205 C C . ASP B 1 185 ? 6.141 -17.062 -17.922 1 93.38 185 ASP B C 1
ATOM 5207 O O . ASP B 1 185 ? 6.457 -15.898 -18.219 1 93.38 185 ASP B O 1
ATOM 5211 N N . CYS B 1 186 ? 4.961 -17.516 -17.891 1 95.5 186 CYS B N 1
ATOM 5212 C CA . CYS B 1 186 ? 3.865 -16.578 -18.141 1 95.5 186 CYS B CA 1
ATOM 5213 C C . CYS B 1 186 ? 3.812 -15.492 -17.094 1 95.5 186 CYS B C 1
ATOM 5215 O O . CYS B 1 186 ? 3.562 -14.328 -17.406 1 95.5 186 CYS B O 1
ATOM 5217 N N . VAL B 1 187 ? 3.994 -15.82 -15.82 1 97.19 187 VAL B N 1
ATOM 5218 C CA . VAL B 1 187 ? 4.031 -14.844 -14.742 1 97.19 187 VAL B CA 1
ATOM 5219 C C . VAL B 1 187 ? 5.125 -13.812 -15.008 1 97.19 187 VAL B C 1
ATOM 5221 O O . VAL B 1 187 ? 4.887 -12.609 -14.898 1 97.19 187 VAL B O 1
ATOM 5224 N N . ILE B 1 188 ? 6.301 -14.266 -15.398 1 96.56 188 ILE B N 1
ATOM 5225 C CA . ILE B 1 188 ? 7.43 -13.383 -15.672 1 96.56 188 ILE B CA 1
ATOM 5226 C C . ILE B 1 188 ? 7.102 -12.477 -16.859 1 96.56 188 ILE B C 1
ATOM 5228 O O . ILE B 1 188 ? 7.383 -11.273 -16.812 1 96.56 188 ILE B O 1
ATOM 5232 N N . ASP B 1 189 ? 6.523 -13.047 -17.859 1 95.69 189 ASP B N 1
ATOM 5233 C CA . ASP B 1 189 ? 6.148 -12.266 -19.031 1 95.69 189 ASP B CA 1
ATOM 5234 C C . ASP B 1 189 ? 5.176 -11.148 -18.672 1 95.69 189 ASP B C 1
ATOM 5236 O O . ASP B 1 189 ? 5.293 -10.023 -19.156 1 95.69 189 ASP B O 1
ATOM 5240 N N . ILE B 1 190 ? 4.223 -11.492 -17.875 1 96.88 190 ILE B N 1
ATOM 5241 C CA . ILE B 1 190 ? 3.254 -10.492 -17.438 1 96.88 190 ILE B CA 1
ATOM 5242 C C . ILE B 1 190 ? 3.967 -9.383 -16.672 1 96.88 190 ILE B C 1
ATOM 5244 O O . ILE B 1 190 ? 3.744 -8.195 -16.938 1 96.88 190 ILE B O 1
ATOM 5248 N N . LEU B 1 191 ? 4.805 -9.695 -15.742 1 96.31 191 LEU B N 1
ATOM 5249 C CA . LEU B 1 191 ? 5.512 -8.719 -14.922 1 96.31 191 LEU B CA 1
ATOM 5250 C C . LEU B 1 191 ? 6.414 -7.84 -15.781 1 96.31 191 LEU B C 1
ATOM 5252 O O . LEU B 1 191 ? 6.602 -6.66 -15.484 1 96.31 191 LEU B O 1
ATOM 5256 N N . ASP B 1 192 ? 6.895 -8.406 -16.891 1 95.56 192 ASP B N 1
ATOM 5257 C CA . ASP B 1 192 ? 7.797 -7.68 -17.766 1 95.56 192 ASP B CA 1
ATOM 5258 C C . ASP B 1 192 ? 7.023 -6.754 -18.703 1 95.56 192 ASP B C 1
ATOM 5260 O O . ASP B 1 192 ? 7.621 -6 -19.469 1 95.56 192 ASP B O 1
ATOM 5264 N N . GLY B 1 193 ? 5.766 -6.875 -18.75 1 93.12 193 GLY B N 1
ATOM 5265 C CA . GLY B 1 193 ? 4.949 -5.988 -19.562 1 93.12 193 GLY B CA 1
ATOM 5266 C C . GLY B 1 193 ? 4.695 -6.523 -20.953 1 93.12 193 GLY B C 1
ATOM 5267 O O . GLY B 1 193 ? 4.34 -5.77 -21.859 1 93.12 193 GLY B O 1
ATOM 5268 N N . SER B 1 194 ? 4.898 -7.809 -21.125 1 91.5 194 SER B N 1
ATOM 5269 C CA . SER B 1 194 ? 4.742 -8.43 -22.438 1 91.5 194 SER B CA 1
ATOM 5270 C C . SER B 1 194 ? 3.307 -8.328 -22.938 1 91.5 194 SER B C 1
ATOM 5272 O O . SER B 1 194 ? 3.045 -8.453 -24.141 1 91.5 194 SER B O 1
ATOM 5274 N N . PHE B 1 195 ? 2.371 -8.133 -22.125 1 93.06 195 PHE B N 1
ATOM 5275 C CA . PHE B 1 195 ? 0.966 -8.031 -22.5 1 93.06 195 PHE B CA 1
ATOM 5276 C C . PHE B 1 195 ? 0.565 -6.57 -22.703 1 93.06 195 PHE B C 1
ATOM 5278 O O . PHE B 1 195 ? -0.623 -6.258 -22.797 1 93.06 195 PHE B O 1
ATOM 5285 N N . GLY B 1 196 ? 1.544 -5.688 -22.703 1 89.75 196 GLY B N 1
ATOM 5286 C CA . GLY B 1 196 ? 1.292 -4.273 -22.922 1 89.75 196 GLY B CA 1
ATOM 5287 C C . GLY B 1 196 ? 0.888 -3.529 -21.672 1 89.75 196 GLY B C 1
ATOM 5288 O O . GLY B 1 196 ? 0.626 -4.148 -20.625 1 89.75 196 GLY B O 1
ATOM 5289 N N . GLU B 1 197 ? 0.749 -2.184 -21.781 1 87.5 197 GLU B N 1
ATOM 5290 C CA . GLU B 1 197 ? 0.412 -1.331 -20.641 1 87.5 197 GLU B CA 1
ATOM 5291 C C . GLU B 1 197 ? -1.062 -0.938 -20.656 1 87.5 197 GLU B C 1
ATOM 5293 O O . GLU B 1 197 ? -1.553 -0.295 -19.734 1 87.5 197 GLU B O 1
ATOM 5298 N N . GLY B 1 198 ? -1.736 -1.334 -21.672 1 89.25 198 GLY B N 1
ATOM 5299 C CA . GLY B 1 198 ? -3.146 -1.002 -21.797 1 89.25 198 GLY B CA 1
ATOM 5300 C C . GLY B 1 198 ? -4.039 -1.849 -20.906 1 89.25 198 GLY B C 1
ATOM 5301 O O . GLY B 1 198 ? -3.553 -2.645 -20.109 1 89.25 198 GLY B O 1
ATOM 5302 N N . PRO B 1 199 ? -5.367 -1.636 -21.047 1 93.12 199 PRO B N 1
ATOM 5303 C CA . PRO B 1 199 ? -6.305 -2.398 -20.219 1 93.12 199 PRO B CA 1
ATOM 5304 C C . PRO B 1 199 ? -6.309 -3.887 -20.547 1 93.12 199 PRO B C 1
ATOM 5306 O O . PRO B 1 199 ? -5.844 -4.285 -21.625 1 93.12 199 PRO B O 1
ATOM 5309 N N . VAL B 1 200 ? -6.742 -4.695 -19.609 1 96 200 VAL B N 1
ATOM 5310 C CA . VAL B 1 200 ? -6.945 -6.121 -19.844 1 96 200 VAL B CA 1
ATOM 5311 C C . VAL B 1 200 ? -7.926 -6.324 -21 1 96 200 VAL B C 1
ATOM 5313 O O . VAL B 1 200 ? -8.93 -5.621 -21.094 1 96 200 VAL B O 1
ATOM 5316 N N . SER B 1 201 ? -7.68 -7.215 -21.844 1 95.38 201 SER B N 1
ATOM 5317 C CA . SER B 1 201 ? -8.555 -7.512 -22.969 1 95.38 201 SER B CA 1
ATOM 5318 C C . SER B 1 201 ? -8.914 -8.992 -23.016 1 95.38 201 SER B C 1
ATOM 5320 O O . SER B 1 201 ? -8.281 -9.812 -22.344 1 95.38 201 SER B O 1
ATOM 5322 N N . ALA B 1 202 ? -9.984 -9.289 -23.812 1 93.5 202 ALA B N 1
ATOM 5323 C CA . ALA B 1 202 ? -10.344 -10.688 -24.016 1 93.5 202 ALA B CA 1
ATOM 5324 C C . ALA B 1 202 ? -9.219 -11.445 -24.719 1 93.5 202 ALA B C 1
ATOM 5326 O O . ALA B 1 202 ? -9 -12.625 -24.438 1 93.5 202 ALA B O 1
ATOM 5327 N N . SER B 1 203 ? -8.516 -10.734 -25.562 1 93.06 203 SER B N 1
ATOM 5328 C CA . SER B 1 203 ? -7.391 -11.344 -26.266 1 93.06 203 SER B CA 1
ATOM 5329 C C . SER B 1 203 ? -6.277 -11.734 -25.297 1 93.06 203 SER B C 1
ATOM 5331 O O . SER B 1 203 ? -5.602 -12.742 -25.5 1 93.06 203 SER B O 1
ATOM 5333 N N . ASP B 1 204 ? -6.02 -10.898 -24.297 1 95.12 204 ASP B N 1
ATOM 5334 C CA . ASP B 1 204 ? -5.043 -11.242 -23.266 1 95.12 204 ASP B CA 1
ATOM 5335 C C . ASP B 1 204 ? -5.379 -12.586 -22.625 1 95.12 204 ASP B C 1
ATOM 5337 O O . ASP B 1 204 ? -4.496 -13.414 -22.422 1 95.12 204 ASP B O 1
ATOM 5341 N N . LEU B 1 205 ? -6.676 -12.789 -22.328 1 92.81 205 LEU B N 1
ATOM 5342 C CA . LEU B 1 205 ? -7.121 -14 -21.656 1 92.81 205 LEU B CA 1
ATOM 5343 C C . LEU B 1 205 ? -6.922 -15.227 -22.547 1 92.81 205 LEU B C 1
ATOM 5345 O O . LEU B 1 205 ? -6.469 -16.266 -22.078 1 92.81 205 LEU B O 1
ATOM 5349 N N . LEU B 1 206 ? -7.25 -15.062 -23.75 1 90.94 206 LEU B N 1
ATOM 5350 C CA . LEU B 1 206 ? -7.09 -16.156 -24.688 1 90.94 206 LEU B CA 1
ATOM 5351 C C . LEU B 1 206 ? -5.617 -16.484 -24.922 1 90.94 206 LEU B C 1
ATOM 5353 O O . LEU B 1 206 ? -5.234 -17.641 -25.047 1 90.94 206 LEU B O 1
ATOM 5357 N N . ASP B 1 207 ? -4.848 -15.453 -24.953 1 92.38 207 ASP B N 1
ATOM 5358 C CA . ASP B 1 207 ? -3.41 -15.641 -25.125 1 92.38 207 ASP B CA 1
ATOM 5359 C C . ASP B 1 207 ? -2.801 -16.359 -23.922 1 92.38 207 ASP B C 1
ATOM 5361 O O . ASP B 1 207 ? -1.962 -17.25 -24.094 1 92.38 207 ASP B O 1
ATOM 5365 N N . ILE B 1 208 ? -3.17 -15.969 -22.781 1 93.69 208 ILE B N 1
ATOM 5366 C CA . ILE B 1 208 ? -2.701 -16.625 -21.562 1 93.69 208 ILE B CA 1
ATOM 5367 C C . ILE B 1 208 ? -3.07 -18.109 -21.609 1 93.69 208 ILE B C 1
ATOM 5369 O O . ILE B 1 208 ? -2.221 -18.969 -21.375 1 93.69 208 ILE B O 1
ATOM 5373 N N . ASN B 1 209 ? -4.363 -18.375 -21.906 1 91.81 209 ASN B N 1
ATOM 5374 C CA . ASN B 1 209 ? -4.828 -19.75 -21.969 1 91.81 209 ASN B CA 1
ATOM 5375 C C . ASN B 1 209 ? -4.031 -20.562 -22.984 1 91.81 209 ASN B C 1
ATOM 5377 O O . ASN B 1 209 ? -3.627 -21.703 -22.703 1 91.81 209 ASN B O 1
ATOM 5381 N N . ARG B 1 210 ? -3.75 -20 -24.078 1 88.44 210 ARG B N 1
ATOM 5382 C CA . ARG B 1 210 ? -3 -20.688 -25.141 1 88.44 210 ARG B CA 1
ATOM 5383 C C . ARG B 1 210 ? -1.569 -20.969 -24.688 1 88.44 210 ARG B C 1
ATOM 5385 O O . ARG B 1 210 ? -1.058 -22.078 -24.906 1 88.44 210 ARG B O 1
ATOM 5392 N N . ARG B 1 211 ? -0.959 -20.062 -24.109 1 88.38 211 ARG B N 1
ATOM 5393 C CA . ARG B 1 211 ? 0.437 -20.172 -23.703 1 88.38 211 ARG B CA 1
ATOM 5394 C C . ARG B 1 211 ? 0.612 -21.281 -22.672 1 88.38 211 ARG B C 1
ATOM 5396 O O . ARG B 1 211 ? 1.587 -22.031 -22.719 1 88.38 211 ARG B O 1
ATOM 5403 N N . ILE B 1 212 ? -0.314 -21.391 -21.781 1 89.06 212 ILE B N 1
ATOM 5404 C CA . ILE B 1 212 ? -0.073 -22.297 -20.672 1 89.06 212 ILE B CA 1
ATOM 5405 C C . ILE B 1 212 ? -0.553 -23.688 -21.031 1 89.06 212 ILE B C 1
ATOM 5407 O O . ILE B 1 212 ? -0.247 -24.656 -20.328 1 89.06 212 ILE B O 1
ATOM 5411 N N . THR B 1 213 ? -1.271 -23.828 -22.156 1 85 213 THR B N 1
ATOM 5412 C CA . THR B 1 213 ? -1.743 -25.141 -22.578 1 85 213 THR B CA 1
ATOM 5413 C C . THR B 1 213 ? -0.85 -25.719 -23.672 1 85 213 THR B C 1
ATOM 5415 O O . THR B 1 213 ? -0.877 -26.922 -23.922 1 85 213 THR B O 1
ATOM 5418 N N . LEU B 1 214 ? -0.068 -24.906 -24.25 1 83.06 214 LEU B N 1
ATOM 5419 C CA . LEU B 1 214 ? 0.744 -25.328 -25.391 1 83.06 214 LEU B CA 1
ATOM 5420 C C . LEU B 1 214 ? 1.697 -26.453 -24.984 1 83.06 214 LEU B C 1
ATOM 5422 O O . LEU B 1 214 ? 2.441 -26.312 -24.016 1 83.06 214 LEU B O 1
ATOM 5426 N N . GLY B 1 215 ? 1.67 -27.531 -25.688 1 76.06 215 GLY B N 1
ATOM 5427 C CA . GLY B 1 215 ? 2.576 -28.641 -25.453 1 76.06 215 GLY B CA 1
ATOM 5428 C C . GLY B 1 215 ? 2.18 -29.5 -24.266 1 76.06 215 GLY B C 1
ATOM 5429 O O . GLY B 1 215 ? 2.924 -30.406 -23.875 1 76.06 215 GLY B O 1
ATOM 5430 N N . THR B 1 216 ? 1.069 -29.203 -23.656 1 76.94 216 THR B N 1
ATOM 5431 C CA . THR B 1 216 ? 0.583 -29.984 -22.516 1 76.94 216 THR B CA 1
ATOM 5432 C C . THR B 1 216 ? -0.577 -30.891 -22.938 1 76.94 216 THR B C 1
ATOM 5434 O O . THR B 1 216 ? -1.09 -30.766 -24.062 1 76.94 216 THR B O 1
ATOM 5437 N N . PRO B 1 217 ? -0.953 -31.766 -22.031 1 69.94 217 PRO B N 1
ATOM 5438 C CA . PRO B 1 217 ? -2.096 -32.625 -22.344 1 69.94 217 PRO B CA 1
ATOM 5439 C C . PRO B 1 217 ? -3.398 -31.844 -22.5 1 69.94 217 PRO B C 1
ATOM 5441 O O . PRO B 1 217 ? -4.367 -32.344 -23.062 1 69.94 217 PRO B O 1
ATOM 5444 N N . TRP B 1 218 ? -3.398 -30.656 -22.156 1 75.69 218 TRP B N 1
ATOM 5445 C CA . TRP B 1 218 ? -4.629 -29.859 -22.156 1 75.69 218 TRP B CA 1
ATOM 5446 C C . TRP B 1 218 ? -4.691 -28.953 -23.359 1 75.69 218 TRP B C 1
ATOM 5448 O O . TRP B 1 218 ? -5.625 -28.156 -23.5 1 75.69 218 TRP B O 1
ATOM 5458 N N . GLU B 1 219 ? -3.736 -29.062 -24.219 1 80.25 219 GLU B N 1
ATOM 5459 C CA . GLU B 1 219 ? -3.672 -28.219 -25.406 1 80.25 219 GLU B CA 1
ATOM 5460 C C . GLU B 1 219 ? -4.914 -28.375 -26.281 1 80.25 219 GLU B C 1
ATOM 5462 O O . GLU B 1 219 ? -5.395 -27.422 -26.875 1 80.25 219 GLU B O 1
ATOM 5467 N N . ALA B 1 220 ? -5.398 -29.578 -26.312 1 76.69 220 ALA B N 1
ATOM 5468 C CA . ALA B 1 220 ? -6.562 -29.875 -27.141 1 76.69 220 ALA B CA 1
ATOM 5469 C C . ALA B 1 220 ? -7.801 -29.141 -26.641 1 76.69 220 ALA B C 1
ATOM 5471 O O . ALA B 1 220 ? -8.734 -28.891 -27.406 1 76.69 220 ALA B O 1
ATOM 5472 N N . GLU B 1 221 ? -7.762 -28.734 -25.453 1 76.94 221 GLU B N 1
ATOM 5473 C CA . GLU B 1 221 ? -8.906 -28.094 -24.828 1 76.94 221 GLU B CA 1
ATOM 5474 C C . GLU B 1 221 ? -8.695 -26.578 -24.719 1 76.94 221 GLU B C 1
ATOM 5476 O O . GLU B 1 221 ? -9.469 -25.891 -24.047 1 76.94 221 GLU B O 1
ATOM 5481 N N . ALA B 1 222 ? -7.715 -26.156 -25.438 1 80.44 222 ALA B N 1
ATOM 5482 C CA . ALA B 1 222 ? -7.398 -24.734 -25.359 1 80.44 222 ALA B CA 1
ATOM 5483 C C . ALA B 1 222 ? -8.477 -23.906 -26.047 1 80.44 222 ALA B C 1
ATOM 5485 O O . ALA B 1 222 ? -9.109 -24.359 -27 1 80.44 222 ALA B O 1
ATOM 5486 N N . GLY B 1 223 ? -8.688 -22.688 -25.5 1 82.56 223 GLY B N 1
ATOM 5487 C CA . GLY B 1 223 ? -9.641 -21.766 -26.094 1 82.56 223 GLY B CA 1
ATOM 5488 C C . GLY B 1 223 ? -10.969 -21.719 -25.359 1 82.56 223 GLY B C 1
ATOM 5489 O O . GLY B 1 223 ? -11.18 -22.484 -24.406 1 82.56 223 GLY B O 1
ATOM 5490 N N . LEU B 1 224 ? -11.797 -20.859 -25.812 1 87.56 224 LEU B N 1
ATOM 5491 C CA . LEU B 1 224 ? -13.117 -20.703 -25.234 1 87.56 224 LEU B CA 1
ATOM 5492 C C . LEU B 1 224 ? -13.961 -21.953 -25.453 1 87.56 224 LEU B C 1
ATOM 5494 O O . LEU B 1 224 ? -13.945 -22.531 -26.531 1 87.56 224 LEU B O 1
ATOM 5498 N N . ARG B 1 225 ? -14.656 -22.344 -24.422 1 87.44 225 ARG B N 1
ATOM 5499 C CA . ARG B 1 225 ? -15.492 -23.531 -24.516 1 87.44 225 ARG B CA 1
ATOM 5500 C C . ARG B 1 225 ? -16.484 -23.406 -25.656 1 87.44 225 ARG B C 1
ATOM 5502 O O . ARG B 1 225 ? -17.25 -22.438 -25.734 1 87.44 225 ARG B O 1
ATOM 5509 N N . ALA B 1 226 ? -16.531 -24.391 -26.469 1 85.38 226 ALA B N 1
ATOM 5510 C CA . ALA B 1 226 ? -17.375 -24.359 -27.656 1 85.38 226 ALA B CA 1
ATOM 5511 C C . ALA B 1 226 ? -18.562 -25.328 -27.5 1 85.38 226 ALA B C 1
ATOM 5513 O O . ALA B 1 226 ? -19.547 -25.234 -28.25 1 85.38 226 ALA B O 1
ATOM 5514 N N . VAL B 1 227 ? -18.469 -26.188 -26.516 1 83.75 227 VAL B N 1
ATOM 5515 C CA . VAL B 1 227 ? -19.516 -27.188 -26.344 1 83.75 227 VAL B CA 1
ATOM 5516 C C . VAL B 1 227 ? -20.266 -26.953 -25.031 1 83.75 227 VAL B C 1
ATOM 5518 O O . VAL B 1 227 ? -19.734 -26.328 -24.109 1 83.75 227 VAL B O 1
ATOM 5521 N N . ASP B 1 228 ? -21.516 -27.422 -25.109 1 83.56 228 ASP B N 1
ATOM 5522 C CA . ASP B 1 228 ? -22.297 -27.312 -23.875 1 83.56 228 ASP B CA 1
ATOM 5523 C C . ASP B 1 228 ? -21.656 -28.109 -22.734 1 83.56 228 ASP B C 1
ATOM 5525 O O . ASP B 1 228 ? -21.141 -29.203 -22.953 1 83.56 228 ASP B O 1
ATOM 5529 N N . TYR B 1 229 ? -21.688 -27.562 -21.594 1 79.06 229 TYR B N 1
ATOM 5530 C CA . TYR B 1 229 ? -21.016 -28.156 -20.438 1 79.06 229 TYR B CA 1
ATOM 5531 C C . TYR B 1 229 ? -21.594 -29.531 -20.109 1 79.06 229 TYR B C 1
ATOM 5533 O O . TYR B 1 229 ? -20.891 -30.406 -19.609 1 79.06 229 TYR B O 1
ATOM 5541 N N . ARG B 1 230 ? -22.844 -29.688 -20.359 1 73.19 230 ARG B N 1
ATOM 5542 C CA . ARG B 1 230 ? -23.469 -30.984 -20.109 1 73.19 230 ARG B CA 1
ATOM 5543 C C . ARG B 1 230 ? -22.734 -32.094 -20.859 1 73.19 230 ARG B C 1
ATOM 5545 O O . ARG B 1 230 ? -22.547 -33.188 -20.328 1 73.19 230 ARG B O 1
ATOM 5552 N N . THR B 1 231 ? -22.359 -31.734 -22.031 1 72.44 231 THR B N 1
ATOM 5553 C CA . THR B 1 231 ? -21.641 -32.688 -22.844 1 72.44 231 THR B CA 1
ATOM 5554 C C . THR B 1 231 ? -20.25 -32.969 -22.266 1 72.44 231 THR B C 1
ATOM 5556 O O . THR B 1 231 ? -19.812 -34.125 -22.219 1 72.44 231 THR B O 1
ATOM 5559 N N . LEU B 1 232 ? -19.641 -31.953 -21.812 1 68.38 232 LEU B N 1
ATOM 5560 C CA . LEU B 1 232 ? -18.312 -32.094 -21.234 1 68.38 232 LEU B CA 1
ATOM 5561 C C . LEU B 1 232 ? -18.375 -32.875 -19.922 1 68.38 232 LEU B C 1
ATOM 5563 O O . LEU B 1 232 ? -17.469 -33.688 -19.641 1 68.38 232 LEU B O 1
ATOM 5567 N N . LYS B 1 233 ? -19.359 -32.594 -19.188 1 66.25 233 LYS B N 1
ATOM 5568 C CA . LYS B 1 233 ? -19.562 -33.281 -17.922 1 66.25 233 LYS B CA 1
ATOM 5569 C C . LYS B 1 233 ? -19.609 -34.812 -18.109 1 66.25 233 LYS B C 1
ATOM 5571 O O . LYS B 1 233 ? -19.047 -35.562 -17.312 1 66.25 233 LYS B O 1
ATOM 5576 N N . GLU B 1 234 ? -20.359 -35.094 -19 1 63.88 234 GLU B N 1
ATOM 5577 C CA . GLU B 1 234 ? -20.516 -36.531 -19.281 1 63.88 234 GLU B CA 1
ATOM 5578 C C . GLU B 1 234 ? -19.172 -37.188 -19.641 1 63.88 234 GLU B C 1
ATOM 5580 O O . GLU B 1 234 ? -18.859 -38.25 -19.156 1 63.88 234 GLU B O 1
ATOM 5585 N N . VAL B 1 235 ? -18.484 -36.438 -20.344 1 55.75 235 VAL B N 1
ATOM 5586 C CA . VAL B 1 235 ? -17.203 -36.938 -20.812 1 55.75 235 VAL B CA 1
ATOM 5587 C C . VAL B 1 235 ? -16.219 -37 -19.641 1 55.75 235 VAL B C 1
ATOM 5589 O O . VAL B 1 235 ? -15.469 -37.969 -19.5 1 55.75 235 VAL B O 1
ATOM 5592 N N . ARG B 1 236 ? -16.328 -36.031 -18.797 1 62.34 236 ARG B N 1
ATOM 5593 C CA . ARG B 1 236 ? -15.336 -35.906 -17.734 1 62.34 236 ARG B CA 1
ATOM 5594 C C . ARG B 1 236 ? -15.836 -36.5 -16.438 1 62.34 236 ARG B C 1
ATOM 5596 O O . ARG B 1 236 ? -15.117 -36.562 -15.438 1 62.34 236 ARG B O 1
ATOM 5603 N N . GLN B 1 237 ? -17.062 -37.062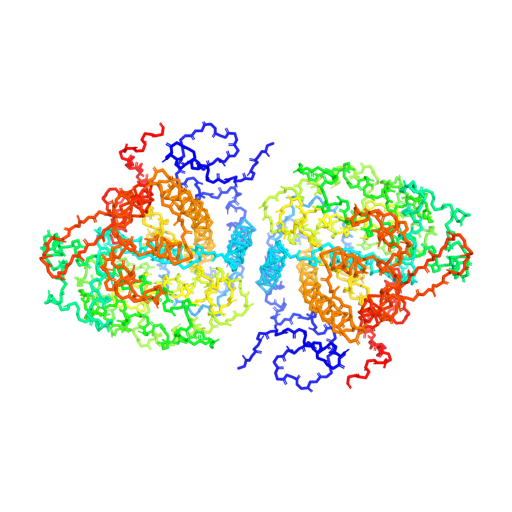 -16.5 1 59.44 237 GLN B N 1
ATOM 5604 C CA . GLN B 1 237 ? -17.688 -37.625 -15.297 1 59.44 237 GLN B CA 1
ATOM 5605 C C . GLN B 1 237 ? -17.641 -36.656 -14.133 1 59.44 237 GLN B C 1
ATOM 5607 O O . GLN B 1 237 ? -17.234 -37 -13.023 1 59.44 237 GLN B O 1
ATOM 5612 N N . SER B 1 238 ? -17.969 -35.438 -14.539 1 62.78 238 SER B N 1
ATOM 5613 C CA . SER B 1 238 ? -17.969 -34.375 -13.531 1 62.78 238 SER B CA 1
ATOM 5614 C C . SER B 1 238 ? -19.125 -34.562 -12.555 1 62.78 238 SER B C 1
ATOM 5616 O O . SER B 1 238 ? -20.203 -35 -12.93 1 62.78 238 SER B O 1
ATOM 5618 N N . ALA B 1 239 ? -18.891 -34.312 -11.266 1 61.75 239 ALA B N 1
ATOM 5619 C CA . ALA B 1 239 ? -19.875 -34.469 -10.203 1 61.75 239 ALA B CA 1
ATOM 5620 C C . ALA B 1 239 ? -20.781 -33.25 -10.125 1 61.75 239 ALA B C 1
ATOM 5622 O O . ALA B 1 239 ? -21.656 -33.156 -9.258 1 61.75 239 ALA B O 1
ATOM 5623 N N . VAL B 1 240 ? -20.688 -32.469 -11.125 1 64.12 240 VAL B N 1
ATOM 5624 C CA . VAL B 1 240 ? -21.469 -31.234 -11.086 1 64.12 240 VAL B CA 1
ATOM 5625 C C . VAL B 1 240 ? -22.953 -31.547 -11.219 1 64.12 240 VAL B C 1
ATOM 5627 O O . VAL B 1 240 ? -23.344 -32.344 -12.062 1 64.12 240 VAL B O 1
ATOM 5630 N N . ASP B 1 241 ? -23.734 -31.016 -10.25 1 68.5 241 ASP B N 1
ATOM 5631 C CA . ASP B 1 241 ? -25.188 -31.156 -10.305 1 68.5 241 ASP B CA 1
ATOM 5632 C C . ASP B 1 241 ? -25.812 -30.031 -11.141 1 68.5 241 ASP B C 1
ATOM 5634 O O . ASP B 1 241 ? -25.906 -28.891 -10.68 1 68.5 241 ASP B O 1
ATOM 5638 N N . LEU B 1 242 ? -26.266 -30.406 -12.273 1 73.69 242 LEU B N 1
ATOM 5639 C CA . LEU B 1 242 ? -26.781 -29.422 -13.219 1 73.69 242 LEU B CA 1
ATOM 5640 C C . LEU B 1 242 ? -28.203 -28.984 -12.828 1 73.69 242 LEU B C 1
ATOM 5642 O O . LEU B 1 242 ? -28.734 -28.031 -13.398 1 73.69 242 LEU B O 1
ATOM 5646 N N . ASP B 1 243 ? -28.734 -29.531 -11.789 1 72.38 243 ASP B N 1
ATOM 5647 C CA . ASP B 1 243 ? -30.031 -29.078 -11.273 1 72.38 243 ASP B CA 1
ATOM 5648 C C . ASP B 1 243 ? -29.859 -27.875 -10.344 1 72.38 243 ASP B C 1
ATOM 5650 O O . ASP B 1 243 ? -30.812 -27.141 -10.094 1 72.38 243 ASP B O 1
ATOM 5654 N N . LEU B 1 244 ? -28.719 -27.828 -9.945 1 72.81 244 LEU B N 1
ATOM 5655 C CA . LEU B 1 244 ? -28.438 -26.75 -9.008 1 72.81 244 LEU B CA 1
ATOM 5656 C C . LEU B 1 244 ? -27.672 -25.625 -9.68 1 72.81 244 LEU B C 1
ATOM 5658 O O . LEU B 1 244 ? -27.703 -24.484 -9.219 1 72.81 244 LEU B O 1
ATOM 5662 N N . TYR B 1 245 ? -27 -25.938 -10.672 1 82.88 245 TYR B N 1
ATOM 5663 C CA . TYR B 1 245 ? -26.094 -25.016 -11.359 1 82.88 245 TYR B CA 1
ATOM 5664 C C . TYR B 1 245 ? -26.203 -25.188 -12.875 1 82.88 245 TYR B C 1
ATOM 5666 O O . TYR B 1 245 ? -26.141 -26.297 -13.383 1 82.88 245 TYR B O 1
ATOM 5674 N N . VAL B 1 246 ? -26.438 -24.031 -13.547 1 83.31 246 VAL B N 1
ATOM 5675 C CA . VAL B 1 246 ? -26.5 -24.031 -15.008 1 83.31 246 VAL B CA 1
ATOM 5676 C C . VAL B 1 246 ? -25.328 -23.219 -15.57 1 83.31 246 VAL B C 1
ATOM 5678 O O . VAL B 1 246 ? -25.375 -21.984 -15.578 1 83.31 246 VAL B O 1
ATOM 5681 N N . PRO B 1 247 ? -24.375 -23.938 -16.172 1 85.69 247 PRO B N 1
ATOM 5682 C CA . PRO B 1 247 ? -23.266 -23.188 -16.781 1 85.69 247 PRO B CA 1
ATOM 5683 C C . PRO B 1 247 ? -23.719 -22.344 -17.969 1 85.69 247 PRO B C 1
ATOM 5685 O O . PRO B 1 247 ? -24.734 -22.656 -18.609 1 85.69 247 PRO B O 1
ATOM 5688 N N . THR B 1 248 ? -22.984 -21.375 -18.234 1 90.62 248 THR B N 1
ATOM 5689 C CA . THR B 1 248 ? -23.312 -20.469 -19.328 1 90.62 248 THR B CA 1
ATOM 5690 C C . THR B 1 248 ? -23.25 -21.188 -20.656 1 90.62 248 THR B C 1
ATOM 5692 O O . THR B 1 248 ? -22.25 -21.859 -20.969 1 90.62 248 THR B O 1
ATOM 5695 N N . PRO B 1 249 ? -24.266 -21.078 -21.5 1 91.19 249 PRO B N 1
ATOM 5696 C CA . PRO B 1 249 ? -24.172 -21.656 -22.844 1 91.19 249 PRO B CA 1
ATOM 5697 C C . PRO B 1 249 ? -23.078 -21.016 -23.688 1 91.19 249 PRO B C 1
ATOM 5699 O O . PRO B 1 249 ? -22.828 -19.812 -23.578 1 91.19 249 PRO B O 1
ATOM 5702 N N . PRO B 1 250 ? -22.484 -21.844 -24.562 1 91.12 250 PRO B N 1
ATOM 5703 C CA . PRO B 1 250 ? -21.344 -21.375 -25.375 1 91.12 250 PRO B CA 1
ATOM 5704 C C . PRO B 1 250 ? -21.672 -20.109 -26.156 1 91.12 250 PRO B C 1
ATOM 5706 O O . PRO B 1 250 ? -20.828 -19.219 -26.281 1 91.12 250 PRO B O 1
ATOM 5709 N N . LYS B 1 251 ? -22.844 -19.906 -26.609 1 92.62 251 LYS B N 1
ATOM 5710 C CA . LYS B 1 251 ? -23.219 -18.766 -27.422 1 92.62 251 LYS B CA 1
ATOM 5711 C C . LYS B 1 251 ? -23.172 -17.469 -26.625 1 92.62 251 LYS B C 1
ATOM 5713 O O . LYS B 1 251 ? -22.984 -16.391 -27.188 1 92.62 251 LYS B O 1
ATOM 5718 N N . ARG B 1 252 ? -23.281 -17.609 -25.359 1 94.56 252 ARG B N 1
ATOM 5719 C CA . ARG B 1 252 ? -23.328 -16.438 -24.516 1 94.56 252 ARG B CA 1
ATOM 5720 C C . ARG B 1 252 ? -21.953 -16.125 -23.906 1 94.56 252 ARG B C 1
ATOM 5722 O O . ARG B 1 252 ? -21.75 -15.07 -23.312 1 94.56 252 ARG B O 1
ATOM 5729 N N . LEU B 1 253 ? -21.031 -16.969 -24.078 1 93.12 253 LEU B N 1
ATOM 5730 C CA . LEU B 1 253 ? -19.734 -16.875 -23.406 1 93.12 253 LEU B CA 1
ATOM 5731 C C . LEU B 1 253 ? -18.969 -15.633 -23.875 1 93.12 253 LEU B C 1
ATOM 5733 O O . LEU B 1 253 ? -18.406 -14.906 -23.047 1 93.12 253 LEU B O 1
ATOM 5737 N N . PRO B 1 254 ? -19.031 -15.281 -25.219 1 93.94 254 PRO B N 1
ATOM 5738 C CA . PRO B 1 254 ? -18.297 -14.078 -25.641 1 93.94 254 PRO B CA 1
ATOM 5739 C C . PRO B 1 254 ? -18.797 -12.812 -24.969 1 93.94 254 PRO B C 1
ATOM 5741 O O . PRO B 1 254 ? -18.016 -11.953 -24.562 1 93.94 254 PRO B O 1
ATOM 5744 N N . ARG B 1 255 ? -20.031 -12.734 -24.797 1 94.75 255 ARG B N 1
ATOM 5745 C CA . ARG B 1 255 ? -20.625 -11.562 -24.156 1 94.75 255 ARG B CA 1
ATOM 5746 C C . ARG B 1 255 ? -20.234 -11.484 -22.688 1 94.75 255 ARG B C 1
ATOM 5748 O O . ARG B 1 255 ? -19.891 -10.406 -22.203 1 94.75 255 ARG B O 1
ATOM 5755 N N . LEU B 1 256 ? -20.25 -12.586 -21.984 1 95.06 256 LEU B N 1
ATOM 5756 C CA . LEU B 1 256 ? -19.906 -12.602 -20.562 1 95.06 256 LEU B CA 1
ATOM 5757 C C . LEU B 1 256 ? -18.406 -12.383 -20.375 1 95.06 256 LEU B C 1
ATOM 5759 O O . LEU B 1 256 ? -18 -11.789 -19.375 1 95.06 256 LEU B O 1
ATOM 5763 N N . LEU B 1 257 ? -17.641 -12.844 -21.359 1 94.38 257 LEU B N 1
ATOM 5764 C CA . LEU B 1 257 ? -16.203 -12.586 -21.297 1 94.38 257 LEU B CA 1
ATOM 5765 C C . LEU B 1 257 ? -15.922 -11.094 -21.453 1 94.38 257 LEU B C 1
ATOM 5767 O O . LEU B 1 257 ? -15.062 -10.547 -20.75 1 94.38 257 LEU B O 1
ATOM 5771 N N . ASN B 1 258 ? -16.625 -10.461 -22.344 1 95.06 258 ASN B N 1
ATOM 5772 C CA . ASN B 1 258 ? -16.469 -9.016 -22.516 1 95.06 258 ASN B CA 1
ATOM 5773 C C . ASN B 1 258 ? -16.906 -8.258 -21.266 1 95.06 258 ASN B C 1
ATOM 5775 O O . ASN B 1 258 ? -16.297 -7.25 -20.906 1 95.06 258 ASN B O 1
ATOM 5779 N N . ASP B 1 259 ? -17.938 -8.719 -20.719 1 96.38 259 ASP B N 1
ATOM 5780 C CA . ASP B 1 259 ? -18.391 -8.133 -19.453 1 96.38 259 ASP B CA 1
ATOM 5781 C C . ASP B 1 259 ? -17.344 -8.297 -18.375 1 96.38 259 ASP B C 1
ATOM 5783 O O . ASP B 1 259 ? -17.094 -7.371 -17.594 1 96.38 259 ASP B O 1
ATOM 5787 N N . LEU B 1 260 ? -16.766 -9.477 -18.328 1 95.69 260 LEU B N 1
ATOM 5788 C CA . LEU B 1 260 ? -15.719 -9.758 -17.359 1 95.69 260 LEU B CA 1
ATOM 5789 C C . LEU B 1 260 ? -14.531 -8.82 -17.547 1 95.69 260 LEU B C 1
ATOM 5791 O O . LEU B 1 260 ? -14.016 -8.266 -16.578 1 95.69 260 LEU B O 1
ATOM 5795 N N . VAL B 1 261 ? -14.148 -8.602 -18.734 1 95.62 261 VAL B N 1
ATOM 5796 C CA . VAL B 1 261 ? -13.031 -7.727 -19.062 1 95.62 261 VAL B CA 1
ATOM 5797 C C . VAL B 1 261 ? -13.367 -6.293 -18.656 1 95.62 261 VAL B C 1
ATOM 5799 O O . VAL B 1 261 ? -12.523 -5.586 -18.094 1 95.62 261 VAL B O 1
ATOM 5802 N N . SER B 1 262 ? -14.57 -5.848 -18.922 1 94.88 262 SER B N 1
ATOM 5803 C CA . SER B 1 262 ? -15.016 -4.523 -18.5 1 94.88 262 SER B CA 1
ATOM 5804 C C . SER B 1 262 ? -14.945 -4.367 -16.984 1 94.88 262 SER B C 1
ATOM 5806 O O . SER B 1 262 ? -14.523 -3.326 -16.484 1 94.88 262 SER B O 1
ATOM 5808 N N . PHE B 1 263 ? -15.328 -5.367 -16.359 1 94.44 263 PHE B N 1
ATOM 5809 C CA . PHE B 1 263 ? -15.273 -5.383 -14.898 1 94.44 263 PHE B CA 1
ATOM 5810 C C . PHE B 1 263 ? -13.836 -5.262 -14.414 1 94.44 263 PHE B C 1
ATOM 5812 O O . PHE B 1 263 ? -13.547 -4.488 -13.5 1 94.44 263 PHE B O 1
ATOM 5819 N N . CYS B 1 264 ? -12.961 -6.016 -15.008 1 94.5 264 CYS B N 1
ATOM 5820 C CA . CYS B 1 264 ? -11.555 -6.02 -14.633 1 94.5 264 CYS B CA 1
ATOM 5821 C C . CYS B 1 264 ? -10.953 -4.625 -14.766 1 94.5 264 CYS B C 1
ATOM 5823 O O . CYS B 1 264 ? -10.047 -4.262 -14.016 1 94.5 264 CYS B O 1
ATOM 5825 N N . ASN B 1 265 ? -11.438 -3.879 -15.695 1 92.12 265 ASN B N 1
ATOM 5826 C CA . ASN B 1 265 ? -10.844 -2.586 -16.016 1 92.12 265 ASN B CA 1
ATOM 5827 C C . ASN B 1 265 ? -11.547 -1.447 -15.281 1 92.12 265 ASN B C 1
ATOM 5829 O O . ASN B 1 265 ? -11.125 -0.293 -15.367 1 92.12 265 ASN B O 1
ATOM 5833 N N . SER B 1 266 ? -12.562 -1.789 -14.562 1 85.44 266 SER B N 1
ATOM 5834 C CA . SER B 1 266 ? -13.305 -0.754 -13.852 1 85.44 266 SER B CA 1
ATOM 5835 C C . SER B 1 266 ? -12.578 -0.328 -12.578 1 85.44 266 SER B C 1
ATOM 5837 O O . SER B 1 266 ? -11.695 -1.041 -12.094 1 85.44 266 SER B O 1
ATOM 5839 N N . ASP B 1 267 ? -12.828 0.821 -12.094 1 76.75 267 ASP B N 1
ATOM 5840 C CA . ASP B 1 267 ? -12.219 1.317 -10.859 1 76.75 267 ASP B CA 1
ATOM 5841 C C . ASP B 1 267 ? -13.227 1.312 -9.711 1 76.75 267 ASP B C 1
ATOM 5843 O O . ASP B 1 267 ? -13.062 2.043 -8.734 1 76.75 267 ASP B O 1
ATOM 5847 N N . ARG B 1 268 ? -14.172 0.371 -9.859 1 79.69 268 ARG B N 1
ATOM 5848 C CA . ARG B 1 268 ? -15.266 0.349 -8.891 1 79.69 268 ARG B CA 1
ATOM 5849 C C . ARG B 1 268 ? -14.867 -0.409 -7.633 1 79.69 268 ARG B C 1
ATOM 5851 O O . ARG B 1 268 ? -15.469 -0.225 -6.574 1 79.69 268 ARG B O 1
ATOM 5858 N N . HIS B 1 269 ? -13.938 -1.307 -7.848 1 88.19 269 HIS B N 1
ATOM 5859 C CA . HIS B 1 269 ? -13.484 -2.123 -6.727 1 88.19 269 HIS B CA 1
ATOM 5860 C C . HIS B 1 269 ? -11.961 -2.113 -6.621 1 88.19 269 HIS B C 1
ATOM 5862 O O . HIS B 1 269 ? -11.273 -1.707 -7.559 1 88.19 269 HIS B O 1
ATOM 5868 N N . SER B 1 270 ? -11.547 -2.475 -5.41 1 90.25 270 SER B N 1
ATOM 5869 C CA . SER B 1 270 ? -10.102 -2.586 -5.238 1 90.25 270 SER B CA 1
ATOM 5870 C C . SER B 1 270 ? -9.516 -3.658 -6.152 1 90.25 270 SER B C 1
ATOM 5872 O O . SER B 1 270 ? -10.242 -4.527 -6.641 1 90.25 270 SER B O 1
ATOM 5874 N N . VAL B 1 271 ? -8.281 -3.619 -6.355 1 92.62 271 VAL B N 1
ATOM 5875 C CA . VAL B 1 271 ? -7.582 -4.48 -7.301 1 92.62 271 VAL B CA 1
ATOM 5876 C C . VAL B 1 271 ? -7.727 -5.941 -6.875 1 92.62 271 VAL B C 1
ATOM 5878 O O . VAL B 1 271 ? -8.023 -6.809 -7.703 1 92.62 271 VAL B O 1
ATOM 5881 N N . VAL B 1 272 ? -7.539 -6.266 -5.605 1 94.81 272 VAL B N 1
ATOM 5882 C CA . VAL B 1 272 ? -7.605 -7.637 -5.113 1 94.81 272 VAL B CA 1
ATOM 5883 C C . VAL B 1 272 ? -9.047 -8.148 -5.203 1 94.81 272 VAL B C 1
ATOM 5885 O O . VAL B 1 272 ? -9.273 -9.305 -5.562 1 94.81 272 VAL B O 1
ATOM 5888 N N . VAL B 1 273 ? -10 -7.262 -4.875 1 94.56 273 VAL B N 1
ATOM 5889 C CA . VAL B 1 273 ? -11.406 -7.645 -4.973 1 94.56 273 VAL B CA 1
ATOM 5890 C C . VAL B 1 273 ? -11.758 -7.945 -6.43 1 94.56 273 VAL B C 1
ATOM 5892 O O . VAL B 1 273 ? -12.391 -8.961 -6.723 1 94.56 273 VAL B O 1
ATOM 5895 N N . ARG B 1 274 ? -11.352 -7.105 -7.328 1 94.38 274 ARG B N 1
ATOM 5896 C CA . ARG B 1 274 ? -11.625 -7.293 -8.75 1 94.38 274 ARG B CA 1
ATOM 5897 C C . ARG B 1 274 ? -11.031 -8.609 -9.25 1 94.38 274 ARG B C 1
ATOM 5899 O O . ARG B 1 274 ? -11.688 -9.352 -9.977 1 94.38 274 ARG B O 1
ATOM 5906 N N . SER B 1 275 ? -9.82 -8.852 -8.867 1 96.06 275 SER B N 1
ATOM 5907 C CA . SER B 1 275 ? -9.164 -10.062 -9.336 1 96.06 275 SER B CA 1
ATOM 5908 C C . SER B 1 275 ? -9.836 -11.312 -8.773 1 96.06 275 SER B C 1
ATOM 5910 O O . SER B 1 275 ? -9.992 -12.312 -9.484 1 96.06 275 SER B O 1
ATOM 5912 N N . ALA B 1 276 ? -10.164 -11.266 -7.465 1 96.12 276 ALA B N 1
ATOM 5913 C CA . ALA B 1 276 ? -10.852 -12.398 -6.852 1 96.12 276 ALA B CA 1
ATOM 5914 C C . ALA B 1 276 ? -12.18 -12.672 -7.543 1 96.12 276 ALA B C 1
ATOM 5916 O O . ALA B 1 276 ? -12.484 -13.812 -7.891 1 96.12 276 ALA B O 1
ATOM 5917 N N . LEU B 1 277 ? -12.961 -11.617 -7.75 1 95.62 277 LEU B N 1
ATOM 5918 C CA . LEU B 1 277 ? -14.281 -11.781 -8.352 1 95.62 277 LEU B CA 1
ATOM 5919 C C . LEU B 1 277 ? -14.164 -12.195 -9.812 1 95.62 277 LEU B C 1
ATOM 5921 O O . LEU B 1 277 ? -15.008 -12.938 -10.32 1 95.62 277 LEU B O 1
ATOM 5925 N N . ALA B 1 278 ? -13.18 -11.695 -10.469 1 95.69 278 ALA B N 1
ATOM 5926 C CA . ALA B 1 278 ? -12.93 -12.133 -11.844 1 95.69 278 ALA B CA 1
ATOM 5927 C C . ALA B 1 278 ? -12.664 -13.633 -11.898 1 95.69 278 ALA B C 1
ATOM 5929 O O . ALA B 1 278 ? -13.18 -14.328 -12.773 1 95.69 278 ALA B O 1
ATOM 5930 N N . HIS B 1 279 ? -11.844 -14.055 -11.008 1 94.75 279 HIS B N 1
ATOM 5931 C CA . HIS B 1 279 ? -11.562 -15.484 -10.922 1 94.75 279 HIS B CA 1
ATOM 5932 C C . HIS B 1 279 ? -12.836 -16.281 -10.648 1 94.75 279 HIS B C 1
ATOM 5934 O O . HIS B 1 279 ? -13.086 -17.312 -11.289 1 94.75 279 HIS B O 1
ATOM 5940 N N . PHE B 1 280 ? -13.617 -15.805 -9.688 1 93.69 280 PHE B N 1
ATOM 5941 C CA . PHE B 1 280 ? -14.898 -16.438 -9.367 1 93.69 280 PHE B CA 1
ATOM 5942 C C . PHE B 1 280 ? -15.781 -16.516 -10.602 1 93.69 280 PHE B C 1
ATOM 5944 O O . PHE B 1 280 ? -16.344 -17.578 -10.898 1 93.69 280 PHE B O 1
ATOM 5951 N N . GLN B 1 281 ? -15.906 -15.422 -11.297 1 93.62 281 GLN B N 1
ATOM 5952 C CA . GLN B 1 281 ? -16.75 -15.336 -12.477 1 93.62 281 GLN B CA 1
ATOM 5953 C C . GLN B 1 281 ? -16.266 -16.266 -13.578 1 93.62 281 GLN B C 1
ATOM 5955 O O . GLN B 1 281 ? -17.062 -16.922 -14.258 1 93.62 281 GLN B O 1
ATOM 5960 N N . MET B 1 282 ? -14.992 -16.344 -13.805 1 91.94 282 MET B N 1
ATOM 5961 C CA . MET B 1 282 ? -14.414 -17.203 -14.828 1 91.94 282 MET B CA 1
ATOM 5962 C C . MET B 1 282 ? -14.789 -18.656 -14.586 1 91.94 282 MET B C 1
ATOM 5964 O O . MET B 1 282 ? -15.109 -19.391 -15.523 1 91.94 282 MET B O 1
ATOM 5968 N N . GLU B 1 283 ? -14.703 -19.031 -13.359 1 89.56 283 GLU B N 1
ATOM 5969 C CA . GLU B 1 283 ? -15.07 -20.391 -13.008 1 89.56 283 GLU B CA 1
ATOM 5970 C C . GLU B 1 283 ? -16.578 -20.609 -13.109 1 89.56 283 GLU B C 1
ATOM 5972 O O . GLU B 1 283 ? -17.031 -21.672 -13.523 1 89.56 283 GLU B O 1
ATOM 5977 N N . ALA B 1 284 ? -17.312 -19.625 -12.68 1 89.06 284 ALA B N 1
ATOM 5978 C CA . ALA B 1 284 ? -18.781 -19.734 -12.672 1 89.06 284 ALA B CA 1
ATOM 5979 C C . ALA B 1 284 ? -19.312 -19.859 -14.094 1 89.06 284 ALA B C 1
ATOM 5981 O O . ALA B 1 284 ? -20.25 -20.641 -14.344 1 89.06 284 ALA B O 1
ATOM 5982 N N . ILE B 1 285 ? -18.781 -19.172 -14.992 1 90.25 285 ILE B N 1
ATOM 5983 C CA . ILE B 1 285 ? -19.312 -19.188 -16.344 1 90.25 285 ILE B CA 1
ATOM 5984 C C . ILE B 1 285 ? -18.703 -20.359 -17.109 1 90.25 285 ILE B C 1
ATOM 5986 O O . ILE B 1 285 ? -19.125 -20.656 -18.234 1 90.25 285 ILE B O 1
ATOM 5990 N N . LYS B 1 286 ? -17.703 -20.984 -16.516 1 88.25 286 LYS B N 1
ATOM 5991 C CA . LYS B 1 286 ? -17 -22.094 -17.172 1 88.25 286 LYS B CA 1
ATOM 5992 C C . LYS B 1 286 ? -16.547 -21.688 -18.562 1 88.25 286 LYS B C 1
ATOM 5994 O O . LYS B 1 286 ? -16.859 -22.375 -19.547 1 88.25 286 LYS B O 1
ATOM 5999 N N . ALA B 1 287 ? -15.773 -20.734 -18.594 1 88 287 ALA B N 1
ATOM 6000 C CA . ALA B 1 287 ? -15.383 -20.078 -19.828 1 88 287 ALA B CA 1
ATOM 6001 C C . ALA B 1 287 ? -14.531 -21 -20.703 1 88 287 ALA B C 1
ATOM 6003 O O . ALA B 1 287 ? -14.57 -20.938 -21.922 1 88 287 ALA B O 1
ATOM 6004 N N . PHE B 1 288 ? -13.766 -21.859 -20.109 1 85.31 288 PHE B N 1
ATOM 6005 C CA . PHE B 1 288 ? -12.836 -22.719 -20.828 1 85.31 288 PHE B CA 1
ATOM 6006 C C . PHE B 1 288 ? -13.156 -24.188 -20.594 1 85.31 288 PHE B C 1
ATOM 6008 O O . PHE B 1 288 ? -13.789 -24.531 -19.594 1 85.31 288 PHE B O 1
ATOM 6015 N N . GLU B 1 289 ? -12.797 -24.984 -21.531 1 73.81 289 GLU B N 1
ATOM 6016 C CA . GLU B 1 289 ? -13.078 -26.406 -21.453 1 73.81 289 GLU B CA 1
ATOM 6017 C C . GLU B 1 289 ? -12.234 -27.078 -20.375 1 73.81 289 GLU B C 1
ATOM 6019 O O . GLU B 1 289 ? -12.742 -27.859 -19.562 1 73.81 289 GLU B O 1
ATOM 6024 N N . ALA B 1 290 ? -10.93 -26.766 -20.562 1 62.62 290 ALA B N 1
ATOM 6025 C CA . ALA B 1 290 ? -10.039 -27.297 -19.531 1 62.62 290 ALA B CA 1
ATOM 6026 C C . ALA B 1 290 ? -10.188 -26.516 -18.234 1 62.62 290 ALA B C 1
ATOM 6028 O O . ALA B 1 290 ? -10.836 -25.469 -18.188 1 62.62 290 ALA B O 1
ATOM 6029 N N . GLU B 1 291 ? -9.805 -27.141 -17.109 1 64.31 291 GLU B N 1
ATOM 6030 C CA . GLU B 1 291 ? -9.828 -26.438 -15.836 1 64.31 291 GLU B CA 1
ATOM 6031 C C . GLU B 1 291 ? -9.227 -25.047 -15.969 1 64.31 291 GLU B C 1
ATOM 6033 O O . GLU B 1 291 ? -8.141 -24.875 -16.531 1 64.31 291 GLU B O 1
ATOM 6038 N N . SER B 1 292 ? -10.062 -24.062 -15.797 1 68.06 292 SER B N 1
ATOM 6039 C CA . SER B 1 292 ? -9.781 -22.641 -16.031 1 68.06 292 SER B CA 1
ATOM 6040 C C . SER B 1 292 ? -9.086 -22.016 -14.828 1 68.06 292 SER B C 1
ATOM 6042 O O . SER B 1 292 ? -8.797 -20.812 -14.828 1 68.06 292 SER B O 1
ATOM 6044 N N . ASP B 1 293 ? -8.734 -22.859 -13.906 1 81.56 293 ASP B N 1
ATOM 6045 C CA . ASP B 1 293 ? -8.227 -22.281 -12.672 1 81.56 293 ASP B CA 1
ATOM 6046 C C . ASP B 1 293 ? -6.887 -21.578 -12.906 1 81.56 293 ASP B C 1
ATOM 6048 O O . ASP B 1 293 ? -6.641 -20.5 -12.367 1 81.56 293 ASP B O 1
ATOM 6052 N N . GLN B 1 294 ? -6.102 -22.203 -13.836 1 88.88 294 GLN B N 1
ATOM 6053 C CA . GLN B 1 294 ? -4.793 -21.625 -14.133 1 88.88 294 GLN B CA 1
ATOM 6054 C C . GLN B 1 294 ? -4.926 -20.281 -14.844 1 88.88 294 GLN B C 1
ATOM 6056 O O . GLN B 1 294 ? -4.238 -19.312 -14.5 1 88.88 294 GLN B O 1
ATOM 6061 N N . THR B 1 295 ? -5.832 -20.281 -15.758 1 91.5 295 THR B N 1
ATOM 6062 C CA . THR B 1 295 ? -6.066 -19.047 -16.5 1 91.5 295 THR B CA 1
ATOM 6063 C C . THR B 1 295 ? -6.594 -17.953 -15.57 1 91.5 295 THR B C 1
ATOM 6065 O O . THR B 1 295 ? -6.199 -16.797 -15.68 1 91.5 295 THR B O 1
ATOM 6068 N N . GLY B 1 296 ? -7.48 -18.328 -14.719 1 92.69 296 GLY B N 1
ATOM 6069 C CA . GLY B 1 296 ? -8.023 -17.391 -13.75 1 92.69 296 GLY B CA 1
ATOM 6070 C C . GLY B 1 296 ? -6.965 -16.797 -12.844 1 92.69 296 GLY B C 1
ATOM 6071 O O . GLY B 1 296 ? -6.992 -15.602 -12.547 1 92.69 296 GLY B O 1
ATOM 6072 N N . ARG B 1 297 ? -6.078 -17.578 -12.406 1 92.88 297 ARG B N 1
ATOM 6073 C CA . ARG B 1 297 ? -5 -17.109 -11.547 1 92.88 297 ARG B CA 1
ATOM 6074 C C . ARG B 1 297 ? -4.062 -16.172 -12.297 1 92.88 297 ARG B C 1
ATOM 6076 O O . ARG B 1 297 ? -3.615 -15.164 -11.758 1 92.88 297 ARG B O 1
ATOM 6083 N N . LEU B 1 298 ? -3.73 -16.547 -13.5 1 96.06 298 LEU B N 1
ATOM 6084 C CA . LEU B 1 298 ? -2.855 -15.688 -14.289 1 96.06 298 LEU B CA 1
ATOM 6085 C C . LEU B 1 298 ? -3.561 -14.383 -14.664 1 96.06 298 LEU B C 1
ATOM 6087 O O . LEU B 1 298 ? -2.918 -13.344 -14.789 1 96.06 298 LEU B O 1
ATOM 6091 N N . LEU B 1 299 ? -4.902 -14.469 -14.82 1 95.56 299 LEU B N 1
ATOM 6092 C CA . LEU B 1 299 ? -5.664 -13.234 -14.984 1 95.56 299 LEU B CA 1
ATOM 6093 C C . LEU B 1 299 ? -5.492 -12.328 -13.773 1 95.56 299 LEU B C 1
ATOM 6095 O O . LEU B 1 299 ? -5.359 -11.109 -13.922 1 95.56 299 LEU B O 1
ATOM 6099 N N . ALA B 1 300 ? -5.527 -12.906 -12.648 1 95.75 300 ALA B N 1
ATOM 6100 C CA . ALA B 1 300 ? -5.305 -12.125 -11.43 1 95.75 300 ALA B CA 1
ATOM 6101 C C . ALA B 1 300 ? -3.939 -11.445 -11.461 1 95.75 300 ALA B C 1
ATOM 6103 O O . ALA B 1 300 ? -3.822 -10.266 -11.117 1 95.75 300 ALA B O 1
ATOM 6104 N N . VAL B 1 301 ? -2.912 -12.164 -11.883 1 96.62 301 VAL B N 1
ATOM 6105 C CA . VAL B 1 301 ? -1.571 -11.609 -12.008 1 96.62 301 VAL B CA 1
ATOM 6106 C C . VAL B 1 301 ? -1.588 -10.422 -12.969 1 96.62 301 VAL B C 1
ATOM 6108 O O . VAL B 1 301 ? -0.997 -9.375 -12.695 1 96.62 301 VAL B O 1
ATOM 6111 N N . LEU B 1 302 ? -2.219 -10.625 -14.039 1 97.12 302 LEU B N 1
ATOM 6112 C CA . LEU B 1 302 ? -2.295 -9.586 -15.062 1 97.12 302 LEU B CA 1
ATOM 6113 C C . LEU B 1 302 ? -2.982 -8.336 -14.516 1 97.12 302 LEU B C 1
ATOM 6115 O O . LEU B 1 302 ? -2.516 -7.219 -14.75 1 97.12 302 LEU B O 1
ATOM 6119 N N . ILE B 1 303 ? -4.066 -8.5 -13.852 1 96 303 ILE B N 1
ATOM 6120 C CA . ILE B 1 303 ? -4.805 -7.391 -13.258 1 96 303 ILE B CA 1
ATOM 6121 C C . ILE B 1 303 ? -3.904 -6.641 -12.273 1 96 303 ILE B C 1
ATOM 6123 O O . ILE B 1 303 ? -3.824 -5.414 -12.312 1 96 303 ILE B O 1
ATOM 6127 N N . TRP B 1 304 ? -3.25 -7.383 -11.359 1 96.19 304 TRP B N 1
ATOM 6128 C CA . TRP B 1 304 ? -2.387 -6.77 -10.359 1 96.19 304 TRP B CA 1
ATOM 6129 C C . TRP B 1 304 ? -1.298 -5.93 -11.016 1 96.19 304 TRP B C 1
ATOM 6131 O O . TRP B 1 304 ? -0.998 -4.824 -10.555 1 96.19 304 TRP B O 1
ATOM 6141 N N . ARG B 1 305 ? -0.704 -6.473 -12.055 1 96 305 ARG B N 1
ATOM 6142 C CA . ARG B 1 305 ? 0.385 -5.785 -12.742 1 96 305 ARG B CA 1
ATOM 6143 C C . ARG B 1 305 ? -0.122 -4.539 -13.461 1 96 305 ARG B C 1
ATOM 6145 O O . ARG B 1 305 ? 0.477 -3.469 -13.359 1 96 305 ARG B O 1
ATOM 6152 N N . LYS B 1 306 ? -1.143 -4.691 -14.219 1 93.75 306 LYS B N 1
ATOM 6153 C CA . LYS B 1 306 ? -1.639 -3.582 -15.023 1 93.75 306 LYS B CA 1
ATOM 6154 C C . LYS B 1 306 ? -2.211 -2.473 -14.148 1 93.75 306 LYS B C 1
ATOM 6156 O O . LYS B 1 306 ? -2.15 -1.296 -14.508 1 93.75 306 LYS B O 1
ATOM 6161 N N . GLN B 1 307 ? -2.711 -2.867 -12.992 1 90.44 307 GLN B N 1
ATOM 6162 C CA . GLN B 1 307 ? -3.283 -1.872 -12.094 1 90.44 307 GLN B CA 1
ATOM 6163 C C . GLN B 1 307 ? -2.232 -1.334 -11.125 1 90.44 307 GLN B C 1
ATOM 6165 O O . GLN B 1 307 ? -2.529 -0.473 -10.289 1 90.44 307 GLN B O 1
ATOM 6170 N N . GLY B 1 308 ? -1.107 -1.894 -11.102 1 88.94 308 GLY B N 1
ATOM 6171 C CA . GLY B 1 308 ? 0.021 -1.306 -10.398 1 88.94 308 GLY B CA 1
ATOM 6172 C C . GLY B 1 308 ? 0.166 -1.812 -8.977 1 88.94 308 GLY B C 1
ATOM 6173 O O . GLY B 1 308 ? 0.932 -1.253 -8.188 1 88.94 308 GLY B O 1
ATOM 6174 N N . LEU B 1 309 ? -0.6 -2.781 -8.586 1 93.62 309 LEU B N 1
ATOM 6175 C CA . LEU B 1 309 ? -0.421 -3.338 -7.25 1 93.62 309 LEU B CA 1
ATOM 6176 C C . LEU B 1 309 ? 0.938 -4.02 -7.121 1 93.62 309 LEU B C 1
ATOM 6178 O O . LEU B 1 309 ? 1.587 -3.924 -6.078 1 93.62 309 LEU B O 1
ATOM 6182 N N . VAL B 1 310 ? 1.36 -4.715 -8.203 1 95.5 310 VAL B N 1
ATOM 6183 C CA . VAL B 1 310 ? 2.701 -5.289 -8.25 1 95.5 310 VAL B CA 1
ATOM 6184 C C . VAL B 1 310 ? 3.432 -4.793 -9.5 1 95.5 310 VAL B C 1
ATOM 6186 O O . VAL B 1 310 ? 2.82 -4.598 -10.547 1 95.5 310 VAL B O 1
ATOM 6189 N N . ARG B 1 311 ? 4.734 -4.594 -9.289 1 93.12 311 ARG B N 1
ATOM 6190 C CA . ARG B 1 311 ? 5.582 -4.168 -10.391 1 93.12 311 ARG B CA 1
ATOM 6191 C C . ARG B 1 311 ? 6.809 -5.07 -10.523 1 93.12 311 ARG B C 1
ATOM 6193 O O . ARG B 1 311 ? 7.289 -5.316 -11.633 1 93.12 311 ARG B O 1
ATOM 6200 N N . ASN B 1 312 ? 7.215 -5.578 -9.422 1 95.06 312 ASN B N 1
ATOM 6201 C CA . ASN B 1 312 ? 8.5 -6.273 -9.391 1 95.06 312 ASN B CA 1
ATOM 6202 C C . ASN B 1 312 ? 8.312 -7.781 -9.242 1 95.06 312 ASN B C 1
ATOM 6204 O O . ASN B 1 312 ? 8.914 -8.562 -9.984 1 95.06 312 ASN B O 1
ATOM 6208 N N . VAL B 1 313 ? 7.539 -8.219 -8.289 1 96.75 313 VAL B N 1
ATOM 6209 C CA . VAL B 1 313 ? 7.387 -9.641 -8.008 1 96.75 313 VAL B CA 1
ATOM 6210 C C . VAL B 1 313 ? 5.914 -9.969 -7.773 1 96.75 313 VAL B C 1
ATOM 6212 O O . VAL B 1 313 ? 5.133 -9.102 -7.387 1 96.75 313 VAL B O 1
ATOM 6215 N N . MET B 1 314 ? 5.559 -11.148 -8.023 1 96.25 314 MET B N 1
ATOM 6216 C CA . MET B 1 314 ? 4.23 -11.672 -7.719 1 96.25 314 MET B CA 1
ATOM 6217 C C . MET B 1 314 ? 4.273 -12.594 -6.508 1 96.25 314 MET B C 1
ATOM 6219 O O . MET B 1 314 ? 4.906 -13.648 -6.547 1 96.25 314 MET B O 1
ATOM 6223 N N . PRO B 1 315 ? 3.607 -12.141 -5.391 1 96.31 315 PRO B N 1
ATOM 6224 C CA . PRO B 1 315 ? 3.469 -13.117 -4.309 1 96.31 315 PRO B CA 1
ATOM 6225 C C . PRO B 1 315 ? 2.785 -14.406 -4.762 1 96.31 315 PRO B C 1
ATOM 6227 O O . PRO B 1 315 ? 1.783 -14.352 -5.484 1 96.31 315 PRO B O 1
ATOM 6230 N N . PRO B 1 316 ? 3.311 -15.555 -4.418 1 95.38 316 PRO B N 1
ATOM 6231 C CA . PRO B 1 316 ? 2.74 -16.812 -4.902 1 95.38 316 PRO B CA 1
ATOM 6232 C C . PRO B 1 316 ? 1.438 -17.188 -4.191 1 95.38 316 PRO B C 1
ATOM 6234 O O . PRO B 1 316 ? 1.425 -18.078 -3.34 1 95.38 316 PRO B O 1
ATOM 6237 N N . PHE B 1 317 ? 0.375 -16.609 -4.582 1 94.12 317 PHE B N 1
ATOM 6238 C CA . PHE B 1 317 ? -0.881 -16.734 -3.85 1 94.12 317 PHE B CA 1
ATOM 6239 C C . PHE B 1 317 ? -1.544 -18.078 -4.125 1 94.12 317 PHE B C 1
ATOM 6241 O O . PHE B 1 317 ? -2.529 -18.422 -3.473 1 94.12 317 PHE B O 1
ATOM 6248 N N . SER B 1 318 ? -0.991 -18.891 -5.039 1 93.94 318 SER B N 1
ATOM 6249 C CA . SER B 1 318 ? -1.527 -20.234 -5.309 1 93.94 318 SER B CA 1
ATOM 6250 C C . SER B 1 318 ? -1.06 -21.234 -4.262 1 93.94 318 SER B C 1
ATOM 6252 O O . SER B 1 318 ? -1.504 -22.391 -4.254 1 93.94 318 SER B O 1
ATOM 6254 N N . ILE B 1 319 ? -0.193 -20.844 -3.354 1 89.69 319 ILE B N 1
ATOM 6255 C CA . ILE B 1 319 ? 0.252 -21.703 -2.268 1 89.69 319 ILE B CA 1
ATOM 6256 C C . ILE B 1 319 ? -0.951 -22.156 -1.444 1 89.69 319 ILE B C 1
ATOM 6258 O O . ILE B 1 319 ? -1.04 -23.328 -1.056 1 89.69 319 ILE B O 1
ATOM 6262 N N . THR B 1 320 ? -1.877 -21.281 -1.241 1 87.56 320 THR B N 1
ATOM 6263 C CA . THR B 1 320 ? -3.02 -21.578 -0.383 1 87.56 320 THR B CA 1
ATOM 6264 C C . THR B 1 320 ? -3.928 -22.609 -1.029 1 87.56 320 THR B C 1
ATOM 6266 O O . THR B 1 320 ? -4.281 -23.609 -0.401 1 87.56 320 THR B O 1
ATOM 6269 N N . PRO B 1 321 ? -4.375 -22.438 -2.275 1 89.56 321 PRO B N 1
ATOM 6270 C CA . PRO B 1 321 ? -5.18 -23.484 -2.9 1 89.56 321 PRO B CA 1
ATOM 6271 C C . PRO B 1 321 ? -4.453 -24.828 -2.947 1 89.56 321 PRO B C 1
ATOM 6273 O O . PRO B 1 321 ? -5.094 -25.875 -2.85 1 89.56 321 PRO B O 1
ATOM 6276 N N . ALA B 1 322 ? -3.178 -24.781 -3.148 1 88.19 322 ALA B N 1
ATOM 6277 C CA . ALA B 1 322 ? -2.422 -26.031 -3.188 1 88.19 322 ALA B CA 1
ATOM 6278 C C . ALA B 1 322 ? -2.385 -26.688 -1.812 1 88.19 322 ALA B C 1
ATOM 6280 O O . ALA B 1 322 ? -2.408 -27.922 -1.707 1 88.19 322 ALA B O 1
ATOM 6281 N N . MET B 1 323 ? -2.299 -25.875 -0.842 1 82.88 323 MET B N 1
ATOM 6282 C CA . MET B 1 323 ? -2.232 -26.344 0.541 1 82.88 323 MET B CA 1
ATOM 6283 C C . MET B 1 323 ? -3.592 -26.844 1.013 1 82.88 323 MET B C 1
ATOM 6285 O O . MET B 1 323 ? -3.672 -27.844 1.739 1 82.88 323 MET B O 1
ATOM 6289 N N . ALA B 1 324 ? -4.582 -26.156 0.612 1 82.62 324 ALA B N 1
ATOM 6290 C CA . ALA B 1 324 ? -5.941 -26.438 1.07 1 82.62 324 ALA B CA 1
ATOM 6291 C C . ALA B 1 324 ? -6.926 -26.438 -0.097 1 82.62 324 ALA B C 1
ATOM 6293 O O . ALA B 1 324 ? -7.887 -25.672 -0.107 1 82.62 324 ALA B O 1
ATOM 6294 N N . THR B 1 325 ? -6.727 -27.406 -0.913 1 85 325 THR B N 1
ATOM 6295 C CA . THR B 1 325 ? -7.492 -27.469 -2.154 1 85 325 THR B CA 1
ATOM 6296 C C . THR B 1 325 ? -8.984 -27.625 -1.863 1 85 325 THR B C 1
ATOM 6298 O O . THR B 1 325 ? -9.812 -27.016 -2.537 1 85 325 THR B O 1
ATOM 6301 N N . ASN B 1 326 ? -9.336 -28.391 -0.894 1 80.69 326 ASN B N 1
ATOM 6302 C CA . ASN B 1 326 ? -10.734 -28.609 -0.536 1 80.69 326 ASN B CA 1
ATOM 6303 C C . ASN B 1 326 ? -11.422 -27.297 -0.159 1 80.69 326 ASN B C 1
ATOM 6305 O O . ASN B 1 326 ? -12.5 -26.984 -0.673 1 80.69 326 ASN B O 1
ATOM 6309 N N . ARG B 1 327 ? -10.828 -26.594 0.694 1 82.75 327 ARG B N 1
ATOM 6310 C CA . ARG B 1 327 ? -11.398 -25.328 1.137 1 82.75 327 ARG B CA 1
ATOM 6311 C C . ARG B 1 327 ? -11.492 -24.344 -0.019 1 82.75 327 ARG B C 1
ATOM 6313 O O . ARG B 1 327 ? -12.484 -23.609 -0.141 1 82.75 327 ARG B O 1
ATOM 6320 N N . HIS B 1 328 ? -10.469 -24.344 -0.759 1 87.38 328 HIS B N 1
ATOM 6321 C CA . HIS B 1 328 ? -10.43 -23.453 -1.906 1 87.38 328 HIS B CA 1
ATOM 6322 C C . HIS B 1 328 ? -11.594 -23.719 -2.854 1 87.38 328 HIS B C 1
ATOM 6324 O O . HIS B 1 328 ? -12.281 -22.781 -3.27 1 87.38 328 HIS B O 1
ATOM 6330 N N . VAL B 1 329 ? -11.859 -24.938 -3.107 1 84.69 329 VAL B N 1
ATOM 6331 C CA . VAL B 1 329 ? -12.898 -25.312 -4.066 1 84.69 329 VAL B CA 1
ATOM 6332 C C . VAL B 1 329 ? -14.273 -24.969 -3.5 1 84.69 329 VAL B C 1
ATOM 6334 O O . VAL B 1 329 ? -15.148 -24.484 -4.227 1 84.69 329 VAL B O 1
ATOM 6337 N N . MET B 1 330 ? -14.438 -25.141 -2.279 1 83.06 330 MET B N 1
ATOM 6338 C CA . MET B 1 330 ? -15.719 -24.875 -1.638 1 83.06 330 MET B CA 1
ATOM 6339 C C . MET B 1 330 ? -16.031 -23.375 -1.649 1 83.06 330 MET B C 1
ATOM 6341 O O . MET B 1 330 ? -17.203 -22.984 -1.72 1 83.06 330 MET B O 1
ATOM 6345 N N . LYS B 1 331 ? -14.992 -22.625 -1.559 1 88.5 331 LYS B N 1
ATOM 6346 C CA . LYS B 1 331 ? -15.195 -21.188 -1.567 1 88.5 331 LYS B CA 1
ATOM 6347 C C . LYS B 1 331 ? -15.328 -20.656 -2.992 1 88.5 331 LYS B C 1
ATOM 6349 O O . LYS B 1 331 ? -16.094 -19.734 -3.248 1 88.5 331 LYS B O 1
ATOM 6354 N N . LEU B 1 332 ? -14.641 -21.266 -3.881 1 89.25 332 LEU B N 1
ATOM 6355 C CA . LEU B 1 332 ? -14.617 -20.797 -5.266 1 89.25 332 LEU B CA 1
ATOM 6356 C C . LEU B 1 332 ? -15.875 -21.234 -6 1 89.25 332 LEU B C 1
ATOM 6358 O O . LEU B 1 332 ? -16.406 -20.484 -6.832 1 89.25 332 LEU B O 1
ATOM 6362 N N . GLU B 1 333 ? -16.328 -22.438 -5.707 1 86.94 333 GLU B N 1
ATOM 6363 C CA . GLU B 1 333 ? -17.469 -22.984 -6.434 1 86.94 333 GLU B CA 1
ATOM 6364 C C . GLU B 1 333 ? -18.547 -23.484 -5.473 1 86.94 333 GLU B C 1
ATOM 6366 O O . GLU B 1 333 ? -18.984 -24.625 -5.562 1 86.94 333 GLU B O 1
ATOM 6371 N N . PRO B 1 334 ? -19 -22.578 -4.711 1 79.19 334 PRO B N 1
ATOM 6372 C CA . PRO B 1 334 ? -20.031 -22.984 -3.752 1 79.19 334 PRO B CA 1
ATOM 6373 C C . PRO B 1 334 ? -21.312 -23.453 -4.43 1 79.19 334 PRO B C 1
ATOM 6375 O O . PRO B 1 334 ? -22.078 -24.219 -3.838 1 79.19 334 PRO B O 1
ATOM 6378 N N . TYR B 1 335 ? -21.594 -23.062 -5.598 1 79.69 335 TYR B N 1
ATOM 6379 C CA . TYR B 1 335 ? -22.812 -23.391 -6.332 1 79.69 335 TYR B CA 1
ATOM 6380 C C . TYR B 1 335 ? -22.781 -24.844 -6.801 1 79.69 335 TYR B C 1
ATOM 6382 O O . TYR B 1 335 ? -23.812 -25.391 -7.227 1 79.69 335 TYR B O 1
ATOM 6390 N N . LEU B 1 336 ? -21.656 -25.438 -6.723 1 76.62 336 LEU B N 1
ATOM 6391 C CA . LEU B 1 336 ? -21.562 -26.859 -7.062 1 76.62 336 LEU B CA 1
ATOM 6392 C C . LEU B 1 336 ? -21.719 -27.719 -5.82 1 76.62 336 LEU B C 1
ATOM 6394 O O . LEU B 1 336 ? -22.016 -28.922 -5.926 1 76.62 336 LEU B O 1
ATOM 6398 N N . ALA B 1 337 ? -21.469 -27.141 -4.73 1 65.19 337 ALA B N 1
ATOM 6399 C CA . ALA B 1 337 ? -21.344 -27.938 -3.508 1 65.19 337 ALA B CA 1
ATOM 6400 C C . ALA B 1 337 ? -22.625 -27.906 -2.695 1 65.19 337 ALA B C 1
ATOM 6402 O O . ALA B 1 337 ? -22.922 -28.828 -1.95 1 65.19 337 ALA B O 1
ATOM 6403 N N . THR B 1 338 ? -23.281 -26.828 -2.783 1 63.56 338 THR B N 1
ATOM 6404 C CA . THR B 1 338 ? -24.391 -26.672 -1.856 1 63.56 338 THR B CA 1
ATOM 6405 C C . THR B 1 338 ? -25.719 -26.75 -2.594 1 63.56 338 THR B C 1
ATOM 6407 O O . THR B 1 338 ? -25.906 -26.109 -3.629 1 63.56 338 THR B O 1
ATOM 6410 N N . SER B 1 339 ? -26.609 -27.5 -2.078 1 60.19 339 SER B N 1
ATOM 6411 C CA . SER B 1 339 ? -27.922 -27.75 -2.68 1 60.19 339 SER B CA 1
ATOM 6412 C C . SER B 1 339 ? -28.828 -26.531 -2.541 1 60.19 339 SER B C 1
ATOM 6414 O O . SER B 1 339 ? -29.812 -26.406 -3.268 1 60.19 339 SER B O 1
ATOM 6416 N N . THR B 1 340 ? -28.453 -25.672 -1.74 1 60.41 340 THR B N 1
ATOM 6417 C CA . THR B 1 340 ? -29.359 -24.562 -1.454 1 60.41 340 THR B CA 1
ATOM 6418 C C . THR B 1 340 ? -28.797 -23.25 -1.985 1 60.41 340 THR B C 1
ATOM 6420 O O . THR B 1 340 ? -29.266 -22.172 -1.615 1 60.41 340 THR B O 1
ATOM 6423 N N . PHE B 1 341 ? -27.875 -23.406 -2.889 1 67.69 341 PHE B N 1
ATOM 6424 C CA . PHE B 1 341 ? -27.266 -22.172 -3.383 1 67.69 341 PHE B CA 1
ATOM 6425 C C . PHE B 1 341 ? -28.219 -21.438 -4.309 1 67.69 341 PHE B C 1
ATOM 6427 O O . PHE B 1 341 ? -28.688 -21.984 -5.301 1 67.69 341 PHE B O 1
ATOM 6434 N N . ARG B 1 342 ? -28.703 -20.219 -3.777 1 63.78 342 ARG B N 1
ATOM 6435 C CA . ARG B 1 342 ? -29.594 -19.344 -4.539 1 63.78 342 ARG B CA 1
ATOM 6436 C C . ARG B 1 342 ? -28.938 -18 -4.832 1 63.78 342 ARG B C 1
ATOM 6438 O O . ARG B 1 342 ? -27.828 -17.734 -4.387 1 63.78 342 ARG B O 1
ATOM 6445 N N . THR B 1 343 ? -29.594 -17.266 -5.66 1 63.09 343 THR B N 1
ATOM 6446 C CA . THR B 1 343 ? -29.062 -15.977 -6.105 1 63.09 343 THR B CA 1
ATOM 6447 C C . THR B 1 343 ? -28.781 -15.062 -4.914 1 63.09 343 THR B C 1
ATOM 6449 O O . THR B 1 343 ? -27.812 -14.312 -4.918 1 63.09 343 THR B O 1
ATOM 6452 N N . ASP B 1 344 ? -29.641 -15.156 -3.932 1 61.66 344 ASP B N 1
ATOM 6453 C CA . ASP B 1 344 ? -29.469 -14.32 -2.752 1 61.66 344 ASP B CA 1
ATOM 6454 C C . ASP B 1 344 ? -28.219 -14.719 -1.97 1 61.66 344 ASP B C 1
ATOM 6456 O O . ASP B 1 344 ? -27.594 -13.883 -1.315 1 61.66 344 ASP B O 1
ATOM 6460 N N . LYS B 1 345 ? -27.891 -15.945 -2.186 1 73.81 345 LYS B N 1
ATOM 6461 C CA . LYS B 1 345 ? -26.719 -16.438 -1.472 1 73.81 345 LYS B CA 1
ATOM 6462 C C . LYS B 1 345 ? -25.438 -16.094 -2.23 1 73.81 345 LYS B C 1
ATOM 6464 O O . LYS B 1 345 ? -24.328 -16.188 -1.675 1 73.81 345 LYS B O 1
ATOM 6469 N N . ALA B 1 346 ? -25.672 -15.672 -3.404 1 76.88 346 ALA B N 1
ATOM 6470 C CA . ALA B 1 346 ? -24.516 -15.367 -4.246 1 76.88 346 ALA B CA 1
ATOM 6471 C C . ALA B 1 346 ? -23.703 -14.227 -3.648 1 76.88 346 ALA B C 1
ATOM 6473 O O . ALA B 1 346 ? -22.469 -14.273 -3.67 1 76.88 346 ALA B O 1
ATOM 6474 N N . MET B 1 347 ? -24.359 -13.297 -3.041 1 78.5 347 MET B N 1
ATOM 6475 C CA . MET B 1 347 ? -23.641 -12.18 -2.445 1 78.5 347 MET B CA 1
ATOM 6476 C C . MET B 1 347 ? -22.797 -12.641 -1.256 1 78.5 347 MET B C 1
ATOM 6478 O O . MET B 1 347 ? -21.656 -12.227 -1.099 1 78.5 347 MET B O 1
ATOM 6482 N N . LEU B 1 348 ? -23.438 -13.477 -0.512 1 82 348 LEU B N 1
ATOM 6483 C CA . LEU B 1 348 ? -22.719 -14.008 0.644 1 82 348 LEU B CA 1
ATOM 6484 C C . LEU B 1 348 ? -21.531 -14.867 0.205 1 82 348 LEU B C 1
ATOM 6486 O O . LEU B 1 348 ? -20.453 -14.789 0.799 1 82 348 LEU B O 1
ATOM 6490 N N . ALA B 1 349 ? -21.781 -15.625 -0.813 1 85.12 349 ALA B N 1
ATOM 6491 C CA . ALA B 1 349 ? -20.734 -16.5 -1.336 1 85.12 349 ALA B CA 1
ATOM 6492 C C . ALA B 1 349 ? -19.562 -15.68 -1.892 1 85.12 349 ALA B C 1
ATOM 6494 O O . ALA B 1 349 ? -18.406 -16.062 -1.731 1 85.12 349 ALA B O 1
ATOM 6495 N N . MET B 1 350 ? -19.938 -14.617 -2.504 1 89.38 350 MET B N 1
ATOM 6496 C CA . MET B 1 350 ? -18.891 -13.766 -3.066 1 89.38 350 MET B CA 1
ATOM 6497 C C . MET B 1 350 ? -18.062 -13.117 -1.961 1 89.38 350 MET B C 1
ATOM 6499 O O . MET B 1 350 ? -16.844 -13.016 -2.074 1 89.38 350 MET B O 1
ATOM 6503 N N . ASP B 1 351 ? -18.688 -12.672 -0.925 1 87.19 351 ASP B N 1
ATOM 6504 C CA . ASP B 1 351 ? -17.953 -12.133 0.217 1 87.19 351 ASP B CA 1
ATOM 6505 C C . ASP B 1 351 ? -17.016 -13.18 0.806 1 87.19 351 ASP B C 1
ATOM 6507 O O . ASP B 1 351 ? -15.852 -12.875 1.106 1 87.19 351 ASP B O 1
ATOM 6511 N N . GLU B 1 352 ? -17.484 -14.406 0.918 1 88.69 352 GLU B N 1
ATOM 6512 C CA . GLU B 1 352 ? -16.688 -15.492 1.468 1 88.69 352 GLU B CA 1
ATOM 6513 C C . GLU B 1 352 ? -15.484 -15.797 0.569 1 88.69 352 GLU B C 1
ATOM 6515 O O . GLU B 1 352 ? -14.391 -16.062 1.06 1 88.69 352 GLU B O 1
ATOM 6520 N N . TRP B 1 353 ? -15.727 -15.766 -0.65 1 93.12 353 TRP B N 1
ATOM 6521 C CA . TRP B 1 353 ? -14.664 -16.031 -1.608 1 93.12 353 TRP B CA 1
ATOM 6522 C C . TRP B 1 353 ? -13.594 -14.938 -1.551 1 93.12 353 TRP B C 1
ATOM 6524 O O . TRP B 1 353 ? -12.398 -15.234 -1.516 1 93.12 353 TRP B O 1
ATOM 6534 N N . VAL B 1 354 ? -14.062 -13.695 -1.554 1 94.19 354 VAL B N 1
ATOM 6535 C CA . VAL B 1 354 ? -13.109 -12.586 -1.492 1 94.19 354 VAL B CA 1
ATOM 6536 C C . VAL B 1 354 ? -12.289 -12.688 -0.211 1 94.19 354 VAL B C 1
ATOM 6538 O O . VAL B 1 354 ? -11.062 -12.523 -0.238 1 94.19 354 VAL B O 1
ATOM 6541 N N . PHE B 1 355 ? -12.953 -12.977 0.86 1 91 355 PHE B N 1
ATOM 6542 C CA . PHE B 1 355 ? -12.25 -13.117 2.131 1 91 355 PHE B CA 1
ATOM 6543 C C . PHE B 1 355 ? -11.203 -14.219 2.049 1 91 355 PHE B C 1
ATOM 6545 O O . PHE B 1 355 ? -10.055 -14.023 2.463 1 91 355 PHE B O 1
ATOM 6552 N N . HIS B 1 356 ? -11.547 -15.359 1.483 1 91.5 356 HIS B N 1
ATOM 6553 C CA . HIS B 1 356 ? -10.625 -16.469 1.312 1 91.5 356 HIS B CA 1
ATOM 6554 C C . HIS B 1 356 ? -9.438 -16.078 0.447 1 91.5 356 HIS B C 1
ATOM 6556 O O . HIS B 1 356 ? -8.289 -16.375 0.779 1 91.5 356 HIS B O 1
ATOM 6562 N N . SER B 1 357 ? -9.695 -15.414 -0.614 1 95.06 357 SER B N 1
ATOM 6563 C CA . SER B 1 357 ? -8.664 -14.992 -1.552 1 95.06 357 SER B CA 1
ATOM 6564 C C . SER B 1 357 ? -7.703 -14 -0.902 1 95.06 357 SER B C 1
ATOM 6566 O O . SER B 1 357 ? -6.492 -14.07 -1.118 1 95.06 357 SER B O 1
ATOM 6568 N N . VAL B 1 358 ? -8.266 -13.094 -0.167 1 93.62 358 VAL B N 1
ATOM 6569 C CA . VAL B 1 358 ? -7.422 -12.062 0.434 1 93.62 358 VAL B CA 1
ATOM 6570 C C . VAL B 1 358 ? -6.535 -12.688 1.513 1 93.62 358 VAL B C 1
ATOM 6572 O O . VAL B 1 358 ? -5.379 -12.289 1.679 1 93.62 358 VAL B O 1
ATOM 6575 N N . ARG B 1 359 ? -7.031 -13.602 2.244 1 88.75 359 ARG B N 1
ATOM 6576 C CA . ARG B 1 359 ? -6.211 -14.305 3.227 1 88.75 359 ARG B CA 1
ATOM 6577 C C . ARG B 1 359 ? -5.086 -15.078 2.547 1 88.75 359 ARG B C 1
ATOM 6579 O O . ARG B 1 359 ? -3.973 -15.156 3.072 1 88.75 359 ARG B O 1
ATOM 6586 N N . ALA B 1 360 ? -5.414 -15.648 1.451 1 91.69 360 ALA B N 1
ATOM 6587 C CA . ALA B 1 360 ? -4.383 -16.312 0.65 1 91.69 360 ALA B CA 1
ATOM 6588 C C . ALA B 1 360 ? -3.297 -15.32 0.237 1 91.69 360 ALA B C 1
ATOM 6590 O O . ALA B 1 360 ? -2.109 -15.648 0.246 1 91.69 360 ALA B O 1
ATOM 6591 N N . CYS B 1 361 ? -3.729 -14.109 -0.11 1 94.06 361 CYS B N 1
ATOM 6592 C CA . CYS B 1 361 ? -2.783 -13.062 -0.492 1 94.06 361 CYS B CA 1
ATOM 6593 C C . CYS B 1 361 ? -1.894 -12.68 0.682 1 94.06 361 CYS B C 1
ATOM 6595 O O . CYS B 1 361 ? -0.694 -12.453 0.509 1 94.06 361 CYS B O 1
ATOM 6597 N N . GLU B 1 362 ? -2.48 -12.578 1.83 1 88.38 362 GLU B N 1
ATOM 6598 C CA . GLU B 1 362 ? -1.704 -12.25 3.021 1 88.38 362 GLU B CA 1
ATOM 6599 C C . GLU B 1 362 ? -0.631 -13.297 3.293 1 88.38 362 GLU B C 1
ATOM 6601 O O . GLU B 1 362 ? 0.514 -12.961 3.598 1 88.38 362 GLU B O 1
ATOM 6606 N N . LEU B 1 363 ? -1.023 -14.516 3.164 1 86.12 363 LEU B N 1
ATOM 6607 C CA . LEU B 1 363 ? -0.059 -15.594 3.354 1 86.12 363 LEU B CA 1
ATOM 6608 C C . LEU B 1 363 ? 1.037 -15.531 2.295 1 86.12 363 LEU B C 1
ATOM 6610 O O . LEU B 1 363 ? 2.221 -15.68 2.611 1 86.12 363 LEU B O 1
ATOM 6614 N N . ALA B 1 364 ? 0.657 -15.359 1.1 1 92.06 364 ALA B N 1
ATOM 6615 C CA . ALA B 1 364 ? 1.616 -15.289 0.001 1 92.06 364 ALA B CA 1
ATOM 6616 C C . ALA B 1 364 ? 2.627 -14.172 0.221 1 92.06 364 ALA B C 1
ATOM 6618 O O . ALA B 1 364 ? 3.812 -14.328 -0.076 1 92.06 364 ALA B O 1
ATOM 6619 N N . GLU B 1 365 ? 2.131 -13.023 0.661 1 91.75 365 GLU B N 1
ATOM 6620 C CA . GLU B 1 365 ? 3.02 -11.906 0.967 1 91.75 365 GLU B CA 1
ATOM 6621 C C . GLU B 1 365 ? 4.012 -12.273 2.066 1 91.75 365 GLU B C 1
ATOM 6623 O O . GLU B 1 365 ? 5.195 -11.945 1.978 1 91.75 365 GLU B O 1
ATOM 6628 N N . SER B 1 366 ? 3.596 -12.961 3.072 1 86.38 366 SER B N 1
ATOM 6629 C CA . SER B 1 366 ? 4.473 -13.406 4.148 1 86.38 366 SER B CA 1
ATOM 6630 C C . SER B 1 366 ? 5.527 -14.383 3.633 1 86.38 366 SER B C 1
ATOM 6632 O O . SER B 1 366 ? 6.688 -14.32 4.047 1 86.38 366 SER B O 1
ATOM 6634 N N . VAL B 1 367 ? 5.098 -15.258 2.781 1 86.75 367 VAL B N 1
ATOM 6635 C CA . VAL B 1 367 ? 6.023 -16.203 2.176 1 86.75 367 VAL B CA 1
ATOM 6636 C C . VAL B 1 367 ? 7.062 -15.461 1.346 1 86.75 367 VAL B C 1
ATOM 6638 O O . VAL B 1 367 ? 8.242 -15.812 1.356 1 86.75 367 VAL B O 1
ATOM 6641 N N . SER B 1 368 ? 6.66 -14.445 0.624 1 93.12 368 SER B N 1
ATOM 6642 C CA . SER B 1 368 ? 7.578 -13.641 -0.177 1 93.12 368 SER B CA 1
ATOM 6643 C C . SER B 1 368 ? 8.648 -12.984 0.695 1 93.12 368 SER B C 1
ATOM 6645 O O . SER B 1 368 ? 9.828 -12.992 0.344 1 93.12 368 SER B O 1
ATOM 6647 N N . ARG B 1 369 ? 8.234 -12.453 1.789 1 88.94 369 ARG B N 1
ATOM 6648 C CA . ARG B 1 369 ? 9.172 -11.836 2.719 1 88.94 369 ARG B CA 1
ATOM 6649 C C . ARG B 1 369 ? 10.148 -12.867 3.279 1 88.94 369 ARG B C 1
ATOM 6651 O O . ARG B 1 369 ? 11.344 -12.594 3.404 1 88.94 369 ARG B O 1
ATOM 6658 N N . PHE B 1 370 ? 9.594 -13.984 3.525 1 86.5 370 PHE B N 1
ATOM 6659 C CA . PHE B 1 370 ? 10.414 -15.078 4.027 1 86.5 370 PHE B CA 1
ATOM 6660 C C . PHE B 1 370 ? 11.469 -15.477 3 1 86.5 370 PHE B C 1
ATOM 6662 O O . PHE B 1 370 ? 12.641 -15.633 3.336 1 86.5 370 PHE B O 1
ATOM 6669 N N . CYS B 1 371 ? 11.031 -15.664 1.81 1 91 371 CYS B N 1
ATOM 6670 C CA . CYS B 1 371 ? 11.945 -16.062 0.75 1 91 371 CYS B CA 1
ATOM 6671 C C . CYS B 1 371 ? 13.039 -15.023 0.543 1 91 371 CYS B C 1
ATOM 6673 O O . CYS B 1 371 ? 14.195 -15.367 0.324 1 91 371 CYS B O 1
ATOM 6675 N N . CYS B 1 372 ? 12.672 -13.766 0.626 1 92.94 372 CYS B N 1
ATOM 6676 C CA . CYS B 1 372 ? 13.641 -12.688 0.478 1 92.94 372 CYS B CA 1
ATOM 6677 C C . CYS B 1 372 ? 14.695 -12.742 1.576 1 92.94 372 CYS B C 1
ATOM 6679 O O . CYS B 1 372 ? 15.891 -12.633 1.302 1 92.94 372 CYS B O 1
ATOM 6681 N N . ALA B 1 373 ? 14.234 -12.938 2.775 1 89.12 373 ALA B N 1
ATOM 6682 C CA . ALA B 1 373 ? 15.141 -13.031 3.912 1 89.12 373 ALA B CA 1
ATOM 6683 C C . ALA B 1 373 ? 16.062 -14.25 3.777 1 89.12 373 ALA B C 1
ATOM 6685 O O . ALA B 1 373 ? 17.25 -14.172 4.074 1 89.12 373 ALA B O 1
ATOM 6686 N N . GLU B 1 374 ? 15.516 -15.328 3.359 1 89.5 374 GLU B N 1
ATOM 6687 C CA . GLU B 1 374 ? 16.297 -16.562 3.209 1 89.5 374 GLU B CA 1
ATOM 6688 C C . GLU B 1 374 ? 17.312 -16.438 2.08 1 89.5 374 GLU B C 1
ATOM 6690 O O . GLU B 1 374 ? 18.422 -16.953 2.184 1 89.5 374 GLU B O 1
ATOM 6695 N N . LEU B 1 375 ? 16.938 -15.836 0.981 1 94.69 375 LEU B N 1
ATOM 6696 C CA . LEU B 1 375 ? 17.891 -15.602 -0.107 1 94.69 375 LEU B CA 1
ATOM 6697 C C . LEU B 1 375 ? 19.062 -14.75 0.365 1 94.69 375 LEU B C 1
ATOM 6699 O O . LEU B 1 375 ? 20.203 -15.016 0.001 1 94.69 375 LEU B O 1
ATOM 6703 N N . THR B 1 376 ? 18.719 -13.75 1.184 1 94.94 376 THR B N 1
ATOM 6704 C CA . THR B 1 376 ? 19.75 -12.898 1.753 1 94.94 376 THR B CA 1
ATOM 6705 C C . THR B 1 376 ? 20.703 -13.719 2.625 1 94.94 376 THR B C 1
ATOM 6707 O O . THR B 1 376 ? 21.922 -13.547 2.557 1 94.94 376 THR B O 1
ATOM 6710 N N . ARG B 1 377 ? 20.172 -14.586 3.377 1 92.69 377 ARG B N 1
ATOM 6711 C CA . ARG B 1 377 ? 20.969 -15.438 4.254 1 92.69 377 ARG B CA 1
ATOM 6712 C C . ARG B 1 377 ? 21.875 -16.359 3.443 1 92.69 377 ARG B C 1
ATOM 6714 O O . ARG B 1 377 ? 23.062 -16.516 3.766 1 92.69 377 ARG B O 1
ATOM 6721 N N . VAL B 1 378 ? 21.344 -16.984 2.414 1 95.75 378 VAL B N 1
ATOM 6722 C CA . VAL B 1 378 ? 22.109 -17.891 1.562 1 95.75 378 VAL B CA 1
ATOM 6723 C C . VAL B 1 378 ? 23.25 -17.109 0.896 1 95.75 378 VAL B C 1
ATOM 6725 O O . VAL B 1 378 ? 24.391 -17.578 0.858 1 95.75 378 VAL B O 1
ATOM 6728 N N . TYR B 1 379 ? 22.969 -15.938 0.402 1 97.31 379 TYR B N 1
ATOM 6729 C CA . TYR B 1 379 ? 23.969 -15.102 -0.247 1 97.31 379 TYR B CA 1
ATOM 6730 C C . TYR B 1 379 ? 25.109 -14.758 0.716 1 97.31 379 TYR B C 1
ATOM 6732 O O . TYR B 1 379 ? 26.281 -14.852 0.364 1 97.31 379 TYR B O 1
ATOM 6740 N N . ASN B 1 380 ? 24.734 -14.352 1.937 1 96.56 380 ASN B N 1
ATOM 6741 C CA . ASN B 1 380 ? 25.719 -14 2.947 1 96.56 380 ASN B CA 1
ATOM 6742 C C . ASN B 1 380 ? 26.562 -15.211 3.342 1 96.56 380 ASN B C 1
ATOM 6744 O O . ASN B 1 380 ? 27.766 -15.078 3.594 1 96.56 380 ASN B O 1
ATOM 6748 N N . ASN B 1 381 ? 25.953 -16.328 3.414 1 96.81 381 ASN B N 1
ATOM 6749 C CA . ASN B 1 381 ? 26.688 -17.547 3.672 1 96.81 381 ASN B CA 1
ATOM 6750 C C . ASN B 1 381 ? 27.703 -17.844 2.564 1 96.81 381 ASN B C 1
ATOM 6752 O O . ASN B 1 381 ? 28.812 -18.312 2.836 1 96.81 381 ASN B O 1
ATOM 6756 N N . TRP B 1 382 ? 27.344 -17.656 1.328 1 97.69 382 TRP B N 1
ATOM 6757 C CA . TRP B 1 382 ? 28.234 -17.844 0.192 1 97.69 382 TRP B CA 1
ATOM 6758 C C . TRP B 1 382 ? 29.438 -16.906 0.28 1 97.69 382 TRP B C 1
ATOM 6760 O O . TRP B 1 382 ? 30.562 -17.297 -0.006 1 97.69 382 TRP B O 1
ATOM 6770 N N . LEU B 1 383 ? 29.172 -15.617 0.693 1 97.06 383 LEU B N 1
ATOM 6771 C CA . LEU B 1 383 ? 30.25 -14.664 0.875 1 97.06 383 LEU B CA 1
ATOM 6772 C C . LEU B 1 383 ? 31.234 -15.148 1.938 1 97.06 383 LEU B C 1
ATOM 6774 O O . LEU B 1 383 ? 32.438 -15.031 1.766 1 97.06 383 LEU B O 1
ATOM 6778 N N . THR B 1 384 ? 30.703 -15.688 2.998 1 96.94 384 THR B N 1
ATOM 6779 C CA . THR B 1 384 ? 31.531 -16.203 4.078 1 96.94 384 THR B CA 1
ATOM 6780 C C . THR B 1 384 ? 32.375 -17.391 3.598 1 96.94 384 THR B C 1
ATOM 6782 O O . THR B 1 384 ? 33.562 -17.5 3.943 1 96.94 384 THR B O 1
ATOM 6785 N N . ARG B 1 385 ? 31.828 -18.266 2.801 1 96.69 385 ARG B N 1
ATOM 6786 C CA . ARG B 1 385 ? 32.531 -19.422 2.262 1 96.69 385 ARG B CA 1
ATOM 6787 C C . ARG B 1 385 ? 33.625 -19 1.31 1 96.69 385 ARG B C 1
ATOM 6789 O O . ARG B 1 385 ? 34.719 -19.594 1.294 1 96.69 385 ARG B O 1
ATOM 6796 N N . LEU B 1 386 ? 33.344 -18 0.505 1 96.44 386 LEU B N 1
ATOM 6797 C CA . LEU B 1 386 ? 34.375 -17.469 -0.397 1 96.44 386 LEU B CA 1
ATOM 6798 C C . LEU B 1 386 ? 35.562 -16.906 0.386 1 96.44 386 LEU B C 1
ATOM 6800 O O . LEU B 1 386 ? 36.688 -17.172 0.033 1 96.44 386 LEU B O 1
ATOM 6804 N N . GLU B 1 387 ? 35.219 -16.156 1.395 1 95 387 GLU B N 1
ATOM 6805 C CA . GLU B 1 387 ? 36.25 -15.617 2.25 1 95 387 GLU B CA 1
ATOM 6806 C C . GLU B 1 387 ? 37.062 -16.734 2.908 1 95 387 GLU B C 1
ATOM 6808 O O . GLU B 1 387 ? 38.281 -16.641 3.02 1 95 387 GLU B O 1
ATOM 6813 N N . GLY B 1 388 ? 36.375 -17.703 3.357 1 93.81 388 GLY B N 1
ATOM 6814 C CA . GLY B 1 388 ? 37.031 -18.859 3.957 1 93.81 388 GLY B CA 1
ATOM 6815 C C . GLY B 1 388 ? 37.938 -19.594 2.998 1 93.81 388 GLY B C 1
ATOM 6816 O O . GLY B 1 388 ? 38.938 -20.188 3.414 1 93.81 388 GLY B O 1
ATOM 6817 N N . ALA B 1 389 ? 37.656 -19.562 1.736 1 93.38 389 ALA B N 1
ATOM 6818 C CA . ALA B 1 389 ? 38.5 -20.188 0.707 1 93.38 389 ALA B CA 1
ATOM 6819 C C . ALA B 1 389 ? 39.594 -19.25 0.238 1 93.38 389 ALA B C 1
ATOM 6821 O O . ALA B 1 389 ? 40.344 -19.578 -0.705 1 93.38 389 ALA B O 1
ATOM 6822 N N . GLY B 1 390 ? 39.719 -18.047 0.83 1 92.94 390 GLY B N 1
ATOM 6823 C CA . GLY B 1 390 ? 40.781 -17.094 0.521 1 92.94 390 GLY B CA 1
ATOM 6824 C C . GLY B 1 390 ? 40.5 -16.312 -0.762 1 92.94 390 GLY B C 1
ATOM 6825 O O . GLY B 1 390 ? 41.469 -15.875 -1.424 1 92.94 390 GLY B O 1
ATOM 6826 N N . LYS B 1 391 ? 39.25 -16.281 -1.133 1 93.25 391 LYS B N 1
ATOM 6827 C CA . LYS B 1 391 ? 38.906 -15.609 -2.379 1 93.25 391 LYS B CA 1
ATOM 6828 C C . LYS B 1 391 ? 38.125 -14.32 -2.105 1 93.25 391 LYS B C 1
ATOM 6830 O O . LYS B 1 391 ? 37.312 -14.266 -1.182 1 93.25 391 LYS B O 1
ATOM 6835 N N . HIS B 1 392 ? 38.469 -13.32 -2.889 1 92.69 392 HIS B N 1
ATOM 6836 C CA . HIS B 1 392 ? 37.781 -12.039 -2.801 1 92.69 392 HIS B CA 1
ATOM 6837 C C . HIS B 1 392 ? 36.562 -12 -3.721 1 92.69 392 HIS B C 1
ATOM 6839 O O . HIS B 1 392 ? 36.625 -12.43 -4.875 1 92.69 392 HIS B O 1
ATOM 6845 N N . ALA B 1 393 ? 35.469 -11.555 -3.186 1 93.75 393 ALA B N 1
ATOM 6846 C CA . ALA B 1 393 ? 34.25 -11.438 -3.984 1 93.75 393 ALA B CA 1
ATOM 6847 C C . ALA B 1 393 ? 34.312 -10.219 -4.902 1 93.75 393 ALA B C 1
ATOM 6849 O O . ALA B 1 393 ? 33.812 -9.148 -4.547 1 93.75 393 ALA B O 1
ATOM 6850 N N . THR B 1 394 ? 34.781 -10.398 -6.078 1 94.06 394 THR B N 1
ATOM 6851 C CA . THR B 1 394 ? 34.812 -9.328 -7.07 1 94.06 394 THR B CA 1
ATOM 6852 C C . THR B 1 394 ? 33.406 -8.945 -7.504 1 94.06 394 THR B C 1
ATOM 6854 O O . THR B 1 394 ? 32.438 -9.641 -7.18 1 94.06 394 THR B O 1
ATOM 6857 N N . LYS B 1 395 ? 33.312 -7.863 -8.242 1 94.12 395 LYS B N 1
ATOM 6858 C CA . LYS B 1 395 ? 32 -7.418 -8.75 1 94.12 395 LYS B CA 1
ATOM 6859 C C . LYS B 1 395 ? 31.344 -8.508 -9.594 1 94.12 395 LYS B C 1
ATOM 6861 O O . LYS B 1 395 ? 30.156 -8.789 -9.422 1 94.12 395 LYS B O 1
ATOM 6866 N N . ASN B 1 396 ? 32.125 -9.164 -10.461 1 94.62 396 ASN B N 1
ATOM 6867 C CA . ASN B 1 396 ? 31.594 -10.211 -11.336 1 94.62 396 ASN B CA 1
ATOM 6868 C C . ASN B 1 396 ? 31.188 -11.445 -10.539 1 94.62 396 ASN B C 1
ATOM 6870 O O . ASN B 1 396 ? 30.188 -12.086 -10.859 1 94.62 396 ASN B O 1
ATOM 6874 N N . LEU B 1 397 ? 31.984 -11.781 -9.609 1 95.81 397 LEU B N 1
ATOM 6875 C CA . LEU B 1 397 ? 31.656 -12.938 -8.781 1 95.81 397 LEU B CA 1
ATOM 6876 C C . LEU B 1 397 ? 30.391 -12.695 -7.988 1 95.81 397 LEU B C 1
ATOM 6878 O O . LEU B 1 397 ? 29.562 -13.609 -7.832 1 95.81 397 LEU B O 1
ATOM 6882 N N . ARG B 1 398 ? 30.219 -11.508 -7.469 1 96.69 398 ARG B N 1
ATOM 6883 C CA . ARG B 1 398 ? 28.984 -11.141 -6.758 1 96.69 398 ARG B CA 1
ATOM 6884 C C . ARG B 1 398 ? 27.781 -11.242 -7.672 1 96.69 398 ARG B C 1
ATOM 6886 O O . ARG B 1 398 ? 26.734 -11.766 -7.277 1 96.69 398 ARG B O 1
ATOM 6893 N N . GLN B 1 399 ? 27.969 -10.766 -8.836 1 96.06 399 GLN B N 1
ATOM 6894 C CA . GLN B 1 399 ? 26.891 -10.828 -9.82 1 96.06 399 GLN B CA 1
ATOM 6895 C C . GLN B 1 399 ? 26.531 -12.266 -10.156 1 96.06 399 GLN B C 1
ATOM 6897 O O . GLN B 1 399 ? 25.359 -12.602 -10.305 1 96.06 399 GLN B O 1
ATOM 6902 N N . ALA B 1 400 ? 27.5 -13.055 -10.344 1 96.94 400 ALA B N 1
ATOM 6903 C CA . ALA B 1 400 ? 27.266 -14.469 -10.633 1 96.94 400 ALA B CA 1
ATOM 6904 C C . ALA B 1 400 ? 26.516 -15.141 -9.492 1 96.94 400 ALA B C 1
ATOM 6906 O O . ALA B 1 400 ? 25.562 -15.898 -9.727 1 96.94 400 ALA B O 1
ATOM 6907 N N . MET B 1 401 ? 26.953 -14.852 -8.289 1 97.69 401 MET B N 1
ATOM 6908 C CA . MET B 1 401 ? 26.328 -15.461 -7.125 1 97.69 401 MET B CA 1
ATOM 6909 C C . MET B 1 401 ? 24.859 -15.023 -7.016 1 97.69 401 MET B C 1
ATOM 6911 O O . MET B 1 401 ? 24 -15.836 -6.691 1 97.69 401 MET B O 1
ATOM 6915 N N . LEU B 1 402 ? 24.625 -13.773 -7.273 1 97.31 402 LEU B N 1
ATOM 6916 C CA . LEU B 1 402 ? 23.266 -13.273 -7.242 1 97.31 402 LEU B CA 1
ATOM 6917 C C . LEU B 1 402 ? 22.406 -13.961 -8.297 1 97.31 402 LEU B C 1
ATOM 6919 O O . LEU B 1 402 ? 21.266 -14.344 -8.023 1 97.31 402 LEU B O 1
ATOM 6923 N N . ALA B 1 403 ? 22.938 -14.156 -9.438 1 96.12 403 ALA B N 1
ATOM 6924 C CA . ALA B 1 403 ? 22.203 -14.82 -10.516 1 96.12 403 ALA B CA 1
ATOM 6925 C C . ALA B 1 403 ? 21.906 -16.281 -10.164 1 96.12 403 ALA B C 1
ATOM 6927 O O . ALA B 1 403 ? 20.828 -16.797 -10.484 1 96.12 403 ALA B O 1
ATOM 6928 N N . LEU B 1 404 ? 22.797 -16.906 -9.492 1 97.06 404 LEU B N 1
ATOM 6929 C CA . LEU B 1 404 ? 22.672 -18.312 -9.133 1 97.06 404 LEU B CA 1
ATOM 6930 C C . LEU B 1 404 ? 21.516 -18.531 -8.164 1 97.06 404 LEU B C 1
ATOM 6932 O O . LEU B 1 404 ? 20.906 -19.609 -8.133 1 97.06 404 LEU B O 1
ATOM 6936 N N . LEU B 1 405 ? 21.25 -17.531 -7.414 1 97 405 LEU B N 1
ATOM 6937 C CA . LEU B 1 405 ? 20.156 -17.641 -6.461 1 97 405 LEU B CA 1
ATOM 6938 C C . LEU B 1 405 ? 18.828 -17.828 -7.18 1 97 405 LEU B C 1
ATOM 6940 O O . LEU B 1 405 ? 17.953 -18.547 -6.691 1 97 405 LEU B O 1
ATOM 6944 N N . GLY B 1 406 ? 18.656 -17.219 -8.305 1 95.5 406 GLY B N 1
ATOM 6945 C CA . GLY B 1 406 ? 17.422 -17.297 -9.078 1 95.5 406 GLY B CA 1
ATOM 6946 C C . GLY B 1 406 ? 17.469 -18.391 -10.141 1 95.5 406 GLY B C 1
ATOM 6947 O O . GLY B 1 406 ? 16.422 -18.906 -10.539 1 95.5 406 GLY B O 1
ATOM 6948 N N . MET B 1 407 ? 18.688 -18.656 -10.617 1 94.75 407 MET B N 1
ATOM 6949 C CA . MET B 1 407 ? 18.938 -19.688 -11.617 1 94.75 407 MET B CA 1
ATOM 6950 C C . MET B 1 407 ? 20.047 -20.641 -11.148 1 94.75 407 MET B C 1
ATOM 6952 O O . MET B 1 407 ? 21.172 -20.562 -11.625 1 94.75 407 MET B O 1
ATOM 6956 N N . PRO B 1 408 ? 19.609 -21.625 -10.43 1 96.19 408 PRO B N 1
ATOM 6957 C CA . PRO B 1 408 ? 20.594 -22.375 -9.664 1 96.19 408 PRO B CA 1
ATOM 6958 C C . PRO B 1 408 ? 21.297 -23.453 -10.5 1 96.19 408 PRO B C 1
ATOM 6960 O O . PRO B 1 408 ? 22.25 -24.078 -10.039 1 96.19 408 PRO B O 1
ATOM 6963 N N . VAL B 1 409 ? 20.906 -23.781 -11.742 1 93.38 409 VAL B N 1
ATOM 6964 C CA . VAL B 1 409 ? 21.547 -24.734 -12.641 1 93.38 409 VAL B CA 1
ATOM 6965 C C . VAL B 1 409 ? 22.188 -23.984 -13.812 1 93.38 409 VAL B C 1
ATOM 6967 O O . VAL B 1 409 ? 21.484 -23.297 -14.57 1 93.38 409 VAL B O 1
ATOM 6970 N N . VAL B 1 410 ? 23.516 -24.172 -13.891 1 93.38 410 VAL B N 1
ATOM 6971 C CA . VAL B 1 410 ? 24.188 -23.312 -14.867 1 93.38 410 VAL B CA 1
ATOM 6972 C C . VAL B 1 410 ? 25.344 -24.062 -15.508 1 93.38 410 VAL B C 1
ATOM 6974 O O . VAL B 1 410 ? 25.797 -25.094 -14.992 1 93.38 410 VAL B O 1
ATOM 6977 N N . SER B 1 411 ? 25.719 -23.641 -16.641 1 91.88 411 SER B N 1
ATOM 6978 C CA . SER B 1 411 ? 26.984 -23.953 -17.297 1 91.88 411 SER B CA 1
ATOM 6979 C C . SER B 1 411 ? 27.906 -22.734 -17.344 1 91.88 411 SER B C 1
ATOM 6981 O O . SER B 1 411 ? 27.5 -21.625 -17 1 91.88 411 SER B O 1
ATOM 6983 N N . VAL B 1 412 ? 29.156 -23 -17.672 1 93.5 412 VAL B N 1
ATOM 6984 C CA . VAL B 1 412 ? 30.094 -21.891 -17.828 1 93.5 412 VAL B CA 1
ATOM 6985 C C . VAL B 1 412 ? 29.562 -20.906 -18.859 1 93.5 412 VAL B C 1
ATOM 6987 O O . VAL B 1 412 ? 29.672 -19.688 -18.672 1 93.5 412 VAL B O 1
ATOM 6990 N N . GLY B 1 413 ? 28.984 -21.453 -19.906 1 91.06 413 GLY B N 1
ATOM 6991 C CA . GLY B 1 413 ? 28.406 -20.609 -20.922 1 91.06 413 GLY B CA 1
ATOM 6992 C C . GLY B 1 413 ? 27.297 -19.703 -20.391 1 91.06 413 GLY B C 1
ATOM 6993 O O . GLY B 1 413 ? 27.234 -18.531 -20.75 1 91.06 413 GLY B O 1
ATOM 6994 N N . MET B 1 414 ? 26.453 -20.203 -19.594 1 91.5 414 MET B N 1
ATOM 6995 C CA . MET B 1 414 ? 25.344 -19.438 -19.031 1 91.5 414 MET B CA 1
ATOM 6996 C C . MET B 1 414 ? 25.859 -18.375 -18.062 1 91.5 414 MET B C 1
ATOM 6998 O O . MET B 1 414 ? 25.344 -17.25 -18.047 1 91.5 414 MET B O 1
ATOM 7002 N N . VAL B 1 415 ? 26.812 -18.688 -17.25 1 94.94 415 VAL B N 1
ATOM 7003 C CA . VAL B 1 415 ? 27.422 -17.719 -16.328 1 94.94 415 VAL B CA 1
ATOM 7004 C C . VAL B 1 415 ? 28.016 -16.562 -17.125 1 94.94 415 VAL B C 1
ATOM 7006 O O . VAL B 1 415 ? 27.875 -15.398 -16.75 1 94.94 415 VAL B O 1
ATOM 7009 N N . SER B 1 416 ? 28.719 -16.906 -18.172 1 95.62 416 SER B N 1
ATOM 7010 C CA . SER B 1 416 ? 29.281 -15.891 -19.047 1 95.62 416 SER B CA 1
ATOM 7011 C C . SER B 1 416 ? 28.203 -14.969 -19.594 1 95.62 416 SER B C 1
ATOM 7013 O O . SER B 1 416 ? 28.359 -13.742 -19.594 1 95.62 416 SER B O 1
ATOM 7015 N N . SER B 1 417 ? 27.156 -15.57 -20 1 92.56 417 SER B N 1
ATOM 7016 C CA . SER B 1 417 ? 26.062 -14.82 -20.594 1 92.56 417 SER B CA 1
ATOM 7017 C C . SER B 1 417 ? 25.406 -13.883 -19.578 1 92.56 417 SER B C 1
ATOM 7019 O O . SER B 1 417 ? 25.141 -12.719 -19.891 1 92.56 417 SER B O 1
ATOM 7021 N N . VAL B 1 418 ? 25.172 -14.273 -18.391 1 90.5 418 VAL B N 1
ATOM 7022 C CA . VAL B 1 418 ? 24.406 -13.523 -17.391 1 90.5 418 VAL B CA 1
ATOM 7023 C C . VAL B 1 418 ? 25.281 -12.422 -16.797 1 90.5 418 VAL B C 1
ATOM 7025 O O . VAL B 1 418 ? 24.781 -11.344 -16.469 1 90.5 418 VAL B O 1
ATOM 7028 N N . THR B 1 419 ? 26.516 -12.617 -16.703 1 93.62 419 THR B N 1
ATOM 7029 C CA . THR B 1 419 ? 27.406 -11.633 -16.094 1 93.62 419 THR B CA 1
ATOM 7030 C C . THR B 1 419 ? 27.984 -10.688 -17.156 1 93.62 419 THR B C 1
ATOM 7032 O O . THR B 1 419 ? 28.516 -9.625 -16.828 1 93.62 419 THR B O 1
ATOM 7035 N N . GLY B 1 420 ? 28.031 -11.156 -18.344 1 93.62 420 GLY B N 1
ATOM 7036 C CA . GLY B 1 420 ? 28.578 -10.359 -19.438 1 93.62 420 GLY B CA 1
ATOM 7037 C C . GLY B 1 420 ? 30.094 -10.453 -19.547 1 93.62 420 GLY B C 1
ATOM 7038 O O . GLY B 1 420 ? 30.719 -9.672 -20.25 1 93.62 420 GLY B O 1
ATOM 7039 N N . CYS B 1 421 ? 30.688 -11.344 -18.891 1 94.94 421 CYS B N 1
ATOM 7040 C CA . CYS B 1 421 ? 32.125 -11.484 -18.922 1 94.94 421 CYS B CA 1
ATOM 7041 C C . CYS B 1 421 ? 32.531 -12.516 -19.969 1 94.94 421 CYS B C 1
ATOM 7043 O O . CYS B 1 421 ? 31.688 -13.164 -20.578 1 94.94 421 CYS B O 1
ATOM 7045 N N . SER B 1 422 ? 33.875 -12.617 -20.203 1 95.69 422 SER B N 1
ATOM 7046 C CA . SER B 1 422 ? 34.375 -13.594 -21.156 1 95.69 422 SER B CA 1
ATOM 7047 C C . SER B 1 422 ? 34.219 -15.016 -20.641 1 95.69 422 SER B C 1
ATOM 7049 O O . SER B 1 422 ? 34.062 -15.234 -19.438 1 95.69 422 SER B O 1
ATOM 7051 N N . PHE B 1 423 ? 34.281 -15.992 -21.609 1 94.81 423 PHE B N 1
ATOM 7052 C CA . PHE B 1 423 ? 34.188 -17.406 -21.25 1 94.81 423 PHE B CA 1
ATOM 7053 C C . PHE B 1 423 ? 35.281 -17.812 -20.281 1 94.81 423 PHE B C 1
ATOM 7055 O O . PHE B 1 423 ? 35.062 -18.578 -19.359 1 94.81 423 PHE B O 1
ATOM 7062 N N . SER B 1 424 ? 36.469 -17.328 -20.516 1 96.06 424 SER B N 1
ATOM 7063 C CA . SER B 1 424 ? 37.625 -17.656 -19.656 1 96.06 424 SER B CA 1
ATOM 7064 C C . SER B 1 424 ? 37.406 -17.125 -18.234 1 96.06 424 SER B C 1
ATOM 7066 O O . SER B 1 424 ? 37.688 -17.828 -17.266 1 96.06 424 SER B O 1
ATOM 7068 N N . THR B 1 425 ? 36.875 -15.898 -18.141 1 96 425 THR B N 1
ATOM 7069 C CA . THR B 1 425 ? 36.594 -15.312 -16.844 1 96 425 THR B CA 1
ATOM 7070 C C . THR B 1 425 ? 35.469 -16.094 -16.125 1 96 425 THR B C 1
ATOM 7072 O O . THR B 1 425 ? 35.562 -16.359 -14.93 1 96 425 THR B O 1
ATOM 7075 N N . ALA B 1 426 ? 34.469 -16.469 -16.891 1 96.81 426 ALA B N 1
ATOM 7076 C CA . ALA B 1 426 ? 33.375 -17.25 -16.344 1 96.81 426 ALA B CA 1
ATOM 7077 C C . ALA B 1 426 ? 33.844 -18.609 -15.852 1 96.81 426 ALA B C 1
ATOM 7079 O O . ALA B 1 426 ? 33.406 -19.094 -14.805 1 96.81 426 ALA B O 1
ATOM 7080 N N . SER B 1 427 ? 34.719 -19.203 -16.625 1 95.69 427 SER B N 1
ATOM 7081 C CA . SER B 1 427 ? 35.281 -20.5 -16.25 1 95.69 427 SER B CA 1
ATOM 7082 C C . SER B 1 427 ? 36.031 -20.406 -14.945 1 95.69 427 SER B C 1
ATOM 7084 O O . SER B 1 427 ? 35.938 -21.281 -14.086 1 95.69 427 SER B O 1
ATOM 7086 N N . SER B 1 428 ? 36.781 -19.375 -14.836 1 96.19 428 SER B N 1
ATOM 7087 C CA . SER B 1 428 ? 37.531 -19.156 -13.602 1 96.19 428 SER B CA 1
ATOM 7088 C C . SER B 1 428 ? 36.594 -18.938 -12.414 1 96.19 428 SER B C 1
ATOM 7090 O O . SER B 1 428 ? 36.844 -19.438 -11.32 1 96.19 428 SER B O 1
ATOM 7092 N N . MET B 1 429 ? 35.531 -18.156 -12.617 1 96.5 429 MET B N 1
ATOM 7093 C CA . MET B 1 429 ? 34.562 -17.906 -11.555 1 96.5 429 MET B CA 1
ATOM 7094 C C . MET B 1 429 ? 33.875 -19.203 -11.117 1 96.5 429 MET B C 1
ATOM 7096 O O . MET B 1 429 ? 33.719 -19.438 -9.922 1 96.5 429 MET B O 1
ATOM 7100 N N . VAL B 1 430 ? 33.531 -20.016 -12.07 1 96.81 430 VAL B N 1
ATOM 7101 C CA . VAL B 1 430 ? 32.844 -21.266 -11.773 1 96.81 430 VAL B CA 1
ATOM 7102 C C . VAL B 1 430 ? 33.781 -22.172 -10.961 1 96.81 430 VAL B C 1
ATOM 7104 O O . VAL B 1 430 ? 33.344 -22.844 -10.023 1 96.81 430 VAL B O 1
ATOM 7107 N N . ALA B 1 431 ? 35.031 -22.156 -11.32 1 96.06 431 ALA B N 1
ATOM 7108 C CA . ALA B 1 431 ? 36 -22.953 -10.594 1 96.06 431 ALA B CA 1
ATOM 7109 C C . ALA B 1 431 ? 36.125 -22.5 -9.141 1 96.06 431 ALA B C 1
ATOM 7111 O O . ALA B 1 431 ? 36.188 -23.312 -8.227 1 96.06 431 ALA B O 1
ATOM 7112 N N . VAL B 1 432 ? 36.125 -21.25 -8.984 1 97.12 432 VAL B N 1
ATOM 7113 C CA . VAL B 1 432 ? 36.219 -20.672 -7.648 1 97.12 432 VAL B CA 1
ATOM 7114 C C . VAL B 1 432 ? 34.969 -21.047 -6.836 1 97.12 432 VAL B C 1
ATOM 7116 O O . VAL B 1 432 ? 35.094 -21.422 -5.664 1 97.12 432 VAL B O 1
ATOM 7119 N N . LEU B 1 433 ? 33.844 -20.938 -7.422 1 97.81 433 LEU B N 1
ATOM 7120 C CA . LEU B 1 433 ? 32.594 -21.234 -6.742 1 97.81 433 LEU B CA 1
ATOM 7121 C C . LEU B 1 433 ? 32.469 -22.734 -6.43 1 97.81 433 LEU B C 1
ATOM 7123 O O . LEU B 1 433 ? 31.906 -23.109 -5.406 1 97.81 433 LEU B O 1
ATOM 7127 N N . GLU B 1 434 ? 33.031 -23.516 -7.309 1 96.38 434 GLU B N 1
ATOM 7128 C CA . GLU B 1 434 ? 33.062 -24.953 -7.051 1 96.38 434 GLU B CA 1
ATOM 7129 C C . GLU B 1 434 ? 34 -25.266 -5.883 1 96.38 434 GLU B C 1
ATOM 7131 O O . GLU B 1 434 ? 33.656 -26.078 -5.02 1 96.38 434 GLU B O 1
ATOM 7136 N N . GLN B 1 435 ? 35.125 -24.641 -5.848 1 95.88 435 GLN B N 1
ATOM 7137 C CA . GLN B 1 435 ? 36.094 -24.844 -4.77 1 95.88 435 GLN B CA 1
ATOM 7138 C C . GLN B 1 435 ? 35.5 -24.422 -3.426 1 95.88 435 GLN B C 1
ATOM 7140 O O . GLN B 1 435 ? 35.781 -25.047 -2.4 1 95.88 435 GLN B O 1
ATOM 7145 N N . ALA B 1 436 ? 34.75 -23.391 -3.52 1 97.06 436 ALA B N 1
ATOM 7146 C CA . ALA B 1 436 ? 34.156 -22.875 -2.293 1 97.06 436 ALA B CA 1
ATOM 7147 C C . ALA B 1 436 ? 32.938 -23.703 -1.879 1 97.06 436 ALA B C 1
ATOM 7149 O O . ALA B 1 436 ? 32.312 -23.438 -0.843 1 97.06 436 ALA B O 1
ATOM 7150 N N . GLY B 1 437 ? 32.5 -24.641 -2.67 1 96.06 437 GLY B N 1
ATOM 7151 C CA . GLY B 1 437 ? 31.391 -25.531 -2.35 1 96.06 437 GLY B CA 1
ATOM 7152 C C . GLY B 1 437 ? 30.031 -24.906 -2.658 1 96.06 437 GLY B C 1
ATOM 7153 O O . GLY B 1 437 ? 29 -25.406 -2.186 1 96.06 437 GLY B O 1
ATOM 7154 N N . ILE B 1 438 ? 30.016 -23.859 -3.389 1 97.75 438 ILE B N 1
ATOM 7155 C CA . ILE B 1 438 ? 28.766 -23.172 -3.736 1 97.75 438 ILE B CA 1
ATOM 7156 C C . ILE B 1 438 ? 28.125 -23.859 -4.938 1 97.75 438 ILE B C 1
ATOM 7158 O O . ILE B 1 438 ? 26.906 -24.047 -4.977 1 97.75 438 ILE B O 1
ATOM 7162 N N . LEU B 1 439 ? 28.984 -24.219 -5.887 1 97.44 439 LEU B N 1
ATOM 7163 C CA . LEU B 1 439 ? 28.531 -24.984 -7.047 1 97.44 439 LEU B CA 1
ATOM 7164 C C . LEU B 1 439 ? 29.016 -26.422 -6.973 1 97.44 439 LEU B C 1
ATOM 7166 O O . LEU B 1 439 ? 30.125 -26.688 -6.508 1 97.44 439 LEU B O 1
ATOM 7170 N N . ARG B 1 440 ? 28.156 -27.281 -7.426 1 95.25 440 ARG B N 1
ATOM 7171 C CA . ARG B 1 440 ? 28.5 -28.703 -7.578 1 95.25 440 ARG B CA 1
ATOM 7172 C C . ARG B 1 440 ? 28.266 -29.172 -9.008 1 95.25 440 ARG B C 1
ATOM 7174 O O . ARG B 1 440 ? 27.25 -28.812 -9.625 1 95.25 440 ARG B O 1
ATOM 7181 N N . ARG B 1 441 ? 29.156 -29.953 -9.445 1 91.12 441 ARG B N 1
ATOM 7182 C CA . ARG B 1 441 ? 29.016 -30.484 -10.797 1 91.12 441 ARG B CA 1
ATOM 7183 C C . ARG B 1 441 ? 27.953 -31.594 -10.844 1 91.12 441 ARG B C 1
ATOM 7185 O O . ARG B 1 441 ? 27.953 -32.5 -9.992 1 91.12 441 ARG B O 1
ATOM 7192 N N . VAL B 1 442 ? 26.984 -31.469 -11.742 1 85.69 442 VAL B N 1
ATOM 7193 C CA . VAL B 1 442 ? 25.906 -32.438 -11.812 1 85.69 442 VAL B CA 1
ATOM 7194 C C . VAL B 1 442 ? 26.031 -33.25 -13.102 1 85.69 442 VAL B C 1
ATOM 7196 O O . VAL B 1 442 ? 25.516 -34.375 -13.195 1 85.69 442 VAL B O 1
ATOM 7199 N N . LYS B 1 443 ? 26.484 -32.75 -14.133 1 75.5 443 LYS B N 1
ATOM 7200 C CA . LYS B 1 443 ? 26.734 -33.5 -15.367 1 75.5 443 LYS B CA 1
ATOM 7201 C C . LYS B 1 443 ? 28.203 -33.344 -15.781 1 75.5 443 LYS B C 1
ATOM 7203 O O . LYS B 1 443 ? 28.75 -32.25 -15.797 1 75.5 443 LYS B O 1
ATOM 7208 N N . SER B 1 444 ? 28.828 -34.594 -15.977 1 61.69 444 SER B N 1
ATOM 7209 C CA . SER B 1 444 ? 30.266 -34.625 -16.172 1 61.69 444 SER B CA 1
ATOM 7210 C C . SER B 1 444 ? 30.625 -34.812 -17.641 1 61.69 444 SER B C 1
ATOM 7212 O O . SER B 1 444 ? 31.75 -35.188 -17.969 1 61.69 444 SER B O 1
ATOM 7214 N N . GLY B 1 445 ? 29.812 -34.469 -18.578 1 56.12 445 GLY B N 1
ATOM 7215 C CA . GLY B 1 445 ? 30.391 -34.688 -19.891 1 56.12 445 GLY B CA 1
ATOM 7216 C C . GLY B 1 445 ? 31.578 -33.812 -20.188 1 56.12 445 GLY B C 1
ATOM 7217 O O . GLY B 1 445 ? 31.781 -32.781 -19.547 1 56.12 445 GLY B O 1
ATOM 7218 N N . GLU B 1 446 ? 32.625 -34.281 -20.891 1 55.56 446 GLU B N 1
ATOM 7219 C CA . GLU B 1 446 ? 33.906 -33.656 -21.172 1 55.56 446 GLU B CA 1
ATOM 7220 C C . GLU B 1 446 ? 33.719 -32.219 -21.672 1 55.56 446 GLU B C 1
ATOM 7222 O O . GLU B 1 446 ? 34.469 -31.312 -21.266 1 55.56 446 GLU B O 1
ATOM 7227 N N . ARG B 1 447 ? 32.781 -31.828 -22.578 1 60.16 447 ARG B N 1
ATOM 7228 C CA . ARG B 1 447 ? 32.719 -30.516 -23.219 1 60.16 447 ARG B CA 1
ATOM 7229 C C . ARG B 1 447 ? 31.594 -29.672 -22.641 1 60.16 447 ARG B C 1
ATOM 7231 O O . ARG B 1 447 ? 31.625 -28.438 -22.719 1 60.16 447 ARG B O 1
ATOM 7238 N N . ASN B 1 448 ? 30.594 -30.359 -21.875 1 75.44 448 ASN B N 1
ATOM 7239 C CA . ASN B 1 448 ? 29.469 -29.516 -21.469 1 75.44 448 ASN B CA 1
ATOM 7240 C C . ASN B 1 448 ? 29.078 -29.766 -20.016 1 75.44 448 ASN B C 1
ATOM 7242 O O . ASN B 1 448 ? 28.031 -30.359 -19.75 1 75.44 448 ASN B O 1
ATOM 7246 N N . LYS B 1 449 ? 29.922 -29.188 -19.125 1 87.12 449 LYS B N 1
ATOM 7247 C CA . LYS B 1 449 ? 29.688 -29.375 -17.688 1 87.12 449 LYS B CA 1
ATOM 7248 C C . LYS B 1 449 ? 28.547 -28.5 -17.203 1 87.12 449 LYS B C 1
ATOM 7250 O O . LYS B 1 449 ? 28.391 -27.359 -17.625 1 87.12 449 LYS B O 1
ATOM 7255 N N . VAL B 1 450 ? 27.703 -29.125 -16.484 1 91.56 450 VAL B N 1
ATOM 7256 C CA . VAL B 1 450 ? 26.594 -28.406 -15.852 1 91.56 450 VAL B CA 1
ATOM 7257 C C . VAL B 1 450 ? 26.75 -28.422 -14.336 1 91.56 450 VAL B C 1
ATOM 7259 O O . VAL B 1 450 ? 27.188 -29.406 -13.758 1 91.56 450 VAL B O 1
ATOM 7262 N N . TYR B 1 451 ? 26.5 -27.281 -13.695 1 94.19 451 TYR B N 1
ATOM 7263 C CA . TYR B 1 451 ? 26.656 -27.109 -12.258 1 94.19 451 TYR B CA 1
ATOM 7264 C C . TYR B 1 451 ? 25.328 -26.719 -11.602 1 94.19 451 TYR B C 1
ATOM 7266 O O . TYR B 1 451 ? 24.453 -26.172 -12.266 1 94.19 451 TYR B O 1
ATOM 7274 N N . GLU B 1 452 ? 25.234 -27.062 -10.336 1 95.06 452 GLU B N 1
ATOM 7275 C CA . GLU B 1 452 ? 24.031 -26.734 -9.57 1 95.06 452 GLU B CA 1
ATOM 7276 C C . GLU B 1 452 ? 24.375 -26.094 -8.234 1 95.06 452 GLU B C 1
ATOM 7278 O O . GLU B 1 452 ? 25.312 -26.516 -7.555 1 95.06 452 GLU B O 1
ATOM 7283 N N . ALA B 1 453 ? 23.781 -24.953 -7.98 1 97.38 453 ALA B N 1
ATOM 7284 C CA . ALA B 1 453 ? 23.828 -24.359 -6.645 1 97.38 453 ALA B CA 1
ATOM 7285 C C . ALA B 1 453 ? 22.781 -24.984 -5.727 1 97.38 453 ALA B C 1
ATOM 7287 O O . ALA B 1 453 ? 21.672 -24.469 -5.602 1 97.38 453 ALA B O 1
ATOM 7288 N N . LYS B 1 454 ? 23.125 -25.922 -4.996 1 95 454 LYS B N 1
ATOM 7289 C CA . LYS B 1 454 ? 22.219 -26.75 -4.211 1 95 454 LYS B CA 1
ATOM 7290 C C . LYS B 1 454 ? 21.5 -25.922 -3.152 1 95 454 LYS B C 1
ATOM 7292 O O . LYS B 1 454 ? 20.312 -26.141 -2.875 1 95 454 LYS B O 1
ATOM 7297 N N . ASP B 1 455 ? 22.203 -24.984 -2.529 1 95.62 455 ASP B N 1
ATOM 7298 C CA . ASP B 1 455 ? 21.609 -24.156 -1.474 1 95.62 455 ASP B CA 1
ATOM 7299 C C . ASP B 1 455 ? 20.375 -23.406 -1.984 1 95.62 455 ASP B C 1
ATOM 7301 O O . ASP B 1 455 ? 19.375 -23.281 -1.274 1 95.62 455 ASP B O 1
ATOM 7305 N N . ALA B 1 456 ? 20.516 -22.891 -3.191 1 94.94 456 ALA B N 1
ATOM 7306 C CA . ALA B 1 456 ? 19.422 -22.125 -3.779 1 94.94 456 ALA B CA 1
ATOM 7307 C C . ALA B 1 456 ? 18.234 -23.016 -4.098 1 94.94 456 ALA B C 1
ATOM 7309 O O . ALA B 1 456 ? 17.078 -22.625 -3.891 1 94.94 456 ALA B O 1
ATOM 7310 N N . VAL B 1 457 ? 18.422 -24.188 -4.566 1 93.25 457 VAL B N 1
ATOM 7311 C CA . VAL B 1 457 ? 17.375 -25.156 -4.863 1 93.25 457 VAL B CA 1
ATOM 7312 C C . VAL B 1 457 ? 16.688 -25.594 -3.566 1 93.25 457 VAL B C 1
ATOM 7314 O O . VAL B 1 457 ? 15.469 -25.656 -3.49 1 93.25 457 VAL B O 1
ATOM 7317 N N . ASP B 1 458 ? 17.484 -25.844 -2.58 1 90.56 458 ASP B N 1
ATOM 7318 C CA . ASP B 1 458 ? 17 -26.344 -1.305 1 90.56 458 ASP B CA 1
ATOM 7319 C C . ASP B 1 458 ? 16.109 -25.328 -0.614 1 90.56 458 ASP B C 1
ATOM 7321 O O . ASP B 1 458 ? 15.156 -25.688 0.085 1 90.56 458 ASP B O 1
ATOM 7325 N N . LEU B 1 459 ? 16.453 -24.094 -0.758 1 86.75 459 LEU B N 1
ATOM 7326 C CA . LEU B 1 459 ? 15.664 -23.031 -0.143 1 86.75 459 LEU B CA 1
ATOM 7327 C C . LEU B 1 459 ? 14.203 -23.141 -0.547 1 86.75 459 LEU B C 1
ATOM 7329 O O . LEU B 1 459 ? 13.312 -23.172 0.312 1 86.75 459 LEU B O 1
ATOM 7333 N N . PHE B 1 460 ? 13.914 -23.344 -1.762 1 83.44 460 PHE B N 1
ATOM 7334 C CA . PHE B 1 460 ? 12.539 -23.281 -2.238 1 83.44 460 PHE B CA 1
ATOM 7335 C C . PHE B 1 460 ? 11.875 -24.656 -2.121 1 83.44 460 PHE B C 1
ATOM 7337 O O . PHE B 1 460 ? 10.648 -24.75 -2.018 1 83.44 460 PHE B O 1
ATOM 7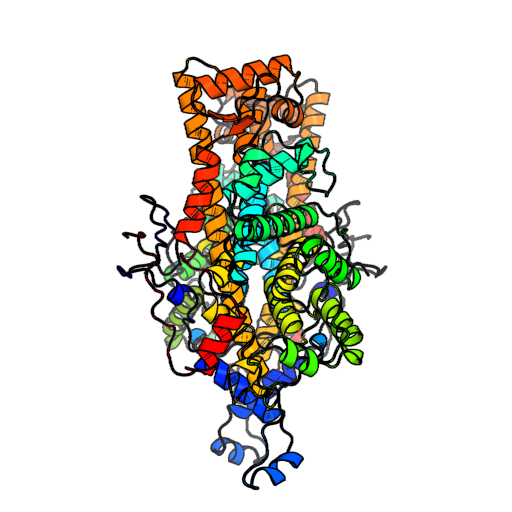344 N N . THR B 1 461 ? 12.727 -25.656 -2.035 1 82 461 THR B N 1
ATOM 7345 C CA . THR B 1 461 ? 12.188 -26.969 -1.744 1 82 461 THR B CA 1
ATOM 7346 C C . THR B 1 461 ? 11.688 -27.047 -0.305 1 82 461 THR B C 1
ATOM 7348 O O . THR B 1 461 ? 10.711 -27.75 -0.019 1 82 461 THR B O 1
ATOM 7351 N N . LYS B 1 462 ? 12.336 -26.281 0.484 1 77.25 462 LYS B N 1
ATOM 7352 C CA . LYS B 1 462 ? 11.883 -26.188 1.869 1 77.25 462 LYS B CA 1
ATOM 7353 C C . LYS B 1 462 ? 10.5 -25.531 1.951 1 77.25 462 LYS B C 1
ATOM 7355 O O . LYS B 1 462 ? 9.68 -25.922 2.783 1 77.25 462 LYS B O 1
ATOM 7360 N N . VAL B 1 463 ? 10.281 -24.609 1.13 1 77.19 463 VAL B N 1
ATOM 7361 C CA . VAL B 1 463 ? 8.977 -23.969 1.088 1 77.19 463 VAL B CA 1
ATOM 7362 C C . VAL B 1 463 ? 7.914 -24.969 0.637 1 77.19 463 VAL B C 1
ATOM 7364 O O . VAL B 1 463 ? 6.82 -25.016 1.206 1 77.19 463 VAL B O 1
ATOM 7367 N N . GLU B 1 464 ? 8.195 -25.719 -0.329 1 77.25 464 GLU B N 1
ATOM 7368 C CA . GLU B 1 464 ? 7.285 -26.75 -0.815 1 77.25 464 GLU B CA 1
ATOM 7369 C C . GLU B 1 464 ? 6.906 -27.719 0.298 1 77.25 464 GLU B C 1
ATOM 7371 O O . GLU B 1 464 ? 5.734 -28.047 0.466 1 77.25 464 GLU B O 1
ATOM 7376 N N . ARG B 1 465 ? 7.883 -28.094 0.983 1 73.5 465 ARG B N 1
ATOM 7377 C CA . ARG B 1 465 ? 7.684 -29.094 2.029 1 73.5 465 ARG B CA 1
ATOM 7378 C C . ARG B 1 465 ? 6.879 -28.516 3.189 1 73.5 465 ARG B C 1
ATOM 7380 O O . ARG B 1 465 ? 6.109 -29.234 3.836 1 73.5 465 ARG B O 1
ATOM 7387 N N . ALA B 1 466 ? 7.074 -27.297 3.318 1 72.25 466 ALA B N 1
ATOM 7388 C CA . ALA B 1 466 ? 6.418 -26.656 4.453 1 72.25 466 ALA B CA 1
ATOM 7389 C C . ALA B 1 466 ? 4.93 -26.438 4.184 1 72.25 466 ALA B C 1
ATOM 7391 O O . ALA B 1 466 ? 4.109 -26.531 5.098 1 72.25 466 ALA B O 1
ATOM 7392 N N . PHE B 1 467 ? 4.574 -26.281 2.955 1 76.25 467 PHE B N 1
ATOM 7393 C CA . PHE B 1 467 ? 3.215 -25.812 2.729 1 76.25 467 PHE B CA 1
ATOM 7394 C C . PHE B 1 467 ? 2.391 -26.844 1.981 1 76.25 467 PHE B C 1
ATOM 7396 O O . PHE B 1 467 ? 1.161 -26.844 2.055 1 76.25 467 PHE B O 1
ATOM 7403 N N . PHE B 1 468 ? 2.98 -27.75 1.332 1 79.06 468 PHE B N 1
ATOM 7404 C CA . PHE B 1 468 ? 2.207 -28.594 0.428 1 79.06 468 PHE B CA 1
ATOM 7405 C C . PHE B 1 468 ? 2.029 -29.984 1.009 1 79.06 468 PHE B C 1
ATOM 7407 O O . PHE B 1 468 ? 2.967 -30.547 1.576 1 79.06 468 PHE B O 1
ATOM 7414 N N . PRO B 1 469 ? 0.876 -30.5 0.792 1 77.12 469 PRO B N 1
ATOM 7415 C CA . PRO B 1 469 ? 0.681 -31.906 1.151 1 77.12 469 PRO B CA 1
ATOM 7416 C C . PRO B 1 469 ? 1.508 -32.875 0.288 1 77.12 469 PRO B C 1
ATOM 7418 O O . PRO B 1 469 ? 1.845 -32.531 -0.852 1 77.12 469 PRO B O 1
ATOM 7421 N N . ALA B 1 470 ? 1.736 -34 0.854 1 79.38 470 ALA B N 1
ATOM 7422 C CA . ALA B 1 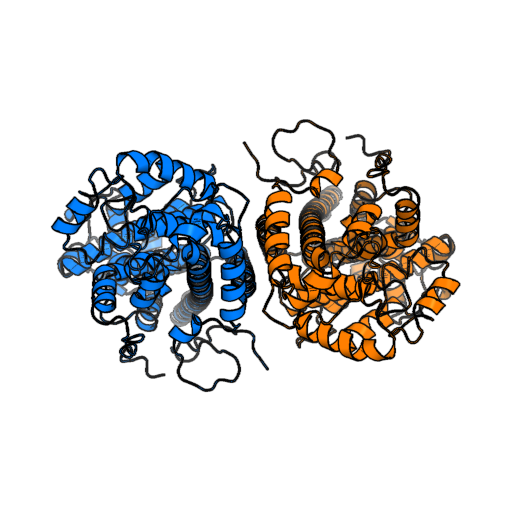470 ? 2.529 -35 0.148 1 79.38 470 ALA B CA 1
ATOM 7423 C C . ALA B 1 470 ? 1.817 -35.469 -1.118 1 79.38 470 ALA B C 1
ATOM 7425 O O . ALA B 1 470 ? 2.455 -35.688 -2.148 1 79.38 470 ALA B O 1
ATOM 7426 N N . VAL B 1 471 ? 0.58 -35.625 -0.948 1 82.31 471 VAL B N 1
ATOM 7427 C CA . VAL B 1 471 ? -0.229 -36.031 -2.09 1 82.31 471 VAL B CA 1
ATOM 7428 C C . VAL B 1 471 ? -1.146 -34.875 -2.518 1 82.31 471 VAL B C 1
ATOM 7430 O O . VAL B 1 471 ? -2.01 -34.469 -1.751 1 82.31 471 VAL B O 1
ATOM 7433 N N . PRO B 1 472 ? -0.884 -34.438 -3.717 1 85.62 472 PRO B N 1
ATOM 7434 C CA . PRO B 1 472 ? -1.756 -33.375 -4.18 1 85.62 472 PRO B CA 1
ATOM 7435 C C . PRO B 1 472 ? -3.182 -33.844 -4.457 1 85.62 472 PRO B C 1
ATOM 7437 O O . PRO B 1 472 ? -3.395 -35 -4.832 1 85.62 472 PRO B O 1
ATOM 7440 N N . LEU B 1 473 ? -4.109 -33 -4.207 1 80.88 473 LEU B N 1
ATOM 7441 C CA . LEU B 1 473 ? -5.527 -33.219 -4.473 1 80.88 473 LEU B CA 1
ATOM 7442 C C . LEU B 1 473 ? -6.012 -32.312 -5.617 1 80.88 473 LEU B C 1
ATOM 7444 O O . LEU B 1 473 ? -5.723 -31.125 -5.641 1 80.88 473 LEU B O 1
ATOM 7448 N N . SER B 1 474 ? -6.652 -33.031 -6.586 1 81.56 474 SER B N 1
ATOM 7449 C CA . SER B 1 474 ? -7.219 -32.219 -7.656 1 81.56 474 SER B CA 1
ATOM 7450 C C . SER B 1 474 ? -8.523 -31.547 -7.219 1 81.56 474 SER B C 1
ATOM 7452 O O . SER B 1 474 ? -9.18 -32.031 -6.281 1 81.56 474 SER B O 1
ATOM 7454 N N . ARG B 1 475 ? -8.891 -30.531 -7.859 1 78.19 475 ARG B N 1
ATOM 7455 C CA . ARG B 1 475 ? -10.148 -29.859 -7.559 1 78.19 475 ARG B CA 1
ATOM 7456 C C . ARG B 1 475 ? -11.336 -30.797 -7.773 1 78.19 475 ARG B C 1
ATOM 7458 O O . ARG B 1 475 ? -12.281 -30.797 -6.984 1 78.19 475 ARG B O 1
ATOM 7465 N N . ASP B 1 476 ? -11.258 -31.531 -8.789 1 75.81 476 ASP B N 1
ATOM 7466 C CA . ASP B 1 476 ? -12.328 -32.469 -9.102 1 75.81 476 ASP B CA 1
ATOM 7467 C C . ASP B 1 476 ? -12.492 -33.5 -7.988 1 75.81 476 ASP B C 1
ATOM 7469 O O . ASP B 1 476 ? -13.617 -33.812 -7.598 1 75.81 476 ASP B O 1
ATOM 7473 N N . GLU B 1 477 ? -11.375 -34 -7.605 1 77.81 477 GLU B N 1
ATOM 7474 C CA . GLU B 1 477 ? -11.414 -34.969 -6.523 1 77.81 477 GLU B CA 1
ATOM 7475 C C . GLU B 1 477 ? -11.938 -34.344 -5.234 1 77.81 477 GLU B C 1
ATOM 7477 O O . GLU B 1 477 ? -12.672 -35 -4.48 1 77.81 477 GLU B O 1
ATOM 7482 N N . ALA B 1 478 ? -11.562 -33.125 -5.051 1 77.12 478 ALA B N 1
ATOM 7483 C CA . ALA B 1 478 ? -12.031 -32.438 -3.863 1 77.12 478 ALA B CA 1
ATOM 7484 C C . ALA B 1 478 ? -13.547 -32.25 -3.898 1 77.12 478 ALA B C 1
ATOM 7486 O O . ALA B 1 478 ? -14.219 -32.438 -2.885 1 77.12 478 ALA B O 1
ATOM 7487 N N . LEU B 1 479 ? -14.07 -31.859 -4.984 1 76 479 LEU B N 1
ATOM 7488 C CA . LEU B 1 479 ? -15.508 -31.656 -5.145 1 76 479 LEU B CA 1
ATOM 7489 C C . LEU B 1 479 ? -16.266 -32.969 -4.953 1 76 479 LEU B C 1
ATOM 7491 O O . LEU B 1 479 ? -17.328 -33 -4.324 1 76 479 LEU B O 1
ATOM 7495 N N . LYS B 1 480 ? -15.742 -34.031 -5.527 1 75.62 480 LYS B N 1
ATOM 7496 C CA . LYS B 1 480 ? -16.359 -35.344 -5.379 1 75.62 480 LYS B CA 1
ATOM 7497 C C . LYS B 1 480 ? -16.438 -35.75 -3.908 1 75.62 480 LYS B C 1
ATOM 7499 O O . LYS B 1 480 ? -17.469 -36.281 -3.461 1 75.62 480 LYS B O 1
ATOM 7504 N N . ARG B 1 481 ? -15.406 -35.5 -3.248 1 74.88 481 ARG B N 1
ATOM 7505 C CA . ARG B 1 481 ? -15.359 -35.844 -1.832 1 74.88 481 ARG B CA 1
ATOM 7506 C C . ARG B 1 481 ? -16.391 -35.031 -1.038 1 74.88 481 ARG B C 1
ATOM 7508 O O . ARG B 1 481 ? -17 -35.562 -0.102 1 74.88 481 ARG B O 1
ATOM 7515 N N . TYR B 1 482 ? -16.531 -33.844 -1.445 1 71.75 482 TYR B N 1
ATOM 7516 C CA . TYR B 1 482 ? -17.469 -33 -0.732 1 71.75 482 TYR B CA 1
ATOM 7517 C C . TYR B 1 482 ? -18.906 -33.406 -0.991 1 71.75 482 TYR B C 1
ATOM 7519 O O . TYR B 1 482 ? -19.719 -33.438 -0.073 1 71.75 482 TYR B O 1
ATOM 7527 N N . VAL B 1 483 ? -19.234 -33.625 -2.191 1 68.81 483 VAL B N 1
ATOM 7528 C CA . VAL B 1 483 ? -20.594 -34.031 -2.562 1 68.81 483 VAL B CA 1
ATOM 7529 C C . VAL B 1 483 ? -20.953 -35.344 -1.889 1 68.81 483 VAL B C 1
ATOM 7531 O O . VAL B 1 483 ? -22.094 -35.562 -1.485 1 68.81 483 VAL B O 1
ATOM 7534 N N . GLN B 1 484 ? -19.969 -36.156 -1.779 1 68.56 484 GLN B N 1
ATOM 7535 C CA . GLN B 1 484 ? -20.219 -37.438 -1.165 1 68.56 484 GLN B CA 1
ATOM 7536 C C . GLN B 1 484 ? -20.328 -37.344 0.352 1 68.56 484 GLN B C 1
ATOM 7538 O O . GLN B 1 484 ? -21.062 -38.094 0.985 1 68.56 484 GLN B O 1
ATOM 7543 N N . ASN B 1 485 ? -19.594 -36.469 0.939 1 61.78 485 ASN B N 1
ATOM 7544 C CA . ASN B 1 485 ? -19.625 -36.25 2.383 1 61.78 485 ASN B CA 1
ATOM 7545 C C . ASN B 1 485 ? -19.719 -34.781 2.736 1 61.78 485 ASN B C 1
ATOM 7547 O O . ASN B 1 485 ? -18.734 -34.156 3.146 1 61.78 485 ASN B O 1
ATOM 7551 N N . PRO B 1 486 ? -21.016 -34.281 2.408 1 54.16 486 PRO B N 1
ATOM 7552 C CA . PRO B 1 486 ? -21.156 -32.844 2.602 1 54.16 486 PRO B CA 1
ATOM 7553 C C . PRO B 1 486 ? -20.797 -32.406 4.02 1 54.16 486 PRO B C 1
ATOM 7555 O O . PRO B 1 486 ? -20.469 -31.234 4.242 1 54.16 486 PRO B O 1
ATOM 7558 N N . TYR B 1 487 ? -21.359 -33.25 4.98 1 43.31 487 TYR B N 1
ATOM 7559 C CA . TYR B 1 487 ? -21.172 -32.875 6.375 1 43.31 487 TYR B CA 1
ATOM 7560 C C . TYR B 1 487 ? -19.703 -32.969 6.777 1 43.31 487 TYR B C 1
ATOM 7562 O O . TYR B 1 487 ? -19.359 -32.688 7.934 1 43.31 487 TYR B O 1
ATOM 7570 N N . ASP B 1 488 ? -19.047 -33.906 6.16 1 38.59 488 ASP B N 1
ATOM 7571 C CA . ASP B 1 488 ? -17.734 -34.125 6.742 1 38.59 488 ASP B CA 1
ATOM 7572 C C . ASP B 1 488 ? -16.922 -32.844 6.789 1 38.59 488 ASP B C 1
ATOM 7574 O O . ASP B 1 488 ? -16.734 -32.188 5.762 1 38.59 488 ASP B O 1
ATOM 7578 N N . GLY B 1 489 ? -17 -32.188 7.812 1 37.53 489 GLY B N 1
ATOM 7579 C CA . GLY B 1 489 ? -16.031 -31.172 8.148 1 37.53 489 GLY B CA 1
ATOM 7580 C C . GLY B 1 489 ? -14.695 -31.359 7.438 1 37.53 489 GLY B C 1
ATOM 7581 O O . GLY B 1 489 ? -14.477 -32.375 6.777 1 37.53 489 GLY B O 1
ATOM 7582 N N . PHE B 1 490 ? -13.875 -30.312 7.328 1 38.31 490 PHE B N 1
ATOM 7583 C CA . PHE B 1 490 ? -12.539 -30.359 6.754 1 38.31 490 PHE B CA 1
ATOM 7584 C C . PHE B 1 490 ? -11.828 -31.656 7.129 1 38.31 490 PHE B C 1
ATOM 7586 O O . PHE B 1 490 ? -11.805 -32.031 8.297 1 38.31 490 PHE B O 1
ATOM 7593 N N . PRO B 1 491 ? -11.812 -32.656 6.25 1 34.62 491 PRO B N 1
ATOM 7594 C CA . PRO B 1 491 ? -10.922 -33.719 6.723 1 34.62 491 PRO B CA 1
ATOM 7595 C C . PRO B 1 491 ? -9.734 -33.156 7.523 1 34.62 491 PRO B C 1
ATOM 7597 O O . PRO B 1 491 ? -9.281 -32.062 7.289 1 34.62 491 PRO B O 1
ATOM 7600 N N . LYS B 1 492 ? -9.461 -33.781 8.672 1 37.09 492 LYS B N 1
ATOM 7601 C CA . LYS B 1 492 ? -8.25 -33.5 9.43 1 37.09 492 LYS B CA 1
ATOM 7602 C C . LYS B 1 492 ? -7.035 -33.438 8.516 1 37.09 492 LYS B C 1
ATOM 7604 O O . LYS B 1 492 ? -6.793 -34.344 7.727 1 37.09 492 LYS B O 1
ATOM 7609 N N . ALA B 1 493 ? -6.656 -32.375 8.109 1 35.28 493 ALA B N 1
ATOM 7610 C CA . ALA B 1 493 ? -5.391 -32.281 7.387 1 35.28 493 ALA B CA 1
ATOM 7611 C C . ALA B 1 493 ? -4.449 -33.406 7.758 1 35.28 493 ALA B C 1
ATOM 7613 O O . ALA B 1 493 ? -4.16 -33.625 8.938 1 35.28 493 ALA B O 1
ATOM 7614 N N . GLU B 1 494 ? -4.449 -34.531 7.117 1 31.67 494 GLU B N 1
ATOM 7615 C CA . GLU B 1 494 ? -3.271 -35.344 7.414 1 31.67 494 GLU B CA 1
ATOM 7616 C C . GLU B 1 494 ? -2.041 -34.469 7.637 1 31.67 494 GLU B C 1
ATOM 7618 O O . GLU B 1 494 ? -1.767 -33.562 6.852 1 31.67 494 GLU B O 1
ATOM 7623 N N . ARG B 1 495 ? -1.601 -34.469 8.781 1 33.5 495 ARG B N 1
ATOM 7624 C CA . ARG B 1 495 ? -0.415 -33.75 9.25 1 33.5 495 ARG B CA 1
ATOM 7625 C C . ARG B 1 495 ? 0.724 -33.875 8.242 1 33.5 495 ARG B C 1
ATOM 7627 O O . ARG B 1 495 ? 1.07 -34.969 7.812 1 33.5 495 ARG B O 1
ATOM 7634 N N . PRO B 1 496 ? 0.8 -32.812 7.453 1 33.31 496 PRO B N 1
ATOM 7635 C CA . PRO B 1 496 ? 2.08 -33.062 6.785 1 33.31 496 PRO B CA 1
ATOM 7636 C C . PRO B 1 496 ? 3.113 -33.719 7.707 1 33.31 496 PRO B C 1
ATOM 7638 O O . PRO B 1 496 ? 3.113 -33.469 8.914 1 33.31 496 PRO B O 1
ATOM 7641 N N . ASN B 1 497 ? 3.486 -34.938 7.449 1 30.73 497 ASN B N 1
ATOM 7642 C CA . ASN B 1 497 ? 4.379 -35.656 8.359 1 30.73 497 ASN B CA 1
ATOM 7643 C C . ASN B 1 497 ? 5.258 -34.719 9.148 1 30.73 497 ASN B C 1
ATOM 7645 O O . ASN B 1 497 ? 5.422 -34.875 10.359 1 30.73 497 ASN B O 1
ATOM 7649 N N . GLY B 1 498 ? 6.422 -34.25 8.43 1 27.78 498 GLY B N 1
ATOM 7650 C CA . GLY B 1 498 ? 7.664 -33.844 9.055 1 27.78 498 GLY B CA 1
ATOM 7651 C C . GLY B 1 498 ? 7.57 -32.438 9.68 1 27.78 498 GLY B C 1
ATOM 7652 O O . GLY B 1 498 ? 8.594 -31.828 9.977 1 27.78 498 GLY B O 1
ATOM 7653 N N . LEU B 1 499 ? 6.465 -31.984 9.57 1 27.91 499 LEU B N 1
ATOM 7654 C CA . LEU B 1 499 ? 6.617 -30.703 10.234 1 27.91 499 LEU B CA 1
ATOM 7655 C C . LEU B 1 499 ? 6.648 -30.859 11.75 1 27.91 499 LEU B C 1
ATOM 7657 O O . LEU B 1 499 ? 5.633 -31.203 12.359 1 27.91 499 LEU B O 1
ATOM 7661 N N . CYS B 1 500 ? 7.637 -31.703 12.141 1 24.67 500 CYS B N 1
ATOM 7662 C CA . CYS B 1 500 ? 7.918 -31.547 13.57 1 24.67 500 CYS B CA 1
ATOM 7663 C C . CYS B 1 500 ? 7.984 -30.062 13.945 1 24.67 500 CYS B C 1
ATOM 7665 O O . CYS B 1 500 ? 8.812 -29.328 13.422 1 24.67 500 CYS B O 1
ATOM 7667 N N . LEU B 1 501 ? 6.926 -29.469 14.18 1 22.22 501 LEU B N 1
ATOM 7668 C CA . LEU B 1 501 ? 7.031 -28.266 15.008 1 22.22 501 LEU B CA 1
ATOM 7669 C C . LEU B 1 501 ? 7.781 -28.562 16.297 1 22.22 501 LEU B C 1
ATOM 7671 O O . LEU B 1 501 ? 7.562 -29.609 16.922 1 22.22 501 LEU B O 1
#

Radius of gyration: 31.66 Å; Cα contacts (8 Å, |Δi|>4): 1472; chains: 2; bounding box: 91×83×61 Å

Sequence (1002 aa):
MESGFRAVDFADGKMRMLRGSIKGKWDPMQFFSRQQSHDLFARTIEKIAATGETASSRKRANVAGAAAVPFSPGPLCQQELVLSSETLAAVSRAEIAIARFDTSLNGSCLLDSLRQGLARIEGVSTIRTMGVKPSYRMCCILEFASWECGGVAAFSPAAAGMANTLAKCPPDVLEATVAAAQIKDCVIDILDGSFGEGPVSASDLLDINRRITLGTPWEAEAGLRAVDYRTLKEVRQSAVDLDLYVPTPPKRLPRLLNDLVSFCNSDRHSVVVRSALAHFQMEAIKAFEAESDQTGRLLAVLIWRKQGLVRNVMPPFSITPAMATNRHVMKLEPYLATSTFRTDKAMLAMDEWVFHSVRACELAESVSRFCCAELTRVYNNWLTRLEGAGKHATKNLRQAMLALLGMPVVSVGMVSSVTGCSFSTASSMVAVLEQAGILRRVKSGERNKVYEAKDAVDLFTKVERAFFPAVPLSRDEALKRYVQNPYDGFPKAERPNGLCLMESGFRAVDFADGKMRMLRGSIKGKWDPMQFFSRQQSHDLFARTIEKIAATGETASSRKRANVAGAAAVPFSPGPLCQQELVLSSETLAAVSRAEIAIARFDTSLNGSCLLDSLRQGLARIEGVSTIRTMGVKPSYRMCCILEFASWECGGVAAFSPAAAGMANTLAKCPPDVLEATVAAAQIKDCVIDILDGSFGEGPVSASDLLDINRRITLGTPWEAEAGLRAVDYRTLKEVRQSAVDLDLYVPTPPKRLPRLLNDLVSFCNSDRHSVVVRSALAHFQMEAIKAFEAESDQTGRLLAVLIWRKQGLVRNVMPPFSITPAMATNRHVMKLEPYLATSTFRTDKAMLAMDEWVFHSVRACELAESVSRFCCAELTRVYNNWLTRLEGAGKHATKNLRQAMLALLGMPVVSVGMVSSVTGCSFSTASSMVAVLEQAGILRRVKSGERNKVYEAKDAVDLFTKVERAFFPAVPLSRDEALKRYVQNPYDGFPKAERPNGLCL

pLDDT: mean 78.99, std 20.2, range [19.23, 97.81]

InterPro domains:
  IPR003812 Fido domain [PF02661] (200-303)
  IPR036390 Winged helix DNA-binding domain superfamily [SSF46785] (383-455)
  IPR036597 Fido-like domain superfamily [G3DSA:1.10.3290.10] (172-348)
  IPR036597 Fido-like domain superfamily [SSF140931] (189-314)

Solvent-accessible surface area (backbone atoms only — not comparable to full-atom values): 53533 Å² total; per-residue (Å²): 134,55,67,60,73,48,62,62,39,55,68,95,83,36,75,36,61,39,50,42,84,71,89,64,81,83,50,76,66,57,69,63,50,80,87,65,69,62,56,62,47,50,50,49,46,50,40,48,44,57,64,68,56,61,73,80,65,54,70,68,57,76,58,87,78,72,75,73,67,46,36,58,75,70,62,62,73,77,53,82,77,66,68,46,49,56,40,48,13,46,44,39,51,32,47,31,52,43,21,29,54,38,40,59,38,64,89,42,85,55,43,66,21,48,33,43,46,32,26,44,49,25,10,39,22,48,45,19,32,66,38,38,63,40,41,71,65,56,34,41,48,48,51,39,38,35,53,75,55,69,63,49,83,66,80,48,66,78,61,32,79,52,34,65,62,57,64,68,38,56,64,69,36,46,53,32,16,52,47,12,44,37,41,18,50,48,51,50,38,45,57,72,42,73,78,53,83,62,77,74,44,66,64,56,53,51,49,51,35,42,60,53,18,58,94,43,94,49,36,88,38,50,51,69,32,78,60,53,61,70,61,49,31,65,73,65,65,50,79,67,46,66,71,36,29,43,65,52,50,40,88,50,43,66,61,48,46,52,34,46,32,52,43,64,63,43,74,49,47,31,68,67,54,37,29,43,51,48,31,38,49,45,60,51,35,47,48,35,64,40,84,46,63,64,47,32,52,52,47,30,53,45,48,34,39,66,70,60,56,29,71,66,48,60,56,31,40,33,45,44,38,34,46,37,34,53,61,41,44,51,42,58,44,41,50,62,67,40,91,76,43,35,73,70,46,44,44,59,44,48,33,50,28,40,37,45,49,35,43,25,41,41,51,14,40,50,50,45,53,48,51,52,52,49,51,50,49,53,52,52,50,51,53,50,35,30,48,72,66,76,41,79,81,44,74,64,53,48,48,44,53,43,49,30,53,35,47,28,38,39,33,47,68,51,48,12,62,76,60,68,51,51,62,69,58,22,43,51,48,51,52,50,35,36,73,44,64,53,32,42,78,76,33,80,52,93,88,53,48,31,31,32,25,56,70,43,50,48,55,56,49,48,51,49,62,70,54,40,50,91,67,49,50,21,53,65,59,37,50,46,51,36,66,74,36,68,78,60,58,79,69,74,70,74,62,56,78,78,66,70,120,134,55,70,63,72,47,62,63,40,50,79,87,80,39,73,37,61,40,52,46,84,71,91,66,83,81,50,76,66,58,68,62,52,78,87,64,70,63,56,62,47,49,51,51,50,51,41,49,47,60,66,66,56,59,73,80,63,51,68,63,59,74,56,88,78,73,74,73,66,44,36,56,73,70,61,60,72,76,53,83,76,68,67,47,48,57,40,49,13,45,43,40,53,31,47,32,52,42,21,28,54,38,42,60,38,65,88,42,83,54,42,67,21,48,32,44,45,32,27,45,50,25,10,38,22,50,43,19,32,67,37,38,64,39,42,70,66,56,34,42,47,48,51,38,36,34,54,75,61,69,64,50,82,69,80,51,58,82,77,28,84,54,25,66,62,58,64,71,40,57,64,68,36,46,53,33,17,53,45,13,44,37,42,17,50,50,50,51,38,46,58,71,41,73,80,53,82,60,77,74,44,67,65,55,53,50,48,51,37,42,60,51,18,60,94,43,94,51,35,87,37,49,51,69,32,78,58,53,60,70,62,50,30,65,73,66,66,50,78,66,47,67,71,35,28,43,67,52,51,39,89,51,43,65,60,46,46,52,34,46,32,51,43,64,64,44,73,48,46,32,68,68,53,39,31,41,50,48,31,37,47,44,60,52,35,47,50,35,64,42,86,46,62,62,47,30,52,52,47,30,52,44,48,34,39,66,70,59,56,29,68,67,50,61,58,31,40,33,46,44,39,34,46,38,33,54,61,42,45,52,41,58,42,40,50,63,66,39,90,75,43,34,73,72,44,45,44,57,44,48,34,52,28,40,37,46,48,34,42,26,41,40,51,15,41,49,50,45,53,47,50,52,54,49,52,52,50,53,53,51,49,50,54,52,35,31,48,72,67,75,42,79,81,43,76,65,53,48,48,45,54,43,48,29,52,35,46,27,40,40,32,46,68,52,50,12,63,77,62,67,50,52,61,69,58,23,44,51,48,50,50,51,35,35,73,42,64,53,33,39,80,74,34,80,52,94,88,55,47,31,30,32,27,56,70,44,48,47,56,56,50,50,52,48,63,70,53,40,51,89,69,49,49,22,52,67,58,37,51,46,50,35,65,74,36,69,78,59,59,79,71,74,71,73,64,59,78,78,67,68,117

Organism: Slackia exigua (strain ATCC 700122 / DSM 15923 / CIP 105133 / JCM 11022 / KCTC 5966 / S-7) (NCBI:txid649764)

Foldseek 3Di:
DQQPQDFQPCPPLARDRDGPPPPDDDPVVVLLDDDDPLPVVVVVLVVVVVVVDDPVVVVPVPDDCPQFPADEDDQPVPDDADADPSLVVLLVVLLVLLLVVQVVCVVPLLLQLLQLLQLLLLLQLLLLQAQAGEASVVLLQVVQQCVQVPVPPPSPCPRDLCSVVLVPDPPRRSLSSSLSNQSSVLLVCLLVQVVHLDADDLVNLLVSQCSSCPPHPCNVQRDWDDDAVVVLCVVVVFLFDCSRAHAAHSVCLVVSSRSLSVQLRDPPDDLLLSLLVSLLSCVRNVGTSPDCNSSSVSVSSNSCNSVVSHNRHDQSLSLVCQLQVLVLLCLSCVSRQDNNDHPSCVNSSSNSSSSSSSSSSNVSSSVSVVLVVLLVVLLVVLCVLLVVVVHDCDPLLSQLSSVCLNNFKHWLVRSCVRSVHDSVVSVVSVVSCVSSVQWDWDRDDPPTTMIGRVSSSVSSVSVCLNRHAPGRDHNSNSSVVCNVPVPPDRPPPPPSPPSPD/DQQPQDFQPCPPLARDRDGPPPPDDDPVVVLLDDDDDLVVVLVVLVVVVVVPDDPVVVVVVPDDCPQFPADEDDQPVPDDADADPRLVVLLVVLLVLLLVVQVVCVVPLLLLQLQLLQLLLLLQLLLLQAFAGEASVVLLQQVQQCVQVPVPPPSPLPRGLCSVVLVPDDPRRSLSSSLSNQSSVLLVCLLVQVVHLDADDLVNLLVSQCSSCPPHPCNVQRDWDDDAVVVLCVVVVFLFDCSRAHAAHSVCLVVSSRSLSVQLRDPPDDLLLSLLVSLLSCVRNVGTSPDCNSSSVSVSSNSCNSVVSHNRHDQSLSLVCQLQVLVLLCLSCVSRQDNNDHPSCVNVSSNSSSSSSSSSSNVSSSVSVVLVVLLVVLLVVLCVLLVVVVHDCDPLLSQLSSVCLNNFKDWLVRSCVRSVHDSVVSVVSVVSCVVSVQWDWDRDDPPTTMIGRVSSSVSSVSVCLNRHAPGRDHNSNSSVVCNVPVPPDRPPPPPSPPSPD